Protein 4KTO (pdb70)

Solvent-accessible surface area: 50412 Å² total

Foldseek 3Di:
DPDFDDPCPDDVLVVLLVVLLVCLVPPPQVCQLVLQVVLAADVVLLCLVSQLQQQCADVVLPHVNDFLLSLLSNLSNLLRHLQVVVQSLQLRQLFNVLCRVWPDPVSCNVPVNCSSSRVFGEWEWADPPVVAWAWEDDPQKTWTFDKTQIWCQQGGQWYWYWHADDPVLRIWIFIAGPPFPQKHWDAFDDALQGSITTTMIGGGRTIGGNSGTTRDGSRVVVSCVSLLSSLLNCLSSLVSLCNLCVLQVVQQQPDDDPRHRVCPDPVVVLNVVSVLSVLVVLSSVLRVCVVVVHDQLLSSLVSLLSSLVVSLCLVVSLVSNDPVSVDVVGCSSSSNRSSNCSCPPSHHSVRSVNNVVVVVPD/DPDADDPCPDPVLVVLLVVLLCCLVPPQLVCQLVLFVVLAADVVLLCLVSLLQQQCADVVLPHVVDFLLSLLSNLSNLLSHLQVVVQSLFLRQLFNVLCRVFPDPVSCNVPVNCSSSRVFGEWEWADPVVPAWEWEDDPQKTWTFDKTQIWCQQGGQWYWYWHAPDNPCRIWIFIDGPPFPQKHWDAFDDALQGSTTTTMIGGDRGIGGNSRTTRDGSCVVVSVVSLLSSLLNCLSSLSSLCNLCVQQVVLLVPDDDVVNVCCVLNVVSVLSVLSVLSSVQRVCVVVVNGDLQSSLVSLLSSLVSQLVLVVSLVSNDPVSPDPVGCSSSSNSSSNVSCPPSHHSVRSVVNVVVVVVVPD/DPDADDPCPDDVLVVLLVVLLVCLVVPPLVCQLVLAVVLAADVVLQCLVSQLQQACADVVQSHVVDFLLSLLSNLSNLLSHLQSVVQSLQLRQLFNVLCRVFNDPVSCNVPPNCSSSSVFGEWEWADPPPDLNPVQAWEWEDDPQWTWTFDKTQIWCQQGGQWYWYWHDDDCNIWTFIDGCPFPQKHWDAFDDALQGSIGTTMIGGGRGIGGNSGTTNDPPCVVVSVVSLLSSLLNCLSSLSSLVSLCVQQVVLVVVVPDDVVVLVVVSVLSVLSVLSSVQRVCVVVPNRDSQSSLVSLLSSLVSQLCLVSSLVSNDPVSVDSVDCSSSSNSSSNVSCPPSHHSVSSVVNVVVCVVVVD/DPDADDPCPDDVLVVLLVVLLVCLVVPPQVCQLVLAVVLAADVVLLCLVVLLLQACADVVLVHVVDFLLSLLSNLSNLLSHLQRLVQSLFLRQVFNVLCRVFNDPVSCNVPVNCSSSSVFGEWEWADPPVPAFEWEDDDQKTWTFDKTQIWCQQGGQWYFYWHDDPCRIWTFIDGPPFPQKHWDAFDDALQGSTGTTMIGGDRGIGGPSGTTRDPPCVVVSVVSLLSSLLNCLSSLSSLCNLCVQQVVQQQVDDDPHHRVCVDPVVVLNVVSVLSVLSVLSSVSRVCVVVVHDQLLSSLVSLLSSLVSSLVLVVSLVSNPPVSVDPVDCSSSSNSSSNCSCPPSDHSVRSVSNDVVVDD

Organism: Rhizobium meliloti (strain 1021) (NCBI:txid266834)

Nearest PDB structures (foldseek):
  4kto-assembly1_C  TM=1.002E+00  e=8.751E-54  Sinorhizobium meliloti 1021
  4kto-assembly1_B  TM=9.773E-01  e=1.264E-48  Sinorhizobium meliloti 1021
  4kto-assembly1_D  TM=9.857E-01  e=3.220E-48  Sinorhizobium meliloti 1021
  4kto-assembly1_A  TM=9.850E-01  e=5.645E-48  Sinorhizobium meliloti 1021
  4w9u-assembly1_B  TM=8.831E-01  e=1.396E-18  Brucella abortus 2308

Sequence (1439 aa):
FEAGLNFALGEEIDALRASVRRFASERIAPLADDADRSNAFPSLWREGELGLLGITADEAHGGAGLGYLAHCVAEEISRASASVGLSYGAHSNLCVNQINRNGKPAQKSRYLPKLISGEHVGALASEPGVSKLKADKRGDRYVLNGSKWITNGPDADVLVVYAKTDPPRGITAFLVEKAFPGFSAGQKLDKLGRGSNTSELIFTDCEVPEENVLGGVGEGVKVLSGLDYERVVLSAGPLGIAACLDVVVPYLHERKQFGQPIGEFQLQGKLADYVTNAARAYVYAVAAACDRGETARKDAAGCILYAAEKATAALEAIQALGGNGYTNDYPAGRLLRDAKLYEIGAGTSEIRRLIGRELFAEFEAGLNFALGEEIDALRASVRRFASERIAPLADDADRSNAFPSLWREGELGLLGITADEAHGGAGLGYLAHCVAEEISRASASVGLSYGAHSNLCVNQINRNGKPAQKSRYLPKLISGEHVGALASEPGVSKLKADKRGDRYVLNGSKWITNGPDADVLVVYAKTDPARGITAFLVEKAFPGFSAGQKLDKLGRGSNTSELIFTDCEVPEENVLGGVGEGVKVLSGLDYERVVLSAGPLGIAACLDVVVPYLHERKQGEFQLQGKLADYVTNAARAYVYAVAAACDRGETARKDAAGCILYAAEKATAALEAIQALGGNGYTNDYPAGRLLRDAKLYEIGAGTSEIRRLIGRELFAETKFEAGLNFALGEEIDALRASVRRFASERIAPLADDADRSNAFPSLWREGELGLLGITADEAHGGAGLGYLAHCVAEEISRASASVGLSYGAHSNLCVNQINRNGKPAQKSRYLPKLISGEHVGALASEPGAGSDVVSKLKADKRGDRYVLNGSKWITNGPDADVLVVYAKTDPGITAFLVEKAFPGFSAGQKLDKLGRGSNTSELIFTDCEVPEENVLGGVGEGVKVLSGLDYERVVLSAGPLGIAACLDVVVPYLHEREFQLQGKLADYVTNAARAYVYAVAAACDRGETARKDAAGCILYAAEKATAALEAIQALGGNGYTNDYPAGRLLRDAKLYEIGAGTSEIRRLIGRELFAETKFEAGLNFALGEEIDALRASVRRFASERIAPLADDADRSNAFPSLWREGELGLLGITADEAHGGAGLGYLAHCVAEEISRASASVGLSYGAHSNLCVNQINRNGKPAQKSRYLPKLISGEHVGALASEPGVSKLKADKRGDRYVLNGSKWITNGPDADVLVVYAKTDPGITAFLVEKAFPGFSAGQKLDKLGRGSNTSELIFTDCEVPEENVLGGVGEGVKVLSGLDYERVVLSAGPLGIAACLDVVVPYLHERKQFGQPIGEFQLQGKLADYVTNAARAYVYAVAAACDRGETARKDAAGCILYAAEKATAALEAIQALGGNGYTNDYPAGRLLRDAKLYEIGAGTSEIRRLIGRELFA

B-factor: mean 36.9, std 16.31, range [12.89, 184.39]

InterPro domains:
  IPR006089 Acyl-CoA dehydrogenase, conserved site [PS00072] (129-141)
  IPR006089 Acyl-CoA dehydrogenase, conserved site [PS00073] (341-360)
  IPR006091 Acyl-CoA dehydrogenase/oxidase, middle domain [PF02770] (127-222)
  IPR009075 Acyl-CoA dehydrogenase/oxidase, C-terminal [PF00441] (234-382)
  IPR009100 Acyl-CoA dehydrogenase/oxidase, N-terminal and middle domain superfamily [SSF56645] (6-247)
  IPR013786 Acyl-CoA dehydrogenase/oxidase, N-terminal [PF02771] (12-123)
  IPR034183 Isovaleryl-CoA dehydrogenase [cd01156] (9-384)
  IPR036250 Acyl-CoA dehydrogenase-like, C-terminal [SSF47203] (233-384)
  IPR037069 Acyl-CoA dehydrogenase/oxidase, N-terminal domain superfamily [G3DSA:1.10.540.10] (2-124)
  IPR046373 Acyl-CoA oxidase/dehydrogenase, middle domain superfamily [G3DSA:2.40.110.10] (126-239)

CATH classification: 1.10.540.10 (+2 more: 2.40.110.10, 1.20.140.10)

Radius of gyration: 34.21 Å; Cα contacts (8 Å, |Δi|>4): 3137; chains: 4; bounding box: 88×98×83 Å

Structure (mmCIF, N/CA/C/O backbone):
data_4KTO
#
_entry.id   4KTO
#
_cell.length_a   89.912
_cell.length_b   115.158
_cell.length_c   143.619
_cell.angle_alpha   90.00
_cell.angle_beta   90.00
_cell.angle_gamma   90.00
#
_symmetry.space_group_name_H-M   'P 21 21 21'
#
loop_
_entity.id
_entity.type
_entity.pdbx_description
1 polymer 'isovaleryl-CoA dehydrogenase'
2 non-polymer 'FLAVIN-ADENINE DINUCLEOTIDE'
3 non-polymer 2-AMINO-2-HYDROXYMETHYL-PROPANE-1,3-DIOL
4 water water
#
loop_
_atom_site.group_PDB
_atom_site.id
_atom_site.type_symbol
_atom_site.label_atom_id
_atom_site.label_alt_id
_atom_site.label_comp_id
_atom_site.label_asym_id
_atom_site.label_entity_id
_atom_site.label_seq_id
_atom_site.pdbx_PDB_ins_code
_atom_site.Cartn_x
_atom_site.Cartn_y
_atom_site.Cartn_z
_atom_site.occupancy
_atom_site.B_iso_or_equiv
_atom_site.auth_seq_id
_atom_site.auth_comp_id
_atom_site.auth_asym_id
_atom_site.auth_atom_id
_atom_site.pdbx_PDB_model_num
ATOM 9 N N . PHE A 1 25 ? 75.419 39.938 108.302 1.00 47.00 2 PHE A N 1
ATOM 10 C CA . PHE A 1 25 ? 75.209 39.707 106.870 1.00 31.71 2 PHE A CA 1
ATOM 11 C C . PHE A 1 25 ? 76.551 39.823 106.152 1.00 30.30 2 PHE A C 1
ATOM 12 O O . PHE A 1 25 ? 77.166 40.891 106.107 1.00 28.11 2 PHE A O 1
ATOM 20 N N . GLU A 1 26 ? 77.021 38.719 105.596 1.00 39.21 3 GLU A N 1
ATOM 21 C CA . GLU A 1 26 ? 78.366 38.720 105.048 1.00 45.67 3 GLU A CA 1
ATOM 22 C C . GLU A 1 26 ? 78.434 38.353 103.569 1.00 43.83 3 GLU A C 1
ATOM 23 O O . GLU A 1 26 ? 79.502 38.067 103.045 1.00 47.87 3 GLU A O 1
ATOM 29 N N . ALA A 1 27 ? 77.295 38.371 102.895 1.00 38.95 4 ALA A N 1
ATOM 30 C CA . ALA A 1 27 ? 77.313 38.227 101.452 1.00 43.88 4 ALA A CA 1
ATOM 31 C C . ALA A 1 27 ? 77.954 39.482 100.895 1.00 42.06 4 ALA A C 1
ATOM 32 O O . ALA A 1 27 ? 77.940 40.530 101.532 1.00 39.50 4 ALA A O 1
ATOM 34 N N . GLY A 1 28 ? 78.523 39.374 99.706 1.00 45.94 5 GLY A N 1
ATOM 35 C CA . GLY A 1 28 ? 79.172 40.511 99.090 1.00 44.37 5 GLY A CA 1
ATOM 36 C C . GLY A 1 28 ? 80.197 40.054 98.082 1.00 47.11 5 GLY A C 1
ATOM 37 O O . GLY A 1 28 ? 80.652 38.908 98.107 1.00 49.94 5 GLY A O 1
ATOM 38 N N . LEU A 1 29 ? 80.548 40.962 97.184 1.00 43.10 6 LEU A N 1
ATOM 39 C CA . LEU A 1 29 ? 81.532 40.694 96.153 1.00 39.74 6 LEU A CA 1
ATOM 40 C C . LEU A 1 29 ? 82.932 40.658 96.760 1.00 34.67 6 LEU A C 1
ATOM 41 O O . LEU A 1 29 ? 83.298 41.551 97.506 1.00 34.08 6 LEU A O 1
ATOM 46 N N . ASN A 1 30 ? 83.720 39.638 96.444 1.00 34.68 7 ASN A N 1
ATOM 47 C CA . ASN A 1 30 ? 85.128 39.662 96.834 1.00 32.11 7 ASN A CA 1
ATOM 48 C C . ASN A 1 30 ? 85.928 40.651 95.970 1.00 29.11 7 ASN A C 1
ATOM 49 O O . ASN A 1 30 ? 85.992 40.511 94.749 1.00 30.56 7 ASN A O 1
ATOM 54 N N . PHE A 1 31 ? 86.562 41.625 96.615 1.00 27.12 8 PHE A N 1
ATOM 55 C CA . PHE A 1 31 ? 87.366 42.628 95.916 1.00 28.92 8 PHE A CA 1
ATOM 56 C C . PHE A 1 31 ? 88.877 42.328 95.844 1.00 30.64 8 PHE A C 1
ATOM 57 O O . PHE A 1 31 ? 89.639 43.106 95.265 1.00 27.21 8 PHE A O 1
ATOM 65 N N . ALA A 1 32 ? 89.295 41.209 96.433 1.00 30.14 9 ALA A N 1
ATOM 66 C CA . ALA A 1 32 ? 90.693 40.757 96.411 1.00 33.70 9 ALA A CA 1
ATOM 67 C C . ALA A 1 32 ? 91.683 41.832 96.854 1.00 31.01 9 ALA A C 1
ATOM 68 O O . ALA A 1 32 ? 92.644 42.136 96.149 1.00 28.62 9 ALA A O 1
ATOM 70 N N . LEU A 1 33 ? 91.446 42.396 98.030 1.00 28.95 10 LEU A N 1
ATOM 71 C CA . LEU A 1 33 ? 92.274 43.483 98.536 1.00 31.69 10 LEU A CA 1
ATOM 72 C C . LEU A 1 33 ? 93.602 42.980 99.093 1.00 30.25 10 LEU A C 1
ATOM 73 O O . LEU A 1 33 ? 94.463 43.775 99.461 1.00 34.57 10 LEU A O 1
ATOM 78 N N . GLY A 1 34 ? 93.766 41.665 99.162 1.00 27.57 11 GLY A N 1
ATOM 79 C CA . GLY A 1 34 ? 95.002 41.094 99.672 1.00 29.23 11 GLY A CA 1
ATOM 80 C C . GLY A 1 34 ? 94.942 40.634 101.119 1.00 35.22 11 GLY A C 1
ATOM 81 O O . GLY A 1 34 ? 94.045 41.015 101.881 1.00 35.18 11 GLY A O 1
ATOM 82 N N . GLU A 1 35 ? 95.921 39.819 101.502 1.00 34.99 12 GLU A N 1
ATOM 83 C CA . GLU A 1 35 ? 95.961 39.204 102.821 1.00 36.88 12 GLU A CA 1
ATOM 84 C C . GLU A 1 35 ? 96.091 40.203 103.958 1.00 35.65 12 GLU A C 1
ATOM 85 O O . GLU A 1 35 ? 95.477 40.032 105.012 1.00 39.76 12 GLU A O 1
ATOM 91 N N . GLU A 1 36 ? 96.898 41.240 103.762 1.00 29.09 13 GLU A N 1
ATOM 92 C CA . GLU A 1 36 ? 97.101 42.207 104.828 1.00 29.74 13 GLU A CA 1
ATOM 93 C C . GLU A 1 36 ? 95.824 42.987 105.110 1.00 30.97 13 GLU A C 1
ATOM 94 O O . GLU A 1 36 ? 95.453 43.208 106.268 1.00 30.59 13 GLU A O 1
ATOM 100 N N . ILE A 1 37 ? 95.141 43.401 104.053 1.00 29.03 14 ILE A N 1
ATOM 101 C CA . ILE A 1 37 ? 93.883 44.112 104.238 1.00 25.18 14 ILE A CA 1
ATOM 102 C C . ILE A 1 37 ? 92.776 43.174 104.740 1.00 24.90 14 ILE A C 1
ATOM 103 O O . ILE A 1 37 ? 91.984 43.554 105.599 1.00 25.13 14 ILE A O 1
ATOM 108 N N . ASP A 1 38 ? 92.757 41.937 104.260 1.00 25.34 15 ASP A N 1
ATOM 109 C CA . ASP A 1 38 ? 91.776 40.976 104.763 1.00 28.33 15 ASP A CA 1
ATOM 110 C C . ASP A 1 38 ? 91.946 40.733 106.273 1.00 32.96 15 ASP A C 1
ATOM 111 O O . ASP A 1 38 ? 90.957 40.697 107.028 1.00 31.13 15 ASP A O 1
ATOM 116 N N . ALA A 1 39 ? 93.201 40.585 106.704 1.00 24.18 16 ALA A N 1
ATOM 117 C CA . ALA A 1 39 ? 93.519 40.388 108.115 1.00 32.87 16 ALA A CA 1
ATOM 118 C C . ALA A 1 39 ? 93.146 41.618 108.943 1.00 32.80 16 ALA A C 1
ATOM 119 O O . ALA A 1 39 ? 92.591 41.494 110.038 1.00 31.06 16 ALA A O 1
ATOM 121 N N . LEU A 1 40 ? 93.440 42.804 108.407 1.00 26.91 17 LEU A N 1
ATOM 122 C CA . LEU A 1 40 ? 93.060 44.036 109.073 1.00 20.90 17 LEU A CA 1
ATOM 123 C C . LEU A 1 40 ? 91.537 44.094 109.273 1.00 26.46 17 LEU A C 1
ATOM 124 O O . LEU A 1 40 ? 91.040 44.420 110.356 1.00 26.68 17 LEU A O 1
ATOM 129 N N . ARG A 1 41 ? 90.801 43.770 108.216 1.00 26.13 18 ARG A N 1
ATOM 130 C CA . ARG A 1 41 ? 89.349 43.760 108.292 1.00 29.79 18 ARG A CA 1
ATOM 131 C C . ARG A 1 41 ? 88.881 42.822 109.389 1.00 30.76 18 ARG A C 1
ATOM 132 O O . ARG A 1 41 ? 88.010 43.183 110.170 1.00 29.66 18 ARG A O 1
ATOM 140 N N . ALA A 1 42 ? 89.471 41.627 109.447 1.00 32.69 19 ALA A N 1
ATOM 141 C CA . ALA A 1 42 ? 89.152 40.681 110.520 1.00 34.88 19 ALA A CA 1
ATOM 142 C C . ALA A 1 42 ? 89.403 41.233 111.933 1.00 33.96 19 ALA A C 1
ATOM 143 O O . ALA A 1 42 ? 88.559 41.047 112.830 1.00 32.41 19 ALA A O 1
ATOM 145 N N . SER A 1 43 ? 90.546 41.902 112.136 1.00 30.34 20 SER A N 1
ATOM 146 C CA . SER A 1 43 ? 90.863 42.457 113.465 1.00 32.24 20 SER A CA 1
ATOM 147 C C . SER A 1 43 ? 89.882 43.545 113.872 1.00 28.39 20 SER A C 1
ATOM 148 O O . SER A 1 43 ? 89.349 43.548 114.996 1.00 22.67 20 SER A O 1
ATOM 151 N N . VAL A 1 44 ? 89.669 44.483 112.957 1.00 20.11 21 VAL A N 1
ATOM 152 C CA . VAL A 1 44 ? 88.765 45.580 113.230 1.00 22.93 21 VAL A CA 1
ATOM 153 C C . VAL A 1 44 ? 87.340 45.078 113.429 1.00 24.83 21 VAL A C 1
ATOM 154 O O . VAL A 1 44 ? 86.636 45.551 114.320 1.00 25.21 21 VAL A O 1
ATOM 158 N N . ARG A 1 45 ? 86.918 44.107 112.634 1.00 24.34 22 ARG A N 1
ATOM 159 C CA . ARG A 1 45 ? 85.553 43.604 112.766 1.00 28.76 22 ARG A CA 1
ATOM 160 C C . ARG A 1 45 ? 85.372 42.949 114.125 1.00 30.46 22 ARG A C 1
ATOM 161 O O . ARG A 1 45 ? 84.329 43.122 114.771 1.00 23.64 22 ARG A O 1
ATOM 169 N N . ARG A 1 46 ? 86.393 42.210 114.564 1.00 24.41 23 ARG A N 1
ATOM 170 C CA . ARG A 1 46 ? 86.330 41.589 115.886 1.00 26.47 23 ARG A CA 1
ATOM 171 C C . ARG A 1 46 ? 86.190 42.652 116.979 1.00 31.40 23 ARG A C 1
ATOM 172 O O . ARG A 1 46 ? 85.309 42.561 117.849 1.00 28.98 23 ARG A O 1
ATOM 180 N N . PHE A 1 47 ? 87.063 43.656 116.928 1.00 28.24 24 PHE A N 1
ATOM 181 C CA . PHE A 1 47 ? 87.014 44.748 117.899 1.00 28.57 24 PHE A CA 1
ATOM 182 C C . PHE A 1 47 ? 85.660 45.488 117.896 1.00 26.21 24 PHE A C 1
ATOM 183 O O . PHE A 1 47 ? 85.078 45.744 118.942 1.00 27.29 24 PHE A O 1
ATOM 191 N N . ALA A 1 48 ? 85.163 45.808 116.708 1.00 22.55 25 ALA A N 1
ATOM 192 C CA . ALA A 1 48 ? 83.925 46.561 116.528 1.00 20.92 25 ALA A CA 1
ATOM 193 C C . ALA A 1 48 ? 82.710 45.808 117.042 1.00 25.99 25 ALA A C 1
ATOM 194 O O . ALA A 1 48 ? 81.841 46.380 117.706 1.00 29.42 25 ALA A O 1
ATOM 196 N N . SER A 1 49 ? 82.640 44.520 116.739 1.00 26.25 26 SER A N 1
ATOM 197 C CA . SER A 1 49 ? 81.505 43.735 117.176 1.00 30.19 26 SER A CA 1
ATOM 198 C C . SER A 1 49 ? 81.561 43.443 118.681 1.00 34.34 26 SER A C 1
ATOM 199 O O . SER A 1 49 ? 80.524 43.446 119.347 1.00 33.68 26 SER A O 1
ATOM 202 N N . GLU A 1 50 ? 82.758 43.205 119.218 1.00 28.22 27 GLU A N 1
ATOM 203 C CA . GLU A 1 50 ? 82.877 42.821 120.624 1.00 30.50 27 GLU A CA 1
ATOM 204 C C . GLU A 1 50 ? 82.799 43.998 121.579 1.00 29.94 27 GLU A C 1
ATOM 205 O O . GLU A 1 50 ? 82.266 43.884 122.680 1.00 39.71 27 GLU A O 1
ATOM 211 N N . ARG A 1 51 ? 83.335 45.127 121.144 1.00 24.60 28 ARG A N 1
ATOM 212 C CA . ARG A 1 51 ? 83.571 46.271 122.003 1.00 28.58 28 ARG A CA 1
ATOM 213 C C . ARG A 1 51 ? 82.686 47.457 121.605 1.00 30.27 28 ARG A C 1
ATOM 214 O O . ARG A 1 51 ? 82.022 48.072 122.449 1.00 29.30 28 ARG A O 1
ATOM 222 N N . ILE A 1 52 ? 82.668 47.774 120.315 1.00 22.08 29 ILE A N 1
ATOM 223 C CA . ILE A 1 52 ? 81.972 48.975 119.869 1.00 28.21 29 ILE A CA 1
ATOM 224 C C . ILE A 1 52 ? 80.446 48.859 119.803 1.00 26.75 29 ILE A C 1
ATOM 225 O O . ILE A 1 52 ? 79.742 49.696 120.366 1.00 26.90 29 ILE A O 1
ATOM 230 N N . ALA A 1 53 ? 79.942 47.828 119.132 1.00 24.08 30 ALA A N 1
ATOM 231 C CA . ALA A 1 53 ? 78.488 47.647 118.982 1.00 22.24 30 ALA A CA 1
ATOM 232 C C . ALA A 1 53 ? 77.691 47.633 120.289 1.00 22.49 30 ALA A C 1
ATOM 233 O O . ALA A 1 53 ? 76.608 48.210 120.337 1.00 24.63 30 ALA A O 1
ATOM 235 N N . PRO A 1 54 ? 78.201 46.968 121.346 1.00 23.17 31 PRO A N 1
ATOM 236 C CA . PRO A 1 54 ? 77.365 46.943 122.557 1.00 24.61 31 PRO A CA 1
ATOM 237 C C . PRO A 1 54 ? 77.236 48.302 123.256 1.00 25.92 31 PRO A C 1
ATOM 238 O O . PRO A 1 54 ? 76.408 48.458 124.157 1.00 29.23 31 PRO A O 1
ATOM 242 N N . LEU A 1 55 ? 78.041 49.278 122.865 1.00 23.67 32 LEU A N 1
ATOM 243 C CA . LEU A 1 55 ? 77.886 50.599 123.460 1.00 32.69 32 LEU A CA 1
ATOM 244 C C . LEU A 1 55 ? 77.362 51.668 122.479 1.00 30.34 32 LEU A C 1
ATOM 245 O O . LEU A 1 55 ? 77.254 52.842 122.830 1.00 28.92 32 LEU A O 1
ATOM 250 N N . ALA A 1 56 ? 77.049 51.256 121.256 1.00 26.78 33 ALA A N 1
ATOM 251 C CA . ALA A 1 56 ? 76.570 52.193 120.241 1.00 29.62 33 ALA A CA 1
ATOM 252 C C . ALA A 1 56 ? 75.249 52.897 120.664 1.00 27.21 33 ALA A C 1
ATOM 253 O O . ALA A 1 56 ? 75.120 54.140 120.561 1.00 25.07 33 ALA A O 1
ATOM 255 N N . ASP A 1 57 ? 74.286 52.109 121.157 1.00 24.80 34 ASP A N 1
ATOM 256 C CA . ASP A 1 57 ? 73.035 52.676 121.664 1.00 36.95 34 ASP A CA 1
ATOM 257 C C . ASP A 1 57 ? 73.303 53.647 122.817 1.00 37.48 34 ASP A C 1
ATOM 258 O O . ASP A 1 57 ? 72.659 54.706 122.914 1.00 32.76 34 ASP A O 1
ATOM 263 N N . ASP A 1 58 ? 74.237 53.273 123.694 1.00 32.88 35 ASP A N 1
ATOM 264 C CA . ASP A 1 58 ? 74.536 54.060 124.881 1.00 33.13 35 ASP A CA 1
ATOM 265 C C . ASP A 1 58 ? 75.120 55.395 124.493 1.00 27.08 35 ASP A C 1
ATOM 266 O O . ASP A 1 58 ? 74.842 56.413 125.125 1.00 28.70 35 ASP A O 1
ATOM 271 N N . ALA A 1 59 ? 75.960 55.375 123.466 1.00 25.32 36 ALA A N 1
ATOM 272 C CA . ALA A 1 59 ? 76.607 56.585 122.993 1.00 30.39 36 ALA A CA 1
ATOM 273 C C . ALA A 1 59 ? 75.554 57.515 122.400 1.00 27.32 36 ALA A C 1
ATOM 274 O O . ALA A 1 59 ? 75.582 58.720 122.632 1.00 27.36 36 ALA A O 1
ATOM 276 N N . ASP A 1 60 ? 74.616 56.946 121.651 1.00 26.26 37 ASP A N 1
ATOM 277 C CA . ASP A 1 60 ? 73.553 57.757 121.063 1.00 28.97 37 ASP A CA 1
ATOM 278 C C . ASP A 1 60 ? 72.664 58.357 122.161 1.00 33.54 37 ASP A C 1
ATOM 279 O O . ASP A 1 60 ? 72.260 59.524 122.104 1.00 29.12 37 ASP A O 1
ATOM 284 N N . ARG A 1 61 ? 72.387 57.563 123.187 1.00 32.62 38 ARG A N 1
ATOM 285 C CA . ARG A 1 61 ? 71.478 57.998 124.239 1.00 31.43 38 ARG A CA 1
ATOM 286 C C . ARG A 1 61 ? 72.081 59.030 125.183 1.00 32.08 38 ARG A C 1
ATOM 287 O O . ARG A 1 61 ? 71.421 59.999 125.552 1.00 37.09 38 ARG A O 1
ATOM 295 N N . SER A 1 62 ? 73.334 58.834 125.567 1.00 39.20 39 SER A N 1
ATOM 296 C CA . SER A 1 62 ? 73.973 59.748 126.507 1.00 31.68 39 SER A CA 1
ATOM 297 C C . SER A 1 62 ? 74.529 60.955 125.766 1.00 30.75 39 SER A C 1
ATOM 298 O O . SER A 1 62 ? 75.025 61.887 126.391 1.00 31.48 39 SER A O 1
ATOM 301 N N . ASN A 1 63 ? 74.461 60.918 124.430 1.00 34.71 40 ASN A N 1
ATOM 302 C CA . ASN A 1 63 ? 74.966 61.997 123.577 1.00 28.49 40 ASN A CA 1
ATOM 303 C C . ASN A 1 63 ? 76.425 62.321 123.895 1.00 27.45 40 ASN A C 1
ATOM 304 O O . ASN A 1 63 ? 76.808 63.482 124.014 1.00 27.80 40 ASN A O 1
ATOM 309 N N . ALA A 1 64 ? 77.241 61.284 124.045 1.00 26.33 41 ALA A N 1
ATOM 310 C CA . ALA A 1 64 ? 78.653 61.486 124.372 1.00 25.51 41 ALA A CA 1
ATOM 311 C C . ALA A 1 64 ? 79.533 60.360 123.872 1.00 24.58 41 ALA A C 1
ATOM 312 O O . ALA A 1 64 ? 79.128 59.196 123.846 1.00 27.37 41 ALA A O 1
ATOM 314 N N . PHE A 1 65 ? 80.745 60.712 123.464 1.00 25.69 42 PHE A N 1
ATOM 315 C CA . PHE A 1 65 ? 81.724 59.715 123.070 1.00 26.57 42 PHE A CA 1
ATOM 316 C C . PHE A 1 65 ? 82.235 58.962 124.310 1.00 26.59 42 PHE A C 1
ATOM 317 O O . PHE A 1 65 ? 82.530 59.578 125.329 1.00 27.31 42 PHE A O 1
ATOM 325 N N . PRO A 1 66 ? 82.321 57.628 124.218 1.00 30.33 43 PRO A N 1
ATOM 326 C CA . PRO A 1 66 ? 82.936 56.747 125.231 1.00 29.64 43 PRO A CA 1
ATOM 327 C C . PRO A 1 66 ? 84.473 56.828 125.164 1.00 28.16 43 PRO A C 1
ATOM 328 O O . PRO A 1 66 ? 85.124 56.138 124.363 1.00 25.38 43 PRO A O 1
ATOM 340 N N . SER A 1 68 ? 87.048 55.961 126.740 1.00 22.96 45 SER A N 1
ATOM 341 C CA . SER A 1 68 ? 87.927 54.830 126.968 1.00 33.30 45 SER A CA 1
ATOM 342 C C . SER A 1 68 ? 88.270 54.088 125.675 1.00 27.44 45 SER A C 1
ATOM 343 O O . SER A 1 68 ? 89.256 53.368 125.626 1.00 25.14 45 SER A O 1
ATOM 346 N N . LEU A 1 69 ? 87.486 54.308 124.621 1.00 22.68 46 LEU A N 1
ATOM 347 C CA . LEU A 1 69 ? 87.791 53.720 123.318 1.00 23.69 46 LEU A CA 1
ATOM 348 C C . LEU A 1 69 ? 89.084 54.250 122.704 1.00 24.77 46 LEU A C 1
ATOM 349 O O . LEU A 1 69 ? 89.766 53.504 121.993 1.00 25.31 46 LEU A O 1
ATOM 354 N N . TRP A 1 70 ? 89.435 55.512 122.972 1.00 23.04 47 TRP A N 1
ATOM 355 C CA . TRP A 1 70 ? 90.624 56.079 122.323 1.00 19.84 47 TRP A CA 1
ATOM 356 C C . TRP A 1 70 ? 91.882 55.212 122.541 1.00 23.30 47 TRP A C 1
ATOM 357 O O . TRP A 1 70 ? 92.490 54.705 121.578 1.00 25.80 47 TRP A O 1
ATOM 368 N N . ARG A 1 71 ? 92.226 54.968 123.797 1.00 22.79 48 ARG A N 1
ATOM 369 C CA . ARG A 1 71 ? 93.408 54.164 124.069 1.00 32.72 48 ARG A CA 1
ATOM 370 C C . ARG A 1 71 ? 93.272 52.757 123.468 1.00 35.82 48 ARG A C 1
ATOM 371 O O . ARG A 1 71 ? 94.247 52.201 122.954 1.00 37.92 48 ARG A O 1
ATOM 379 N N . GLU A 1 72 ? 92.057 52.212 123.458 1.00 28.20 49 GLU A N 1
ATOM 380 C CA . GLU A 1 72 ? 91.897 50.868 122.930 1.00 24.39 49 GLU A CA 1
ATOM 381 C C . GLU A 1 72 ? 92.184 50.872 121.434 1.00 26.74 49 GLU A C 1
ATOM 382 O O . GLU A 1 72 ? 92.922 50.016 120.925 1.00 26.12 49 GLU A O 1
ATOM 396 N N . GLY A 1 74 ? 93.974 52.959 120.025 1.00 28.17 51 GLY A N 1
ATOM 397 C CA . GLY A 1 74 ? 95.388 53.273 119.980 1.00 26.17 51 GLY A CA 1
ATOM 398 C C . GLY A 1 74 ? 96.169 51.983 120.067 1.00 33.06 51 GLY A C 1
ATOM 399 O O . GLY A 1 74 ? 97.119 51.779 119.315 1.00 37.72 51 GLY A O 1
ATOM 400 N N . GLU A 1 75 ? 95.737 51.092 120.953 1.00 32.18 52 GLU A N 1
ATOM 401 C CA . GLU A 1 75 ? 96.473 49.862 121.203 1.00 37.95 52 GLU A CA 1
ATOM 402 C C . GLU A 1 75 ? 96.465 48.984 119.956 1.00 33.74 52 GLU A C 1
ATOM 403 O O . GLU A 1 75 ? 97.473 48.380 119.613 1.00 32.76 52 GLU A O 1
ATOM 409 N N . LEU A 1 76 ? 95.321 48.932 119.282 1.00 31.33 53 LEU A N 1
ATOM 410 C CA . LEU A 1 76 ? 95.166 48.132 118.068 1.00 30.13 53 LEU A CA 1
ATOM 411 C C . LEU A 1 76 ? 95.870 48.695 116.830 1.00 28.54 53 LEU A C 1
ATOM 412 O O . LEU A 1 76 ? 95.838 48.078 115.762 1.00 31.24 53 LEU A O 1
ATOM 417 N N . GLY A 1 77 ? 96.481 49.868 116.960 1.00 26.01 54 GLY A N 1
ATOM 418 C CA . GLY A 1 77 ? 97.175 50.497 115.846 1.00 26.00 54 GLY A CA 1
ATOM 419 C C . GLY A 1 77 ? 96.264 51.175 114.832 1.00 28.75 54 GLY A C 1
ATOM 420 O O . GLY A 1 77 ? 96.667 51.433 113.692 1.00 30.42 54 GLY A O 1
ATOM 421 N N . LEU A 1 78 ? 95.039 51.495 115.240 1.00 25.25 55 LEU A N 1
ATOM 422 C CA . LEU A 1 78 ? 94.071 52.049 114.300 1.00 24.42 55 LEU A CA 1
ATOM 423 C C . LEU A 1 78 ? 94.191 53.558 114.149 1.00 23.44 55 LEU A C 1
ATOM 424 O O . LEU A 1 78 ? 93.856 54.102 113.106 1.00 22.47 55 LEU A O 1
ATOM 429 N N . LEU A 1 79 ? 94.659 54.243 115.183 1.00 20.67 56 LEU A N 1
ATOM 430 C CA . LEU A 1 79 ? 94.628 55.705 115.135 1.00 22.20 56 LEU A CA 1
ATOM 431 C C . LEU A 1 79 ? 95.695 56.290 114.201 1.00 24.92 56 LEU A C 1
ATOM 432 O O . LEU A 1 79 ? 95.522 57.381 113.666 1.00 23.55 56 LEU A O 1
ATOM 437 N N . GLY A 1 80 ? 96.797 55.570 114.019 1.00 21.09 57 GLY A N 1
ATOM 438 C CA . GLY A 1 80 ? 97.883 56.043 113.166 1.00 25.06 57 GLY A CA 1
ATOM 439 C C . GLY A 1 80 ? 98.066 55.151 111.947 1.00 25.68 57 GLY A C 1
ATOM 440 O O . GLY A 1 80 ? 99.169 54.930 111.451 1.00 22.96 57 GLY A O 1
ATOM 441 N N . ILE A 1 81 ? 96.948 54.629 111.471 1.00 27.09 58 ILE A N 1
ATOM 442 C CA . ILE A 1 81 ? 96.948 53.640 110.413 1.00 28.23 58 ILE A CA 1
ATOM 443 C C . ILE A 1 81 ? 97.631 54.123 109.102 1.00 16.70 58 ILE A C 1
ATOM 444 O O . ILE A 1 81 ? 98.260 53.330 108.399 1.00 19.48 58 ILE A O 1
ATOM 449 N N . THR A 1 82 ? 97.504 55.406 108.760 1.00 20.55 59 THR A N 1
ATOM 450 C CA . THR A 1 82 ? 98.239 55.932 107.603 1.00 25.62 59 THR A CA 1
ATOM 451 C C . THR A 1 82 ? 99.442 56.789 107.997 1.00 25.77 59 THR A C 1
ATOM 452 O O . THR A 1 82 ? 100.047 57.439 107.140 1.00 27.96 59 THR A O 1
ATOM 456 N N . ALA A 1 83 ? 99.778 56.810 109.283 1.00 23.23 60 ALA A N 1
ATOM 457 C CA . ALA A 1 83 ? 100.924 57.594 109.732 1.00 24.70 60 ALA A CA 1
ATOM 458 C C . ALA A 1 83 ? 102.180 56.759 109.556 1.00 23.94 60 ALA A C 1
ATOM 459 O O . ALA A 1 83 ? 102.106 55.535 109.516 1.00 27.54 60 ALA A O 1
ATOM 461 N N . ASP A 1 84 ? 103.325 57.414 109.435 1.00 24.84 61 ASP A N 1
ATOM 462 C CA . ASP A 1 84 ? 104.579 56.714 109.185 1.00 28.84 61 ASP A CA 1
ATOM 463 C C . ASP A 1 84 ? 104.957 55.823 110.358 1.00 31.71 61 ASP A C 1
ATOM 464 O O . ASP A 1 84 ? 104.727 56.171 111.526 1.00 28.28 61 ASP A O 1
ATOM 469 N N . GLU A 1 85 ? 105.562 54.685 110.042 1.00 28.94 62 GLU A N 1
ATOM 470 C CA . GLU A 1 85 ? 106.104 53.799 111.065 1.00 39.02 62 GLU A CA 1
ATOM 471 C C . GLU A 1 85 ? 107.179 54.474 111.933 1.00 39.34 62 GLU A C 1
ATOM 472 O O . GLU A 1 85 ? 107.318 54.150 113.111 1.00 41.06 62 GLU A O 1
ATOM 478 N N . ALA A 1 86 ? 107.918 55.421 111.364 1.00 38.78 63 ALA A N 1
ATOM 479 C CA . ALA A 1 86 ? 108.949 56.132 112.131 1.00 42.78 63 ALA A CA 1
ATOM 480 C C . ALA A 1 86 ? 108.344 56.861 113.333 1.00 41.90 63 ALA A C 1
ATOM 481 O O . ALA A 1 86 ? 108.993 57.042 114.360 1.00 34.50 63 ALA A O 1
ATOM 483 N N . HIS A 1 87 ? 107.083 57.258 113.225 1.00 38.78 64 HIS A N 1
ATOM 484 C CA . HIS A 1 87 ? 106.471 57.942 114.349 1.00 34.64 64 HIS A CA 1
ATOM 485 C C . HIS A 1 87 ? 105.500 57.036 115.077 1.00 33.26 64 HIS A C 1
ATOM 486 O O . HIS A 1 87 ? 104.712 57.491 115.911 1.00 37.95 64 HIS A O 1
ATOM 493 N N . GLY A 1 88 ? 105.576 55.745 114.768 1.00 29.69 65 GLY A N 1
ATOM 494 C CA . GLY A 1 88 ? 104.795 54.748 115.482 1.00 28.52 65 GLY A CA 1
ATOM 495 C C . GLY A 1 88 ? 103.510 54.362 114.783 1.00 29.66 65 GLY A C 1
ATOM 496 O O . GLY A 1 88 ? 102.746 53.554 115.292 1.00 32.55 65 GLY A O 1
ATOM 497 N N . GLY A 1 89 ? 103.272 54.928 113.604 1.00 26.86 66 GLY A N 1
ATOM 498 C CA . GLY A 1 89 ? 102.086 54.590 112.844 1.00 22.68 66 GLY A CA 1
ATOM 499 C C . GLY A 1 89 ? 102.195 53.231 112.185 1.00 23.81 66 GLY A C 1
ATOM 500 O O . GLY A 1 89 ? 103.214 52.562 112.292 1.00 24.46 66 GLY A O 1
ATOM 501 N N . ALA A 1 90 ? 101.140 52.821 111.489 1.00 21.75 67 ALA A N 1
ATOM 502 C CA . ALA A 1 90 ? 101.138 51.521 110.842 1.00 20.73 67 ALA A CA 1
ATOM 503 C C . ALA A 1 90 ? 101.725 51.605 109.432 1.00 23.65 67 ALA A C 1
ATOM 504 O O . ALA A 1 90 ? 102.038 50.590 108.833 1.00 28.16 67 ALA A O 1
ATOM 506 N N . GLY A 1 91 ? 101.863 52.820 108.908 1.00 21.47 68 GLY A N 1
ATOM 507 C CA . GLY A 1 91 ? 102.295 53.027 107.535 1.00 24.50 68 GLY A CA 1
ATOM 508 C C . GLY A 1 91 ? 101.461 52.401 106.413 1.00 26.48 68 GLY A C 1
ATOM 509 O O . GLY A 1 91 ? 101.994 52.079 105.361 1.00 27.09 68 GLY A O 1
ATOM 510 N N . LEU A 1 92 ? 100.158 52.232 106.620 1.00 26.20 69 LEU A N 1
ATOM 511 C CA . LEU A 1 92 ? 99.284 51.702 105.570 1.00 27.00 69 LEU A CA 1
ATOM 512 C C . LEU A 1 92 ? 98.690 52.837 104.733 1.00 23.04 69 LEU A C 1
ATOM 513 O O . LEU A 1 92 ? 99.008 53.999 104.956 1.00 19.81 69 LEU A O 1
ATOM 518 N N . GLY A 1 93 ? 97.820 52.507 103.780 1.00 27.24 70 GLY A N 1
ATOM 519 C CA . GLY A 1 93 ? 97.276 53.512 102.878 1.00 20.95 70 GLY A CA 1
ATOM 520 C C . GLY A 1 93 ? 95.786 53.785 103.061 1.00 24.06 70 GLY A C 1
ATOM 521 O O . GLY A 1 93 ? 95.161 53.404 104.067 1.00 20.97 70 GLY A O 1
ATOM 522 N N . TYR A 1 94 ? 95.213 54.464 102.075 1.00 18.91 71 TYR A N 1
ATOM 523 C CA . TYR A 1 94 ? 93.824 54.891 102.165 1.00 26.11 71 TYR A CA 1
ATOM 524 C C . TYR A 1 94 ? 92.853 53.738 101.960 1.00 22.64 71 TYR A C 1
ATOM 525 O O . TYR A 1 94 ? 91.796 53.744 102.554 1.00 19.78 71 TYR A O 1
ATOM 534 N N . LEU A 1 95 ? 93.208 52.749 101.143 1.00 19.80 72 LEU A N 1
ATOM 535 C CA . LEU A 1 95 ? 92.362 51.565 101.015 1.00 20.29 72 LEU A CA 1
ATOM 536 C C . LEU A 1 95 ? 92.216 50.851 102.363 1.00 24.92 72 LEU A C 1
ATOM 537 O O . LEU A 1 95 ? 91.091 50.564 102.821 1.00 22.33 72 LEU A O 1
ATOM 542 N N . ALA A 1 96 ? 93.355 50.589 103.004 1.00 26.99 73 ALA A N 1
ATOM 543 C CA . ALA A 1 96 ? 93.361 50.051 104.370 1.00 25.25 73 ALA A CA 1
ATOM 544 C C . ALA A 1 96 ? 92.499 50.901 105.299 1.00 18.64 73 ALA A C 1
ATOM 545 O O . ALA A 1 96 ? 91.644 50.391 106.038 1.00 19.95 73 ALA A O 1
ATOM 547 N N . HIS A 1 97 ? 92.715 52.205 105.255 1.00 18.14 74 HIS A N 1
ATOM 548 C CA . HIS A 1 97 ? 92.023 53.094 106.186 1.00 20.72 74 HIS A CA 1
ATOM 549 C C . HIS A 1 97 ? 90.508 53.068 105.947 1.00 22.54 74 HIS A C 1
ATOM 550 O O . HIS A 1 97 ? 89.724 53.079 106.893 1.00 19.58 74 HIS A O 1
ATOM 557 N N . CYS A 1 98 ? 90.107 53.015 104.678 1.00 20.58 75 CYS A N 1
ATOM 558 C CA . CYS A 1 98 ? 88.702 52.911 104.329 1.00 17.58 75 CYS A CA 1
ATOM 559 C C . CYS A 1 98 ? 88.129 51.649 104.925 1.00 17.98 75 CYS A C 1
ATOM 560 O O . CYS A 1 98 ? 87.044 51.675 105.529 1.00 20.66 75 CYS A O 1
ATOM 563 N N . VAL A 1 99 ? 88.847 50.538 104.772 1.00 20.51 76 VAL A N 1
ATOM 564 C CA . VAL A 1 99 ? 88.349 49.298 105.354 1.00 21.66 76 VAL A CA 1
ATOM 565 C C . VAL A 1 99 ? 88.156 49.390 106.893 1.00 23.99 76 VAL A C 1
ATOM 566 O O . VAL A 1 99 ? 87.094 48.999 107.433 1.00 18.66 76 VAL A O 1
ATOM 570 N N . ALA A 1 100 ? 89.154 49.940 107.592 1.00 18.77 77 ALA A N 1
ATOM 571 C CA . ALA A 1 100 ? 89.029 50.101 109.043 1.00 19.51 77 ALA A CA 1
ATOM 572 C C . ALA A 1 100 ? 87.821 50.976 109.422 1.00 21.71 77 ALA A C 1
ATOM 573 O O . ALA A 1 100 ? 87.008 50.629 110.308 1.00 21.14 77 ALA A O 1
ATOM 583 N N . GLU A 1 102 ? 85.139 51.615 107.665 1.00 18.95 79 GLU A N 1
ATOM 584 C CA . GLU A 1 102 ? 83.927 50.866 107.345 1.00 20.99 79 GLU A CA 1
ATOM 585 C C . GLU A 1 102 ? 83.552 49.901 108.478 1.00 20.88 79 GLU A C 1
ATOM 586 O O . GLU A 1 102 ? 82.403 49.888 108.937 1.00 17.71 79 GLU A O 1
ATOM 592 N N . GLU A 1 103 ? 84.512 49.100 108.942 1.00 21.41 80 GLU A N 1
ATOM 593 C CA . GLU A 1 103 ? 84.174 48.116 109.976 1.00 21.75 80 GLU A CA 1
ATOM 594 C C . GLU A 1 103 ? 83.777 48.796 111.293 1.00 16.82 80 GLU A C 1
ATOM 595 O O . GLU A 1 103 ? 82.857 48.355 111.986 1.00 17.25 80 GLU A O 1
ATOM 601 N N . ILE A 1 104 ? 84.443 49.895 111.618 1.00 18.64 81 ILE A N 1
ATOM 602 C CA . ILE A 1 104 ? 84.087 50.637 112.830 1.00 20.90 81 ILE A CA 1
ATOM 603 C C . ILE A 1 104 ? 82.701 51.293 112.708 1.00 23.79 81 ILE A C 1
ATOM 604 O O . ILE A 1 104 ? 81.867 51.199 113.614 1.00 20.47 81 ILE A O 1
ATOM 609 N N . SER A 1 105 ? 82.452 51.933 111.569 1.00 18.40 82 SER A N 1
ATOM 610 C CA . SER A 1 105 ? 81.191 52.626 111.327 1.00 18.33 82 SER A CA 1
ATOM 611 C C . SER A 1 105 ? 80.009 51.653 111.335 1.00 23.24 82 SER A C 1
ATOM 612 O O . SER A 1 105 ? 78.897 52.003 111.741 1.00 17.91 82 SER A O 1
ATOM 615 N N . ARG A 1 106 ? 80.265 50.435 110.862 1.00 21.16 83 ARG A N 1
ATOM 616 C CA . ARG A 1 106 ? 79.258 49.387 110.832 1.00 18.44 83 ARG A CA 1
ATOM 617 C C . ARG A 1 106 ? 78.734 49.089 112.245 1.00 21.23 83 ARG A C 1
ATOM 618 O O . ARG A 1 106 ? 77.571 48.734 112.423 1.00 22.49 83 ARG A O 1
ATOM 626 N N . ALA A 1 107 ? 79.604 49.249 113.240 1.00 18.27 84 ALA A N 1
ATOM 627 C CA . ALA A 1 107 ? 79.246 48.994 114.631 1.00 22.21 84 ALA A CA 1
ATOM 628 C C . ALA A 1 107 ? 78.636 50.221 115.308 1.00 21.47 84 ALA A C 1
ATOM 629 O O . ALA A 1 107 ? 77.618 50.119 115.993 1.00 21.73 84 ALA A O 1
ATOM 631 N N . SER A 1 108 ? 79.264 51.376 115.100 1.00 22.44 85 SER A N 1
ATOM 632 C CA . SER A 1 108 ? 78.721 52.656 115.531 1.00 18.95 85 SER A CA 1
ATOM 633 C C . SER A 1 108 ? 79.190 53.745 114.593 1.00 18.43 85 SER A C 1
ATOM 634 O O . SER A 1 108 ? 80.382 54.018 114.502 1.00 18.73 85 SER A O 1
ATOM 637 N N . ALA A 1 109 ? 78.254 54.369 113.888 1.00 25.26 86 ALA A N 1
ATOM 638 C CA . ALA A 1 109 ? 78.609 55.438 112.962 1.00 22.74 86 ALA A CA 1
ATOM 639 C C . ALA A 1 109 ? 79.199 56.648 113.700 1.00 22.55 86 ALA A C 1
ATOM 640 O O . ALA A 1 109 ? 80.071 57.321 113.160 1.00 16.98 86 ALA A O 1
ATOM 642 N N . SER A 1 110 ? 78.755 56.894 114.938 1.00 22.31 87 SER A N 1
ATOM 643 C CA . SER A 1 110 ? 79.323 57.983 115.747 1.00 26.33 87 SER A CA 1
ATOM 644 C C . SER A 1 110 ? 80.794 57.760 116.024 1.00 17.22 87 SER A C 1
ATOM 645 O O . SER A 1 110 ? 81.629 58.659 115.837 1.00 26.47 87 SER A O 1
ATOM 648 N N . VAL A 1 111 ? 81.106 56.553 116.489 1.00 25.28 88 VAL A N 1
ATOM 649 C CA . VAL A 1 111 ? 82.480 56.207 116.791 1.00 23.61 88 VAL A CA 1
ATOM 650 C C . VAL A 1 111 ? 83.265 56.330 115.499 1.00 20.77 88 VAL A C 1
ATOM 651 O O . VAL A 1 111 ? 84.346 56.877 115.503 1.00 17.08 88 VAL A O 1
ATOM 655 N N . GLY A 1 112 ? 82.677 55.888 114.386 1.00 21.01 89 GLY A N 1
ATOM 656 C CA . GLY A 1 112 ? 83.332 56.007 113.090 1.00 17.35 89 GLY A CA 1
ATOM 657 C C . GLY A 1 112 ? 83.676 57.434 112.692 1.00 19.94 89 GLY A C 1
ATOM 658 O O . GLY A 1 112 ? 84.776 57.717 112.232 1.00 14.51 89 GLY A O 1
ATOM 659 N N . LEU A 1 113 ? 82.722 58.346 112.853 1.00 18.36 90 LEU A N 1
ATOM 660 C CA . LEU A 1 113 ? 82.968 59.729 112.4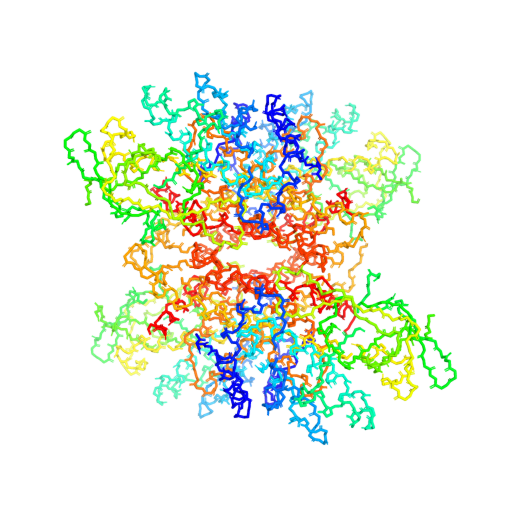97 1.00 15.94 90 LEU A CA 1
ATOM 661 C C . LEU A 1 113 ? 84.105 60.287 113.363 1.00 18.03 90 LEU A C 1
ATOM 662 O O . LEU A 1 113 ? 85.058 60.869 112.845 1.00 19.20 90 LEU A O 1
ATOM 667 N N . SER A 1 114 ? 84.026 60.077 114.674 1.00 18.63 91 SER A N 1
ATOM 668 C CA . SER A 1 114 ? 85.078 60.581 115.549 1.00 18.43 91 SER A CA 1
ATOM 669 C C . SER A 1 114 ? 86.444 60.012 115.178 1.00 17.68 91 SER A C 1
ATOM 670 O O . SER A 1 114 ? 87.454 60.729 115.128 1.00 22.76 91 SER A O 1
ATOM 673 N N . TYR A 1 115 ? 86.466 58.712 114.941 1.00 19.91 92 TYR A N 1
ATOM 674 C CA . TYR A 1 115 ? 87.680 58.025 114.527 1.00 22.53 92 TYR A CA 1
ATOM 675 C C . TYR A 1 115 ? 88.260 58.627 113.242 1.00 22.28 92 TYR A C 1
ATOM 676 O O . TYR A 1 115 ? 89.471 58.855 113.151 1.00 22.62 92 TYR A O 1
ATOM 685 N N . GLY A 1 116 ? 87.399 58.876 112.259 1.00 18.46 93 GLY A N 1
ATOM 686 C CA . GLY A 1 116 ? 87.830 59.434 110.981 1.00 18.76 93 GLY A CA 1
ATOM 687 C C . GLY A 1 116 ? 88.435 60.811 111.158 1.00 24.79 93 GLY A C 1
ATOM 688 O O . GLY A 1 116 ? 89.507 61.118 110.601 1.00 19.30 93 GLY A O 1
ATOM 689 N N . ALA A 1 117 ? 87.760 61.644 111.949 1.00 21.81 94 ALA A N 1
ATOM 690 C CA . ALA A 1 117 ? 88.260 62.989 112.177 1.00 21.56 94 ALA A CA 1
ATOM 691 C C . ALA A 1 117 ? 89.621 62.951 112.865 1.00 21.04 94 ALA A C 1
ATOM 692 O O . ALA A 1 117 ? 90.513 63.730 112.517 1.00 19.11 94 ALA A O 1
ATOM 694 N N . HIS A 1 118 ? 89.786 62.042 113.824 1.00 17.21 95 HIS A N 1
ATOM 695 C CA . HIS A 1 118 ? 91.069 61.904 114.513 1.00 19.02 95 HIS A CA 1
ATOM 696 C C . HIS A 1 118 ? 92.184 61.370 113.590 1.00 22.25 95 HIS A C 1
ATOM 697 O O . HIS A 1 118 ? 93.275 61.934 113.505 1.00 19.52 95 HIS A O 1
ATOM 704 N N . SER A 1 119 ? 91.901 60.280 112.891 1.00 20.04 96 SER A N 1
ATOM 705 C CA . SER A 1 119 ? 92.967 59.492 112.308 1.00 19.48 96 SER A CA 1
ATOM 706 C C . SER A 1 119 ? 93.261 59.977 110.893 1.00 18.35 96 SER A C 1
ATOM 707 O O . SER A 1 119 ? 94.403 59.914 110.434 1.00 23.64 96 SER A O 1
ATOM 710 N N . ASN A 1 120 ? 92.244 60.489 110.210 1.00 16.59 97 ASN A N 1
ATOM 711 C CA . ASN A 1 120 ? 92.492 61.104 108.914 1.00 21.03 97 ASN A CA 1
ATOM 712 C C . ASN A 1 120 ? 92.596 62.625 108.935 1.00 22.23 97 ASN A C 1
ATOM 713 O O . ASN A 1 120 ? 93.625 63.180 108.552 1.00 22.16 97 ASN A O 1
ATOM 718 N N . LEU A 1 121 ? 91.528 63.302 109.345 1.00 21.79 98 LEU A N 1
ATOM 719 C CA . LEU A 1 121 ? 91.491 64.760 109.227 1.00 21.68 98 LEU A CA 1
ATOM 720 C C . LEU A 1 121 ? 92.642 65.370 109.996 1.00 20.48 98 LEU A C 1
ATOM 721 O O . LEU A 1 121 ? 93.227 66.338 109.560 1.00 21.95 98 LEU A O 1
ATOM 726 N N . CYS A 1 122 ? 92.972 64.801 111.145 1.00 19.62 99 CYS A N 1
ATOM 727 C CA . CYS A 1 122 ? 94.054 65.354 111.953 1.00 19.82 99 CYS A CA 1
ATOM 728 C C . CYS A 1 122 ? 95.377 64.624 111.737 1.00 22.20 99 CYS A C 1
ATOM 729 O O . CYS A 1 122 ? 96.336 65.206 111.231 1.00 21.56 99 CYS A O 1
ATOM 732 N N . VAL A 1 123 ? 95.426 63.349 112.109 1.00 19.92 100 VAL A N 1
ATOM 733 C CA . VAL A 1 123 ? 96.688 62.615 112.058 1.00 22.69 100 VAL A CA 1
ATOM 734 C C . VAL A 1 123 ? 97.319 62.566 110.659 1.00 26.39 100 VAL A C 1
ATOM 735 O O . VAL A 1 123 ? 98.532 62.713 110.524 1.00 25.63 100 VAL A O 1
ATOM 739 N N . ASN A 1 124 ? 96.504 62.363 109.625 1.00 24.78 101 ASN A N 1
ATOM 740 C CA . ASN A 1 124 ? 97.048 62.254 108.283 1.00 19.56 101 ASN A CA 1
ATOM 741 C C . ASN A 1 124 ? 97.497 63.592 107.732 1.00 19.08 101 ASN A C 1
ATOM 742 O O . ASN A 1 124 ? 98.459 63.633 106.985 1.00 23.14 101 ASN A O 1
ATOM 747 N N . GLN A 1 125 ? 96.797 64.675 108.072 1.00 14.94 102 GLN A N 1
ATOM 748 C CA . GLN A 1 125 ? 97.254 66.016 107.685 1.00 23.95 102 GLN A CA 1
ATOM 749 C C . GLN A 1 125 ? 98.642 66.306 108.256 1.00 22.03 102 GLN A C 1
ATOM 750 O O . GLN A 1 125 ? 99.481 66.962 107.617 1.00 24.25 102 GLN A O 1
ATOM 756 N N . ILE A 1 126 ? 98.877 65.817 109.468 1.00 22.29 103 ILE A N 1
ATOM 757 C CA . ILE A 1 126 ? 100.137 66.040 110.141 1.00 18.54 103 ILE A CA 1
ATOM 758 C C . ILE A 1 126 ? 101.201 65.149 109.532 1.00 24.70 103 ILE A C 1
ATOM 759 O O . ILE A 1 126 ? 102.313 65.595 109.230 1.00 21.88 103 ILE A O 1
ATOM 764 N N . ASN A 1 127 ? 100.849 63.892 109.302 1.00 26.50 104 ASN A N 1
ATOM 765 C CA . ASN A 1 127 ? 101.774 63.001 108.637 1.00 24.05 104 ASN A CA 1
ATOM 766 C C . ASN A 1 127 ? 102.209 63.501 107.252 1.00 23.89 104 ASN A C 1
ATOM 767 O O . ASN A 1 127 ? 103.389 63.476 106.943 1.00 26.43 104 ASN A O 1
ATOM 772 N N . ARG A 1 128 ? 101.258 63.946 106.428 1.00 21.05 105 ARG A N 1
ATOM 773 C CA . ARG A 1 128 ? 101.565 64.436 105.077 1.00 23.69 105 ARG A CA 1
ATOM 774 C C . ARG A 1 128 ? 102.308 65.763 105.066 1.00 27.79 105 ARG A C 1
ATOM 775 O O . ARG A 1 128 ? 103.217 65.962 104.255 1.00 27.49 105 ARG A O 1
ATOM 783 N N . ASN A 1 129 ? 101.901 66.690 105.929 1.00 23.11 106 ASN A N 1
ATOM 784 C CA . ASN A 1 129 ? 102.392 68.060 105.793 1.00 26.16 106 ASN A CA 1
ATOM 785 C C . ASN A 1 129 ? 103.392 68.529 106.840 1.00 29.18 106 ASN A C 1
ATOM 786 O O . ASN A 1 129 ? 103.961 69.613 106.717 1.00 31.54 106 ASN A O 1
ATOM 791 N N . GLY A 1 130 ? 103.600 67.728 107.874 1.00 23.11 107 GLY A N 1
ATOM 792 C CA . GLY A 1 130 ? 104.387 68.179 109.004 1.00 24.03 107 GLY A CA 1
ATOM 793 C C . GLY A 1 130 ? 105.853 68.039 108.694 1.00 26.10 107 GLY A C 1
ATOM 794 O O . GLY A 1 130 ? 106.231 67.149 107.951 1.00 24.20 107 GLY A O 1
ATOM 795 N N . LYS A 1 131 ? 106.671 68.928 109.242 1.00 24.15 108 LYS A N 1
ATOM 796 C CA . LYS A 1 131 ? 108.105 68.690 109.302 1.00 32.71 108 LYS A CA 1
ATOM 797 C C . LYS A 1 131 ? 108.355 67.536 110.288 1.00 31.83 108 LYS A C 1
ATOM 798 O O . LYS A 1 131 ? 107.497 67.227 111.121 1.00 29.08 108 LYS A O 1
ATOM 804 N N . PRO A 1 132 ? 109.510 66.867 110.178 1.00 32.35 109 PRO A N 1
ATOM 805 C CA . PRO A 1 132 ? 109.856 65.791 111.121 1.00 31.68 109 PRO A CA 1
ATOM 806 C C . PRO A 1 132 ? 109.659 66.156 112.609 1.00 33.67 109 PRO A C 1
ATOM 807 O O . PRO A 1 132 ? 109.110 65.350 113.372 1.00 32.97 109 PRO A O 1
ATOM 811 N N . ALA A 1 133 ? 110.066 67.354 113.019 1.00 33.53 110 ALA A N 1
ATOM 812 C CA . ALA A 1 133 ? 109.934 67.728 114.431 1.00 35.29 110 ALA A CA 1
ATOM 813 C C . ALA A 1 133 ? 108.473 67.934 114.884 1.00 29.90 110 ALA A C 1
ATOM 814 O O . ALA A 1 133 ? 108.104 67.578 116.013 1.00 29.87 110 ALA A O 1
ATOM 816 N N . GLN A 1 134 ? 107.636 68.485 114.011 1.00 27.94 111 GLN A N 1
ATOM 817 C CA . GLN A 1 134 ? 106.223 68.613 114.346 1.00 26.34 111 GLN A CA 1
ATOM 818 C C . GLN A 1 134 ? 105.604 67.219 114.495 1.00 23.65 111 GLN A C 1
ATOM 819 O O . GLN A 1 134 ? 104.832 66.962 115.414 1.00 26.81 111 GLN A O 1
ATOM 825 N N . LYS A 1 135 ? 105.960 66.317 113.589 1.00 25.95 112 LYS A N 1
ATOM 826 C CA . LYS A 1 135 ? 105.467 64.948 113.643 1.00 24.58 112 LYS A CA 1
ATOM 827 C C . LYS A 1 135 ? 105.911 64.197 114.892 1.00 29.98 112 LYS A C 1
ATOM 828 O O . LYS A 1 135 ? 105.122 63.492 115.506 1.00 30.97 112 LYS A O 1
ATOM 834 N N . SER A 1 136 ? 107.166 64.364 115.287 1.00 32.00 113 SER A N 1
ATOM 835 C CA . SER A 1 136 ? 107.647 63.711 116.488 1.00 30.91 113 SER A CA 1
ATOM 836 C C . SER A 1 136 ? 107.031 64.305 117.747 1.00 29.92 113 SER A C 1
ATOM 837 O O . SER A 1 136 ? 106.812 63.599 118.731 1.00 30.26 113 SER A O 1
ATOM 840 N N . ARG A 1 137 ? 106.756 65.602 117.733 1.00 27.67 114 ARG A N 1
ATOM 841 C CA . ARG A 1 137 ? 106.153 66.205 118.916 1.00 26.80 114 ARG A CA 1
ATOM 842 C C . ARG A 1 137 ? 104.673 65.808 119.067 1.00 29.29 114 ARG A C 1
ATOM 843 O O . ARG A 1 137 ? 104.208 65.484 120.165 1.00 28.80 114 ARG A O 1
ATOM 851 N N . TYR A 1 138 ? 103.926 65.815 117.967 1.00 26.03 115 TYR A N 1
ATOM 852 C CA . TYR A 1 138 ? 102.481 65.621 118.084 1.00 24.59 115 TYR A CA 1
ATOM 853 C C . TYR A 1 138 ? 101.953 64.203 117.788 1.00 29.18 115 TYR A C 1
ATOM 854 O O . TYR A 1 138 ? 101.019 63.742 118.439 1.00 30.97 115 TYR A O 1
ATOM 863 N N . LEU A 1 139 ? 102.552 63.509 116.827 1.00 26.49 116 LEU A N 1
ATOM 864 C CA . LEU A 1 139 ? 102.053 62.188 116.441 1.00 23.96 116 LEU A CA 1
ATOM 865 C C . LEU A 1 139 ? 102.009 61.103 117.532 1.00 25.89 116 LEU A C 1
ATOM 866 O O . LEU A 1 139 ? 101.035 60.385 117.604 1.00 26.26 116 LEU A O 1
ATOM 871 N N . PRO A 1 140 ? 103.066 60.961 118.362 1.00 29.40 117 PRO A N 1
ATOM 872 C CA . PRO A 1 140 ? 103.057 59.834 119.312 1.00 27.03 117 PRO A CA 1
ATOM 873 C C . PRO A 1 140 ? 101.833 59.700 120.236 1.00 31.42 117 PRO A C 1
ATOM 874 O O . PRO A 1 140 ? 101.325 58.593 120.400 1.00 29.43 117 PRO A O 1
ATOM 878 N N . LYS A 1 141 ? 101.358 60.788 120.829 1.00 33.54 118 LYS A N 1
ATOM 879 C CA . LYS A 1 141 ? 100.195 60.686 121.717 1.00 25.16 118 LYS A CA 1
ATOM 880 C C . LYS A 1 141 ? 98.880 60.584 120.933 1.00 19.53 118 LYS A C 1
ATOM 881 O O . LYS A 1 141 ? 97.881 60.067 121.435 1.00 23.33 118 LYS A O 1
ATOM 887 N N . LEU A 1 142 ? 98.887 61.081 119.706 1.00 18.68 119 LEU A N 1
ATOM 888 C CA . LEU A 1 142 ? 97.737 60.947 118.825 1.00 19.41 119 LEU A CA 1
ATOM 889 C C . LEU A 1 142 ? 97.607 59.498 118.358 1.00 26.31 119 LEU A C 1
ATOM 890 O O . LEU A 1 142 ? 96.512 58.965 118.229 1.00 27.78 119 LEU A O 1
ATOM 895 N N . ILE A 1 143 ? 98.740 58.859 118.109 1.00 25.34 120 ILE A N 1
ATOM 896 C CA . ILE A 1 143 ? 98.744 57.476 117.664 1.00 23.91 120 ILE A CA 1
ATOM 897 C C . ILE A 1 143 ? 98.383 56.488 118.798 1.00 27.08 120 ILE A C 1
ATOM 898 O O . ILE A 1 143 ? 97.639 55.523 118.575 1.00 25.20 120 ILE A O 1
ATOM 903 N N . SER A 1 144 ? 98.886 56.738 120.009 1.00 22.41 121 SER A N 1
ATOM 904 C CA . SER A 1 144 ? 98.524 55.921 121.173 1.00 26.05 121 SER A CA 1
ATOM 905 C C . SER A 1 144 ? 97.090 56.164 121.656 1.00 28.32 121 SER A C 1
ATOM 906 O O . SER A 1 144 ? 96.472 55.308 122.304 1.00 31.36 121 SER A O 1
ATOM 909 N N . GLY A 1 145 ? 96.560 57.340 121.368 1.00 25.82 122 GLY A N 1
ATOM 910 C CA . GLY A 1 145 ? 95.243 57.660 121.863 1.00 23.05 122 GLY A CA 1
ATOM 911 C C . GLY A 1 145 ? 95.229 58.395 123.186 1.00 22.68 122 GLY A C 1
ATOM 912 O O . GLY A 1 145 ? 94.154 58.673 123.722 1.00 25.85 122 GLY A O 1
ATOM 913 N N . GLU A 1 146 ? 96.406 58.716 123.722 1.00 23.02 123 GLU A N 1
ATOM 914 C CA . GLU A 1 146 ? 96.465 59.528 124.934 1.00 24.90 123 GLU A CA 1
ATOM 915 C C . GLU A 1 146 ? 95.952 60.917 124.606 1.00 26.47 123 GLU A C 1
ATOM 916 O O . GLU A 1 146 ? 95.409 61.608 125.459 1.00 28.81 123 GLU A O 1
ATOM 922 N N . HIS A 1 147 ? 96.136 61.309 123.347 1.00 26.40 124 HIS A N 1
ATOM 923 C CA . HIS A 1 147 ? 95.627 62.566 122.827 1.00 28.73 124 HIS A CA 1
ATOM 924 C C . HIS A 1 147 ? 94.585 62.324 121.744 1.00 28.25 124 HIS A C 1
ATOM 925 O O . HIS A 1 147 ? 94.670 61.363 120.984 1.00 28.60 124 HIS A O 1
ATOM 932 N N . VAL A 1 148 ? 93.601 63.209 121.688 1.00 18.07 125 VAL A N 1
ATOM 933 C CA . VAL A 1 148 ? 92.567 63.159 120.680 1.00 21.59 125 VAL A CA 1
ATOM 934 C C . VAL A 1 148 ? 92.825 64.317 119.737 1.00 20.78 125 VAL A C 1
ATOM 935 O O . VAL A 1 148 ? 93.357 65.345 120.155 1.00 17.40 125 VAL A O 1
ATOM 939 N N . GLY A 1 149 ? 92.462 64.138 118.467 1.00 16.53 126 GLY A N 1
ATOM 940 C CA . GLY A 1 149 ? 92.820 65.081 117.430 1.00 15.85 126 GLY A CA 1
ATOM 941 C C . GLY A 1 149 ? 91.601 65.565 116.675 1.00 18.70 126 GLY A C 1
ATOM 942 O O . GLY A 1 149 ? 90.595 64.866 116.603 1.00 17.86 126 GLY A O 1
ATOM 943 N N . ALA A 1 150 ? 91.682 66.772 116.134 1.00 20.36 127 ALA A N 1
ATOM 944 C CA . ALA A 1 150 ? 90.575 67.331 115.353 1.00 20.75 127 ALA A CA 1
ATOM 945 C C . ALA A 1 150 ? 91.107 68.268 114.274 1.00 19.59 127 ALA A C 1
ATOM 946 O O . ALA A 1 150 ? 92.289 68.607 114.251 1.00 20.44 127 ALA A O 1
ATOM 948 N N . LEU A 1 151 ? 90.217 68.684 113.390 1.00 21.15 128 LEU A N 1
ATOM 949 C CA . LEU A 1 151 ? 90.553 69.597 112.315 1.00 24.01 128 LEU A CA 1
ATOM 950 C C . LEU A 1 151 ? 89.481 70.679 112.263 1.00 24.05 128 LEU A C 1
ATOM 951 O O . LEU A 1 151 ? 88.302 70.367 112.249 1.00 22.80 128 LEU A O 1
ATOM 956 N N . ALA A 1 152 ? 89.896 71.943 112.224 1.00 22.24 129 ALA A N 1
ATOM 957 C CA . ALA A 1 152 ? 88.976 73.071 112.230 1.00 26.16 129 ALA A CA 1
ATOM 958 C C . ALA A 1 152 ? 89.168 73.995 111.023 1.00 26.93 129 ALA A C 1
ATOM 959 O O . ALA A 1 152 ? 90.184 74.689 110.894 1.00 27.84 129 ALA A O 1
ATOM 969 N N . SER A 1 154 ? 85.762 75.090 109.050 1.00 34.22 131 SER A N 1
ATOM 970 C CA . SER A 1 154 ? 84.474 75.737 108.813 1.00 41.81 131 SER A CA 1
ATOM 971 C C . SER A 1 154 ? 84.135 76.877 109.785 1.00 37.39 131 SER A C 1
ATOM 972 O O . SER A 1 154 ? 84.380 76.770 110.984 1.00 31.97 131 SER A O 1
ATOM 975 N N . GLU A 1 155 ? 83.542 77.944 109.249 1.00 39.81 132 GLU A N 1
ATOM 976 C CA . GLU A 1 155 ? 83.076 79.087 110.042 1.00 47.87 132 GLU A CA 1
ATOM 977 C C . GLU A 1 155 ? 81.639 79.479 109.699 1.00 54.87 132 GLU A C 1
ATOM 978 O O . GLU A 1 155 ? 81.210 79.321 108.553 1.00 56.86 132 GLU A O 1
ATOM 984 N N . PRO A 1 156 ? 80.901 80.016 110.693 1.00 60.84 133 PRO A N 1
ATOM 985 C CA . PRO A 1 156 ? 79.522 80.510 110.555 1.00 65.30 133 PRO A CA 1
ATOM 986 C C . PRO A 1 156 ? 79.279 81.354 109.304 1.00 69.93 133 PRO A C 1
ATOM 987 O O . PRO A 1 156 ? 78.213 81.251 108.707 1.00 76.14 133 PRO A O 1
ATOM 991 N N . GLY A 1 157 ? 80.251 82.168 108.910 1.00 69.98 134 GLY A N 1
ATOM 992 C CA . GLY A 1 157 ? 80.115 82.979 107.713 1.00 71.78 134 GLY A CA 1
ATOM 993 C C . GLY A 1 157 ? 80.798 82.379 106.496 1.00 70.71 134 GLY A C 1
ATOM 994 O O . GLY A 1 157 ? 81.076 81.179 106.452 1.00 69.85 134 GLY A O 1
ATOM 995 N N . VAL A 1 163 ? 86.494 79.160 101.760 1.00 52.20 140 VAL A N 1
ATOM 996 C CA . VAL A 1 163 ? 87.813 79.758 101.926 1.00 60.71 140 VAL A CA 1
ATOM 997 C C . VAL A 1 163 ? 87.742 81.282 101.836 1.00 69.52 140 VAL A C 1
ATOM 998 O O . VAL A 1 163 ? 88.699 81.948 101.433 1.00 70.98 140 VAL A O 1
ATOM 1002 N N . SER A 1 164 ? 86.578 81.812 102.198 1.00 69.36 141 SER A N 1
ATOM 1003 C CA . SER A 1 164 ? 86.406 83.224 102.499 1.00 64.76 141 SER A CA 1
ATOM 1004 C C . SER A 1 164 ? 86.417 83.330 104.019 1.00 61.69 141 SER A C 1
ATOM 1005 O O . SER A 1 164 ? 85.783 84.211 104.606 1.00 64.99 141 SER A O 1
ATOM 1016 N N . LYS A 1 166 ? 87.295 83.659 108.055 1.00 42.01 143 LYS A N 1
ATOM 1017 C CA . LYS A 1 166 ? 87.558 84.920 108.732 1.00 48.31 143 LYS A CA 1
ATOM 1018 C C . LYS A 1 166 ? 88.474 84.796 109.943 1.00 45.19 143 LYS A C 1
ATOM 1019 O O . LYS A 1 166 ? 88.957 85.807 110.452 1.00 46.35 143 LYS A O 1
ATOM 1025 N N . LEU A 1 167 ? 88.708 83.569 110.401 1.00 39.87 144 LEU A N 1
ATOM 1026 C CA . LEU A 1 167 ? 89.643 83.360 111.497 1.00 40.24 144 LEU A CA 1
ATOM 1027 C C . LEU A 1 167 ? 90.983 84.031 111.185 1.00 39.41 144 LEU A C 1
ATOM 1028 O O . LEU A 1 167 ? 91.599 83.781 110.149 1.00 38.61 144 LEU A O 1
ATOM 1033 N N . LYS A 1 168 ? 91.424 84.891 112.088 1.00 38.25 145 LYS A N 1
ATOM 1034 C CA . LYS A 1 168 ? 92.566 85.748 111.821 1.00 40.83 145 LYS A CA 1
ATOM 1035 C C . LYS A 1 168 ? 93.813 85.234 112.538 1.00 34.73 145 LYS A C 1
ATOM 1036 O O . LYS A 1 168 ? 93.739 84.854 113.693 1.00 36.95 145 LYS A O 1
ATOM 1042 N N . ALA A 1 169 ? 94.949 85.186 111.846 1.00 33.87 146 ALA A N 1
ATOM 1043 C CA . ALA A 1 169 ? 96.233 84.923 112.503 1.00 34.48 146 ALA A CA 1
ATOM 1044 C C . ALA A 1 169 ? 97.161 86.094 112.249 1.00 38.17 146 ALA A C 1
ATOM 1045 O O . ALA A 1 169 ? 97.485 86.384 111.102 1.00 39.66 146 ALA A O 1
ATOM 1047 N N . ASP A 1 170 ? 97.592 86.764 113.312 1.00 36.77 147 ASP A N 1
ATOM 1048 C CA . ASP A 1 170 ? 98.529 87.875 113.180 1.00 36.95 147 ASP A CA 1
ATOM 1049 C C . ASP A 1 170 ? 99.853 87.555 113.841 1.00 35.24 147 ASP A C 1
ATOM 1050 O O . ASP A 1 170 ? 99.893 86.905 114.871 1.00 33.98 147 ASP A O 1
ATOM 1055 N N . LYS A 1 171 ? 100.945 88.001 113.243 1.00 33.72 148 LYS A N 1
ATOM 1056 C CA . LYS A 1 171 ? 102.243 87.753 113.821 1.00 33.70 148 LYS A CA 1
ATOM 1057 C C . LYS A 1 171 ? 102.434 88.657 115.044 1.00 42.44 148 LYS A C 1
ATOM 1058 O O . LYS A 1 171 ? 102.076 89.838 115.027 1.00 37.98 148 LYS A O 1
ATOM 1064 N N . ARG A 1 172 ? 102.985 88.083 116.106 1.00 35.23 149 ARG A N 1
ATOM 1065 C CA . ARG A 1 172 ? 103.364 88.840 117.289 1.00 42.55 149 ARG A CA 1
ATOM 1066 C C . ARG A 1 172 ? 104.692 88.253 117.771 1.00 36.85 149 ARG A C 1
ATOM 1067 O O . ARG A 1 172 ? 104.735 87.133 118.273 1.00 35.71 149 ARG A O 1
ATOM 1075 N N . GLY A 1 173 ? 105.775 88.999 117.583 1.00 38.12 150 GLY A N 1
ATOM 1076 C CA . GLY A 1 173 ? 107.107 88.474 117.822 1.00 38.12 150 GLY A CA 1
ATOM 1077 C C . GLY A 1 173 ? 107.299 87.175 117.059 1.00 38.77 150 GLY A C 1
ATOM 1078 O O . GLY A 1 173 ? 107.015 87.108 115.866 1.00 35.22 150 GLY A O 1
ATOM 1079 N N . ASP A 1 174 ? 107.755 86.138 117.757 1.00 38.58 151 ASP A N 1
ATOM 1080 C CA . ASP A 1 174 ? 107.984 84.826 117.148 1.00 39.59 151 ASP A CA 1
ATOM 1081 C C . ASP A 1 174 ? 106.769 83.915 117.271 1.00 34.98 151 ASP A C 1
ATOM 1082 O O . ASP A 1 174 ? 106.887 82.696 117.229 1.00 35.84 151 ASP A O 1
ATOM 1087 N N . ARG A 1 175 ? 105.599 84.520 117.428 1.00 36.23 152 ARG A N 1
ATOM 1088 C CA . ARG A 1 175 ? 104.361 83.769 117.566 1.00 33.38 152 ARG A CA 1
ATOM 1089 C C . ARG A 1 175 ? 103.273 84.283 116.619 1.00 32.42 152 ARG A C 1
ATOM 1090 O O . ARG A 1 175 ? 103.389 85.369 116.052 1.00 31.79 152 ARG A O 1
ATOM 1098 N N . TYR A 1 176 ? 102.230 83.479 116.452 1.00 32.62 153 TYR A N 1
ATOM 1099 C CA . TYR A 1 176 ? 101.005 83.877 115.770 1.00 31.12 153 TYR A CA 1
ATOM 1100 C C . TYR A 1 176 ? 99.853 83.917 116.763 1.00 34.23 153 TYR A C 1
ATOM 1101 O O . TYR A 1 176 ? 99.696 83.036 117.603 1.00 35.82 153 TYR A O 1
ATOM 1110 N N . VAL A 1 177 ? 99.027 84.938 116.630 1.00 31.51 154 VAL A N 1
ATOM 1111 C CA . VAL A 1 177 ? 97.893 85.134 117.489 1.00 32.97 154 VAL A CA 1
ATOM 1112 C C . VAL A 1 177 ? 96.640 84.910 116.674 1.00 31.06 154 VAL A C 1
ATOM 1113 O O . VAL A 1 177 ? 96.428 85.564 115.647 1.00 35.36 154 VAL A O 1
ATOM 1117 N N . LEU A 1 178 ? 95.818 83.973 117.134 1.00 41.40 155 LEU A N 1
ATOM 1118 C CA . LEU A 1 178 ? 94.595 83.579 116.435 1.00 40.23 155 LEU A CA 1
ATOM 1119 C C . LEU A 1 178 ? 93.362 84.211 117.082 1.00 38.84 155 LEU A C 1
ATOM 1120 O O . LEU A 1 178 ? 93.198 84.160 118.302 1.00 35.38 155 LEU A O 1
ATOM 1125 N N . ASN A 1 179 ? 92.502 84.799 116.255 1.00 36.96 156 ASN A N 1
ATOM 1126 C CA . ASN A 1 179 ? 91.265 85.414 116.717 1.00 38.75 156 ASN A CA 1
ATOM 1127 C C . ASN A 1 179 ? 90.083 85.062 115.836 1.00 40.26 156 ASN A C 1
ATOM 1128 O O . ASN A 1 179 ? 90.119 85.274 114.624 1.00 44.59 156 ASN A O 1
ATOM 1133 N N . GLY A 1 180 ? 89.034 84.529 116.452 1.00 36.45 157 GLY A N 1
ATOM 1134 C CA . GLY A 1 180 ? 87.816 84.192 115.737 1.00 38.11 157 GLY A CA 1
ATOM 1135 C C . GLY A 1 180 ? 87.208 82.889 116.217 1.00 43.02 157 GLY A C 1
ATOM 1136 O O . GLY A 1 180 ? 87.478 82.438 117.331 1.00 42.95 157 GLY A O 1
ATOM 1137 N N . SER A 1 181 ? 86.380 82.277 115.378 1.00 42.54 158 SER A N 1
ATOM 1138 C CA . SER A 1 181 ? 85.804 80.992 115.729 1.00 38.07 158 SER A CA 1
ATOM 1139 C C . SER A 1 181 ? 85.751 80.014 114.560 1.00 34.87 158 SER A C 1
ATOM 1140 O O . SER A 1 181 ? 85.812 80.405 113.395 1.00 36.65 158 SER A O 1
ATOM 1143 N N . LYS A 1 182 ? 85.688 78.734 114.906 1.00 29.60 159 LYS A N 1
ATOM 1144 C CA . LYS A 1 182 ? 85.435 77.662 113.967 1.00 32.60 159 LYS A CA 1
ATOM 1145 C C . LYS A 1 182 ? 84.191 76.964 114.477 1.00 30.54 159 LYS A C 1
ATOM 1146 O O . LYS A 1 182 ? 83.953 76.944 115.679 1.00 31.14 159 LYS A O 1
ATOM 1160 N N . TRP A 1 184 ? 81.220 73.545 114.112 1.00 30.11 161 TRP A N 1
ATOM 1161 C CA . TRP A 1 184 ? 81.012 72.157 113.714 1.00 29.89 161 TRP A CA 1
ATOM 1162 C C . TRP A 1 184 ? 82.259 71.298 113.751 1.00 26.70 161 TRP A C 1
ATOM 1163 O O . TRP A 1 184 ? 82.547 70.602 112.790 1.00 26.09 161 TRP A O 1
ATOM 1174 N N . ILE A 1 185 ? 82.991 71.309 114.857 1.00 26.14 162 ILE A N 1
ATOM 1175 C CA . ILE A 1 185 ? 84.235 70.547 114.902 1.00 20.30 162 ILE A CA 1
ATOM 1176 C C . ILE A 1 185 ? 84.060 69.202 115.618 1.00 26.84 162 ILE A C 1
ATOM 1177 O O . ILE A 1 185 ? 83.761 69.147 116.819 1.00 24.34 162 ILE A O 1
ATOM 1182 N N . THR A 1 186 ? 84.226 68.122 114.866 1.00 18.60 163 THR A N 1
ATOM 1183 C CA . THR A 1 186 ? 84.232 66.776 115.435 1.00 26.39 163 THR A CA 1
ATOM 1184 C C . THR A 1 186 ? 85.435 66.587 116.362 1.00 25.53 163 THR A C 1
ATOM 1185 O O . THR A 1 186 ? 86.564 66.941 116.011 1.00 22.46 163 THR A O 1
ATOM 1189 N N . ASN A 1 187 ? 85.162 66.036 117.543 1.00 23.22 164 ASN A N 1
ATOM 1190 C CA . ASN A 1 187 ? 86.109 65.921 118.662 1.00 20.49 164 ASN A CA 1
ATOM 1191 C C . ASN A 1 187 ? 86.483 67.262 119.289 1.00 24.72 164 ASN A C 1
ATOM 1192 O O . ASN A 1 187 ? 87.350 67.319 120.163 1.00 27.60 164 ASN A O 1
ATOM 1197 N N . GLY A 1 188 ? 85.800 68.316 118.841 1.00 23.71 165 GLY A N 1
ATOM 1198 C CA . GLY A 1 188 ? 86.019 69.677 119.289 1.00 23.81 165 GLY A CA 1
ATOM 1199 C C . GLY A 1 188 ? 86.222 69.850 120.784 1.00 30.52 165 GLY A C 1
ATOM 1200 O O . GLY A 1 188 ? 87.230 70.431 121.198 1.00 28.77 165 GLY A O 1
ATOM 1201 N N . PRO A 1 189 ? 85.281 69.342 121.609 1.00 32.79 166 PRO A N 1
ATOM 1202 C CA . PRO A 1 189 ? 85.421 69.594 123.050 1.00 34.99 166 PRO A CA 1
ATOM 1203 C C . PRO A 1 189 ? 86.487 68.731 123.722 1.00 33.17 166 PRO A C 1
ATOM 1204 O O . PRO A 1 189 ? 86.794 68.985 124.883 1.00 34.72 166 PRO A O 1
ATOM 1208 N N . ASP A 1 190 ? 87.020 67.733 123.022 1.00 28.25 167 ASP A N 1
ATOM 1209 C CA . ASP A 1 190 ? 87.997 66.822 123.622 1.00 30.72 167 ASP A CA 1
ATOM 1210 C C . ASP A 1 190 ? 89.396 66.945 123.020 1.00 28.01 167 ASP A C 1
ATOM 1211 O O . ASP A 1 190 ? 90.354 66.482 123.620 1.00 26.19 167 ASP A O 1
ATOM 1216 N N . ALA A 1 191 ? 89.507 67.514 121.817 1.00 23.57 168 ALA A N 1
ATOM 1217 C CA . ALA A 1 191 ? 90.778 67.491 121.088 1.00 22.04 168 ALA A CA 1
ATOM 1218 C C . ALA A 1 191 ? 91.898 68.179 121.841 1.00 22.89 168 ALA A C 1
ATOM 1219 O O . ALA A 1 191 ? 91.733 69.303 122.314 1.00 27.09 168 ALA A O 1
ATOM 1221 N N . ASP A 1 192 ? 93.031 67.485 121.937 1.00 24.11 169 ASP A N 1
ATOM 1222 C CA . ASP A 1 192 ? 94.245 68.016 122.556 1.00 26.19 169 ASP A CA 1
ATOM 1223 C C . ASP A 1 192 ? 95.108 68.639 121.481 1.00 25.10 169 ASP A C 1
ATOM 1224 O O . ASP A 1 192 ? 95.847 69.582 121.746 1.00 26.71 169 ASP A O 1
ATOM 1229 N N . VAL A 1 193 ? 95.024 68.086 120.271 1.00 23.39 170 VAL A N 1
ATOM 1230 C CA . VAL A 1 193 ? 95.739 68.636 119.125 1.00 23.03 170 VAL A CA 1
ATOM 1231 C C . VAL A 1 193 ? 94.779 68.912 117.972 1.00 22.78 170 VAL A C 1
ATOM 1232 O O . VAL A 1 193 ? 93.953 68.057 117.591 1.00 17.10 170 VAL A O 1
ATOM 1236 N N . LEU A 1 194 ? 94.895 70.109 117.411 1.00 22.27 171 LEU A N 1
ATOM 1237 C CA . LEU A 1 194 ? 94.004 70.520 116.342 1.00 24.32 171 LEU A CA 1
ATOM 1238 C C . LEU A 1 194 ? 94.758 71.070 115.143 1.00 28.59 171 LEU A C 1
ATOM 1239 O O . LEU A 1 194 ? 95.716 71.830 115.294 1.00 29.85 171 LEU A O 1
ATOM 1244 N N . VAL A 1 195 ? 94.326 70.684 113.943 1.00 26.39 172 VAL A N 1
ATOM 1245 C CA . VAL A 1 195 ? 94.812 71.358 112.754 1.00 25.57 172 VAL A CA 1
ATOM 1246 C C . VAL A 1 195 ? 93.818 72.464 112.486 1.00 24.75 172 VAL A C 1
ATOM 1247 O O . VAL A 1 195 ? 92.646 72.203 112.442 1.00 20.73 172 VAL A O 1
ATOM 1251 N N . VAL A 1 196 ? 94.268 73.707 112.360 1.00 28.20 173 VAL A N 1
ATOM 1252 C CA . VAL A 1 196 ? 93.337 74.825 112.234 1.00 29.29 173 VAL A CA 1
ATOM 1253 C C . VAL A 1 196 ? 93.727 75.723 111.065 1.00 26.78 173 VAL A C 1
ATOM 1254 O O . VAL A 1 196 ? 94.867 76.152 110.987 1.00 27.48 173 VAL A O 1
ATOM 1258 N N . TYR A 1 197 ? 92.793 76.033 110.174 1.00 28.23 174 TYR A N 1
ATOM 1259 C CA . TYR A 1 197 ? 93.113 76.951 109.084 1.00 23.99 174 TYR A CA 1
ATOM 1260 C C . TYR A 1 197 ? 92.760 78.416 109.423 1.00 27.05 174 TYR A C 1
ATOM 1261 O O . TYR A 1 197 ? 91.688 78.696 109.949 1.00 29.23 174 TYR A O 1
ATOM 1270 N N . ALA A 1 198 ? 93.670 79.343 109.131 1.00 30.38 175 ALA A N 1
ATOM 1271 C CA . ALA A 1 198 ? 93.441 80.756 109.445 1.00 34.76 175 ALA A CA 1
ATOM 1272 C C . ALA A 1 198 ? 93.962 81.712 108.367 1.00 35.60 175 ALA A C 1
ATOM 1273 O O . ALA A 1 198 ? 94.881 81.388 107.614 1.00 30.60 175 ALA A O 1
ATOM 1275 N N . LYS A 1 199 ? 93.370 82.900 108.318 1.00 37.65 176 LYS A N 1
ATOM 1276 C CA . LYS A 1 199 ? 93.816 83.954 107.421 1.00 40.38 176 LYS A CA 1
ATOM 1277 C C . LYS A 1 199 ? 95.072 84.617 107.969 1.00 38.80 176 LYS A C 1
ATOM 1278 O O . LYS A 1 199 ? 95.043 85.206 109.052 1.00 36.86 176 LYS A O 1
ATOM 1284 N N . THR A 1 200 ? 96.173 84.517 107.231 1.00 35.58 177 THR A N 1
ATOM 1285 C CA . THR A 1 200 ? 97.366 85.278 107.574 1.00 38.60 177 THR A CA 1
ATOM 1286 C C . THR A 1 200 ? 97.457 86.527 106.710 1.00 42.17 177 THR A C 1
ATOM 1287 O O . THR A 1 200 ? 98.115 87.496 107.078 1.00 37.47 177 THR A O 1
ATOM 1291 N N . ASP A 1 201 ? 96.779 86.517 105.569 1.00 45.16 178 ASP A N 1
ATOM 1292 C CA . ASP A 1 201 ? 96.780 87.698 104.713 1.00 54.60 178 ASP A CA 1
ATOM 1293 C C . ASP A 1 201 ? 95.560 87.792 103.802 1.00 57.67 178 ASP A C 1
ATOM 1294 O O . ASP A 1 201 ? 95.545 87.204 102.725 1.00 60.36 178 ASP A O 1
ATOM 1299 N N . PRO A 1 202 ? 94.536 88.543 104.230 1.00 62.56 179 PRO A N 1
ATOM 1300 C CA . PRO A 1 202 ? 93.439 88.935 103.332 1.00 64.59 179 PRO A CA 1
ATOM 1301 C C . PRO A 1 202 ? 93.879 90.062 102.388 1.00 66.16 179 PRO A C 1
ATOM 1302 O O . PRO A 1 202 ? 93.745 89.959 101.166 1.00 65.52 179 PRO A O 1
ATOM 1306 N N . PRO A 1 206 ? 92.621 84.643 100.214 1.00 71.17 183 PRO A N 1
ATOM 1307 C CA . PRO A 1 206 ? 92.840 83.978 98.923 1.00 70.81 183 PRO A CA 1
ATOM 1308 C C . PRO A 1 206 ? 93.976 82.969 99.009 1.00 68.93 183 PRO A C 1
ATOM 1309 O O . PRO A 1 206 ? 93.785 81.819 99.406 1.00 72.31 183 PRO A O 1
ATOM 1313 N N . ARG A 1 207 ? 95.159 83.420 98.624 1.00 64.75 184 ARG A N 1
ATOM 1314 C CA . ARG A 1 207 ? 96.376 82.647 98.759 1.00 62.33 184 ARG A CA 1
ATOM 1315 C C . ARG A 1 207 ? 97.071 83.129 100.036 1.00 52.90 184 ARG A C 1
ATOM 1316 O O . ARG A 1 207 ? 98.283 83.009 100.210 1.00 52.13 184 ARG A O 1
ATOM 1324 N N . GLY A 1 208 ? 96.262 83.684 100.930 1.00 45.20 185 GLY A N 1
ATOM 1325 C CA . GLY A 1 208 ? 96.727 84.135 102.222 1.00 43.03 185 GLY A CA 1
ATOM 1326 C C . GLY A 1 208 ? 96.107 83.308 103.330 1.00 39.52 185 GLY A C 1
ATOM 1327 O O . GLY A 1 208 ? 95.608 83.848 104.311 1.00 40.29 185 GLY A O 1
ATOM 1328 N N . ILE A 1 209 ? 96.123 81.991 103.157 1.00 39.78 186 ILE A N 1
ATOM 1329 C CA . ILE A 1 209 ? 95.673 81.060 104.191 1.00 35.84 186 ILE A CA 1
ATOM 1330 C C . ILE A 1 209 ? 96.872 80.283 104.710 1.00 33.34 186 ILE A C 1
ATOM 1331 O O . ILE A 1 209 ? 97.799 79.970 103.958 1.00 36.27 186 ILE A O 1
ATOM 1336 N N . THR A 1 210 ? 96.858 79.997 106.007 1.00 28.62 187 THR A N 1
ATOM 1337 C CA . THR A 1 210 ? 97.921 79.242 106.647 1.00 27.67 187 THR A CA 1
ATOM 1338 C C . THR A 1 210 ? 97.310 78.209 107.603 1.00 25.76 187 THR A C 1
ATOM 1339 O O . THR A 1 210 ? 96.352 78.516 108.318 1.00 29.35 187 THR A O 1
ATOM 1343 N N . ALA A 1 211 ? 97.854 76.990 107.610 1.00 22.02 188 ALA A N 1
ATOM 1344 C CA . ALA A 1 211 ? 97.431 75.953 108.567 1.00 23.26 188 ALA A CA 1
ATOM 1345 C C . ALA A 1 211 ? 98.319 75.959 109.797 1.00 24.05 188 ALA A C 1
ATOM 1346 O O . ALA A 1 211 ? 99.530 76.163 109.680 1.00 25.42 188 ALA A O 1
ATOM 1348 N N . PHE A 1 212 ? 97.720 75.712 110.967 1.00 23.20 189 PHE A N 1
ATOM 1349 C CA . PHE A 1 212 ? 98.437 75.758 112.232 1.00 23.84 189 PHE A CA 1
ATOM 1350 C C . PHE A 1 212 ? 98.161 74.523 113.079 1.00 27.77 189 PHE A C 1
ATOM 1351 O O . PHE A 1 212 ? 97.054 73.985 113.072 1.00 30.26 189 PHE A O 1
ATOM 1359 N N . LEU A 1 213 ? 99.172 74.096 113.825 1.00 25.53 190 LEU A N 1
ATOM 1360 C CA . LEU A 1 213 ? 98.983 73.090 114.859 1.00 27.25 190 LEU A CA 1
ATOM 1361 C C . LEU A 1 213 ? 98.698 73.803 116.166 1.00 25.88 190 LEU A C 1
ATOM 1362 O O . LEU A 1 213 ? 99.501 74.604 116.637 1.00 28.61 190 LEU A O 1
ATOM 1367 N N . VAL A 1 214 ? 97.543 73.511 116.746 1.00 25.06 191 VAL A N 1
ATOM 1368 C CA . VAL A 1 214 ? 97.111 74.162 117.967 1.00 26.55 191 VAL A CA 1
ATOM 1369 C C . VAL A 1 214 ? 96.950 73.137 119.090 1.00 26.01 191 VAL A C 1
ATOM 1370 O O . VAL A 1 214 ? 96.461 72.039 118.860 1.00 27.77 191 VAL A O 1
ATOM 1374 N N . GLU A 1 215 ? 97.369 73.493 120.299 1.00 26.58 192 GLU A N 1
ATOM 1375 C CA . GLU A 1 215 ? 97.179 72.608 121.435 1.00 30.76 192 GLU A CA 1
ATOM 1376 C C . GLU A 1 215 ? 96.018 73.095 122.299 1.00 30.23 192 GLU A C 1
ATOM 1377 O O . GLU A 1 215 ? 95.821 74.296 122.445 1.00 33.78 192 GLU A O 1
ATOM 1383 N N . LYS A 1 216 ? 95.258 72.159 122.865 1.00 30.55 193 LYS A N 1
ATOM 1384 C CA . LYS A 1 216 ? 94.246 72.494 123.867 1.00 34.69 193 LYS A CA 1
ATOM 1385 C C . LYS A 1 216 ? 94.858 73.338 124.979 1.00 37.71 193 LYS A C 1
ATOM 1386 O O . LYS A 1 216 ? 94.194 74.195 125.553 1.00 42.33 193 LYS A O 1
ATOM 1392 N N . ALA A 1 217 ? 96.138 73.098 125.261 1.00 37.42 194 ALA A N 1
ATOM 1393 C CA . ALA A 1 217 ? 96.852 73.778 126.333 1.00 36.57 194 ALA A CA 1
ATOM 1394 C C . ALA A 1 217 ? 97.108 75.268 126.105 1.00 36.82 194 ALA A C 1
ATOM 1395 O O . ALA A 1 217 ? 97.263 76.012 127.069 1.00 36.32 194 ALA A O 1
ATOM 1397 N N . PHE A 1 218 ? 97.178 75.703 124.849 1.00 31.96 195 PHE A N 1
ATOM 1398 C CA . PHE A 1 218 ? 97.460 77.111 124.566 1.00 32.53 195 PHE A CA 1
ATOM 1399 C C . PHE A 1 218 ? 96.379 77.987 125.190 1.00 38.34 195 PHE A C 1
ATOM 1400 O O . PHE A 1 218 ? 95.193 77.710 125.042 1.00 33.44 195 PHE A O 1
ATOM 1408 N N . PRO A 1 219 ? 96.783 79.031 125.928 1.00 40.20 196 PRO A N 1
ATOM 1409 C CA . PRO A 1 219 ? 95.750 79.922 126.467 1.00 46.72 196 PRO A CA 1
ATOM 1410 C C . PRO A 1 219 ? 95.000 80.647 125.346 1.00 41.76 196 PRO A C 1
ATOM 1411 O O . PRO A 1 219 ? 95.594 80.942 124.313 1.00 40.33 196 PRO A O 1
ATOM 1415 N N . GLY A 1 220 ? 93.713 80.916 125.543 1.00 37.82 197 GLY A N 1
ATOM 1416 C CA . GLY A 1 220 ? 92.956 81.721 124.599 1.00 37.76 197 GLY A CA 1
ATOM 1417 C C . GLY A 1 220 ? 92.171 80.834 123.672 1.00 41.19 197 GLY A C 1
ATOM 1418 O O . GLY A 1 220 ? 91.445 81.293 122.789 1.00 43.99 197 GLY A O 1
ATOM 1419 N N . PHE A 1 221 ? 92.333 79.539 123.887 1.00 41.91 198 PHE A N 1
ATOM 1420 C CA . PHE A 1 221 ? 91.627 78.541 123.127 1.00 41.56 198 PHE A CA 1
ATOM 1421 C C . PHE A 1 221 ? 90.560 77.907 124.006 1.00 40.16 198 PHE A C 1
ATOM 1422 O O . PHE A 1 221 ? 90.836 77.508 125.135 1.00 33.65 198 PHE A O 1
ATOM 1430 N N . SER A 1 222 ? 89.339 77.812 123.498 1.00 37.76 199 SER A N 1
ATOM 1431 C CA . SER A 1 222 ? 88.324 77.039 124.209 1.00 39.17 199 SER A CA 1
ATOM 1432 C C . SER A 1 222 ? 87.318 76.423 123.256 1.00 39.93 199 SER A C 1
ATOM 1433 O O . SER A 1 222 ? 87.252 76.789 122.089 1.00 40.42 199 SER A O 1
ATOM 1436 N N . ALA A 1 223 ? 86.554 75.462 123.755 1.00 35.28 200 ALA A N 1
ATOM 1437 C CA . ALA A 1 223 ? 85.501 74.858 122.967 1.00 40.22 200 ALA A CA 1
ATOM 1438 C C . ALA A 1 223 ? 84.156 75.300 123.530 1.00 41.67 200 ALA A C 1
ATOM 1439 O O . ALA A 1 223 ? 84.038 75.524 124.732 1.00 41.71 200 ALA A O 1
ATOM 1441 N N . GLY A 1 224 ? 83.155 75.433 122.663 1.00 41.07 201 GLY A N 1
ATOM 1442 C CA . GLY A 1 224 ? 81.817 75.786 123.097 1.00 42.39 201 GLY A CA 1
ATOM 1443 C C . GLY A 1 224 ? 81.100 74.553 123.623 1.00 42.06 201 GLY A C 1
ATOM 1444 O O . GLY A 1 224 ? 81.697 73.476 123.715 1.00 39.04 201 GLY A O 1
ATOM 1445 N N . GLN A 1 225 ? 79.826 74.698 123.978 1.00 41.51 202 GLN A N 1
ATOM 1446 C CA . GLN A 1 225 ? 79.044 73.541 124.410 1.00 44.18 202 GLN A CA 1
ATOM 1447 C C . GLN A 1 225 ? 78.914 72.558 123.260 1.00 40.97 202 GLN A C 1
ATOM 1448 O O . GLN A 1 225 ? 78.969 72.963 122.092 1.00 38.21 202 GLN A O 1
ATOM 1454 N N . LYS A 1 226 ? 78.777 71.270 123.586 1.00 32.57 203 LYS A N 1
ATOM 1455 C CA . LYS A 1 226 ? 78.631 70.258 122.559 1.00 36.90 203 LYS A CA 1
ATOM 1456 C C . LYS A 1 226 ? 77.243 70.327 121.908 1.00 32.90 203 LYS A C 1
ATOM 1457 O O . LYS A 1 226 ? 76.249 70.628 122.561 1.00 32.10 203 LYS A O 1
ATOM 1463 N N . LEU A 1 227 ? 77.203 70.085 120.609 1.00 28.21 204 LEU A N 1
ATOM 1464 C CA . LEU A 1 227 ? 75.984 70.208 119.825 1.00 25.80 204 LEU A CA 1
ATOM 1465 C C . LEU A 1 227 ? 74.961 69.116 120.106 1.00 27.45 204 LEU A C 1
ATOM 1466 O O . LEU A 1 227 ? 75.310 67.989 120.435 1.00 30.09 204 LEU A O 1
ATOM 1471 N N . ASP A 1 228 ? 73.692 69.458 119.921 1.00 31.20 205 ASP A N 1
ATOM 1472 C CA . ASP A 1 228 ? 72.588 68.533 120.130 1.00 27.60 205 ASP A CA 1
ATOM 1473 C C . ASP A 1 228 ? 72.026 68.125 118.759 1.00 26.09 205 ASP A C 1
ATOM 1474 O O . ASP A 1 228 ? 71.192 68.828 118.176 1.00 27.15 205 ASP A O 1
ATOM 1479 N N . LYS A 1 229 ? 72.485 66.980 118.261 1.00 23.92 206 LYS A N 1
ATOM 1480 C CA . LYS A 1 229 ? 72.302 66.611 116.854 1.00 26.01 206 LYS A CA 1
ATOM 1481 C C . LYS A 1 229 ? 71.283 65.501 116.636 1.00 22.13 206 LYS A C 1
ATOM 1482 O O . LYS A 1 229 ? 71.052 64.678 117.504 1.00 22.46 206 LYS A O 1
ATOM 1488 N N . LEU A 1 230 ? 70.697 65.483 115.441 1.00 28.45 207 LEU A N 1
ATOM 1489 C CA . LEU A 1 230 ? 69.752 64.449 115.037 1.00 25.17 207 LEU A CA 1
ATOM 1490 C C . LEU A 1 230 ? 70.360 63.047 115.177 1.00 23.08 207 LEU A C 1
ATOM 1491 O O . LEU A 1 230 ? 69.717 62.099 115.639 1.00 20.14 207 LEU A O 1
ATOM 1496 N N . GLY A 1 231 ? 71.606 62.926 114.749 1.00 18.38 208 GLY A N 1
ATOM 1497 C CA . GLY A 1 231 ? 72.323 61.669 114.796 1.00 17.09 208 GLY A CA 1
ATOM 1498 C C . GLY A 1 231 ? 73.779 61.964 115.060 1.00 16.99 208 GLY A C 1
ATOM 1499 O O . GLY A 1 231 ? 74.127 63.086 115.474 1.00 17.51 208 GLY A O 1
ATOM 1508 N N . ARG A 1 233 ? 75.166 61.237 117.509 1.00 24.83 210 ARG A N 1
ATOM 1509 C CA . ARG A 1 233 ? 75.085 61.754 118.882 1.00 19.08 210 ARG A CA 1
ATOM 1510 C C . ARG A 1 233 ? 76.233 61.259 119.763 1.00 30.99 210 ARG A C 1
ATOM 1511 O O . ARG A 1 233 ? 76.625 61.939 120.714 1.00 31.72 210 ARG A O 1
ATOM 1519 N N . GLY A 1 234 ? 76.783 60.086 119.456 1.00 24.99 211 GLY A N 1
ATOM 1520 C CA . GLY A 1 234 ? 77.969 59.638 120.184 1.00 29.51 211 GLY A CA 1
ATOM 1521 C C . GLY A 1 234 ? 79.285 60.299 119.760 1.00 28.70 211 GLY A C 1
ATOM 1522 O O . GLY A 1 234 ? 80.366 59.936 120.225 1.00 26.69 211 GLY A O 1
ATOM 1523 N N . SER A 1 235 ? 79.192 61.275 118.866 1.00 23.45 212 SER A N 1
ATOM 1524 C CA . SER A 1 235 ? 80.358 61.975 118.353 1.00 24.24 212 SER A CA 1
ATOM 1525 C C . SER A 1 235 ? 80.314 63.428 118.834 1.00 25.99 212 SER A C 1
ATOM 1526 O O . SER A 1 235 ? 79.387 64.166 118.504 1.00 34.26 212 SER A O 1
ATOM 1529 N N . ASN A 1 236 ? 81.303 63.831 119.633 1.00 19.33 213 ASN A N 1
ATOM 1530 C CA . ASN A 1 236 ? 81.270 65.128 120.294 1.00 19.48 213 ASN A CA 1
ATOM 1531 C C . ASN A 1 236 ? 81.625 66.266 119.332 1.00 28.39 213 ASN A C 1
ATOM 1532 O O . ASN A 1 236 ? 82.739 66.325 118.798 1.00 30.62 213 ASN A O 1
ATOM 1537 N N . THR A 1 237 ? 80.673 67.172 119.123 1.00 22.28 214 THR A N 1
ATOM 1538 C CA . THR A 1 237 ? 80.820 68.245 118.153 1.00 22.61 214 THR A CA 1
ATOM 1539 C C . THR A 1 237 ? 80.578 69.576 118.825 1.00 28.48 214 THR A C 1
ATOM 1540 O O . THR A 1 237 ? 79.644 69.705 119.613 1.00 22.36 214 THR A O 1
ATOM 1544 N N . SER A 1 238 ? 81.409 70.569 118.524 1.00 20.93 215 SER A N 1
ATOM 1545 C CA . SER A 1 238 ? 81.176 71.905 119.064 1.00 24.30 215 SER A CA 1
ATOM 1546 C C . SER A 1 238 ? 81.854 72.965 118.211 1.00 28.69 215 SER A C 1
ATOM 1547 O O . SER A 1 238 ? 82.533 72.657 117.229 1.00 24.27 215 SER A O 1
ATOM 1550 N N . GLU A 1 239 ? 81.663 74.223 118.589 1.00 30.01 216 GLU A N 1
ATOM 1551 C CA . GLU A 1 239 ? 82.426 75.289 117.979 1.00 32.92 216 GLU A CA 1
ATOM 1552 C C . GLU A 1 239 ? 83.719 75.453 118.780 1.00 32.93 216 GLU A C 1
ATOM 1553 O O . GLU A 1 239 ? 83.833 74.949 119.909 1.00 29.87 216 GLU A O 1
ATOM 1559 N N . LEU A 1 240 ? 84.694 76.126 118.175 1.00 27.62 217 LEU A N 1
ATOM 1560 C CA . LEU A 1 240 ? 85.918 76.514 118.872 1.00 29.31 217 LEU A CA 1
ATOM 1561 C C . LEU A 1 240 ? 86.071 78.019 118.854 1.00 29.93 217 LEU A C 1
ATOM 1562 O O . LEU A 1 240 ? 85.765 78.669 117.862 1.00 35.21 217 LEU A O 1
ATOM 1567 N N . ILE A 1 241 ? 86.539 78.572 119.962 1.00 33.08 218 ILE A N 1
ATOM 1568 C CA . ILE A 1 241 ? 86.708 80.008 120.081 1.00 38.43 218 ILE A CA 1
ATOM 1569 C C . ILE A 1 241 ? 88.153 80.347 120.400 1.00 38.28 218 ILE A C 1
ATOM 1570 O O . ILE A 1 241 ? 88.717 79.862 121.389 1.00 41.23 218 ILE A O 1
ATOM 1575 N N . PHE A 1 242 ? 88.744 81.164 119.531 1.00 34.07 219 PHE A N 1
ATOM 1576 C CA . PHE A 1 242 ? 90.139 81.561 119.646 1.00 38.30 219 PHE A CA 1
ATOM 1577 C C . PHE A 1 242 ? 90.212 83.025 120.048 1.00 43.97 219 PHE A C 1
ATOM 1578 O O . PHE A 1 242 ? 89.835 83.921 119.286 1.00 44.01 219 PHE A O 1
ATOM 1586 N N . THR A 1 243 ? 90.690 83.264 121.259 1.00 44.17 220 THR A N 1
ATOM 1587 C CA . THR A 1 243 ? 90.726 84.611 121.785 1.00 50.22 220 THR A CA 1
ATOM 1588 C C . THR A 1 243 ? 92.173 84.996 122.028 1.00 43.26 220 THR A C 1
ATOM 1589 O O . THR A 1 243 ? 92.716 84.759 123.104 1.00 47.86 220 THR A O 1
ATOM 1593 N N . ASP A 1 244 ? 92.791 85.577 121.006 1.00 39.39 221 ASP A N 1
ATOM 1594 C CA . ASP A 1 244 ? 94.214 85.899 121.033 1.00 47.37 221 ASP A CA 1
ATOM 1595 C C . ASP A 1 244 ? 95.021 84.671 121.406 1.00 42.58 221 ASP A C 1
ATOM 1596 O O . ASP A 1 244 ? 95.899 84.714 122.257 1.00 50.17 221 ASP A O 1
ATOM 1601 N N . CYS A 1 245 ? 94.709 83.570 120.749 1.00 37.68 222 CYS A N 1
ATOM 1602 C CA . CYS A 1 245 ? 95.332 82.297 121.066 1.00 38.50 222 CYS A CA 1
ATOM 1603 C C . CYS A 1 245 ? 96.721 82.198 120.448 1.00 35.72 222 CYS A C 1
ATOM 1604 O O . CYS A 1 245 ? 96.868 82.267 119.223 1.00 31.95 222 CYS A O 1
ATOM 1607 N N . GLU A 1 246 ? 97.721 82.006 121.304 1.00 35.41 223 GLU A N 1
ATOM 1608 C CA . GLU A 1 246 ? 99.129 82.047 120.903 1.00 36.49 223 GLU A CA 1
ATOM 1609 C C . GLU A 1 246 ? 99.724 80.719 120.437 1.00 34.29 223 GLU A C 1
ATOM 1610 O O . GLU A 1 246 ? 99.749 79.729 121.163 1.00 31.95 223 GLU A O 1
ATOM 1616 N N . VAL A 1 247 ? 100.254 80.742 119.224 1.00 30.39 224 VAL A N 1
ATOM 1617 C CA . VAL A 1 247 ? 100.761 79.560 118.569 1.00 27.87 224 VAL A CA 1
ATOM 1618 C C . VAL A 1 247 ? 102.192 79.859 118.172 1.00 28.43 224 VAL A C 1
ATOM 1619 O O . VAL A 1 247 ? 102.455 80.868 117.535 1.00 28.92 224 VAL A O 1
ATOM 1623 N N . PRO A 1 248 ? 103.129 78.996 118.565 1.00 31.95 225 PRO A N 1
ATOM 1624 C CA . PRO A 1 248 ? 104.519 79.286 118.189 1.00 31.72 225 PRO A CA 1
ATOM 1625 C C . PRO A 1 248 ? 104.676 79.235 116.676 1.00 31.82 225 PRO A C 1
ATOM 1626 O O . PRO A 1 248 ? 103.910 78.536 116.011 1.00 26.92 225 PRO A O 1
ATOM 1630 N N . GLU A 1 249 ? 105.625 79.992 116.130 1.00 34.46 226 GLU A N 1
ATOM 1631 C CA . GLU A 1 249 ? 105.759 80.073 114.674 1.00 34.18 226 GLU A CA 1
ATOM 1632 C C . GLU A 1 249 ? 106.201 78.721 114.119 1.00 33.24 226 GLU A C 1
ATOM 1633 O O . GLU A 1 249 ? 105.917 78.382 112.973 1.00 30.67 226 GLU A O 1
ATOM 1639 N N . GLU A 1 250 ? 106.870 77.938 114.961 1.00 30.80 227 GLU A N 1
ATOM 1640 C CA . GLU A 1 250 ? 107.255 76.580 114.602 1.00 34.15 227 GLU A CA 1
ATOM 1641 C C . GLU A 1 250 ? 106.055 75.615 114.430 1.00 34.30 227 GLU A C 1
ATOM 1642 O O . GLU A 1 250 ? 106.224 74.471 113.991 1.00 30.12 227 GLU A O 1
ATOM 1648 N N . ASN A 1 251 ? 104.851 76.071 114.768 1.00 25.70 228 ASN A N 1
ATOM 1649 C CA . ASN A 1 251 ? 103.664 75.248 114.588 1.00 29.01 228 ASN A CA 1
ATOM 1650 C C . ASN A 1 251 ? 102.933 75.528 113.283 1.00 28.31 228 ASN A C 1
ATOM 1651 O O . ASN A 1 251 ? 101.812 75.061 113.092 1.00 26.41 228 ASN A O 1
ATOM 1656 N N . VAL A 1 252 ? 103.553 76.305 112.398 1.00 24.09 229 VAL A N 1
ATOM 1657 C CA . VAL A 1 252 ? 102.971 76.534 111.081 1.00 29.34 229 VAL A CA 1
ATOM 1658 C C . VAL A 1 252 ? 103.031 75.229 110.303 1.00 28.22 229 VAL A C 1
ATOM 1659 O O . VAL A 1 252 ? 104.082 74.600 110.211 1.00 28.86 229 VAL A O 1
ATOM 1663 N N . LEU A 1 253 ? 101.886 74.806 109.775 1.00 32.19 230 LEU A N 1
ATOM 1664 C CA . LEU A 1 253 ? 101.791 73.521 109.107 1.00 28.22 230 LEU A CA 1
ATOM 1665 C C . LEU A 1 253 ? 101.816 73.691 107.598 1.00 27.22 230 LEU A C 1
ATOM 1666 O O . LEU A 1 253 ? 100.857 74.178 107.001 1.00 30.92 230 LEU A O 1
ATOM 1671 N N . GLY A 1 254 ? 102.922 73.287 106.988 1.00 26.81 231 GLY A N 1
ATOM 1672 C CA . GLY A 1 254 ? 103.070 73.336 105.547 1.00 31.62 231 GLY A CA 1
ATOM 1673 C C . GLY A 1 254 ? 103.418 74.679 104.920 1.00 36.32 231 GLY A C 1
ATOM 1674 O O . GLY A 1 254 ? 103.273 74.845 103.709 1.00 46.47 231 GLY A O 1
ATOM 1675 N N . GLY A 1 255 ? 103.867 75.640 105.718 1.00 33.63 232 GLY A N 1
ATOM 1676 C CA . GLY A 1 255 ? 104.305 76.913 105.166 1.00 34.40 232 GLY A CA 1
ATOM 1677 C C . GLY A 1 255 ? 103.235 77.988 105.149 1.00 38.04 232 GLY A C 1
ATOM 1678 O O . GLY A 1 255 ? 102.072 77.734 104.838 1.00 41.45 232 GLY A O 1
ATOM 1679 N N . VAL A 1 256 ? 103.629 79.209 105.477 1.00 37.73 233 VAL A N 1
ATOM 1680 C CA . VAL A 1 256 ? 102.660 80.288 105.604 1.00 35.40 233 VAL A CA 1
ATOM 1681 C C . VAL A 1 256 ? 102.239 80.762 104.216 1.00 33.17 233 VAL A C 1
ATOM 1682 O O . VAL A 1 256 ? 103.050 80.828 103.294 1.00 34.61 233 VAL A O 1
ATOM 1686 N N . GLY A 1 257 ? 100.955 81.053 104.057 1.00 33.34 234 GLY A N 1
ATOM 1687 C CA . GLY A 1 257 ? 100.432 81.398 102.750 1.00 36.14 234 GLY A CA 1
ATOM 1688 C C . GLY A 1 257 ? 100.141 80.167 101.903 1.00 33.66 234 GLY A C 1
ATOM 1689 O O . GLY A 1 257 ? 99.591 80.273 100.813 1.00 38.72 234 GLY A O 1
ATOM 1690 N N . GLU A 1 258 ? 100.503 78.995 102.404 1.00 34.00 235 GLU A N 1
ATOM 1691 C CA . GLU A 1 258 ? 100.329 77.772 101.628 1.00 41.05 235 GLU A CA 1
ATOM 1692 C C . GLU A 1 258 ? 99.168 76.934 102.110 1.00 31.96 235 GLU A C 1
ATOM 1693 O O . GLU A 1 258 ? 98.992 75.804 101.664 1.00 33.19 235 GLU A O 1
ATOM 1699 N N . GLY A 1 259 ? 98.363 77.503 103.003 1.00 29.52 236 GLY A N 1
ATOM 1700 C CA . GLY A 1 259 ? 97.269 76.777 103.620 1.00 26.65 236 GLY A CA 1
ATOM 1701 C C . GLY A 1 259 ? 96.244 76.224 102.639 1.00 33.13 236 GLY A C 1
ATOM 1702 O O . GLY A 1 259 ? 95.625 75.199 102.903 1.00 31.23 236 GLY A O 1
ATOM 1703 N N . VAL A 1 260 ? 96.053 76.896 101.510 1.00 35.41 237 VAL A N 1
ATOM 1704 C CA . VAL A 1 260 ? 95.038 76.456 100.558 1.00 36.60 237 VAL A CA 1
ATOM 1705 C C . VAL A 1 260 ? 95.416 75.095 99.958 1.00 32.26 237 VAL A C 1
ATOM 1706 O O . VAL A 1 260 ? 94.567 74.231 99.771 1.00 33.52 237 VAL A O 1
ATOM 1710 N N . LYS A 1 261 ? 96.700 74.887 99.703 1.00 34.51 238 LYS A N 1
ATOM 1711 C CA . LYS A 1 261 ? 97.163 73.607 99.178 1.00 39.95 238 LYS A CA 1
ATOM 1712 C C . LYS A 1 261 ? 96.971 72.480 100.204 1.00 37.82 238 LYS A C 1
ATOM 1713 O O . LYS A 1 261 ? 96.431 71.403 99.884 1.00 37.17 238 LYS A O 1
ATOM 1719 N N . VAL A 1 262 ? 97.390 72.744 101.442 1.00 34.70 239 VAL A N 1
ATOM 1720 C CA . VAL A 1 262 ? 97.199 71.800 102.544 1.00 29.79 239 VAL A CA 1
ATOM 1721 C C . VAL A 1 262 ? 95.717 71.431 102.732 1.00 24.78 239 VAL A C 1
ATOM 1722 O O . VAL A 1 262 ? 95.354 70.263 102.926 1.00 29.48 239 VAL A O 1
ATOM 1726 N N . LEU A 1 263 ? 94.868 72.447 102.665 1.00 25.24 240 LEU A N 1
ATOM 1727 C CA . LEU A 1 263 ? 93.425 72.290 102.817 1.00 30.46 240 LEU A CA 1
ATOM 1728 C C . LEU A 1 263 ? 92.818 71.432 101.692 1.00 33.71 240 LEU A C 1
ATOM 1729 O O . LEU A 1 263 ? 92.069 70.482 101.958 1.00 31.20 240 LEU A O 1
ATOM 1742 N N . SER A 1 265 ? 94.276 69.293 99.434 1.00 39.82 242 SER A N 1
ATOM 1743 C CA . SER A 1 265 ? 94.729 67.904 99.508 1.00 40.63 242 SER A CA 1
ATOM 1744 C C . SER A 1 265 ? 94.043 67.158 100.670 1.00 30.40 242 SER A C 1
ATOM 1745 O O . SER A 1 265 ? 93.502 66.032 100.505 1.00 27.59 242 SER A O 1
ATOM 1748 N N . GLY A 1 266 ? 94.040 67.808 101.835 1.00 35.48 243 GLY A N 1
ATOM 1749 C CA . GLY A 1 266 ? 93.333 67.289 103.002 1.00 35.66 243 GLY A CA 1
ATOM 1750 C C . GLY A 1 266 ? 91.897 66.888 102.684 1.00 37.08 243 GLY A C 1
ATOM 1751 O O . GLY A 1 266 ? 91.419 65.850 103.135 1.00 31.93 243 GLY A O 1
ATOM 1752 N N . LEU A 1 267 ? 91.216 67.708 101.886 1.00 35.55 244 LEU A N 1
ATOM 1753 C CA . LEU A 1 267 ? 89.821 67.452 101.530 1.00 37.71 244 LEU A CA 1
ATOM 1754 C C . LEU A 1 267 ? 89.676 66.221 100.648 1.00 36.48 244 LEU A C 1
ATOM 1755 O O . LEU A 1 267 ? 88.749 65.424 100.841 1.00 31.53 244 LEU A O 1
ATOM 1760 N N . ASP A 1 268 ? 90.574 66.073 99.672 1.00 31.34 245 ASP A N 1
ATOM 1761 C CA . ASP A 1 268 ? 90.540 64.860 98.857 1.00 22.88 245 ASP A CA 1
ATOM 1762 C C . ASP A 1 268 ? 90.593 63.595 99.733 1.00 28.23 245 ASP A C 1
ATOM 1763 O O . ASP A 1 268 ? 89.687 62.710 99.668 1.00 25.90 245 ASP A O 1
ATOM 1768 N N . TYR A 1 269 ? 91.606 63.535 100.601 1.00 27.57 246 TYR A N 1
ATOM 1769 C CA . TYR A 1 269 ? 91.774 62.323 101.430 1.00 24.53 246 TYR A CA 1
ATOM 1770 C C . TYR A 1 269 ? 90.670 62.128 102.474 1.00 24.75 246 TYR A C 1
ATOM 1771 O O . TYR A 1 269 ? 90.279 60.991 102.796 1.00 27.84 246 TYR A O 1
ATOM 1780 N N . GLU A 1 270 ? 90.175 63.250 102.984 1.00 18.85 247 GLU A N 1
ATOM 1781 C CA . GLU A 1 270 ? 89.070 63.264 103.906 1.00 26.19 247 GLU A CA 1
ATOM 1782 C C . GLU A 1 270 ? 87.855 62.612 103.243 1.00 24.41 247 GLU A C 1
ATOM 1783 O O . GLU A 1 270 ? 87.239 61.722 103.811 1.00 25.10 247 GLU A O 1
ATOM 1789 N N . ARG A 1 271 ? 87.518 63.062 102.043 1.00 16.23 248 ARG A N 1
ATOM 1790 C CA . ARG A 1 271 ? 86.365 62.521 101.350 1.00 21.12 248 ARG A CA 1
ATOM 1791 C C . ARG A 1 271 ? 86.510 61.030 101.082 1.00 24.78 248 ARG A C 1
ATOM 1792 O O . ARG A 1 271 ? 85.546 60.280 101.252 1.00 24.59 248 ARG A O 1
ATOM 1800 N N . VAL A 1 272 ? 87.702 60.601 100.666 1.00 25.42 249 VAL A N 1
ATOM 1801 C CA . VAL A 1 272 ? 87.882 59.176 100.430 1.00 21.37 249 VAL A CA 1
ATOM 1802 C C . VAL A 1 272 ? 87.636 58.358 101.702 1.00 20.67 249 VAL A C 1
ATOM 1803 O O . VAL A 1 272 ? 86.810 57.427 101.706 1.00 17.86 249 VAL A O 1
ATOM 1807 N N . VAL A 1 273 ? 88.332 58.706 102.784 1.00 17.62 250 VAL A N 1
ATOM 1808 C CA . VAL A 1 273 ? 88.198 57.923 104.020 1.00 24.24 250 VAL A CA 1
ATOM 1809 C C . VAL A 1 273 ? 86.802 58.039 104.661 1.00 22.90 250 VAL A C 1
ATOM 1810 O O . VAL A 1 273 ? 86.205 57.047 105.086 1.00 17.42 250 VAL A O 1
ATOM 1814 N N . LEU A 1 274 ? 86.260 59.246 104.699 1.00 21.63 251 LEU A N 1
ATOM 1815 C CA . LEU A 1 274 ? 84.932 59.423 105.255 1.00 23.07 251 LEU A CA 1
ATOM 1816 C C . LEU A 1 274 ? 83.857 58.721 104.416 1.00 22.65 251 LEU A C 1
ATOM 1817 O O . LEU A 1 274 ? 82.821 58.359 104.954 1.00 21.34 251 LEU A O 1
ATOM 1822 N N . SER A 1 275 ? 84.084 58.512 103.115 1.00 19.79 252 SER A N 1
ATOM 1823 C CA . SER A 1 275 ? 83.066 57.784 102.358 1.00 20.83 252 SER A CA 1
ATOM 1824 C C . SER A 1 275 ? 82.861 56.342 102.852 1.00 25.88 252 SER A C 1
ATOM 1825 O O . SER A 1 275 ? 81.808 55.748 102.603 1.00 22.29 252 SER A O 1
ATOM 1828 N N . ALA A 1 276 ? 83.843 55.787 103.564 1.00 14.81 253 ALA A N 1
ATOM 1829 C CA . ALA A 1 276 ? 83.671 54.456 104.157 1.00 19.44 253 ALA A CA 1
ATOM 1830 C C . ALA A 1 276 ? 82.710 54.493 105.347 1.00 18.34 253 ALA A C 1
ATOM 1831 O O . ALA A 1 276 ? 82.232 53.455 105.801 1.00 18.22 253 ALA A O 1
ATOM 1833 N N . GLY A 1 277 ? 82.417 55.694 105.839 1.00 22.56 254 GLY A N 1
ATOM 1834 C CA . GLY A 1 277 ? 81.410 55.860 106.874 1.00 17.95 254 GLY A CA 1
ATOM 1835 C C . GLY A 1 277 ? 80.042 55.444 106.341 1.00 18.75 254 GLY A C 1
ATOM 1836 O O . GLY A 1 277 ? 79.409 54.562 106.913 1.00 16.62 254 GLY A O 1
ATOM 1837 N N . PRO A 1 278 ? 79.579 56.080 105.242 1.00 12.89 255 PRO A N 1
ATOM 1838 C CA . PRO A 1 278 ? 78.365 55.578 104.596 1.00 15.16 255 PRO A CA 1
ATOM 1839 C C . PRO A 1 278 ? 78.448 54.071 104.259 1.00 19.30 255 PRO A C 1
ATOM 1840 O O . PRO A 1 278 ? 77.434 53.387 104.333 1.00 15.82 255 PRO A O 1
ATOM 1844 N N . LEU A 1 279 ? 79.626 53.557 103.913 1.00 17.34 256 LEU A N 1
ATOM 1845 C CA . LEU A 1 279 ? 79.727 52.128 103.609 1.00 17.30 256 LEU A CA 1
ATOM 1846 C C . LEU A 1 279 ? 79.406 51.276 104.838 1.00 14.98 256 LEU A C 1
ATOM 1847 O O . LEU A 1 279 ? 78.742 50.247 104.725 1.00 18.01 256 LEU A O 1
ATOM 1852 N N . GLY A 1 280 ? 79.896 51.691 106.006 1.00 14.76 257 GLY A N 1
ATOM 1853 C CA . GLY A 1 280 ? 79.683 50.904 107.215 1.00 14.34 257 GLY A CA 1
ATOM 1854 C C . GLY A 1 280 ? 78.222 50.975 107.621 1.00 13.93 257 GLY A C 1
ATOM 1855 O O . GLY A 1 280 ? 77.653 49.989 108.072 1.00 20.25 257 GLY A O 1
ATOM 1856 N N . ILE A 1 281 ? 77.613 52.145 107.453 1.00 13.29 258 ILE A N 1
ATOM 1857 C CA . ILE A 1 281 ? 76.168 52.276 107.687 1.00 22.07 258 ILE A CA 1
ATOM 1858 C C . ILE A 1 281 ? 75.341 51.383 106.752 1.00 19.59 258 ILE A C 1
ATOM 1859 O O . ILE A 1 281 ? 74.412 50.708 107.188 1.00 21.87 258 ILE A O 1
ATOM 1872 N N . ALA A 1 283 ? 76.396 48.569 105.355 1.00 18.69 260 ALA A N 1
ATOM 1873 C CA . ALA A 1 283 ? 76.639 47.213 105.861 1.00 17.99 260 ALA A CA 1
ATOM 1874 C C . ALA A 1 283 ? 75.754 46.904 107.086 1.00 16.59 260 ALA A C 1
ATOM 1875 O O . ALA A 1 283 ? 75.273 45.777 107.255 1.00 21.31 260 ALA A O 1
ATOM 1877 N N . ALA A 1 284 ? 75.574 47.906 107.939 1.00 15.64 261 ALA A N 1
ATOM 1878 C CA . ALA A 1 284 ? 74.726 47.786 109.113 1.00 21.45 261 ALA A CA 1
ATOM 1879 C C . ALA A 1 284 ? 73.246 47.681 108.732 1.00 16.81 261 ALA A C 1
ATOM 1880 O O . ALA A 1 284 ? 72.487 46.993 109.407 1.00 19.89 261 ALA A O 1
ATOM 1882 N N . CYS A 1 285 ? 72.823 48.392 107.688 1.00 15.39 262 CYS A N 1
ATOM 1883 C CA . CYS A 1 285 ? 71.450 48.237 107.207 1.00 19.76 262 CYS A CA 1
ATOM 1884 C C . CYS A 1 285 ? 71.119 46.779 106.838 1.00 23.43 262 CYS A C 1
ATOM 1885 O O . CYS A 1 285 ? 70.061 46.253 107.200 1.00 17.68 262 CYS A O 1
ATOM 1888 N N . LEU A 1 286 ? 72.032 46.139 106.114 1.00 23.04 263 LEU A N 1
ATOM 1889 C CA . LEU A 1 286 ? 71.879 44.739 105.754 1.00 24.38 263 LEU A CA 1
ATOM 1890 C C . LEU A 1 286 ? 71.956 43.806 106.960 1.00 25.11 263 LEU A C 1
ATOM 1891 O O . LEU A 1 286 ? 71.209 42.819 107.031 1.00 21.19 263 LEU A O 1
ATOM 1896 N N . ASP A 1 287 ? 72.858 44.123 107.893 1.00 22.36 264 ASP A N 1
ATOM 1897 C CA . ASP A 1 287 ? 73.002 43.369 109.137 1.00 22.29 264 ASP A CA 1
ATOM 1898 C C . ASP A 1 287 ? 71.676 43.318 109.874 1.00 21.85 264 ASP A C 1
ATOM 1899 O O . ASP A 1 287 ? 71.300 42.273 110.371 1.00 23.27 264 ASP A O 1
ATOM 1904 N N . VAL A 1 288 ? 70.978 44.448 109.976 1.00 19.46 265 VAL A N 1
ATOM 1905 C CA . VAL A 1 288 ? 69.693 44.443 110.691 1.00 21.46 265 VAL A CA 1
ATOM 1906 C C . VAL A 1 288 ? 68.561 43.824 109.880 1.00 26.11 265 VAL A C 1
ATOM 1907 O O . VAL A 1 288 ? 67.731 43.096 110.426 1.00 30.15 265 VAL A O 1
ATOM 1911 N N . VAL A 1 289 ? 68.533 44.088 108.577 1.00 22.30 266 VAL A N 1
ATOM 1912 C CA . VAL A 1 289 ? 67.389 43.665 107.755 1.00 19.69 266 VAL A CA 1
ATOM 1913 C C . VAL A 1 289 ? 67.327 42.174 107.409 1.00 23.68 266 VAL A C 1
ATOM 1914 O O . VAL A 1 289 ? 66.269 41.542 107.498 1.00 25.92 266 VAL A O 1
ATOM 1918 N N . VAL A 1 290 ? 68.448 41.604 107.003 1.00 27.84 267 VAL A N 1
ATOM 1919 C CA . VAL A 1 290 ? 68.427 40.225 106.520 1.00 28.51 267 VAL A CA 1
ATOM 1920 C C . VAL A 1 290 ? 67.944 39.163 107.526 1.00 29.98 267 VAL A C 1
ATOM 1921 O O . VAL A 1 290 ? 67.152 38.288 107.161 1.00 30.37 267 VAL A O 1
ATOM 1925 N N . PRO A 1 291 ? 68.414 39.222 108.787 1.00 31.28 268 PRO A N 1
ATOM 1926 C CA . PRO A 1 291 ? 67.901 38.208 109.717 1.00 33.26 268 PRO A CA 1
ATOM 1927 C C . PRO A 1 291 ? 66.417 38.445 110.017 1.00 31.15 268 PRO A C 1
ATOM 1928 O O . PRO A 1 291 ? 65.695 37.504 110.321 1.00 34.37 268 PRO A O 1
ATOM 1932 N N . TYR A 1 292 ? 65.968 39.689 109.894 1.00 29.16 269 TYR A N 1
ATOM 1933 C CA . TYR A 1 292 ? 64.550 40.019 110.077 1.00 32.18 269 TYR A CA 1
ATOM 1934 C C . TYR A 1 292 ? 63.652 39.452 108.968 1.00 31.58 269 TYR A C 1
ATOM 1935 O O . TYR A 1 292 ? 62.561 38.963 109.229 1.00 32.83 269 TYR A O 1
ATOM 1944 N N . LEU A 1 293 ? 64.117 39.537 107.727 1.00 28.67 270 LEU A N 1
ATOM 1945 C CA . LEU A 1 293 ? 63.394 38.978 106.597 1.00 33.13 270 LEU A CA 1
ATOM 1946 C C . LEU A 1 293 ? 63.136 37.478 106.768 1.00 39.54 270 LEU A C 1
ATOM 1947 O O . LEU A 1 293 ? 62.110 36.959 106.324 1.00 40.07 270 LEU A O 1
ATOM 1952 N N . HIS A 1 294 ? 64.071 36.779 107.402 1.00 36.68 271 HIS A N 1
ATOM 1953 C CA . HIS A 1 294 ? 63.907 35.352 107.625 1.00 43.55 271 HIS A CA 1
ATOM 1954 C C . HIS A 1 294 ? 62.971 35.103 108.793 1.00 51.32 271 HIS A C 1
ATOM 1955 O O . HIS A 1 294 ? 62.107 34.222 108.752 1.00 57.92 271 HIS A O 1
ATOM 1962 N N . GLU A 1 295 ? 63.136 35.895 109.840 1.00 48.07 272 GLU A N 1
ATOM 1963 C CA . GLU A 1 295 ? 62.438 35.615 111.081 1.00 46.61 272 GLU A CA 1
ATOM 1964 C C . GLU A 1 295 ? 61.042 36.230 111.179 1.00 37.57 272 GLU A C 1
ATOM 1965 O O . GLU A 1 295 ? 60.201 35.735 111.918 1.00 36.44 272 GLU A O 1
ATOM 1971 N N . ARG A 1 296 ? 60.768 37.280 110.421 1.00 40.39 273 ARG A N 1
ATOM 1972 C CA . ARG A 1 296 ? 59.410 37.804 110.444 1.00 45.89 273 ARG A CA 1
ATOM 1973 C C . ARG A 1 296 ? 58.491 37.062 109.470 1.00 50.45 273 ARG A C 1
ATOM 1974 O O . ARG A 1 296 ? 58.756 37.012 108.268 1.00 50.95 273 ARG A O 1
ATOM 1982 N N . LYS A 1 297 ? 57.408 36.495 109.995 1.00 50.65 274 LYS A N 1
ATOM 1983 C CA . LYS A 1 297 ? 56.406 35.846 109.150 1.00 57.96 274 LYS A CA 1
ATOM 1984 C C . LYS A 1 297 ? 55.085 36.614 109.097 1.00 63.77 274 LYS A C 1
ATOM 1985 O O . LYS A 1 297 ? 54.562 37.063 110.116 1.00 67.33 274 LYS A O 1
ATOM 1991 N N . GLN A 1 298 ? 54.566 36.766 107.887 1.00 64.27 275 GLN A N 1
ATOM 1992 C CA . GLN A 1 298 ? 53.237 37.308 107.659 1.00 64.48 275 GLN A CA 1
ATOM 1993 C C . GLN A 1 298 ? 52.658 36.528 106.488 1.00 62.40 275 GLN A C 1
ATOM 1994 O O . GLN A 1 298 ? 53.398 36.103 105.595 1.00 56.34 275 GLN A O 1
ATOM 2000 N N . PHE A 1 299 ? 51.344 36.322 106.503 1.00 64.92 276 PHE A N 1
ATOM 2001 C CA . PHE A 1 299 ? 50.668 35.536 105.470 1.00 67.04 276 PHE A CA 1
ATOM 2002 C C . PHE A 1 299 ? 51.235 34.121 105.373 1.00 69.93 276 PHE A C 1
ATOM 2003 O O . PHE A 1 299 ? 51.281 33.536 104.292 1.00 73.11 276 PHE A O 1
ATOM 2011 N N . GLY A 1 300 ? 51.672 33.583 106.511 1.00 67.69 277 GLY A N 1
ATOM 2012 C CA . GLY A 1 300 ? 52.193 32.228 106.582 1.00 67.34 277 GLY A CA 1
ATOM 2013 C C . GLY A 1 300 ? 53.602 32.047 106.038 1.00 63.03 277 GLY A C 1
ATOM 2014 O O . GLY A 1 300 ? 54.077 30.918 105.914 1.00 63.69 277 GLY A O 1
ATOM 2015 N N . GLN A 1 301 ? 54.275 33.149 105.711 1.00 57.66 278 GLN A N 1
ATOM 2016 C CA . GLN A 1 301 ? 55.593 33.077 105.083 1.00 59.53 278 GLN A CA 1
ATOM 2017 C C . GLN A 1 301 ? 56.565 34.102 105.653 1.00 56.35 278 GLN A C 1
ATOM 2018 O O . GLN A 1 301 ? 56.161 35.204 106.032 1.00 52.47 278 GLN A O 1
ATOM 2024 N N . PRO A 1 302 ? 57.860 33.746 105.706 1.00 57.41 279 PRO A N 1
ATOM 2025 C CA . PRO A 1 302 ? 58.866 34.773 105.997 1.00 55.74 279 PRO A CA 1
ATOM 2026 C C . PRO A 1 302 ? 58.712 35.877 104.962 1.00 57.16 279 PRO A C 1
ATOM 2027 O O . PRO A 1 302 ? 58.538 35.584 103.776 1.00 56.18 279 PRO A O 1
ATOM 2031 N N . ILE A 1 303 ? 58.756 37.129 105.397 1.00 59.28 280 ILE A N 1
ATOM 2032 C CA . ILE A 1 303 ? 58.492 38.240 104.488 1.00 60.12 280 ILE A CA 1
ATOM 2033 C C . ILE A 1 303 ? 59.591 38.413 103.430 1.00 58.13 280 ILE A C 1
ATOM 2034 O O . ILE A 1 303 ? 59.465 39.231 102.521 1.00 60.08 280 ILE A O 1
ATOM 2039 N N . GLY A 1 304 ? 60.656 37.626 103.542 1.00 51.81 281 GLY A N 1
ATOM 2040 C CA . GLY A 1 304 ? 61.722 37.654 102.558 1.00 51.15 281 GLY A CA 1
ATOM 2041 C C . GLY A 1 304 ? 61.354 36.874 101.309 1.00 52.88 281 GLY A C 1
ATOM 2042 O O . GLY A 1 304 ? 62.084 36.902 100.317 1.00 56.75 281 GLY A O 1
ATOM 2043 N N . GLU A 1 305 ? 60.223 36.175 101.354 1.00 43.34 282 GLU A N 1
ATOM 2044 C CA . GLU A 1 305 ? 59.784 35.374 100.222 1.00 45.52 282 GLU A CA 1
ATOM 2045 C C . GLU A 1 305 ? 58.807 36.139 99.331 1.00 48.69 282 GLU A C 1
ATOM 2046 O O . GLU A 1 305 ? 58.407 35.650 98.271 1.00 49.62 282 GLU A O 1
ATOM 2052 N N . PHE A 1 306 ? 58.423 37.337 99.766 1.00 50.71 283 PHE A N 1
ATOM 2053 C CA . PHE A 1 306 ? 57.523 38.184 98.987 1.00 51.34 283 PHE A CA 1
ATOM 2054 C C . PHE A 1 306 ? 58.298 38.960 97.930 1.00 45.88 283 PHE A C 1
ATOM 2055 O O . PHE A 1 306 ? 59.332 39.554 98.234 1.00 46.00 283 PHE A O 1
ATOM 2063 N N . GLN A 1 307 ? 57.795 38.935 96.695 1.00 44.07 284 GLN A N 1
ATOM 2064 C CA . GLN A 1 307 ? 58.484 39.538 95.552 1.00 44.02 284 GLN A CA 1
ATOM 2065 C C . GLN A 1 307 ? 58.991 40.963 95.820 1.00 41.71 284 GLN A C 1
ATOM 2066 O O . GLN A 1 307 ? 60.155 41.267 95.538 1.00 33.85 284 GLN A O 1
ATOM 2072 N N . LEU A 1 308 ? 58.140 41.830 96.374 1.00 33.48 285 LEU A N 1
ATOM 2073 C CA . LEU A 1 308 ? 58.534 43.229 96.584 1.00 32.06 285 LEU A CA 1
ATOM 2074 C C . LEU A 1 308 ? 59.706 43.344 97.556 1.00 32.74 285 LEU A C 1
ATOM 2075 O O . LEU A 1 308 ? 60.570 44.209 97.404 1.00 29.06 285 LEU A O 1
ATOM 2088 N N . GLN A 1 310 ? 61.942 40.897 98.150 1.00 32.28 287 GLN A N 1
ATOM 2089 C CA . GLN A 1 310 ? 63.096 40.392 97.426 1.00 32.76 287 GLN A CA 1
ATOM 2090 C C . GLN A 1 310 ? 63.696 41.481 96.546 1.00 34.40 287 GLN A C 1
ATOM 2091 O O . GLN A 1 310 ? 64.913 41.623 96.468 1.00 32.70 287 GLN A O 1
ATOM 2097 N N . GLY A 1 311 ? 62.835 42.262 95.900 1.00 32.65 288 GLY A N 1
ATOM 2098 C CA . GLY A 1 311 ? 63.294 43.371 95.086 1.00 32.31 288 GLY A CA 1
ATOM 2099 C C . GLY A 1 311 ? 64.014 44.416 95.907 1.00 27.25 288 GLY A C 1
ATOM 2100 O O . GLY A 1 311 ? 65.105 44.894 95.531 1.00 24.31 288 GLY A O 1
ATOM 2101 N N . LYS A 1 312 ? 63.403 44.768 97.038 1.00 24.92 289 LYS A N 1
ATOM 2102 C CA . LYS A 1 312 ? 63.970 45.767 97.939 1.00 23.95 289 LYS A CA 1
ATOM 2103 C C . LYS A 1 312 ? 65.364 45.304 98.408 1.00 22.44 289 LYS A C 1
ATOM 2104 O O . LYS A 1 312 ? 66.327 46.078 98.431 1.00 21.11 289 LYS A O 1
ATOM 2110 N N . LEU A 1 313 ? 65.455 44.019 98.757 1.00 23.60 290 LEU A N 1
ATOM 2111 C CA . LEU A 1 313 ? 66.694 43.410 99.222 1.00 24.25 290 LEU A CA 1
ATOM 2112 C C . LEU A 1 313 ? 67.744 43.437 98.116 1.00 23.15 290 LEU A C 1
ATOM 2113 O O . LEU A 1 313 ? 68.878 43.829 98.350 1.00 22.39 290 LEU A O 1
ATOM 2118 N N . ALA A 1 314 ? 67.347 43.022 96.916 1.00 24.30 291 ALA A N 1
ATOM 2119 C CA . ALA A 1 314 ? 68.222 43.039 95.750 1.00 31.69 291 ALA A CA 1
ATOM 2120 C C . ALA A 1 314 ? 68.839 44.409 95.532 1.00 25.23 291 ALA A C 1
ATOM 2121 O O . ALA A 1 314 ? 70.052 44.506 95.328 1.00 22.02 291 ALA A O 1
ATOM 2123 N N . ASP A 1 315 ? 68.005 45.455 95.597 1.00 25.20 292 ASP A N 1
ATOM 2124 C CA . ASP A 1 315 ? 68.458 46.829 95.377 1.00 20.55 292 ASP A CA 1
ATOM 2125 C C . ASP A 1 315 ? 69.438 47.237 96.454 1.00 21.18 292 ASP A C 1
ATOM 2126 O O . ASP A 1 315 ? 70.468 47.884 96.166 1.00 22.99 292 ASP A O 1
ATOM 2139 N N . TYR A 1 317 ? 71.393 45.271 98.093 1.00 19.71 294 TYR A N 1
ATOM 2140 C CA . TYR A 1 317 ? 72.627 44.507 97.905 1.00 26.85 294 TYR A CA 1
ATOM 2141 C C . TYR A 1 317 ? 73.478 45.086 96.758 1.00 29.03 294 TYR A C 1
ATOM 2142 O O . TYR A 1 317 ? 74.679 45.358 96.918 1.00 24.76 294 TYR A O 1
ATOM 2151 N N . VAL A 1 318 ? 72.835 45.298 95.615 1.00 20.10 295 VAL A N 1
ATOM 2152 C CA . VAL A 1 318 ? 73.507 45.868 94.465 1.00 19.87 295 VAL A CA 1
ATOM 2153 C C . VAL A 1 318 ? 74.114 47.222 94.788 1.00 18.43 295 VAL A C 1
ATOM 2154 O O . VAL A 1 318 ? 75.271 47.491 94.431 1.00 18.14 295 VAL A O 1
ATOM 2158 N N . THR A 1 319 ? 73.358 48.053 95.495 1.00 17.68 296 THR A N 1
ATOM 2159 C CA . THR A 1 319 ? 73.846 49.373 95.899 1.00 18.40 296 THR A CA 1
ATOM 2160 C C . THR A 1 319 ? 75.066 49.279 96.819 1.00 20.16 296 THR A C 1
ATOM 2161 O O . THR A 1 319 ? 76.059 50.001 96.651 1.00 21.56 296 THR A O 1
ATOM 2173 N N . ASN A 1 321 ? 77.216 46.859 96.958 1.00 22.12 298 ASN A N 1
ATOM 2174 C CA . ASN A 1 321 ? 78.390 46.408 96.209 1.00 21.96 298 ASN A CA 1
ATOM 2175 C C . ASN A 1 321 ? 78.969 47.455 95.254 1.00 22.66 298 ASN A C 1
ATOM 2176 O O . ASN A 1 321 ? 80.191 47.579 95.154 1.00 18.41 298 ASN A O 1
ATOM 2181 N N . ALA A 1 322 ? 78.100 48.224 94.592 1.00 17.28 299 ALA A N 1
ATOM 2182 C CA . ALA A 1 322 ? 78.568 49.270 93.683 1.00 21.48 299 ALA A CA 1
ATOM 2183 C C . ALA A 1 322 ? 79.279 50.379 94.435 1.00 22.92 299 ALA A C 1
ATOM 2184 O O . ALA A 1 322 ? 80.298 50.892 93.971 1.00 21.14 299 ALA A O 1
ATOM 2186 N N . ALA A 1 323 ? 78.712 50.764 95.582 1.00 22.02 300 ALA A N 1
ATOM 2187 C CA . ALA A 1 323 ? 79.285 51.832 96.394 1.00 15.83 300 ALA A CA 1
ATOM 2188 C C . ALA A 1 323 ? 80.654 51.404 96.876 1.00 20.02 300 ALA A C 1
ATOM 2189 O O . ALA A 1 323 ? 81.619 52.189 96.827 1.00 18.68 300 ALA A O 1
ATOM 2191 N N . ARG A 1 324 ? 80.730 50.159 97.354 1.00 15.54 301 ARG A N 1
ATOM 2192 C CA . ARG A 1 324 ? 81.994 49.596 97.795 1.00 22.74 301 ARG A CA 1
ATOM 2193 C C . ARG A 1 324 ? 83.036 49.574 96.688 1.00 22.48 301 ARG A C 1
ATOM 2194 O O . ARG A 1 324 ? 84.186 49.970 96.897 1.00 20.83 301 ARG A O 1
ATOM 2202 N N . ALA A 1 325 ? 82.626 49.109 95.514 1.00 18.38 302 ALA A N 1
ATOM 2203 C CA . ALA A 1 325 ? 83.531 49.043 94.368 1.00 20.04 302 ALA A CA 1
ATOM 2204 C C . ALA A 1 325 ? 84.085 50.434 94.048 1.00 21.45 302 ALA A C 1
ATOM 2205 O O . ALA A 1 325 ? 85.289 50.610 93.833 1.00 17.35 302 ALA A O 1
ATOM 2207 N N . TYR A 1 326 ? 83.207 51.427 94.065 1.00 16.28 303 TYR A N 1
ATOM 2208 C CA . TYR A 1 326 ? 83.610 52.768 93.687 1.00 22.52 303 TYR A CA 1
ATOM 2209 C C . TYR A 1 326 ? 84.589 53.337 94.715 1.00 19.59 303 TYR A C 1
ATOM 2210 O O . TYR A 1 326 ? 85.680 53.811 94.362 1.00 20.13 303 TYR A O 1
ATOM 2219 N N . VAL A 1 327 ? 84.201 53.266 95.989 1.00 16.86 304 VAL A N 1
ATOM 2220 C CA . VAL A 1 327 ? 85.018 53.799 97.066 1.00 15.44 304 VAL A CA 1
ATOM 2221 C C . VAL A 1 327 ? 86.395 53.131 97.110 1.00 17.62 304 VAL A C 1
ATOM 2222 O O . VAL A 1 327 ? 87.424 53.805 97.243 1.00 16.84 304 VAL A O 1
ATOM 2226 N N . TYR A 1 328 ? 86.422 51.808 96.986 1.00 16.67 305 TYR A N 1
ATOM 2227 C CA . TYR A 1 328 ? 87.694 51.089 97.051 1.00 17.58 305 TYR A CA 1
ATOM 2228 C C . TYR A 1 328 ? 88.571 51.438 95.850 1.00 23.63 305 TYR A C 1
ATOM 2229 O O . TYR A 1 328 ? 89.790 51.551 95.973 1.00 20.99 305 TYR A O 1
ATOM 2238 N N . ALA A 1 329 ? 87.950 51.596 94.686 1.00 19.51 306 ALA A N 1
ATOM 2239 C CA . ALA A 1 329 ? 88.711 51.968 93.509 1.00 23.47 306 ALA A CA 1
ATOM 2240 C C . ALA A 1 329 ? 89.358 53.358 93.696 1.00 19.20 306 ALA A C 1
ATOM 2241 O O . ALA A 1 329 ? 90.530 53.574 93.336 1.00 19.85 306 ALA A O 1
ATOM 2243 N N . VAL A 1 330 ? 88.593 54.289 94.253 1.00 17.55 307 VAL A N 1
ATOM 2244 C CA . VAL A 1 330 ? 89.103 55.635 94.462 1.00 20.43 307 VAL A CA 1
ATOM 2245 C C . VAL A 1 330 ? 90.256 55.611 95.480 1.00 20.67 307 VAL A C 1
ATOM 2246 O O . VAL A 1 330 ? 91.320 56.196 95.248 1.00 21.78 307 VAL A O 1
ATOM 2250 N N . ALA A 1 331 ? 90.051 54.905 96.592 1.00 19.46 308 ALA A N 1
ATOM 2251 C CA . ALA A 1 331 ? 91.113 54.747 97.596 1.00 25.37 308 ALA A CA 1
ATOM 2252 C C . ALA A 1 331 ? 92.376 54.121 97.004 1.00 24.92 308 ALA A C 1
ATOM 2253 O O . ALA A 1 331 ? 93.499 54.563 97.286 1.00 23.89 308 ALA A O 1
ATOM 2255 N N . ALA A 1 332 ? 92.203 53.099 96.172 1.00 21.28 309 ALA A N 1
ATOM 2256 C CA . ALA A 1 332 ? 93.355 52.465 95.539 1.00 21.00 309 ALA A CA 1
ATOM 2257 C C . ALA A 1 332 ? 94.116 53.437 94.630 1.00 25.53 309 ALA A C 1
ATOM 2258 O O . ALA A 1 332 ? 95.366 53.477 94.651 1.00 24.70 309 ALA A O 1
ATOM 2260 N N . ALA A 1 333 ? 93.369 54.201 93.829 1.00 20.86 310 ALA A N 1
ATOM 2261 C CA . ALA A 1 333 ? 93.976 55.251 93.006 1.00 27.11 310 ALA A CA 1
ATOM 2262 C C . ALA A 1 333 ? 94.797 56.217 93.877 1.00 29.39 310 ALA A C 1
ATOM 2263 O O . ALA A 1 333 ? 95.934 56.569 93.536 1.00 22.99 310 ALA A O 1
ATOM 2265 N N . CYS A 1 334 ? 94.217 56.636 95.000 1.00 21.28 311 CYS A N 1
ATOM 2266 C CA . CYS A 1 334 ? 94.937 57.477 95.959 1.00 24.13 311 CYS A CA 1
ATOM 2267 C C . CYS A 1 334 ? 96.243 56.830 96.422 1.00 30.15 311 CYS A C 1
ATOM 2268 O O . CYS A 1 334 ? 97.289 57.494 96.491 1.00 33.23 311 CYS A O 1
ATOM 2271 N N . ASP A 1 335 ? 96.185 55.538 96.736 1.00 26.10 312 ASP A N 1
ATOM 2272 C CA . ASP A 1 335 ? 97.370 54.822 97.179 1.00 27.35 312 ASP A CA 1
ATOM 2273 C C . ASP A 1 335 ? 98.410 54.745 96.060 1.00 31.03 312 ASP A C 1
ATOM 2274 O O . ASP A 1 335 ? 99.604 54.602 96.333 1.00 31.87 312 ASP A O 1
ATOM 2279 N N . ARG A 1 336 ? 97.958 54.837 94.806 1.00 29.88 313 ARG A N 1
ATOM 2280 C CA . ARG A 1 336 ? 98.888 54.862 93.674 1.00 32.92 313 ARG A CA 1
ATOM 2281 C C . ARG A 1 336 ? 99.483 56.259 93.506 1.00 34.43 313 ARG A C 1
ATOM 2282 O O . ARG A 1 336 ? 100.447 56.458 92.771 1.00 36.11 313 ARG A O 1
ATOM 2290 N N . GLY A 1 337 ? 98.902 57.221 94.212 1.00 36.69 314 GLY A N 1
ATOM 2291 C CA . GLY A 1 337 ? 99.369 58.591 94.163 1.00 34.22 314 GLY A CA 1
ATOM 2292 C C . GLY A 1 337 ? 98.791 59.372 93.005 1.00 36.86 314 GLY A C 1
ATOM 2293 O O . GLY A 1 337 ? 99.365 60.368 92.581 1.00 40.13 314 GLY A O 1
ATOM 2294 N N . GLU A 1 338 ? 97.645 58.934 92.501 1.00 38.39 315 GLU A N 1
ATOM 2295 C CA . GLU A 1 338 ? 97.015 59.599 91.364 1.00 38.90 315 GLU A CA 1
ATOM 2296 C C . GLU A 1 338 ? 96.157 60.783 91.807 1.00 41.80 315 GLU A C 1
ATOM 2297 O O . GLU A 1 338 ? 95.855 60.937 92.992 1.00 39.64 315 GLU A O 1
ATOM 2303 N N . THR A 1 339 ? 95.798 61.631 90.847 1.00 46.19 316 THR A N 1
ATOM 2304 C CA . THR A 1 339 ? 94.851 62.718 91.081 1.00 49.96 316 THR A CA 1
ATOM 2305 C C . THR A 1 339 ? 93.471 62.108 91.257 1.00 46.14 316 THR A C 1
ATOM 2306 O O . THR A 1 339 ? 93.104 61.201 90.509 1.00 52.36 316 THR A O 1
ATOM 2310 N N . ALA A 1 340 ? 92.693 62.592 92.217 1.00 35.73 317 ALA A N 1
ATOM 2311 C CA . ALA A 1 340 ? 91.330 62.080 92.339 1.00 36.99 317 ALA A CA 1
ATOM 2312 C C . ALA A 1 340 ? 90.318 63.074 92.906 1.00 32.76 317 ALA A C 1
ATOM 2313 O O . ALA A 1 340 ? 89.346 62.659 93.528 1.00 37.72 317 ALA A O 1
ATOM 2315 N N . ARG A 1 341 ? 90.534 64.369 92.693 1.00 29.43 318 ARG A N 1
ATOM 2316 C CA . ARG A 1 341 ? 89.645 65.384 93.256 1.00 34.07 318 ARG A CA 1
ATOM 2317 C C . ARG A 1 341 ? 88.148 65.137 92.926 1.00 30.39 318 ARG A C 1
ATOM 2318 O O . ARG A 1 341 ? 87.288 65.024 93.828 1.00 29.02 318 ARG A O 1
ATOM 2326 N N . LYS A 1 342 ? 87.866 65.013 91.634 1.00 29.27 319 LYS A N 1
ATOM 2327 C CA . LYS A 1 342 ? 86.522 64.741 91.146 1.00 29.31 319 LYS A CA 1
ATOM 2328 C C . LYS A 1 342 ? 86.019 63.430 91.721 1.00 26.08 319 LYS A C 1
ATOM 2329 O O . LYS A 1 342 ? 84.889 63.324 92.172 1.00 22.18 319 LYS A O 1
ATOM 2335 N N . ASP A 1 343 ? 86.891 62.435 91.714 1.00 29.64 320 ASP A N 1
ATOM 2336 C CA . ASP A 1 343 ? 86.513 61.076 92.062 1.00 29.75 320 ASP A CA 1
ATOM 2337 C C . ASP A 1 343 ? 86.327 60.909 93.575 1.00 27.00 320 ASP A C 1
ATOM 2338 O O . ASP A 1 343 ? 85.513 60.098 94.009 1.00 24.93 320 ASP A O 1
ATOM 2343 N N . ALA A 1 344 ? 87.048 61.704 94.372 1.00 20.27 321 ALA A N 1
ATOM 2344 C CA . ALA A 1 344 ? 86.905 61.637 95.825 1.00 23.61 321 ALA A CA 1
ATOM 2345 C C . ALA A 1 344 ? 85.618 62.327 96.250 1.00 21.63 321 ALA A C 1
ATOM 2346 O O . ALA A 1 344 ? 84.830 61.787 97.069 1.00 20.12 321 ALA A O 1
ATOM 2348 N N . ALA A 1 345 ? 85.397 63.516 95.680 1.00 22.73 322 ALA A N 1
ATOM 2349 C CA . ALA A 1 345 ? 84.104 64.180 95.863 1.00 23.74 322 ALA A CA 1
ATOM 2350 C C . ALA A 1 345 ? 82.977 63.244 95.437 1.00 17.86 322 ALA A C 1
ATOM 2351 O O . ALA A 1 345 ? 81.924 63.199 96.063 1.00 23.02 322 ALA A O 1
ATOM 2353 N N . GLY A 1 346 ? 83.229 62.478 94.380 1.00 15.89 323 GLY A N 1
ATOM 2354 C CA . GLY A 1 346 ? 82.200 61.664 93.770 1.00 15.48 323 GLY A CA 1
ATOM 2355 C C . GLY A 1 346 ? 81.849 60.462 94.611 1.00 21.90 323 GLY A C 1
ATOM 2356 O O . GLY A 1 346 ? 80.676 60.107 94.737 1.00 19.73 323 GLY A O 1
ATOM 2357 N N . CYS A 1 347 ? 82.862 59.825 95.195 1.00 14.82 324 CYS A N 1
ATOM 2358 C CA . CYS A 1 347 ? 82.572 58.622 95.944 1.00 25.40 324 CYS A CA 1
ATOM 2359 C C . CYS A 1 347 ? 81.912 58.998 97.262 1.00 18.72 324 CYS A C 1
ATOM 2360 O O . CYS A 1 347 ? 80.988 58.315 97.692 1.00 18.81 324 CYS A O 1
ATOM 2363 N N . ILE A 1 348 ? 82.288 60.125 97.867 1.00 18.77 325 ILE A N 1
ATOM 2364 C CA . ILE A 1 348 ? 81.504 60.486 99.052 1.00 18.12 325 ILE A CA 1
ATOM 2365 C C . ILE A 1 348 ? 80.075 60.975 98.740 1.00 21.16 325 ILE A C 1
ATOM 2366 O O . ILE A 1 348 ? 79.127 60.635 99.468 1.00 19.47 325 ILE A O 1
ATOM 2371 N N . LEU A 1 349 ? 79.920 61.733 97.655 1.00 20.05 326 LEU A N 1
ATOM 2372 C CA . LEU A 1 349 ? 78.588 62.176 97.203 1.00 22.39 326 LEU A CA 1
ATOM 2373 C C . LEU A 1 349 ? 77.656 60.973 97.074 1.00 21.24 326 LEU A C 1
ATOM 2374 O O . LEU A 1 349 ? 76.579 60.874 97.726 1.00 20.54 326 LEU A O 1
ATOM 2379 N N . TYR A 1 350 ? 78.125 60.042 96.252 1.00 19.54 327 TYR A N 1
ATOM 2380 C CA . TYR A 1 350 ? 77.451 58.780 95.991 1.00 18.50 327 TYR A CA 1
ATOM 2381 C C . TYR A 1 350 ? 77.131 57.962 97.250 1.00 20.31 327 TYR A C 1
ATOM 2382 O O . TYR A 1 350 ? 75.961 57.670 97.526 1.00 23.75 327 TYR A O 1
ATOM 2391 N N . ALA A 1 351 ? 78.169 57.579 97.994 1.00 18.42 328 ALA A N 1
ATOM 2392 C CA . ALA A 1 351 ? 77.983 56.750 99.182 1.00 15.44 328 ALA A CA 1
ATOM 2393 C C . ALA A 1 351 ? 77.021 57.383 100.178 1.00 14.11 328 ALA A C 1
ATOM 2394 O O . ALA A 1 351 ? 76.102 56.710 100.676 1.00 20.40 328 ALA A O 1
ATOM 2396 N N . ALA A 1 352 ? 77.196 58.678 100.436 1.00 15.71 329 ALA A N 1
ATOM 2397 C CA . ALA A 1 352 ? 76.379 59.377 101.430 1.00 18.37 329 ALA A CA 1
ATOM 2398 C C . ALA A 1 352 ? 74.894 59.317 101.066 1.00 17.51 329 ALA A C 1
ATOM 2399 O O . ALA A 1 352 ? 74.012 58.916 101.898 1.00 22.04 329 ALA A O 1
ATOM 2401 N N . GLU A 1 353 ? 74.618 59.675 99.813 1.00 19.09 330 GLU A N 1
ATOM 2402 C CA . GLU A 1 353 ? 73.239 59.602 99.354 1.00 24.42 330 GLU A CA 1
ATOM 2403 C C . GLU A 1 353 ? 72.651 58.181 99.430 1.00 22.28 330 GLU A C 1
ATOM 2404 O O . GLU A 1 353 ? 71.496 57.982 99.885 1.00 22.05 330 GLU A O 1
ATOM 2410 N N . LYS A 1 354 ? 73.449 57.191 99.032 1.00 18.69 331 LYS A N 1
ATOM 2411 C CA . LYS A 1 354 ? 72.970 55.803 99.064 1.00 20.26 331 LYS A CA 1
ATOM 2412 C C . LYS A 1 354 ? 72.715 55.278 100.481 1.00 19.41 331 LYS A C 1
ATOM 2413 O O . LYS A 1 354 ? 71.802 54.493 100.699 1.00 19.92 331 LYS A O 1
ATOM 2419 N N . ALA A 1 355 ? 73.526 55.712 101.440 1.00 19.79 332 ALA A N 1
ATOM 2420 C CA . ALA A 1 355 ? 73.445 55.175 102.790 1.00 19.29 332 ALA A CA 1
ATOM 2421 C C . ALA A 1 355 ? 72.172 55.663 103.412 1.00 17.26 332 ALA A C 1
ATOM 2422 O O . ALA A 1 355 ? 71.461 54.898 104.085 1.00 20.47 332 ALA A O 1
ATOM 2424 N N . THR A 1 356 ? 71.883 56.944 103.191 1.00 19.61 333 THR A N 1
ATOM 2425 C CA . THR A 1 356 ? 70.649 57.494 103.758 1.00 16.69 333 THR A CA 1
ATOM 2426 C C . THR A 1 356 ? 69.430 56.807 103.135 1.00 17.01 333 THR A C 1
ATOM 2427 O O . THR A 1 356 ? 68.499 56.358 103.862 1.00 15.72 333 THR A O 1
ATOM 2431 N N . ALA A 1 357 ? 69.444 56.675 101.800 1.00 16.14 334 ALA A N 1
ATOM 2432 C CA . ALA A 1 357 ? 68.329 55.968 101.124 1.00 17.80 334 ALA A CA 1
ATOM 2433 C C . ALA A 1 357 ? 68.102 54.526 101.663 1.00 24.72 334 ALA A C 1
ATOM 2434 O O . ALA A 1 357 ? 66.950 54.021 101.831 1.00 19.54 334 ALA A O 1
ATOM 2444 N N . ALA A 1 359 ? 69.038 53.307 104.634 1.00 14.11 336 ALA A N 1
ATOM 2445 C CA . ALA A 1 359 ? 68.557 53.287 106.001 1.00 14.67 336 ALA A CA 1
ATOM 2446 C C . ALA A 1 359 ? 67.035 53.464 106.018 1.00 17.35 336 ALA A C 1
ATOM 2447 O O . ALA A 1 359 ? 66.347 52.769 106.778 1.00 19.69 336 ALA A O 1
ATOM 2449 N N . LEU A 1 360 ? 66.516 54.361 105.160 1.00 20.95 337 LEU A N 1
ATOM 2450 C CA . LEU A 1 360 ? 65.059 54.466 104.995 1.00 18.99 337 LEU A CA 1
ATOM 2451 C C . LEU A 1 360 ? 64.420 53.129 104.613 1.00 20.55 337 LEU A C 1
ATOM 2452 O O . LEU A 1 360 ? 63.367 52.743 105.151 1.00 18.41 337 LEU A O 1
ATOM 2457 N N . GLU A 1 361 ? 65.041 52.424 103.671 1.00 20.88 338 GLU A N 1
ATOM 2458 C CA . GLU A 1 361 ? 64.523 51.096 103.327 1.00 17.13 338 GLU A CA 1
ATOM 2459 C C . GLU A 1 361 ? 64.670 50.071 104.465 1.00 19.73 338 GLU A C 1
ATOM 2460 O O . GLU A 1 361 ? 63.880 49.145 104.572 1.00 26.84 338 GLU A O 1
ATOM 2466 N N . ALA A 1 362 ? 65.697 50.203 105.296 1.00 19.34 339 ALA A N 1
ATOM 2467 C CA . ALA A 1 362 ? 65.853 49.268 106.404 1.00 22.23 339 ALA A CA 1
ATOM 2468 C C . ALA A 1 362 ? 64.689 49.428 107.397 1.00 21.14 339 ALA A C 1
ATOM 2469 O O . ALA A 1 362 ? 64.089 48.432 107.866 1.00 19.80 339 ALA A O 1
ATOM 2471 N N . ILE A 1 363 ? 64.358 50.686 107.692 1.00 19.52 340 ILE A N 1
ATOM 2472 C CA . ILE A 1 363 ? 63.204 50.956 108.544 1.00 22.80 340 ILE A CA 1
ATOM 2473 C C . ILE A 1 363 ? 61.955 50.372 107.885 1.00 25.76 340 ILE A C 1
ATOM 2474 O O . ILE A 1 363 ? 61.184 49.633 108.514 1.00 27.19 340 ILE A O 1
ATOM 2479 N N . GLN A 1 364 ? 61.771 50.683 106.604 1.00 22.54 341 GLN A N 1
ATOM 2480 C CA . GLN A 1 364 ? 60.645 50.129 105.855 1.00 21.83 341 GLN A CA 1
ATOM 2481 C C . GLN A 1 364 ? 60.527 48.592 105.936 1.00 26.62 341 GLN A C 1
ATOM 2482 O O . GLN A 1 364 ? 59.437 48.040 106.119 1.00 27.35 341 GLN A O 1
ATOM 2488 N N . ALA A 1 365 ? 61.652 47.907 105.802 1.00 22.59 342 ALA A N 1
ATOM 2489 C CA . ALA A 1 365 ? 61.650 46.453 105.760 1.00 22.23 342 ALA A CA 1
ATOM 2490 C C . ALA A 1 365 ? 61.326 45.903 107.123 1.00 22.96 342 ALA A C 1
ATOM 2491 O O . ALA A 1 365 ? 60.786 44.804 107.260 1.00 25.72 342 ALA A O 1
ATOM 2493 N N . LEU A 1 366 ? 61.658 46.652 108.156 1.00 24.50 343 LEU A N 1
ATOM 2494 C CA . LEU A 1 366 ? 61.364 46.145 109.488 1.00 24.21 343 LEU A CA 1
ATOM 2495 C C . LEU A 1 366 ? 59.975 46.526 109.967 1.00 25.37 343 LEU A C 1
ATOM 2496 O O . LEU A 1 366 ? 59.471 45.968 110.950 1.00 27.55 343 LEU A O 1
ATOM 2501 N N . GLY A 1 367 ? 59.352 47.475 109.275 1.00 27.94 344 GLY A N 1
ATOM 2502 C CA . GLY A 1 367 ? 58.027 47.919 109.659 1.00 29.61 344 GLY A CA 1
ATOM 2503 C C . GLY A 1 367 ? 58.011 48.658 110.988 1.00 26.42 344 GLY A C 1
ATOM 2504 O O . GLY A 1 367 ? 58.963 49.377 111.352 1.00 29.03 344 GLY A O 1
ATOM 2505 N N . GLY A 1 368 ? 56.920 48.462 111.716 1.00 26.70 345 GLY A N 1
ATOM 2506 C CA . GLY A 1 368 ? 56.703 49.110 113.004 1.00 30.79 345 GLY A CA 1
ATOM 2507 C C . GLY A 1 368 ? 57.866 48.938 113.953 1.00 27.07 345 GLY A C 1
ATOM 2508 O O . GLY A 1 368 ? 58.348 49.904 114.552 1.00 32.08 345 GLY A O 1
ATOM 2509 N N . ASN A 1 369 ? 58.320 47.699 114.088 1.00 28.57 346 ASN A N 1
ATOM 2510 C CA . ASN A 1 369 ? 59.538 47.401 114.831 1.00 29.84 346 ASN A CA 1
ATOM 2511 C C . ASN A 1 369 ? 60.702 48.310 114.403 1.00 31.40 346 ASN A C 1
ATOM 2512 O O . ASN A 1 369 ? 61.464 48.794 115.235 1.00 30.42 346 ASN A O 1
ATOM 2517 N N . GLY A 1 370 ? 60.823 48.543 113.100 1.00 24.93 347 GLY A N 1
ATOM 2518 C CA . GLY A 1 370 ? 61.906 49.364 112.580 1.00 23.45 347 GLY A CA 1
ATOM 2519 C C . GLY A 1 370 ? 61.710 50.824 112.914 1.00 23.94 347 GLY A C 1
ATOM 2520 O O . GLY A 1 370 ? 62.657 51.595 112.873 1.00 24.35 347 GLY A O 1
ATOM 2521 N N . TYR A 1 371 ? 60.475 51.200 113.241 1.00 20.36 348 TYR A N 1
ATOM 2522 C CA . TYR A 1 371 ? 60.199 52.559 113.696 1.00 20.74 348 TYR A CA 1
ATOM 2523 C C . TYR A 1 371 ? 60.422 52.761 115.214 1.00 26.94 348 TYR A C 1
ATOM 2524 O O . TYR A 1 371 ? 60.228 53.869 115.725 1.00 27.62 348 TYR A O 1
ATOM 2533 N N . THR A 1 372 ? 60.784 51.705 115.943 1.00 24.43 349 THR A N 1
ATOM 2534 C CA . THR A 1 372 ? 61.039 51.865 117.380 1.00 27.78 349 THR A CA 1
ATOM 2535 C C . THR A 1 372 ? 62.514 51.978 117.675 1.00 28.86 349 THR A C 1
ATOM 2536 O O . THR A 1 372 ? 63.367 51.535 116.895 1.00 25.21 349 THR A O 1
ATOM 2540 N N . ASN A 1 373 ? 62.815 52.576 118.817 1.00 30.79 350 ASN A N 1
ATOM 2541 C CA . ASN A 1 373 ? 64.203 52.805 119.184 1.00 35.02 350 ASN A CA 1
ATOM 2542 C C . ASN A 1 373 ? 64.832 51.554 119.782 1.00 31.15 350 ASN A C 1
ATOM 2543 O O . ASN A 1 373 ? 66.037 51.518 120.014 1.00 33.12 350 ASN A O 1
ATOM 2548 N N . ASP A 1 374 ? 64.010 50.524 119.988 1.00 27.82 351 ASP A N 1
ATOM 2549 C CA . ASP A 1 374 ? 64.488 49.200 120.416 1.00 33.01 351 ASP A CA 1
ATOM 2550 C C . ASP A 1 374 ? 65.282 48.520 119.292 1.00 28.70 351 ASP A C 1
ATOM 2551 O O . ASP A 1 374 ? 66.001 47.564 119.525 1.00 28.95 351 ASP A O 1
ATOM 2556 N N . TYR A 1 375 ? 65.115 49.011 118.070 1.00 29.95 352 TYR A N 1
ATOM 2557 C CA . TYR A 1 375 ? 65.874 48.551 116.905 1.00 30.75 352 TYR A CA 1
ATOM 2558 C C . TYR A 1 375 ? 66.748 49.705 116.420 1.00 26.89 352 TYR A C 1
ATOM 2559 O O . TYR A 1 375 ? 66.430 50.861 116.659 1.00 27.86 352 TYR A O 1
ATOM 2568 N N . PRO A 1 37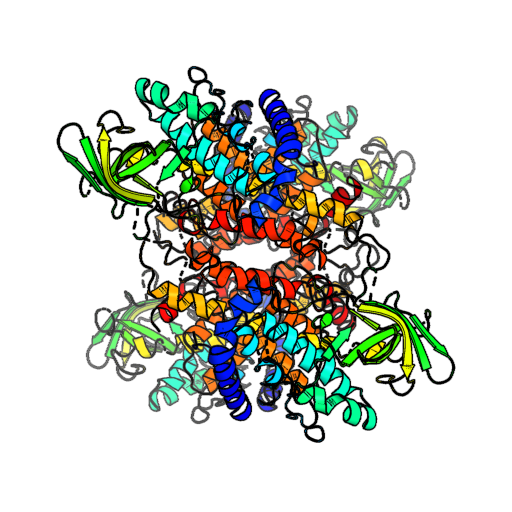6 ? 67.869 49.400 115.754 1.00 27.07 353 PRO A N 1
ATOM 2569 C CA . PRO A 1 376 ? 68.824 50.469 115.480 1.00 25.26 353 PRO A CA 1
ATOM 2570 C C . PRO A 1 376 ? 68.619 51.141 114.133 1.00 20.80 353 PRO A C 1
ATOM 2571 O O . PRO A 1 376 ? 69.394 52.025 113.783 1.00 25.47 353 PRO A O 1
ATOM 2575 N N . ALA A 1 377 ? 67.609 50.721 113.385 1.00 19.54 354 ALA A N 1
ATOM 2576 C CA . ALA A 1 377 ? 67.395 51.244 112.024 1.00 22.79 354 ALA A CA 1
ATOM 2577 C C . ALA A 1 377 ? 67.228 52.766 112.019 1.00 16.23 354 ALA A C 1
ATOM 2578 O O . ALA A 1 377 ? 67.787 53.480 111.172 1.00 20.92 354 ALA A O 1
ATOM 2580 N N . GLY A 1 378 ? 66.458 53.262 112.982 1.00 20.41 355 GLY A N 1
ATOM 2581 C CA . GLY A 1 378 ? 66.233 54.693 113.103 1.00 22.38 355 GLY A CA 1
ATOM 2582 C C . GLY A 1 378 ? 67.553 55.421 113.325 1.00 24.18 355 GLY A C 1
ATOM 2583 O O . GLY A 1 378 ? 67.781 56.518 112.791 1.00 23.05 355 GLY A O 1
ATOM 2584 N N . ARG A 1 379 ? 68.427 54.798 114.114 1.00 16.17 356 ARG A N 1
ATOM 2585 C CA . ARG A 1 379 ? 69.718 55.382 114.407 1.00 20.70 356 ARG A CA 1
ATOM 2586 C C . ARG A 1 379 ? 70.556 55.445 113.152 1.00 22.76 356 ARG A C 1
ATOM 2587 O O . ARG A 1 379 ? 71.238 56.437 112.920 1.00 25.17 356 ARG A O 1
ATOM 2595 N N . LEU A 1 380 ? 70.513 54.375 112.359 1.00 19.90 357 LEU A N 1
ATOM 2596 C CA . LEU A 1 380 ? 71.249 54.330 111.092 1.00 21.62 357 LEU A CA 1
ATOM 2597 C C . LEU A 1 380 ? 70.825 55.464 110.170 1.00 20.57 357 LEU A C 1
ATOM 2598 O O . LEU A 1 380 ? 71.676 56.089 109.538 1.00 20.79 357 LEU A O 1
ATOM 2603 N N . LEU A 1 381 ? 69.514 55.730 110.090 1.00 18.01 358 LEU A N 1
ATOM 2604 C CA . LEU A 1 381 ? 69.020 56.860 109.284 1.00 17.46 358 LEU A CA 1
ATOM 2605 C C . LEU A 1 381 ? 69.515 58.236 109.773 1.00 22.60 358 LEU A C 1
ATOM 2606 O O . LEU A 1 381 ? 70.071 59.076 108.989 1.00 19.29 358 LEU A O 1
ATOM 2611 N N . ARG A 1 382 ? 69.320 58.455 111.076 1.00 16.98 359 ARG A N 1
ATOM 2612 C CA . ARG A 1 382 ? 69.735 59.705 111.696 1.00 17.70 359 ARG A CA 1
ATOM 2613 C C . ARG A 1 382 ? 71.246 59.940 111.496 1.00 18.20 359 ARG A C 1
ATOM 2614 O O . ARG A 1 382 ? 71.671 61.050 111.192 1.00 20.69 359 ARG A O 1
ATOM 2622 N N . ASP A 1 383 ? 72.046 58.890 111.646 1.00 16.17 360 ASP A N 1
ATOM 2623 C CA . ASP A 1 383 ? 73.488 59.013 111.496 1.00 16.49 360 ASP A CA 1
ATOM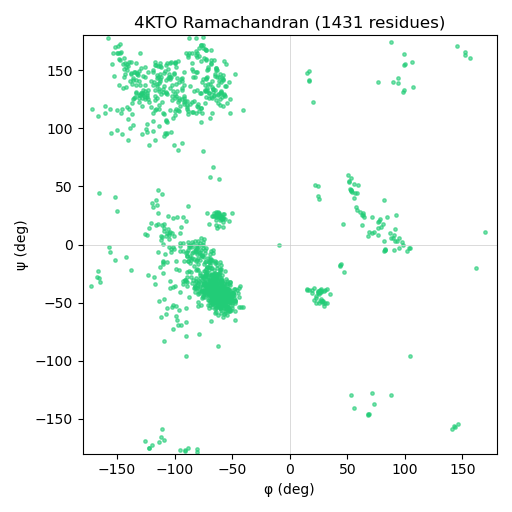 2624 C C . ASP A 1 383 ? 73.851 59.256 110.024 1.00 23.54 360 ASP A C 1
ATOM 2625 O O . ASP A 1 383 ? 74.734 60.052 109.707 1.00 26.54 360 ASP A O 1
ATOM 2630 N N . ALA A 1 384 ? 73.165 58.562 109.128 1.00 18.96 361 ALA A N 1
ATOM 2631 C CA . ALA A 1 384 ? 73.541 58.599 107.723 1.00 21.49 361 ALA A CA 1
ATOM 2632 C C . ALA A 1 384 ? 73.415 60.001 107.130 1.00 17.56 361 ALA A C 1
ATOM 2633 O O . ALA A 1 384 ? 74.244 60.421 106.320 1.00 16.31 361 ALA A O 1
ATOM 2635 N N . LYS A 1 385 ? 72.356 60.705 107.508 1.00 18.35 362 LYS A N 1
ATOM 2636 C CA . LYS A 1 385 ? 72.088 62.012 106.899 1.00 16.17 362 LYS A CA 1
ATOM 2637 C C . LYS A 1 385 ? 73.241 62.993 107.110 1.00 16.70 362 LYS A C 1
ATOM 2638 O O . LYS A 1 385 ? 73.426 63.948 106.335 1.00 17.36 362 LYS A O 1
ATOM 2644 N N . LEU A 1 386 ? 73.988 62.774 108.189 1.00 14.57 363 LEU A N 1
ATOM 2645 C CA . LEU A 1 386 ? 75.132 63.613 108.515 1.00 14.50 363 LEU A CA 1
ATOM 2646 C C . LEU A 1 386 ? 76.055 63.764 107.307 1.00 23.91 363 LEU A C 1
ATOM 2647 O O . LEU A 1 386 ? 76.489 64.874 106.974 1.00 17.69 363 LEU A O 1
ATOM 2652 N N . TYR A 1 387 ? 76.361 62.637 106.664 1.00 17.07 364 TYR A N 1
ATOM 2653 C CA . TYR A 1 387 ? 77.358 62.639 105.614 1.00 17.42 364 TYR A CA 1
ATOM 2654 C C . TYR A 1 387 ? 76.908 63.401 104.354 1.00 19.29 364 TYR A C 1
ATOM 2655 O O . TYR A 1 387 ? 77.731 63.747 103.516 1.00 22.74 364 TYR A O 1
ATOM 2664 N N . GLU A 1 388 ? 75.619 63.696 104.231 1.00 21.40 365 GLU A N 1
ATOM 2665 C CA . GLU A 1 388 ? 75.164 64.521 103.102 1.00 25.42 365 GLU A CA 1
ATOM 2666 C C . GLU A 1 388 ? 75.332 65.996 103.375 1.00 27.32 365 GLU A C 1
ATOM 2667 O O . GLU A 1 388 ? 75.288 66.796 102.456 1.00 29.31 365 GLU A O 1
ATOM 2673 N N . ILE A 1 389 ? 75.477 66.364 104.643 1.00 28.93 366 ILE A N 1
ATOM 2674 C CA . ILE A 1 389 ? 75.988 67.690 104.957 1.00 39.07 366 ILE A CA 1
ATOM 2675 C C . ILE A 1 389 ? 77.466 67.702 105.351 1.00 48.43 366 ILE A C 1
ATOM 2676 O O . ILE A 1 389 ? 78.313 68.187 104.594 1.00 50.93 366 ILE A O 1
ATOM 2681 N N . GLY A 1 390 ? 77.753 67.197 106.552 1.00 45.18 367 GLY A N 1
ATOM 2682 C CA . GLY A 1 390 ? 79.088 67.241 107.130 1.00 44.58 367 GLY A CA 1
ATOM 2683 C C . GLY A 1 390 ? 80.181 66.793 106.185 1.00 54.19 367 GLY A C 1
ATOM 2684 O O . GLY A 1 390 ? 79.976 65.917 105.341 1.00 61.50 367 GLY A O 1
ATOM 2685 N N . ALA A 1 391 ? 81.346 67.408 106.324 1.00 54.74 368 ALA A N 1
ATOM 2686 C CA . ALA A 1 391 ? 82.433 67.187 105.393 1.00 57.04 368 ALA A CA 1
ATOM 2687 C C . ALA A 1 391 ? 81.980 67.583 104.004 1.00 52.79 368 ALA A C 1
ATOM 2688 O O . ALA A 1 391 ? 82.110 66.814 103.053 1.00 54.01 368 ALA A O 1
ATOM 2690 N N . GLY A 1 392 ? 81.443 68.793 103.898 1.00 49.32 369 GLY A N 1
ATOM 2691 C CA . GLY A 1 392 ? 81.031 69.330 102.615 1.00 49.54 369 GLY A CA 1
ATOM 2692 C C . GLY A 1 392 ? 79.720 68.711 102.185 1.00 45.42 369 GLY A C 1
ATOM 2693 O O . GLY A 1 392 ? 79.500 67.526 102.356 1.00 52.42 369 GLY A O 1
ATOM 2694 N N . THR A 1 393 ? 78.837 69.515 101.623 1.00 37.31 370 THR A N 1
ATOM 2695 C CA . THR A 1 393 ? 77.504 69.044 101.327 1.00 29.11 370 THR A CA 1
ATOM 2696 C C . THR A 1 393 ? 77.461 68.395 99.947 1.00 27.32 370 THR A C 1
ATOM 2697 O O . THR A 1 393 ? 78.375 68.568 99.122 1.00 21.10 370 THR A O 1
ATOM 2701 N N . SER A 1 394 ? 76.386 67.655 99.709 1.00 23.41 371 SER A N 1
ATOM 2702 C CA . SER A 1 394 ? 76.100 67.123 98.386 1.00 26.65 371 SER A CA 1
ATOM 2703 C C . SER A 1 394 ? 76.178 68.213 97.327 1.00 27.95 371 SER A C 1
ATOM 2704 O O . SER A 1 394 ? 76.828 68.015 96.308 1.00 26.03 371 SER A O 1
ATOM 2707 N N . GLU A 1 395 ? 75.535 69.356 97.583 1.00 21.65 372 GLU A N 1
ATOM 2708 C CA . GLU A 1 395 ? 75.514 70.462 96.630 1.00 27.05 372 GLU A CA 1
ATOM 2709 C C . GLU A 1 395 ? 76.921 70.928 96.257 1.00 30.80 372 GLU A C 1
ATOM 2710 O O . GLU A 1 395 ? 77.233 71.082 95.069 1.00 28.08 372 GLU A O 1
ATOM 2716 N N . ILE A 1 396 ? 77.757 71.149 97.271 1.00 30.99 373 ILE A N 1
ATOM 2717 C CA . ILE A 1 396 ? 79.135 71.585 97.057 1.00 29.78 373 ILE A CA 1
ATOM 2718 C C . ILE A 1 396 ? 79.934 70.526 96.276 1.00 23.94 373 ILE A C 1
ATOM 2719 O O . ILE A 1 396 ? 80.688 70.857 95.363 1.00 22.94 373 ILE A O 1
ATOM 2724 N N . ARG A 1 397 ? 79.742 69.258 96.609 1.00 21.08 374 ARG A N 1
ATOM 2725 C CA . ARG A 1 397 ? 80.395 68.182 95.864 1.00 25.14 374 ARG A CA 1
ATOM 2726 C C . ARG A 1 397 ? 79.998 68.185 94.376 1.00 25.68 374 ARG A C 1
ATOM 2727 O O . ARG A 1 397 ? 80.872 68.097 93.490 1.00 24.21 374 ARG A O 1
ATOM 2735 N N . ARG A 1 398 ? 78.695 68.319 94.113 1.00 18.11 375 ARG A N 1
ATOM 2736 C CA . ARG A 1 398 ? 78.187 68.407 92.738 1.00 26.55 375 ARG A CA 1
ATOM 2737 C C . ARG A 1 398 ? 78.815 69.578 91.990 1.00 28.54 375 ARG A C 1
ATOM 2738 O O . ARG A 1 398 ? 79.289 69.417 90.862 1.00 27.76 375 ARG A O 1
ATOM 2754 N N . LEU A 1 400 ? 81.551 71.229 92.623 1.00 21.87 377 LEU A N 1
ATOM 2755 C CA . LEU A 1 400 ? 82.982 71.048 92.465 1.00 22.23 377 LEU A CA 1
ATOM 2756 C C . LEU A 1 400 ? 83.222 70.169 91.237 1.00 22.73 377 LEU A C 1
ATOM 2757 O O . LEU A 1 400 ? 83.987 70.528 90.332 1.00 26.05 377 LEU A O 1
ATOM 2762 N N . ILE A 1 401 ? 82.562 69.011 91.230 1.00 23.49 378 ILE A N 1
ATOM 2763 C CA . ILE A 1 401 ? 82.741 68.026 90.172 1.00 23.72 378 ILE A CA 1
ATOM 2764 C C . ILE A 1 401 ? 82.404 68.625 88.803 1.00 24.00 378 ILE A C 1
ATOM 2765 O O . ILE A 1 401 ? 83.182 68.519 87.841 1.00 24.86 378 ILE A O 1
ATOM 2770 N N . GLY A 1 402 ? 81.264 69.297 88.732 1.00 22.10 379 GLY A N 1
ATOM 2771 C CA . GLY A 1 402 ? 80.798 69.842 87.466 1.00 24.77 379 GLY A CA 1
ATOM 2772 C C . GLY A 1 402 ? 81.667 70.981 86.955 1.00 29.89 379 GLY A C 1
ATOM 2773 O O . GLY A 1 402 ? 81.877 71.125 85.733 1.00 33.36 379 GLY A O 1
ATOM 2774 N N . ARG A 1 403 ? 82.156 71.808 87.880 1.00 26.24 380 ARG A N 1
ATOM 2775 C CA . ARG A 1 403 ? 83.022 72.926 87.515 1.00 32.05 380 ARG A CA 1
ATOM 2776 C C . ARG A 1 403 ? 84.338 72.413 86.950 1.00 33.64 380 ARG A C 1
ATOM 2777 O O . ARG A 1 403 ? 84.814 72.889 85.903 1.00 34.56 380 ARG A O 1
ATOM 2785 N N . GLU A 1 404 ? 84.930 71.451 87.653 1.00 27.65 381 GLU A N 1
ATOM 2786 C CA . GLU A 1 404 ? 86.181 70.872 87.189 1.00 40.58 381 GLU A CA 1
ATOM 2787 C C . GLU A 1 404 ? 86.025 70.200 85.827 1.00 45.97 381 GLU A C 1
ATOM 2788 O O . GLU A 1 404 ? 86.881 70.349 84.951 1.00 47.36 381 GLU A O 1
ATOM 2794 N N . LEU A 1 405 ? 84.928 69.471 85.641 1.00 39.93 382 LEU A N 1
ATOM 2795 C CA . LEU A 1 405 ? 84.663 68.905 84.329 1.00 36.50 382 LEU A CA 1
ATOM 2796 C C . LEU A 1 405 ? 84.592 69.986 83.267 1.00 41.46 382 LEU A C 1
ATOM 2797 O O . LEU A 1 405 ? 85.262 69.891 82.240 1.00 40.39 382 LEU A O 1
ATOM 2802 N N . PHE A 1 406 ? 83.786 71.012 83.522 1.00 44.44 383 PHE A N 1
ATOM 2803 C CA . PHE A 1 406 ? 83.578 72.077 82.547 1.00 44.56 383 PHE A CA 1
ATOM 2804 C C . PHE A 1 406 ? 84.858 72.845 82.217 1.00 54.34 383 PHE A C 1
ATOM 2805 O O . PHE A 1 406 ? 84.982 73.427 81.139 1.00 53.41 383 PHE A O 1
ATOM 2813 N N . ALA A 1 407 ? 85.806 72.850 83.148 1.00 58.71 384 ALA A N 1
ATOM 2814 C CA . ALA A 1 407 ? 87.128 73.394 82.867 1.00 58.74 384 ALA A CA 1
ATOM 2815 C C . ALA A 1 407 ? 88.018 72.279 82.322 1.00 61.50 384 ALA A C 1
ATOM 2816 O O . ALA A 1 407 ? 88.220 72.177 81.112 1.00 67.89 384 ALA A O 1
ATOM 2818 N N . GLU A 1 408 ? 88.528 71.432 83.212 1.00 60.03 385 GLU A N 1
ATOM 2819 C CA . GLU A 1 408 ? 89.368 70.305 82.808 1.00 64.18 385 GLU A CA 1
ATOM 2820 C C . GLU A 1 408 ? 89.577 69.297 83.938 1.00 66.25 385 GLU A C 1
ATOM 2821 O O . GLU A 1 408 ? 90.560 69.370 84.684 1.00 68.79 385 GLU A O 1
ATOM 2843 N N . PHE B 1 25 ? 85.251 62.250 75.342 1.00 36.43 2 PHE B N 1
ATOM 2844 C CA . PHE B 1 25 ? 85.527 62.530 76.738 1.00 34.10 2 PHE B CA 1
ATOM 2845 C C . PHE B 1 25 ? 86.315 61.363 77.310 1.00 29.68 2 PHE B C 1
ATOM 2846 O O . PHE B 1 25 ? 85.861 60.226 77.305 1.00 27.78 2 PHE B O 1
ATOM 2854 N N . GLU B 1 26 ? 87.519 61.634 77.783 1.00 33.00 3 GLU B N 1
ATOM 2855 C CA . GLU B 1 26 ? 88.425 60.539 78.117 1.00 40.27 3 GLU B CA 1
ATOM 2856 C C . GLU B 1 26 ? 88.944 60.642 79.553 1.00 41.96 3 GLU B C 1
ATOM 2857 O O . GLU B 1 26 ? 89.837 59.901 79.961 1.00 46.23 3 GLU B O 1
ATOM 2863 N N . ALA B 1 27 ? 88.374 61.561 80.319 1.00 43.24 4 ALA B N 1
ATOM 2864 C CA . ALA B 1 27 ? 88.697 61.641 81.736 1.00 46.63 4 ALA B CA 1
ATOM 2865 C C . ALA B 1 27 ? 87.930 60.548 82.487 1.00 47.37 4 ALA B C 1
ATOM 2866 O O . ALA B 1 27 ? 86.955 59.987 81.978 1.00 41.55 4 ALA B O 1
ATOM 2868 N N . GLY B 1 28 ? 88.371 60.252 83.702 1.00 45.96 5 GLY B N 1
ATOM 2869 C CA . GLY B 1 28 ? 87.757 59.198 84.478 1.00 40.94 5 GLY B CA 1
ATOM 2870 C C . GLY B 1 28 ? 88.757 58.597 85.437 1.00 41.68 5 GLY B C 1
ATOM 2871 O O . GLY B 1 28 ? 89.961 58.818 85.333 1.00 41.20 5 GLY B O 1
ATOM 2872 N N . LEU B 1 29 ? 88.244 57.840 86.391 1.00 43.34 6 LEU B N 1
ATOM 2873 C CA . LEU B 1 29 ? 89.074 57.176 87.370 1.00 38.46 6 LEU B CA 1
ATOM 2874 C C . LEU B 1 29 ? 89.919 56.101 86.679 1.00 35.90 6 LEU B C 1
ATOM 2875 O O . LEU B 1 29 ? 89.417 55.348 85.851 1.00 31.96 6 LEU B O 1
ATOM 2880 N N . ASN B 1 30 ? 91.211 56.056 86.991 1.00 32.34 7 ASN B N 1
ATOM 2881 C CA . ASN B 1 30 ? 92.064 54.976 86.519 1.00 33.25 7 ASN B CA 1
ATOM 2882 C C . ASN B 1 30 ? 91.822 53.726 87.357 1.00 31.21 7 ASN B C 1
ATOM 2883 O O . ASN B 1 30 ? 91.851 53.785 88.581 1.00 35.87 7 ASN B O 1
ATOM 2888 N N . PHE B 1 31 ? 91.596 52.593 86.707 1.00 28.22 8 PHE B N 1
ATOM 2889 C CA . PHE B 1 31 ? 91.341 51.354 87.438 1.00 25.47 8 PHE B CA 1
ATOM 2890 C C . PHE B 1 31 ? 92.530 50.404 87.528 1.00 28.47 8 PHE B C 1
ATOM 2891 O O . PHE B 1 31 ? 92.424 49.353 88.161 1.00 24.50 8 PHE B O 1
ATOM 2899 N N . ALA B 1 32 ? 93.650 50.782 86.900 1.00 33.37 9 ALA B N 1
ATOM 2900 C CA . ALA B 1 32 ? 94.880 49.985 86.903 1.00 30.68 9 ALA B CA 1
ATOM 2901 C C . ALA B 1 32 ? 94.646 48.536 86.476 1.00 31.38 9 ALA B C 1
ATOM 2902 O O . ALA B 1 32 ? 94.992 47.601 87.198 1.00 30.15 9 ALA B O 1
ATOM 2904 N N . LEU B 1 33 ? 94.052 48.353 85.303 1.00 28.06 10 LEU B N 1
ATOM 2905 C CA . LEU B 1 33 ? 93.707 47.015 84.840 1.00 23.76 10 LEU B CA 1
ATOM 2906 C C . LEU B 1 33 ? 94.917 46.295 84.227 1.00 24.71 10 LEU B C 1
ATOM 2907 O O . LEU B 1 33 ? 94.802 45.160 83.784 1.00 23.43 10 LEU B O 1
ATOM 2912 N N . GLY B 1 34 ? 96.070 46.952 84.193 1.00 28.29 11 GLY B N 1
ATOM 2913 C CA . GLY B 1 34 ? 97.266 46.321 83.659 1.00 34.43 11 GLY B CA 1
ATOM 2914 C C . GLY B 1 34 ? 97.581 46.708 82.225 1.00 35.42 11 GLY B C 1
ATOM 2915 O O . GLY B 1 34 ? 96.692 47.080 81.453 1.00 31.90 11 GLY B O 1
ATOM 2916 N N . GLU B 1 35 ? 98.852 46.620 81.857 1.00 36.92 12 GLU B N 1
ATOM 2917 C CA . GLU B 1 35 ? 99.266 46.990 80.503 1.00 33.95 12 GLU B CA 1
ATOM 2918 C C . GLU B 1 35 ? 98.626 46.182 79.376 1.00 30.46 12 GLU B C 1
ATOM 2919 O O . GLU B 1 35 ? 98.392 46.713 78.287 1.00 30.02 12 GLU B O 1
ATOM 2925 N N . GLU B 1 36 ? 98.345 44.906 79.609 1.00 30.48 13 GLU B N 1
ATOM 2926 C CA . GLU B 1 36 ? 97.732 44.108 78.549 1.00 31.04 13 GLU B CA 1
ATOM 2927 C C . GLU B 1 36 ? 96.359 44.652 78.225 1.00 33.83 13 GLU B C 1
ATOM 2928 O O . GLU B 1 36 ? 95.987 44.806 77.047 1.00 34.24 13 GLU B O 1
ATOM 2934 N N . ILE B 1 37 ? 95.596 44.944 79.281 1.00 31.20 14 ILE B N 1
ATOM 2935 C CA . ILE B 1 37 ? 94.226 45.391 79.094 1.00 29.82 14 ILE B CA 1
ATOM 2936 C C . ILE B 1 37 ? 94.190 46.836 78.600 1.00 27.70 14 ILE B C 1
ATOM 2937 O O . ILE B 1 37 ? 93.397 47.155 77.718 1.00 25.64 14 ILE B O 1
ATOM 2942 N N . ASP B 1 38 ? 95.061 47.694 79.138 1.00 22.23 15 ASP B N 1
ATOM 2943 C CA . ASP B 1 38 ? 95.186 49.066 78.633 1.00 26.01 15 ASP B CA 1
ATOM 2944 C C . ASP B 1 38 ? 95.567 49.086 77.130 1.00 29.72 15 ASP B C 1
ATOM 2945 O O . ASP B 1 38 ? 95.080 49.925 76.355 1.00 30.79 15 ASP B O 1
ATOM 2950 N N . ALA B 1 39 ? 96.451 48.176 76.726 1.00 29.87 16 ALA B N 1
ATOM 2951 C CA . ALA B 1 39 ? 96.797 48.054 75.307 1.00 30.50 16 ALA B CA 1
ATOM 2952 C C . ALA B 1 39 ? 95.572 47.627 74.474 1.00 33.89 16 ALA B C 1
ATOM 2953 O O . ALA B 1 39 ? 95.259 48.231 73.427 1.00 31.48 16 ALA B O 1
ATOM 2955 N N . LEU B 1 40 ? 94.885 46.584 74.935 1.00 30.55 17 LEU B N 1
ATOM 2956 C CA . LEU B 1 40 ? 93.659 46.169 74.267 1.00 27.36 17 LEU B CA 1
ATOM 2957 C C . LEU B 1 40 ? 92.697 47.362 74.136 1.00 26.43 17 LEU B C 1
ATOM 2958 O O . LEU B 1 40 ? 92.092 47.584 73.078 1.00 19.41 17 LEU B O 1
ATOM 2963 N N . ARG B 1 41 ? 92.571 48.149 75.201 1.00 23.71 18 ARG B N 1
ATOM 2964 C CA . ARG B 1 41 ? 91.641 49.267 75.164 1.00 28.18 18 ARG B CA 1
ATOM 2965 C C . ARG B 1 41 ? 92.030 50.280 74.094 1.00 26.54 18 ARG B C 1
ATOM 2966 O O . ARG B 1 41 ? 91.179 50.714 73.327 1.00 27.52 18 ARG B O 1
ATOM 2974 N N . ALA B 1 42 ? 93.300 50.670 74.053 1.00 26.08 19 ALA B N 1
ATOM 2975 C CA . ALA B 1 42 ? 93.731 51.607 73.021 1.00 29.23 19 ALA B CA 1
ATOM 2976 C C . ALA B 1 42 ? 93.424 51.053 71.617 1.00 33.18 19 ALA B C 1
ATOM 2977 O O . ALA B 1 42 ? 92.928 51.776 70.739 1.00 32.55 19 ALA B O 1
ATOM 2979 N N . SER B 1 43 ? 93.702 49.766 71.416 1.00 31.59 20 SER B N 1
ATOM 2980 C CA . SER B 1 43 ? 93.457 49.139 70.113 1.00 33.76 20 SER B CA 1
ATOM 2981 C C . SER B 1 43 ? 91.991 49.193 69.673 1.00 27.82 20 SER B C 1
ATOM 2982 O O . SER B 1 43 ? 91.657 49.652 68.555 1.00 24.35 20 SER B O 1
ATOM 2985 N N . VAL B 1 44 ? 91.121 48.715 70.555 1.00 26.44 21 VAL B N 1
ATOM 2986 C CA . VAL B 1 44 ? 89.701 48.672 70.244 1.00 23.92 21 VAL B CA 1
ATOM 2987 C C . VAL B 1 44 ? 89.134 50.076 70.087 1.00 25.05 21 VAL B C 1
ATOM 2988 O O . VAL B 1 44 ? 88.335 50.305 69.196 1.00 26.83 21 VAL B O 1
ATOM 2992 N N . ARG B 1 45 ? 89.536 51.012 70.945 1.00 24.35 22 ARG B N 1
ATOM 2993 C CA . ARG B 1 45 ? 89.042 52.395 70.837 1.00 23.96 22 ARG B CA 1
ATOM 2994 C C . ARG B 1 45 ? 89.445 53.002 69.517 1.00 28.55 22 ARG B C 1
ATOM 2995 O O . ARG B 1 45 ? 88.652 53.720 68.901 1.00 22.97 22 ARG B O 1
ATOM 3003 N N . ARG B 1 46 ? 90.678 52.728 69.080 1.00 21.95 23 ARG B N 1
ATOM 3004 C CA . ARG B 1 46 ? 91.077 53.160 67.739 1.00 23.91 23 ARG B CA 1
ATOM 3005 C C . ARG B 1 46 ? 90.141 52.595 66.652 1.00 23.36 23 ARG B C 1
ATOM 3006 O O . ARG B 1 46 ? 89.592 53.344 65.845 1.00 24.18 23 ARG B O 1
ATOM 3014 N N . PHE B 1 47 ? 89.980 51.274 66.632 1.00 26.25 24 PHE B N 1
ATOM 3015 C CA . PHE B 1 47 ? 89.074 50.641 65.663 1.00 27.32 24 PHE B CA 1
ATOM 3016 C C . PHE B 1 47 ? 87.653 51.221 65.734 1.00 30.14 24 PHE B C 1
ATOM 3017 O O . PHE B 1 47 ? 87.021 51.495 64.714 1.00 34.19 24 PHE B O 1
ATOM 3025 N N . ALA B 1 48 ? 87.174 51.436 66.955 1.00 19.50 25 ALA B N 1
ATOM 3026 C CA . ALA B 1 48 ? 85.805 51.854 67.200 1.00 19.04 25 ALA B CA 1
ATOM 3027 C C . ALA B 1 48 ? 85.556 53.267 66.727 1.00 22.50 25 ALA B C 1
ATOM 3028 O O . ALA B 1 48 ? 84.569 53.518 66.020 1.00 22.19 25 ALA B O 1
ATOM 3030 N N . SER B 1 49 ? 86.429 54.200 67.099 1.00 21.15 26 SER B N 1
ATOM 3031 C CA . SER B 1 49 ? 86.211 55.586 66.667 1.00 32.52 26 SER B CA 1
ATOM 3032 C C . SER B 1 49 ? 86.534 55.791 65.186 1.00 34.26 26 SER B C 1
ATOM 3033 O O . SER B 1 49 ? 85.935 56.643 64.531 1.00 38.60 26 SER B O 1
ATOM 3036 N N . GLU B 1 50 ? 87.456 55.000 64.644 1.00 32.86 27 GLU B N 1
ATOM 3037 C CA . GLU B 1 50 ? 87.826 55.176 63.235 1.00 34.78 27 GLU B CA 1
ATOM 3038 C C . GLU B 1 50 ? 86.866 54.488 62.259 1.00 32.70 27 GLU B C 1
ATOM 3039 O O . GLU B 1 50 ? 86.520 55.035 61.215 1.00 38.17 27 GLU B O 1
ATOM 3045 N N . ARG B 1 51 ? 86.432 53.289 62.614 1.00 27.89 28 ARG B N 1
ATOM 3046 C CA . ARG B 1 51 ? 85.733 52.413 61.683 1.00 30.35 28 ARG B CA 1
ATOM 3047 C C . ARG B 1 51 ? 84.254 52.296 62.036 1.00 30.70 28 ARG B C 1
ATOM 3048 O O . ARG B 1 51 ? 83.383 52.427 61.173 1.00 27.54 28 ARG B O 1
ATOM 3056 N N . ILE B 1 52 ? 83.963 52.063 63.311 1.00 28.41 29 ILE B N 1
ATOM 3057 C CA . ILE B 1 52 ? 82.584 51.829 63.723 1.00 24.68 29 ILE B CA 1
ATOM 3058 C C . ILE B 1 52 ? 81.774 53.109 63.870 1.00 25.61 29 ILE B C 1
ATOM 3059 O O . ILE B 1 52 ? 80.667 53.208 63.331 1.00 24.08 29 ILE B O 1
ATOM 3064 N N . ALA B 1 53 ? 82.315 54.092 64.588 1.00 22.21 30 ALA B N 1
ATOM 3065 C CA . ALA B 1 53 ? 81.577 55.343 64.791 1.00 23.59 30 ALA B CA 1
ATOM 3066 C C . ALA B 1 53 ? 81.051 55.987 63.494 1.00 24.52 30 ALA B C 1
ATOM 3067 O O . ALA B 1 53 ? 79.901 56.408 63.451 1.00 21.53 30 ALA B O 1
ATOM 3069 N N . PRO B 1 54 ? 81.870 56.045 62.425 1.00 28.66 31 PRO B N 1
ATOM 3070 C CA . PRO B 1 54 ? 81.325 56.680 61.209 1.00 26.72 31 PRO B CA 1
ATOM 3071 C C . PRO B 1 54 ? 80.150 55.968 60.541 1.00 27.56 31 PRO B C 1
ATOM 3072 O O . PRO B 1 54 ? 79.465 56.579 59.713 1.00 28.69 31 PRO B O 1
ATOM 3076 N N . LEU B 1 55 ? 79.905 54.709 60.873 1.00 25.61 32 LEU B N 1
ATOM 3077 C CA . LEU B 1 55 ? 78.759 54.031 60.273 1.00 28.84 32 LEU B CA 1
ATOM 3078 C C . LEU B 1 55 ? 77.616 53.736 61.256 1.00 24.82 32 LEU B C 1
ATOM 3079 O O . LEU B 1 55 ? 76.652 53.063 60.894 1.00 22.30 32 LEU B O 1
ATOM 3084 N N . ALA B 1 56 ? 77.728 54.231 62.487 1.00 19.94 33 ALA B N 1
ATOM 3085 C CA . ALA B 1 56 ? 76.721 53.963 63.525 1.00 22.03 33 ALA B CA 1
ATOM 3086 C C . ALA B 1 56 ? 75.310 54.433 63.117 1.00 20.65 33 ALA B C 1
ATOM 3087 O O . ALA B 1 56 ? 74.328 53.682 63.235 1.00 19.14 33 ALA B O 1
ATOM 3089 N N . ASP B 1 57 ? 75.228 55.671 62.629 1.00 19.63 34 ASP B N 1
ATOM 3090 C CA . ASP B 1 57 ? 73.988 56.218 62.071 1.00 26.32 34 ASP B CA 1
ATOM 3091 C C . ASP B 1 57 ? 73.453 55.471 60.836 1.00 25.51 34 ASP B C 1
ATOM 3092 O O . ASP B 1 57 ? 72.241 55.359 60.666 1.00 30.02 34 ASP B O 1
ATOM 3097 N N . ASP B 1 58 ? 74.346 54.970 59.985 1.00 26.33 35 ASP B N 1
ATOM 3098 C CA . ASP B 1 58 ? 73.964 54.180 58.798 1.00 34.47 35 ASP B CA 1
ATOM 3099 C C . ASP B 1 58 ? 73.356 52.849 59.191 1.00 29.20 35 ASP B C 1
ATOM 3100 O O . ASP B 1 58 ? 72.376 52.398 58.600 1.00 26.65 35 ASP B O 1
ATOM 3105 N N . ALA B 1 59 ? 73.997 52.188 60.145 1.00 20.75 36 ALA B N 1
ATOM 3106 C CA . ALA B 1 59 ? 73.481 50.927 60.645 1.00 23.09 36 ALA B CA 1
ATOM 3107 C C . ALA B 1 59 ? 72.091 51.178 61.242 1.00 21.52 36 ALA B C 1
ATOM 3108 O O . ALA B 1 59 ? 71.152 50.431 60.975 1.00 28.00 36 ALA B O 1
ATOM 3110 N N . ASP B 1 60 ? 71.959 52.255 62.012 1.00 25.63 37 ASP B N 1
ATOM 3111 C CA . ASP B 1 60 ? 70.654 52.604 62.587 1.00 29.08 37 ASP B CA 1
ATOM 3112 C C . ASP B 1 60 ? 69.564 52.899 61.522 1.00 27.00 37 ASP B C 1
ATOM 3113 O O . ASP B 1 60 ? 68.452 52.365 61.590 1.00 27.66 37 ASP B O 1
ATOM 3118 N N . ARG B 1 61 ? 69.887 53.729 60.532 1.00 24.21 38 ARG B N 1
ATOM 3119 C CA . ARG B 1 61 ? 68.913 54.111 59.505 1.00 29.56 38 ARG B CA 1
ATOM 3120 C C . ARG B 1 61 ? 68.555 52.977 58.556 1.00 26.69 38 ARG B C 1
ATOM 3121 O O . ARG B 1 61 ? 67.412 52.864 58.125 1.00 27.14 38 ARG B O 1
ATOM 3129 N N . SER B 1 62 ? 69.528 52.138 58.225 1.00 25.05 39 SER B N 1
ATOM 3130 C CA . SER B 1 62 ? 69.291 51.097 57.232 1.00 31.73 39 SER B CA 1
ATOM 3131 C C . SER B 1 62 ? 68.708 49.871 57.909 1.00 31.78 39 SER B C 1
ATOM 3132 O O . SER B 1 62 ? 68.222 48.960 57.242 1.00 26.60 39 SER B O 1
ATOM 3135 N N . ASN B 1 63 ? 68.757 49.869 59.240 1.00 28.38 40 ASN B N 1
ATOM 3136 C CA . ASN B 1 63 ? 68.283 48.751 60.049 1.00 26.57 40 ASN B CA 1
ATOM 3137 C C . ASN B 1 63 ? 69.025 47.467 59.697 1.00 25.48 40 ASN B C 1
ATOM 3138 O O . ASN B 1 63 ? 68.419 46.417 59.552 1.00 26.66 40 ASN B O 1
ATOM 3143 N N . ALA B 1 64 ? 70.342 47.557 59.550 1.00 25.32 41 ALA B N 1
ATOM 3144 C CA . ALA B 1 64 ? 71.124 46.414 59.094 1.00 22.51 41 ALA B CA 1
ATOM 3145 C C . ALA B 1 64 ? 72.511 46.419 59.692 1.00 21.61 41 ALA B C 1
ATOM 3146 O O . ALA B 1 64 ? 73.157 47.455 59.800 1.00 20.78 41 ALA B O 1
ATOM 3148 N N . PHE B 1 65 ? 72.965 45.254 60.116 1.00 21.97 42 PHE B N 1
ATOM 3149 C CA . PHE B 1 65 ? 74.336 45.148 60.565 1.00 25.62 42 PHE B CA 1
ATOM 3150 C C . PHE B 1 65 ? 75.233 45.299 59.340 1.00 26.18 42 PHE B C 1
ATOM 3151 O O . PHE B 1 65 ? 74.915 44.749 58.286 1.00 26.00 42 PHE B O 1
ATOM 3159 N N . PRO B 1 66 ? 76.341 46.056 59.476 1.00 32.80 43 PRO B N 1
ATOM 3160 C CA . PRO B 1 66 ? 77.406 46.151 58.459 1.00 32.94 43 PRO B CA 1
ATOM 3161 C C . PRO B 1 66 ? 78.323 44.922 58.531 1.00 32.57 43 PRO B C 1
ATOM 3162 O O . PRO B 1 66 ? 79.303 44.856 59.309 1.00 29.37 43 PRO B O 1
ATOM 3174 N N . SER B 1 68 ? 80.636 43.554 56.860 1.00 28.01 45 SER B N 1
ATOM 3175 C CA . SER B 1 68 ? 82.063 43.624 56.606 1.00 28.01 45 SER B CA 1
ATOM 3176 C C . SER B 1 68 ? 82.862 43.804 57.903 1.00 27.89 45 SER B C 1
ATOM 3177 O O . SER B 1 68 ? 84.066 43.559 57.927 1.00 28.25 45 SER B O 1
ATOM 3180 N N . LEU B 1 69 ? 82.189 44.207 58.980 1.00 24.36 46 LEU B N 1
ATOM 3181 C CA . LEU B 1 69 ? 82.860 44.367 60.267 1.00 25.73 46 LEU B CA 1
ATOM 3182 C C . LEU B 1 69 ? 83.308 43.031 60.829 1.00 26.12 46 LEU B C 1
ATOM 3183 O O . LEU B 1 69 ? 84.324 42.961 61.546 1.00 28.76 46 LEU B O 1
ATOM 3188 N N . TRP B 1 70 ? 82.568 41.969 60.502 1.00 23.14 47 TRP B N 1
ATOM 3189 C CA . TRP B 1 70 ? 82.894 40.653 61.070 1.00 21.86 47 TRP B CA 1
ATOM 3190 C C . TRP B 1 70 ? 84.376 40.256 60.876 1.00 26.09 47 TRP B C 1
ATOM 3191 O O . TRP B 1 70 ? 85.111 40.046 61.861 1.00 21.82 47 TRP B O 1
ATOM 3202 N N . ARG B 1 71 ? 84.827 40.222 59.626 1.00 23.30 48 ARG B N 1
ATOM 3203 C CA . ARG B 1 71 ? 86.196 39.814 59.339 1.00 29.34 48 ARG B CA 1
ATOM 3204 C C . ARG B 1 71 ? 87.190 40.748 60.036 1.00 31.69 48 ARG B C 1
ATOM 3205 O O . ARG B 1 71 ? 88.236 40.307 60.530 1.00 32.71 48 ARG B O 1
ATOM 3213 N N . GLU B 1 72 ? 86.820 42.018 60.154 1.00 28.59 49 GLU B N 1
ATOM 3214 C CA . GLU B 1 72 ? 87.746 42.985 60.711 1.00 28.03 49 GLU B CA 1
ATOM 3215 C C . GLU B 1 72 ? 87.881 42.721 62.203 1.00 25.51 49 GLU B C 1
ATOM 3216 O O . GLU B 1 72 ? 88.989 42.745 62.752 1.00 28.20 49 GLU B O 1
ATOM 3230 N N . GLY B 1 74 ? 87.465 39.939 63.493 1.00 23.76 51 GLY B N 1
ATOM 3231 C CA . GLY B 1 74 ? 88.163 38.675 63.587 1.00 25.17 51 GLY B CA 1
ATOM 3232 C C . GLY B 1 74 ? 89.649 38.957 63.524 1.00 32.25 51 GLY B C 1
ATOM 3233 O O . GLY B 1 74 ? 90.445 38.361 64.269 1.00 30.06 51 GLY B O 1
ATOM 3234 N N . GLU B 1 75 ? 90.017 39.904 62.659 1.00 30.81 52 GLU B N 1
ATOM 3235 C CA . GLU B 1 75 ? 91.421 40.184 62.397 1.00 36.18 52 GLU B CA 1
ATOM 3236 C C . GLU B 1 75 ? 92.063 40.833 63.625 1.00 34.75 52 GLU B C 1
ATOM 3237 O O . GLU B 1 75 ? 93.234 40.654 63.890 1.00 39.43 52 GLU B O 1
ATOM 3243 N N . LEU B 1 76 ? 91.269 41.588 64.368 1.00 31.96 53 LEU B N 1
ATOM 3244 C CA . LEU B 1 76 ? 91.743 42.262 65.561 1.00 35.23 53 LEU B CA 1
ATOM 3245 C C . LEU B 1 76 ? 91.816 41.347 66.776 1.00 34.36 53 LEU B C 1
ATOM 3246 O O . LEU B 1 76 ? 92.253 41.770 67.854 1.00 31.87 53 LEU B O 1
ATOM 3251 N N . GLY B 1 77 ? 91.379 40.104 66.607 1.00 28.23 54 GLY B N 1
ATOM 3252 C CA . GLY B 1 77 ? 91.421 39.147 67.698 1.00 27.42 54 GLY B CA 1
ATOM 3253 C C . GLY B 1 77 ? 90.264 39.299 68.672 1.00 24.96 54 GLY B C 1
ATOM 3254 O O . GLY B 1 77 ? 90.301 38.776 69.778 1.00 27.71 54 GLY B O 1
ATOM 3255 N N . LEU B 1 78 ? 89.208 39.984 68.258 1.00 23.25 55 LEU B N 1
ATOM 3256 C CA . LEU B 1 78 ? 88.137 40.328 69.194 1.00 19.64 55 LEU B CA 1
ATOM 3257 C C . LEU B 1 78 ? 87.040 39.290 69.296 1.00 24.30 55 LEU B C 1
ATOM 3258 O O . LEU B 1 78 ? 86.338 39.227 70.299 1.00 28.01 55 LEU B O 1
ATOM 3263 N N . LEU B 1 79 ? 86.869 38.476 68.264 1.00 21.13 56 LEU B N 1
ATOM 3264 C CA . LEU B 1 79 ? 85.715 37.588 68.237 1.00 22.82 56 LEU B CA 1
ATOM 3265 C C . LEU B 1 79 ? 85.900 36.381 69.133 1.00 25.69 56 LEU B C 1
ATOM 3266 O O . LEU B 1 79 ? 84.926 35.839 69.646 1.00 24.70 56 LEU B O 1
ATOM 3271 N N . GLY B 1 80 ? 87.152 35.972 69.325 1.00 25.88 57 GLY B N 1
ATOM 3272 C CA . GLY B 1 80 ? 87.458 34.847 70.194 1.00 29.09 57 GLY B CA 1
ATOM 3273 C C . GLY B 1 80 ? 88.295 35.273 71.388 1.00 30.63 57 GLY B C 1
ATOM 3274 O O . GLY B 1 80 ? 89.186 34.564 71.821 1.00 28.78 57 GLY B O 1
ATOM 3275 N N . ILE B 1 81 ? 87.992 36.453 71.914 1.00 34.72 58 ILE B N 1
ATOM 3276 C CA . ILE B 1 81 ? 88.785 37.077 72.963 1.00 28.94 58 ILE B CA 1
ATOM 3277 C C . ILE B 1 81 ? 88.908 36.204 74.223 1.00 29.64 58 ILE B C 1
ATOM 3278 O O . ILE B 1 81 ? 89.973 36.167 74.858 1.00 27.94 58 ILE B O 1
ATOM 3283 N N . THR B 1 82 ? 87.849 35.467 74.556 1.00 21.72 59 THR B N 1
ATOM 3284 C CA . THR B 1 82 ? 87.903 34.514 75.671 1.00 25.04 59 THR B CA 1
ATOM 3285 C C . THR B 1 82 ? 88.020 33.060 75.200 1.00 28.36 59 THR B C 1
ATOM 3286 O O . THR B 1 82 ? 87.896 32.130 75.990 1.00 26.22 59 THR B O 1
ATOM 3290 N N . ALA B 1 83 ? 88.273 32.859 73.912 1.00 32.37 60 ALA B N 1
ATOM 3291 C CA . ALA B 1 83 ? 88.442 31.501 73.393 1.00 25.53 60 ALA B CA 1
ATOM 3292 C C . ALA B 1 83 ? 89.867 30.999 73.586 1.00 26.58 60 ALA B C 1
ATOM 3293 O O . ALA B 1 83 ? 90.810 31.786 73.602 1.00 26.49 60 ALA B O 1
ATOM 3295 N N . ASP B 1 84 ? 90.018 29.689 73.755 1.00 28.31 61 ASP B N 1
ATOM 3296 C CA . ASP B 1 84 ? 91.340 29.068 73.833 1.00 35.55 61 ASP B CA 1
ATOM 3297 C C . ASP B 1 84 ? 92.228 29.457 72.644 1.00 37.71 61 ASP B C 1
ATOM 3298 O O . ASP B 1 84 ? 91.752 29.543 71.509 1.00 33.89 61 ASP B O 1
ATOM 3303 N N . GLU B 1 85 ? 93.511 29.698 72.917 1.00 38.11 62 GLU B N 1
ATOM 3304 C CA . GLU B 1 85 ? 94.479 30.069 71.880 1.00 42.95 62 GLU B CA 1
ATOM 3305 C C . GLU B 1 85 ? 94.706 28.952 70.875 1.00 41.10 62 GLU B C 1
ATOM 3306 O O . GLU B 1 85 ? 94.972 29.202 69.694 1.00 44.42 62 GLU B O 1
ATOM 3312 N N . ALA B 1 86 ? 94.593 27.719 71.352 1.00 40.61 63 ALA B N 1
ATOM 3313 C CA . ALA B 1 86 ? 94.743 26.539 70.510 1.00 45.92 63 ALA B CA 1
ATOM 3314 C C . ALA B 1 86 ? 93.777 26.545 69.332 1.00 45.39 63 ALA B C 1
ATOM 3315 O O . ALA B 1 86 ? 94.010 25.892 68.320 1.00 47.97 63 ALA B O 1
ATOM 3317 N N . HIS B 1 87 ? 92.685 27.284 69.461 1.00 43.70 64 HIS B N 1
ATOM 3318 C CA . HIS B 1 87 ? 91.727 27.359 68.375 1.00 42.93 64 HIS B CA 1
ATOM 3319 C C . HIS B 1 87 ? 91.738 28.716 67.702 1.00 40.63 64 HIS B C 1
ATOM 3320 O O . HIS B 1 87 ? 90.875 29.024 66.882 1.00 41.96 64 HIS B O 1
ATOM 3327 N N . GLY B 1 88 ? 92.741 29.518 68.029 1.00 40.47 65 GLY B N 1
ATOM 3328 C CA . GLY B 1 88 ? 92.875 30.812 67.395 1.00 39.40 65 GLY B CA 1
ATOM 3329 C C . GLY B 1 88 ? 92.416 31.970 68.247 1.00 32.88 65 GLY B C 1
ATOM 3330 O O . GLY B 1 88 ? 92.572 33.123 67.850 1.00 34.18 65 GLY B O 1
ATOM 3331 N N . GLY B 1 89 ? 91.851 31.674 69.415 1.00 37.69 66 GLY B N 1
ATOM 3332 C CA . GLY B 1 89 ? 91.330 32.711 70.291 1.00 32.30 66 GLY B CA 1
ATOM 3333 C C . GLY B 1 89 ? 92.438 33.436 71.038 1.00 29.86 66 GLY B C 1
ATOM 3334 O O . GLY B 1 89 ? 93.590 33.021 70.986 1.00 30.47 66 GLY B O 1
ATOM 3335 N N . ALA B 1 90 ? 92.089 34.519 71.734 1.00 28.67 67 ALA B N 1
ATOM 3336 C CA . ALA B 1 90 ? 93.072 35.332 72.459 1.00 30.49 67 ALA B CA 1
ATOM 3337 C C . ALA B 1 90 ? 93.451 34.737 73.823 1.00 31.52 67 ALA B C 1
ATOM 3338 O O . ALA B 1 90 ? 94.502 35.057 74.381 1.00 36.81 67 ALA B O 1
ATOM 3340 N N . GLY B 1 91 ? 92.584 33.880 74.356 1.00 30.34 68 GLY B N 1
ATOM 3341 C CA . GLY B 1 91 ? 92.784 33.291 75.672 1.00 28.61 68 GLY B CA 1
ATOM 3342 C C . GLY B 1 91 ? 92.761 34.299 76.811 1.00 28.01 68 GLY B C 1
ATOM 3343 O O . GLY B 1 91 ? 93.336 34.075 77.858 1.00 29.35 68 GLY B O 1
ATOM 3344 N N . LEU B 1 92 ? 92.121 35.436 76.604 1.00 26.58 69 LEU B N 1
ATOM 3345 C CA . LEU B 1 92 ? 92.015 36.420 77.668 1.00 32.53 69 LEU B CA 1
ATOM 3346 C C . LEU B 1 92 ? 90.762 36.120 78.490 1.00 31.25 69 LEU B C 1
ATOM 3347 O O . LEU B 1 92 ? 90.076 35.133 78.245 1.00 29.78 69 LEU B O 1
ATOM 3352 N N . GLY B 1 93 ? 90.450 36.975 79.455 1.00 32.81 70 GLY B N 1
ATOM 3353 C CA . GLY B 1 93 ? 89.289 36.746 80.291 1.00 29.87 70 GLY B CA 1
ATOM 3354 C C . GLY B 1 93 ? 88.118 37.697 80.130 1.00 26.35 70 GLY B C 1
ATOM 3355 O O . GLY B 1 93 ? 87.953 38.389 79.111 1.00 22.69 70 GLY B O 1
ATOM 3356 N N . TYR B 1 94 ? 87.297 37.730 81.170 1.00 23.93 71 TYR B N 1
ATOM 3357 C CA . TYR B 1 94 ? 86.056 38.482 81.160 1.00 22.80 71 TYR B CA 1
ATOM 3358 C C . TYR B 1 94 ? 86.246 39.984 81.364 1.00 24.64 71 TYR B C 1
ATOM 3359 O O . TYR B 1 94 ? 85.497 40.784 80.805 1.00 23.72 71 TYR B O 1
ATOM 3368 N N . LEU B 1 95 ? 87.254 40.371 82.135 1.00 23.86 72 LEU B N 1
ATOM 3369 C CA . LEU B 1 95 ? 87.563 41.781 82.286 1.00 26.51 72 LEU B CA 1
ATOM 3370 C C . LEU B 1 95 ? 87.946 42.336 80.917 1.00 22.92 72 LEU B C 1
ATOM 3371 O O . LEU B 1 95 ? 87.419 43.351 80.464 1.00 28.10 72 LEU B O 1
ATOM 3376 N N . ALA B 1 96 ? 88.864 41.633 80.265 1.00 26.42 73 ALA B N 1
ATOM 3377 C CA . ALA B 1 96 ? 89.332 41.993 78.939 1.00 26.88 73 ALA B CA 1
ATOM 3378 C C . ALA B 1 96 ? 88.159 42.112 77.974 1.00 21.13 73 ALA B C 1
ATOM 3379 O O . ALA B 1 96 ? 88.025 43.117 77.240 1.00 22.28 73 ALA B O 1
ATOM 3381 N N . HIS B 1 97 ? 87.292 41.100 77.997 1.00 20.70 74 HIS B N 1
ATOM 3382 C CA . HIS B 1 97 ? 86.130 41.061 77.101 1.00 19.45 74 HIS B CA 1
ATOM 3383 C C . HIS B 1 97 ? 85.192 42.233 77.366 1.00 21.33 74 HIS B C 1
ATOM 3384 O O . HIS B 1 97 ? 84.635 42.813 76.423 1.00 22.81 74 HIS B O 1
ATOM 3391 N N . CYS B 1 98 ? 85.002 42.562 78.649 1.00 19.34 75 CYS B N 1
ATOM 3392 C CA . CYS B 1 98 ? 84.174 43.698 79.051 1.00 19.01 75 CYS B CA 1
ATOM 3393 C C . CYS B 1 98 ? 84.745 44.993 78.499 1.00 18.83 75 CYS B C 1
ATOM 3394 O O . CYS B 1 98 ? 84.009 45.854 78.024 1.00 19.35 75 CYS B O 1
ATOM 3397 N N . VAL B 1 99 ? 86.061 45.144 78.582 1.00 19.61 76 VAL B N 1
ATOM 3398 C CA . VAL B 1 99 ? 86.695 46.340 78.037 1.00 25.73 76 VAL B CA 1
ATOM 3399 C C . VAL B 1 99 ? 86.471 46.467 76.514 1.00 24.00 76 VAL B C 1
ATOM 3400 O O . VAL B 1 99 ? 86.148 47.550 76.003 1.00 23.25 76 VAL B O 1
ATOM 3404 N N . ALA B 1 100 ? 86.622 45.359 75.797 1.00 24.13 77 ALA B N 1
ATOM 3405 C CA . ALA B 1 100 ? 86.427 45.391 74.348 1.00 23.49 77 ALA B CA 1
ATOM 3406 C C . ALA B 1 100 ? 84.977 45.749 74.002 1.00 19.14 77 ALA B C 1
ATOM 3407 O O . ALA B 1 100 ? 84.695 46.599 73.127 1.00 22.85 77 ALA B O 1
ATOM 3417 N N . GLU B 1 102 ? 82.954 47.319 75.792 1.00 23.29 79 GLU B N 1
ATOM 3418 C CA . GLU B 1 102 ? 82.687 48.697 76.190 1.00 22.63 79 GLU B CA 1
ATOM 3419 C C . GLU B 1 102 ? 83.134 49.666 75.091 1.00 21.99 79 GLU B C 1
ATOM 3420 O O . GLU B 1 102 ? 82.358 50.523 74.669 1.00 19.70 79 GLU B O 1
ATOM 3426 N N . GLU B 1 103 ? 84.368 49.524 74.600 1.00 17.00 80 GLU B N 1
ATOM 3427 C CA . GLU B 1 103 ? 84.814 50.436 73.541 1.00 23.71 80 GLU B CA 1
ATOM 3428 C C . GLU B 1 103 ? 83.964 50.343 72.246 1.00 19.59 80 GLU B C 1
ATOM 3429 O O . GLU B 1 103 ? 83.593 51.373 71.619 1.00 22.46 80 GLU B O 1
ATOM 3435 N N . ILE B 1 104 ? 83.630 49.106 71.877 1.00 26.97 81 ILE B N 1
ATOM 3436 C CA . ILE B 1 104 ? 82.822 48.856 70.683 1.00 22.24 81 ILE B CA 1
ATOM 3437 C C . ILE B 1 104 ? 81.439 49.484 70.857 1.00 22.08 81 ILE B C 1
ATOM 3438 O O . ILE B 1 104 ? 80.964 50.216 69.975 1.00 21.96 81 ILE B O 1
ATOM 3443 N N . SER B 1 105 ? 80.817 49.212 72.007 1.00 17.04 82 SER B N 1
ATOM 3444 C CA . SER B 1 105 ? 79.477 49.723 72.317 1.00 18.07 82 SER B CA 1
ATOM 3445 C C . SER B 1 105 ? 79.463 51.238 72.397 1.00 22.68 82 SER B C 1
ATOM 3446 O O . SER B 1 105 ? 78.445 51.867 72.112 1.00 18.04 82 SER B O 1
ATOM 3449 N N . ARG B 1 106 ? 80.609 51.815 72.752 1.00 19.80 83 ARG B N 1
ATOM 3450 C CA . ARG B 1 106 ? 80.769 53.262 72.831 1.00 18.46 83 ARG B CA 1
ATOM 3451 C C . ARG B 1 106 ? 80.680 53.886 71.441 1.00 20.05 83 ARG B C 1
ATOM 3452 O O . ARG B 1 106 ? 80.150 54.999 71.275 1.00 16.51 83 ARG B O 1
ATOM 3460 N N . ALA B 1 107 ? 81.229 53.186 70.450 1.00 16.07 84 ALA B N 1
ATOM 3461 C CA . ALA B 1 107 ? 81.053 53.627 69.046 1.00 19.72 84 ALA B CA 1
ATOM 3462 C C . ALA B 1 107 ? 79.662 53.327 68.436 1.00 19.59 84 ALA B C 1
ATOM 3463 O O . ALA B 1 107 ? 79.112 54.126 67.695 1.00 19.83 84 ALA B O 1
ATOM 3465 N N . SER B 1 108 ? 79.102 52.166 68.735 1.00 22.08 85 SER B N 1
ATOM 3466 C CA . SER B 1 108 ? 77.769 51.804 68.233 1.00 19.31 85 SER B CA 1
ATOM 3467 C C . SER B 1 108 ? 77.244 50.692 69.115 1.00 21.02 85 SER B C 1
ATOM 3468 O O . SER B 1 108 ? 77.868 49.633 69.216 1.00 17.31 85 SER B O 1
ATOM 3471 N N . ALA B 1 109 ? 76.123 50.947 69.780 1.00 19.46 86 ALA B N 1
ATOM 3472 C CA . ALA B 1 109 ? 75.561 49.965 70.693 1.00 22.50 86 ALA B CA 1
ATOM 3473 C C . ALA B 1 109 ? 75.074 48.740 69.924 1.00 20.15 86 ALA B C 1
ATOM 3474 O O . ALA B 1 109 ? 75.138 47.623 70.434 1.00 17.19 86 ALA B O 1
ATOM 3476 N N . SER B 1 110 ? 74.622 48.952 68.692 1.00 21.70 87 SER B N 1
ATOM 3477 C CA . SER B 1 110 ? 74.114 47.863 67.851 1.00 22.10 87 SER B CA 1
ATOM 3478 C C . SER B 1 110 ? 75.204 46.853 67.535 1.00 22.91 87 SER B C 1
ATOM 3479 O O . SER B 1 110 ? 75.021 45.632 67.685 1.00 21.93 87 SER B O 1
ATOM 3482 N N . VAL B 1 111 ? 76.338 47.374 67.080 1.00 22.83 88 VAL B N 1
ATOM 3483 C CA . VAL B 1 111 ? 77.473 46.534 66.781 1.00 19.43 88 VAL B CA 1
ATOM 3484 C C . VAL B 1 111 ? 77.933 45.828 68.059 1.00 20.05 88 VAL B C 1
ATOM 3485 O O . VAL B 1 111 ? 78.302 44.662 68.027 1.00 17.63 88 VAL B O 1
ATOM 3489 N N . GLY B 1 112 ? 77.909 46.540 69.181 1.00 17.76 89 GLY B N 1
ATOM 3490 C CA . GLY B 1 112 ? 78.254 45.922 70.448 1.00 17.90 89 GLY B CA 1
ATOM 3491 C C . GLY B 1 112 ? 77.342 44.762 70.824 1.00 19.84 89 GLY B C 1
ATOM 3492 O O . GLY B 1 112 ? 77.820 43.740 71.276 1.00 15.38 89 GLY B O 1
ATOM 3493 N N . LEU B 1 113 ? 76.031 44.898 70.629 1.00 19.08 90 LEU B N 1
ATOM 3494 C CA . LEU B 1 113 ? 75.122 43.812 70.952 1.00 20.29 90 LEU B CA 1
ATOM 3495 C C . LEU B 1 113 ? 75.356 42.598 70.023 1.00 21.54 90 LEU B C 1
ATOM 3496 O O . LEU B 1 113 ? 75.426 41.442 70.480 1.00 22.63 90 LEU B O 1
ATOM 3501 N N . SER B 1 114 ? 75.487 42.848 68.725 1.00 19.52 91 SER B N 1
ATOM 3502 C CA . SER B 1 114 ? 75.790 41.736 67.814 1.00 21.41 91 SER B CA 1
ATOM 3503 C C . SER B 1 114 ? 77.120 41.048 68.168 1.00 20.17 91 SER B C 1
ATOM 3504 O O . SER B 1 114 ? 77.247 39.809 68.131 1.00 18.62 91 SER B O 1
ATOM 3507 N N . TYR B 1 115 ? 78.108 41.868 68.501 1.00 20.68 92 TYR B N 1
ATOM 3508 C CA . TYR B 1 115 ? 79.427 41.379 68.914 1.00 27.71 92 TYR B CA 1
ATOM 3509 C C . TYR B 1 115 ? 79.340 40.548 70.200 1.00 21.36 92 TYR B C 1
ATOM 3510 O O . TYR B 1 115 ? 79.882 39.461 70.266 1.00 24.57 92 TYR B O 1
ATOM 3519 N N . GLY B 1 116 ? 78.648 41.060 71.208 1.00 24.17 93 GLY B N 1
ATOM 3520 C CA . GLY B 1 116 ? 78.447 40.347 72.464 1.00 15.82 93 GLY B CA 1
ATOM 3521 C C . GLY B 1 116 ? 77.804 38.988 72.229 1.00 20.26 93 GLY B C 1
ATOM 3522 O O . GLY B 1 116 ? 78.278 37.970 72.747 1.00 20.69 93 GLY B O 1
ATOM 3523 N N . ALA B 1 117 ? 76.742 38.969 71.422 1.00 16.29 94 ALA B N 1
ATOM 3524 C CA . ALA B 1 117 ? 76.032 37.727 71.118 1.00 21.12 94 ALA B CA 1
ATOM 3525 C C . ALA B 1 117 ? 76.939 36.734 70.404 1.00 24.70 94 ALA B C 1
ATOM 3526 O O . ALA B 1 117 ? 76.923 35.547 70.705 1.00 28.24 94 ALA B O 1
ATOM 3528 N N . HIS B 1 118 ? 77.724 37.215 69.446 1.00 22.01 95 HIS B N 1
ATOM 3529 C CA . HIS B 1 118 ? 78.646 36.330 68.741 1.00 23.27 95 HIS B CA 1
ATOM 3530 C C . HIS B 1 118 ? 79.774 35.796 69.645 1.00 27.10 95 HIS B C 1
ATOM 3531 O O . HIS B 1 118 ? 80.054 34.591 69.689 1.00 26.86 95 HIS B O 1
ATOM 3538 N N . SER B 1 119 ? 80.429 36.703 70.358 1.00 24.09 96 SER B N 1
ATOM 3539 C CA . SER B 1 119 ? 81.725 36.404 70.975 1.00 25.21 96 SER B CA 1
ATOM 3540 C C . SER B 1 119 ? 81.578 35.836 72.373 1.00 23.84 96 SER B C 1
ATOM 3541 O O . SER B 1 119 ? 82.405 35.046 72.813 1.00 23.25 96 SER B O 1
ATOM 3544 N N . ASN B 1 120 ? 80.541 36.255 73.091 1.00 21.23 97 ASN B N 1
ATOM 3545 C CA . ASN B 1 120 ? 80.282 35.635 74.378 1.00 25.12 97 ASN B CA 1
ATOM 3546 C C . ASN B 1 120 ? 79.161 34.600 74.342 1.00 28.40 97 ASN B C 1
ATOM 3547 O O . ASN B 1 120 ? 79.346 33.485 74.817 1.00 28.59 97 ASN B O 1
ATOM 3552 N N . LEU B 1 121 ? 77.991 34.971 73.818 1.00 25.39 98 LEU B N 1
ATOM 3553 C CA . LEU B 1 121 ? 76.849 34.055 73.872 1.00 28.26 98 LEU B CA 1
ATOM 3554 C C . LEU B 1 121 ? 77.106 32.769 73.083 1.00 28.58 98 LEU B C 1
ATOM 3555 O O . LEU B 1 121 ? 76.729 31.679 73.509 1.00 33.95 98 LEU B O 1
ATOM 3560 N N . CYS B 1 122 ? 77.738 32.889 71.929 1.00 27.54 99 CYS B N 1
ATOM 3561 C CA . CYS B 1 122 ? 78.014 31.704 71.111 1.00 26.89 99 CYS B CA 1
ATOM 3562 C C . CYS B 1 122 ? 79.404 31.142 71.377 1.00 24.52 99 CYS B C 1
ATOM 3563 O O . CYS B 1 122 ? 79.557 30.068 71.949 1.00 30.53 99 CYS B O 1
ATOM 3566 N N . VAL B 1 123 ? 80.419 31.886 70.957 1.00 21.38 100 VAL B N 1
ATOM 3567 C CA . VAL B 1 123 ? 81.802 31.430 71.058 1.00 23.54 100 VAL B CA 1
ATOM 3568 C C . VAL B 1 123 ? 82.209 30.978 72.467 1.00 26.01 100 VAL B C 1
ATOM 3569 O O . VAL B 1 123 ? 82.824 29.927 72.625 1.00 28.51 100 VAL B O 1
ATOM 3573 N N . ASN B 1 124 ? 81.860 31.751 73.489 1.00 26.99 101 ASN B N 1
ATOM 3574 C CA . ASN B 1 124 ? 82.248 31.366 74.847 1.00 29.45 101 ASN B CA 1
ATOM 3575 C C . ASN B 1 124 ? 81.512 30.116 75.365 1.00 30.40 101 ASN B C 1
ATOM 3576 O O . ASN B 1 124 ? 82.093 29.324 76.098 1.00 33.39 101 ASN B O 1
ATOM 3581 N N . GLN B 1 125 ? 80.241 29.939 74.995 1.00 28.89 102 GLN B N 1
ATOM 3582 C CA . GLN B 1 125 ? 79.522 28.728 75.392 1.00 29.84 102 GLN B CA 1
ATOM 3583 C C . GLN B 1 125 ? 80.169 27.492 74.788 1.00 29.45 102 GLN B C 1
ATOM 3584 O O . GLN B 1 125 ? 80.269 26.445 75.430 1.00 33.61 102 GLN B O 1
ATOM 3590 N N . ILE B 1 126 ? 80.612 27.627 73.548 1.00 28.35 103 ILE B N 1
ATOM 3591 C CA . ILE B 1 126 ? 81.259 26.535 72.858 1.00 31.15 103 ILE B CA 1
ATOM 3592 C C . ILE B 1 126 ? 82.621 26.288 73.481 1.00 31.07 103 ILE B C 1
ATOM 3593 O O . ILE B 1 126 ? 83.008 25.149 73.707 1.00 28.85 103 ILE B O 1
ATOM 3598 N N . ASN B 1 127 ? 83.349 27.362 73.756 1.00 24.30 104 ASN B N 1
ATOM 3599 C CA . ASN B 1 127 ? 84.651 27.232 74.384 1.00 26.27 104 ASN B CA 1
ATOM 3600 C C . ASN B 1 127 ? 84.585 26.550 75.756 1.00 30.26 104 ASN B C 1
ATOM 3601 O O . ASN B 1 127 ? 85.456 25.750 76.073 1.00 30.65 104 ASN B O 1
ATOM 3606 N N . ARG B 1 128 ? 83.551 26.843 76.556 1.00 33.40 105 ARG B N 1
ATOM 3607 C CA . ARG B 1 128 ? 83.430 26.253 77.902 1.00 31.83 105 ARG B CA 1
ATOM 3608 C C . ARG B 1 128 ? 82.841 24.846 77.904 1.00 30.22 105 ARG B C 1
ATOM 3609 O O . ARG B 1 128 ? 83.211 24.013 78.735 1.00 32.78 105 ARG B O 1
ATOM 3617 N N . ASN B 1 129 ? 81.877 24.599 77.022 1.00 32.03 106 ASN B N 1
ATOM 3618 C CA . ASN B 1 129 ? 81.100 23.361 77.093 1.00 37.32 106 ASN B CA 1
ATOM 3619 C C . ASN B 1 129 ? 81.392 22.379 75.962 1.00 37.48 106 ASN B C 1
ATOM 3620 O O . ASN B 1 129 ? 81.022 21.206 76.028 1.00 39.40 106 ASN B O 1
ATOM 3625 N N . GLY B 1 130 ? 82.057 22.862 74.924 1.00 33.68 107 GLY B N 1
ATOM 3626 C CA . GLY B 1 130 ? 82.344 22.029 73.778 1.00 33.91 107 GLY B CA 1
ATOM 3627 C C . GLY B 1 130 ? 83.399 20.991 74.071 1.00 38.94 107 GLY B C 1
ATOM 3628 O O . GLY B 1 130 ? 84.321 21.233 74.844 1.00 46.51 107 GLY B O 1
ATOM 3629 N N . LYS B 1 131 ? 83.241 19.818 73.473 1.00 41.89 108 LYS B N 1
ATOM 3630 C CA . LYS B 1 131 ? 84.301 18.823 73.429 1.00 42.95 108 LYS B CA 1
ATOM 3631 C C . LYS B 1 131 ? 85.363 19.311 72.448 1.00 42.40 108 LYS B C 1
ATOM 3632 O O . LYS B 1 131 ? 85.072 20.164 71.604 1.00 39.86 108 LYS B O 1
ATOM 3638 N N . PRO B 1 132 ? 86.599 18.790 72.563 1.00 44.05 109 PRO B N 1
ATOM 3639 C CA . PRO B 1 132 ? 87.699 19.186 71.673 1.00 44.41 109 PRO B CA 1
ATOM 3640 C C . PRO B 1 132 ? 87.345 19.145 70.175 1.00 44.88 109 PRO B C 1
ATOM 3641 O O . PRO B 1 132 ? 87.699 20.074 69.445 1.00 45.31 109 PRO B O 1
ATOM 3645 N N . ALA B 1 133 ? 86.637 18.108 69.737 1.00 36.73 110 ALA B N 1
ATOM 3646 C CA . ALA B 1 133 ? 86.280 17.980 68.329 1.00 38.35 110 ALA B CA 1
ATOM 3647 C C . ALA B 1 133 ? 85.268 19.041 67.904 1.00 38.37 110 ALA B C 1
ATOM 3648 O O . ALA B 1 133 ? 85.363 19.594 66.811 1.00 36.08 110 ALA B O 1
ATOM 3650 N N . GLN B 1 134 ? 84.307 19.327 68.779 1.00 37.81 111 GLN B N 1
ATOM 3651 C CA . GLN B 1 134 ? 83.310 20.352 68.522 1.00 36.77 111 GLN B CA 1
ATOM 3652 C C . GLN B 1 134 ? 83.971 21.723 68.381 1.00 33.58 111 GLN B C 1
ATOM 3653 O O . GLN B 1 134 ? 83.671 22.484 67.451 1.00 29.95 111 GLN B O 1
ATOM 3659 N N . LYS B 1 135 ? 84.876 22.031 69.309 1.00 34.35 112 LYS B N 1
ATOM 3660 C CA . LYS B 1 135 ? 85.564 23.315 69.294 1.00 34.68 112 LYS B CA 1
ATOM 3661 C C . LYS B 1 135 ? 86.425 23.424 68.037 1.00 38.50 112 LYS B C 1
ATOM 3662 O O . LYS B 1 135 ? 86.443 24.468 67.377 1.00 39.97 112 LYS B O 1
ATOM 3668 N N . SER B 1 136 ? 87.107 22.333 67.693 1.00 36.38 113 SER B N 1
ATOM 3669 C CA . SER B 1 136 ? 87.910 22.299 66.480 1.00 39.26 113 SER B CA 1
ATOM 3670 C C . SER B 1 136 ? 87.079 22.541 65.223 1.00 38.57 113 SER B C 1
ATOM 3671 O O . SER B 1 136 ? 87.503 23.260 64.322 1.00 38.84 113 SER B O 1
ATOM 3674 N N . ARG B 1 137 ? 85.902 21.934 65.158 1.00 36.23 114 ARG B N 1
ATOM 3675 C CA . ARG B 1 137 ? 85.075 22.065 63.974 1.00 35.20 114 ARG B CA 1
ATOM 3676 C C . ARG B 1 137 ? 84.502 23.476 63.853 1.00 37.58 114 ARG B C 1
ATOM 3677 O O . ARG B 1 137 ? 84.511 24.072 62.776 1.00 38.33 114 ARG B O 1
ATOM 3685 N N . TYR B 1 138 ? 84.027 24.028 64.962 1.00 36.23 115 TYR B N 1
ATOM 3686 C CA . TYR B 1 138 ? 83.223 25.234 64.863 1.00 35.01 115 TYR B CA 1
ATOM 3687 C C . TYR B 1 138 ? 83.915 26.554 65.194 1.00 31.06 115 TYR B C 1
ATOM 3688 O O . TYR B 1 138 ? 83.646 27.568 64.557 1.00 32.06 115 TYR B O 1
ATOM 3697 N N . LEU B 1 139 ? 84.803 26.540 66.177 1.00 28.76 116 LEU B N 1
ATOM 3698 C CA . LEU B 1 139 ? 85.456 27.772 66.630 1.00 29.72 116 LEU B CA 1
ATOM 3699 C C . LEU B 1 139 ? 86.286 28.561 65.596 1.00 31.10 116 LEU B C 1
ATOM 3700 O O . LEU B 1 139 ? 86.186 29.782 65.554 1.00 34.85 116 LEU B O 1
ATOM 3705 N N . PRO B 1 140 ? 87.106 27.877 64.772 1.00 32.44 117 PRO B N 1
ATOM 3706 C CA . PRO B 1 140 ? 87.985 28.666 63.893 1.00 35.49 117 PRO B CA 1
ATOM 3707 C C . PRO B 1 140 ? 87.298 29.669 62.958 1.00 35.99 117 PRO B C 1
ATOM 3708 O O . PRO B 1 140 ? 87.807 30.783 62.847 1.00 39.59 117 PRO B O 1
ATOM 3712 N N . LYS B 1 141 ? 86.184 29.322 62.322 1.00 34.10 118 LYS B N 1
ATOM 3713 C CA . LYS B 1 141 ? 85.536 30.291 61.426 1.00 33.07 118 LYS B CA 1
ATOM 3714 C C . LYS B 1 141 ? 84.777 31.369 62.191 1.00 26.75 118 LYS B C 1
ATOM 3715 O O . LYS B 1 141 ? 84.600 32.487 61.699 1.00 28.11 118 LYS B O 1
ATOM 3721 N N . LEU B 1 142 ? 84.330 31.029 63.395 1.00 25.91 119 LEU B N 1
ATOM 3722 C CA . LEU B 1 142 ? 83.634 31.978 64.248 1.00 24.05 119 LEU B CA 1
ATOM 3723 C C . LEU B 1 142 ? 84.624 32.999 64.787 1.00 28.63 119 LEU B C 1
ATOM 3724 O O . LEU B 1 142 ? 84.295 34.170 64.984 1.00 27.89 119 LEU B O 1
ATOM 3729 N N . ILE B 1 143 ? 85.844 32.542 65.020 1.00 32.30 120 ILE B N 1
ATOM 3730 C CA . ILE B 1 143 ? 86.869 33.390 65.605 1.00 30.34 120 ILE B CA 1
ATOM 3731 C C . ILE B 1 143 ? 87.441 34.351 64.576 1.00 28.67 120 ILE B C 1
ATOM 3732 O O . ILE B 1 143 ? 87.674 35.520 64.878 1.00 30.40 120 ILE B O 1
ATOM 3737 N N . SER B 1 144 ? 87.635 33.865 63.355 1.00 30.58 121 SER B N 1
ATOM 3738 C CA . SER B 1 144 ? 88.135 34.701 62.264 1.00 29.93 121 SER B CA 1
ATOM 3739 C C . SER B 1 144 ? 87.045 35.596 61.672 1.00 32.87 121 SER B C 1
ATOM 3740 O O . SER B 1 144 ? 87.333 36.524 60.911 1.00 33.43 121 SER B O 1
ATOM 3743 N N . GLY B 1 145 ? 85.794 35.309 62.006 1.00 27.94 122 GLY B N 1
ATOM 3744 C CA . GLY B 1 145 ? 84.697 36.124 61.528 1.00 22.28 122 GLY B CA 1
ATOM 3745 C C . GLY B 1 145 ? 84.162 35.711 60.169 1.00 31.00 122 GLY B C 1
ATOM 3746 O O . GLY B 1 145 ? 83.359 36.424 59.564 1.00 34.07 122 GLY B O 1
ATOM 3747 N N . GLU B 1 146 ? 84.618 34.561 59.691 1.00 24.53 123 GLU B N 1
ATOM 3748 C CA . GLU B 1 146 ? 84.111 33.975 58.461 1.00 28.66 123 GLU B CA 1
ATOM 3749 C C . GLU B 1 146 ? 82.708 33.461 58.723 1.00 27.33 123 GLU B C 1
ATOM 3750 O O . GLU B 1 146 ? 81.858 33.498 57.851 1.00 32.58 123 GLU B O 1
ATOM 3756 N N . HIS B 1 147 ? 82.476 32.984 59.940 1.00 30.20 124 HIS B N 1
ATOM 3757 C CA . HIS B 1 147 ? 81.152 32.558 60.378 1.00 27.59 124 HIS B CA 1
ATOM 3758 C C . HIS B 1 147 ? 80.629 33.489 61.461 1.00 24.87 124 HIS B C 1
ATOM 3759 O O . HIS B 1 147 ? 81.404 34.012 62.257 1.00 30.38 124 HIS B O 1
ATOM 3766 N N . VAL B 1 148 ? 79.318 33.698 61.483 1.00 25.04 125 VAL B N 1
ATOM 3767 C CA . VAL B 1 148 ? 78.664 34.479 62.544 1.00 27.79 125 VAL B CA 1
ATOM 3768 C C . VAL B 1 148 ? 77.957 33.511 63.488 1.00 25.01 125 VAL B C 1
ATOM 3769 O O . VAL B 1 148 ? 77.458 32.480 63.041 1.00 21.75 125 VAL B O 1
ATOM 3773 N N . GLY B 1 149 ? 77.945 33.822 64.784 1.00 21.21 126 GLY B N 1
ATOM 3774 C CA . GLY B 1 149 ? 77.384 32.925 65.784 1.00 22.11 126 GLY B CA 1
ATOM 3775 C C . GLY B 1 149 ? 76.188 33.525 66.505 1.00 23.27 126 GLY B C 1
ATOM 3776 O O . GLY B 1 149 ? 76.034 34.746 66.578 1.00 18.96 126 GLY B O 1
ATOM 3777 N N . ALA B 1 150 ? 75.320 32.666 67.019 1.00 21.70 127 ALA B N 1
ATOM 3778 C CA . ALA B 1 150 ? 74.158 33.148 67.742 1.00 25.90 127 ALA B CA 1
ATOM 3779 C C . ALA B 1 150 ? 73.804 32.179 68.837 1.00 27.91 127 ALA B C 1
ATOM 3780 O O . ALA B 1 150 ? 74.283 31.035 68.859 1.00 24.57 127 ALA B O 1
ATOM 3782 N N . LEU B 1 151 ? 72.967 32.659 69.750 1.00 23.65 128 LEU B N 1
ATOM 3783 C CA . LEU B 1 151 ? 72.442 31.827 70.811 1.00 26.76 128 LEU B CA 1
ATOM 3784 C C . LEU B 1 151 ? 70.932 31.940 70.862 1.00 28.02 128 LEU B C 1
ATOM 3785 O O . LEU B 1 151 ? 70.369 33.051 70.895 1.00 25.02 128 LEU B O 1
ATOM 3790 N N . ALA B 1 152 ? 70.280 30.783 70.870 1.00 28.68 129 ALA B N 1
ATOM 3791 C CA . ALA B 1 152 ? 68.831 30.715 70.827 1.00 32.10 129 ALA B CA 1
ATOM 3792 C C . ALA B 1 152 ? 68.259 29.925 72.001 1.00 34.12 129 ALA B C 1
ATOM 3793 O O . ALA B 1 152 ? 68.464 28.701 72.131 1.00 29.47 129 ALA B O 1
ATOM 3803 N N . SER B 1 154 ? 65.185 31.834 74.025 1.00 27.51 131 SER B N 1
ATOM 3804 C CA . SER B 1 154 ? 63.850 32.394 74.262 1.00 28.79 131 SER B CA 1
ATOM 3805 C C . SER B 1 154 ? 62.793 31.934 73.254 1.00 33.31 131 SER B C 1
ATOM 3806 O O . SER B 1 154 ? 63.083 31.709 72.076 1.00 31.76 131 SER B O 1
ATOM 3809 N N . GLU B 1 155 ? 61.557 31.819 73.727 1.00 38.84 132 GLU B N 1
ATOM 3810 C CA . GLU B 1 155 ? 60.448 31.420 72.867 1.00 50.37 132 GLU B CA 1
ATOM 3811 C C . GLU B 1 155 ? 59.227 32.314 73.087 1.00 61.08 132 GLU B C 1
ATOM 3812 O O . GLU B 1 155 ? 59.008 32.804 74.198 1.00 57.99 132 GLU B O 1
ATOM 3818 N N . PRO B 1 156 ? 58.426 32.522 72.024 1.00 67.88 133 PRO B N 1
ATOM 3819 C CA . PRO B 1 156 ? 57.305 33.467 72.061 1.00 67.93 133 PRO B CA 1
ATOM 3820 C C . PRO B 1 156 ? 56.388 33.221 73.242 1.00 66.70 133 PRO B C 1
ATOM 3821 O O . PRO B 1 156 ? 55.865 34.172 73.810 1.00 68.64 133 PRO B O 1
ATOM 3825 N N . GLY B 1 157 ? 56.216 31.959 73.613 1.00 68.26 134 GLY B N 1
ATOM 3826 C CA . GLY B 1 157 ? 55.367 31.606 74.734 1.00 68.84 134 GLY B CA 1
ATOM 3827 C C . GLY B 1 157 ? 56.069 31.836 76.056 1.00 68.63 134 GLY B C 1
ATOM 3828 O O . GLY B 1 157 ? 57.294 31.954 76.102 1.00 68.12 134 GLY B O 1
ATOM 3829 N N . VAL B 1 163 ? 62.519 28.476 82.024 1.00 75.63 140 VAL B N 1
ATOM 3830 C CA . VAL B 1 163 ? 62.883 27.286 81.263 1.00 76.02 140 VAL B CA 1
ATOM 3831 C C . VAL B 1 163 ? 61.695 26.338 81.062 1.00 75.57 140 VAL B C 1
ATOM 3832 O O . VAL B 1 163 ? 61.743 25.157 81.430 1.00 74.74 140 VAL B O 1
ATOM 3836 N N . SER B 1 164 ? 60.628 26.874 80.475 1.00 71.98 141 SER B N 1
ATOM 3837 C CA . SER B 1 164 ? 59.462 26.081 80.105 1.00 67.06 141 SER B CA 1
ATOM 3838 C C . SER B 1 164 ? 59.254 26.160 78.592 1.00 64.20 141 SER B C 1
ATOM 3839 O O . SER B 1 164 ? 58.127 26.082 78.102 1.00 63.25 141 SER B O 1
ATOM 3850 N N . LYS B 1 166 ? 59.281 25.307 74.515 1.00 58.07 143 LYS B N 1
ATOM 3851 C CA . LYS B 1 166 ? 58.523 24.263 73.826 1.00 54.81 143 LYS B CA 1
ATOM 3852 C C . LYS B 1 166 ? 59.276 23.583 72.680 1.00 49.33 143 LYS B C 1
ATOM 3853 O O . LYS B 1 166 ? 58.799 22.580 72.148 1.00 52.09 143 LYS B O 1
ATOM 3859 N N . LEU B 1 167 ? 60.425 24.126 72.285 1.00 45.74 144 LEU B N 1
ATOM 3860 C CA . LEU B 1 167 ? 61.205 23.531 71.195 1.00 44.72 144 LEU B CA 1
ATOM 3861 C C . LEU B 1 167 ? 61.510 22.063 71.475 1.00 48.81 144 LEU B C 1
ATOM 3862 O O . LEU B 1 167 ? 62.110 21.730 72.499 1.00 45.33 144 LEU B O 1
ATOM 3867 N N . LYS B 1 168 ? 61.079 21.194 70.562 1.00 53.00 145 LYS B N 1
ATOM 3868 C CA . LYS B 1 168 ? 61.220 19.752 70.739 1.00 51.58 145 LYS B CA 1
ATOM 3869 C C . LYS B 1 168 ? 62.454 19.190 70.035 1.00 50.53 145 LYS B C 1
ATOM 3870 O O . LYS B 1 168 ? 62.780 19.586 68.914 1.00 49.57 145 LYS B O 1
ATOM 3876 N N . ALA B 1 169 ? 63.130 18.263 70.706 1.00 53.98 146 ALA B N 1
ATOM 3877 C CA . ALA B 1 169 ? 64.231 17.512 70.108 1.00 55.27 146 ALA B CA 1
ATOM 3878 C C . ALA B 1 169 ? 64.043 16.001 70.294 1.00 56.45 146 ALA B C 1
ATOM 3879 O O . ALA B 1 169 ? 64.422 15.444 71.324 1.00 55.36 146 ALA B O 1
ATOM 3881 N N . ASP B 1 170 ? 63.462 15.339 69.295 1.00 58.92 147 ASP B N 1
ATOM 3882 C CA . ASP B 1 170 ? 63.192 13.908 69.389 1.00 61.98 147 ASP B CA 1
ATOM 3883 C C . ASP B 1 170 ? 64.343 13.084 68.833 1.00 59.25 147 ASP B C 1
ATOM 3884 O O . ASP B 1 170 ? 64.708 13.231 67.675 1.00 57.87 147 ASP B O 1
ATOM 3889 N N . LYS B 1 171 ? 64.908 12.204 69.649 1.00 62.46 148 LYS B N 1
ATOM 3890 C CA . LYS B 1 171 ? 65.995 11.354 69.173 1.00 63.17 148 LYS B CA 1
ATOM 3891 C C . LYS B 1 171 ? 65.475 10.332 68.175 1.00 68.23 148 LYS B C 1
ATOM 3892 O O . LYS B 1 171 ? 64.527 9.601 68.460 1.00 74.82 148 LYS B O 1
ATOM 3898 N N . ARG B 1 172 ? 66.087 10.296 66.995 1.00 67.25 149 ARG B N 1
ATOM 3899 C CA . ARG B 1 172 ? 65.693 9.361 65.947 1.00 69.34 149 ARG B CA 1
ATOM 3900 C C . ARG B 1 172 ? 66.939 8.800 65.265 1.00 68.46 149 ARG B C 1
ATOM 3901 O O . ARG B 1 172 ? 67.540 9.455 64.409 1.00 67.09 149 ARG B O 1
ATOM 3909 N N . GLY B 1 173 ? 67.330 7.587 65.642 1.00 66.33 150 GLY B N 1
ATOM 3910 C CA . GLY B 1 173 ? 68.561 7.013 65.137 1.00 65.83 150 GLY B CA 1
ATOM 3911 C C . GLY B 1 173 ? 69.752 7.725 65.748 1.00 67.18 150 GLY B C 1
ATOM 3912 O O . GLY B 1 173 ? 69.836 7.867 66.967 1.00 69.37 150 GLY B O 1
ATOM 3913 N N . ASP B 1 174 ? 70.671 8.187 64.906 1.00 66.91 151 ASP B N 1
ATOM 3914 C CA . ASP B 1 174 ? 71.859 8.883 65.390 1.00 66.06 151 ASP B CA 1
ATOM 3915 C C . ASP B 1 174 ? 71.703 10.392 65.235 1.00 64.86 151 ASP B C 1
ATOM 3916 O O . ASP B 1 174 ? 72.683 11.137 65.181 1.00 63.04 151 ASP B O 1
ATOM 3921 N N . ARG B 1 175 ? 70.455 10.836 65.169 1.00 65.07 152 ARG B N 1
ATOM 3922 C CA . ARG B 1 175 ? 70.155 12.246 65.000 1.00 62.65 152 ARG B CA 1
ATOM 3923 C C . ARG B 1 175 ? 68.994 12.681 65.893 1.00 57.13 152 ARG B C 1
ATOM 3924 O O . ARG B 1 175 ? 68.096 11.899 66.189 1.00 53.71 152 ARG B O 1
ATOM 3932 N N . TYR B 1 176 ? 69.045 13.930 66.340 1.00 55.17 153 TYR B N 1
ATOM 3933 C CA . TYR B 1 176 ? 67.943 14.558 67.054 1.00 51.52 153 TYR B CA 1
ATOM 3934 C C . TYR B 1 176 ? 67.182 15.415 66.065 1.00 51.70 153 TYR B C 1
ATOM 3935 O O . TYR B 1 176 ? 67.776 16.233 65.379 1.00 53.81 153 TYR B O 1
ATOM 3944 N N . VAL B 1 177 ? 65.873 15.220 65.984 1.00 54.02 154 VAL B N 1
ATOM 3945 C CA . VAL B 1 177 ? 65.034 15.990 65.074 1.00 44.54 154 VAL B CA 1
ATOM 3946 C C . VAL B 1 177 ? 64.408 17.145 65.839 1.00 49.88 154 VAL B C 1
ATOM 3947 O O . VAL B 1 177 ? 63.764 16.940 66.871 1.00 49.57 154 VAL B O 1
ATOM 3951 N N . LEU B 1 178 ? 64.623 18.358 65.336 1.00 47.34 155 LEU B N 1
ATOM 3952 C CA . LEU B 1 178 ? 64.187 19.567 66.016 1.00 46.18 155 LEU B CA 1
ATOM 3953 C C . LEU B 1 178 ? 62.913 20.144 65.397 1.00 48.23 155 LEU B C 1
ATOM 3954 O O . LEU B 1 178 ? 62.835 20.351 64.186 1.00 52.90 155 LEU B O 1
ATOM 3959 N N . ASN B 1 179 ? 61.915 20.397 66.233 1.00 44.03 156 ASN B N 1
ATOM 3960 C CA . ASN B 1 179 ? 60.677 21.007 65.765 1.00 45.79 156 ASN B CA 1
ATOM 3961 C C . ASN B 1 179 ? 60.207 22.103 66.697 1.00 46.90 156 ASN B C 1
ATOM 3962 O O . ASN B 1 179 ? 60.048 21.881 67.898 1.00 50.67 156 ASN B O 1
ATOM 3967 N N . GLY B 1 180 ? 59.984 23.284 66.133 1.00 45.46 157 GLY B N 1
ATOM 3968 C CA . GLY B 1 180 ? 59.480 24.413 66.892 1.00 45.38 157 GLY B CA 1
ATOM 3969 C C . GLY B 1 180 ? 60.089 25.716 66.421 1.00 43.09 157 GLY B C 1
ATOM 3970 O O . GLY B 1 180 ? 60.544 25.826 65.284 1.00 42.74 157 GLY B O 1
ATOM 3971 N N . SER B 1 181 ? 60.090 26.714 67.292 1.00 39.53 158 SER B N 1
ATOM 3972 C CA . SER B 1 181 ? 60.648 28.002 66.932 1.00 39.65 158 SER B CA 1
ATOM 3973 C C . SER B 1 181 ? 61.337 28.688 68.109 1.00 39.95 158 SER B C 1
ATOM 3974 O O . SER B 1 181 ? 61.033 28.418 69.278 1.00 39.79 158 SER B O 1
ATOM 3977 N N . LYS B 1 182 ? 62.272 29.573 67.784 1.00 34.37 159 LYS B N 1
ATOM 3978 C CA . LYS B 1 182 ? 62.886 30.445 68.775 1.00 32.11 159 LYS B CA 1
ATOM 3979 C C . LYS B 1 182 ? 62.589 31.878 68.358 1.00 36.57 159 LYS B C 1
ATOM 3980 O O . LYS B 1 182 ? 62.221 32.120 67.209 1.00 39.98 159 LYS B O 1
ATOM 3994 N N . TRP B 1 184 ? 63.333 36.406 69.050 1.00 28.13 161 TRP B N 1
ATOM 3995 C CA . TRP B 1 184 ? 64.250 37.439 69.524 1.00 29.01 161 TRP B CA 1
ATOM 3996 C C . TRP B 1 184 ? 65.714 37.054 69.465 1.00 30.80 161 TRP B C 1
ATOM 3997 O O . TRP B 1 184 ? 66.454 37.386 70.366 1.00 28.53 161 TRP B O 1
ATOM 4008 N N . ILE B 1 185 ? 66.151 36.364 68.422 1.00 23.87 162 ILE B N 1
ATOM 4009 C CA . ILE B 1 185 ? 67.550 35.929 68.367 1.00 22.70 162 ILE B CA 1
ATOM 4010 C C . ILE B 1 185 ? 68.476 36.966 67.705 1.00 27.68 162 ILE B C 1
ATOM 4011 O O . ILE B 1 185 ? 68.310 37.300 66.529 1.00 29.75 162 ILE B O 1
ATOM 4016 N N . THR B 1 186 ? 69.437 37.492 68.470 1.00 23.67 163 THR B N 1
ATOM 4017 C CA . THR B 1 186 ? 70.439 38.413 67.925 1.00 23.74 163 THR B CA 1
ATOM 4018 C C . THR B 1 186 ? 71.363 37.699 66.932 1.00 25.99 163 THR B C 1
ATOM 4019 O O . THR B 1 186 ? 71.885 36.632 67.245 1.00 24.96 163 THR B O 1
ATOM 4023 N N . ASN B 1 187 ? 71.560 38.298 65.753 1.00 23.71 164 ASN B N 1
ATOM 4024 C CA . ASN B 1 187 ? 72.325 37.701 64.647 1.00 26.31 164 ASN B CA 1
ATOM 4025 C C . ASN B 1 187 ? 71.582 36.544 64.005 1.00 27.27 164 ASN B C 1
ATOM 4026 O O . ASN B 1 187 ? 72.150 35.811 63.203 1.00 27.99 164 ASN B O 1
ATOM 4031 N N . GLY B 1 188 ? 70.316 36.383 64.379 1.00 24.35 165 GLY B N 1
ATOM 4032 C CA . GLY B 1 188 ? 69.470 35.322 63.858 1.00 23.07 165 GLY B CA 1
ATOM 4033 C C . GLY B 1 188 ? 69.452 35.091 62.352 1.00 29.02 165 GLY B C 1
ATOM 4034 O O . GLY B 1 188 ? 69.597 33.954 61.911 1.00 30.09 165 GLY B O 1
ATOM 4035 N N . PRO B 1 189 ? 69.253 36.156 61.552 1.00 26.02 166 PRO B N 1
ATOM 4036 C CA . PRO B 1 189 ? 69.221 36.008 60.093 1.00 30.98 166 PRO B CA 1
ATOM 4037 C C . PRO B 1 189 ? 70.581 35.651 59.479 1.00 31.74 166 PRO B C 1
ATOM 4038 O O . PRO B 1 189 ? 70.633 35.153 58.368 1.00 31.58 166 PRO B O 1
ATOM 4042 N N . ASP B 1 190 ? 71.663 35.904 60.193 1.00 33.69 167 ASP B N 1
ATOM 4043 C CA . ASP B 1 190 ? 72.988 35.784 59.603 1.00 33.06 167 ASP B CA 1
ATOM 4044 C C . ASP B 1 190 ? 73.768 34.609 60.156 1.00 33.23 167 ASP B C 1
ATOM 4045 O O . ASP B 1 190 ? 74.747 34.181 59.554 1.00 34.87 167 ASP B O 1
ATOM 4050 N N . ALA B 1 191 ? 73.332 34.083 61.298 1.00 23.08 168 ALA B N 1
ATOM 4051 C CA . ALA B 1 191 ? 74.130 33.098 62.030 1.00 25.51 168 ALA B CA 1
ATOM 4052 C C . ALA B 1 191 ? 74.418 31.835 61.230 1.00 31.05 168 ALA B C 1
ATOM 4053 O O . ALA B 1 191 ? 73.519 31.237 60.646 1.00 32.05 168 ALA B O 1
ATOM 4055 N N . ASP B 1 192 ? 75.689 31.442 61.213 1.00 34.03 169 ASP B N 1
ATOM 4056 C CA . ASP B 1 192 ? 76.111 30.200 60.583 1.00 35.71 169 ASP B CA 1
ATOM 4057 C C . ASP B 1 192 ? 76.127 29.083 61.611 1.00 34.23 169 ASP B C 1
ATOM 4058 O O . ASP B 1 192 ? 75.837 27.927 61.306 1.00 32.16 169 ASP B O 1
ATOM 4063 N N . VAL B 1 193 ? 76.468 29.451 62.837 1.00 30.21 170 VAL B N 1
ATOM 4064 C CA . VAL B 1 193 ? 76.541 28.490 63.919 1.00 32.31 170 VAL B CA 1
ATOM 4065 C C . VAL B 1 193 ? 75.726 29.046 65.070 1.00 27.21 170 VAL B C 1
ATOM 4066 O O . VAL B 1 193 ? 75.861 30.217 65.436 1.00 26.59 170 VAL B O 1
ATOM 4070 N N . LEU B 1 194 ? 74.846 28.217 65.616 1.00 31.85 171 LEU B N 1
ATOM 4071 C CA . LEU B 1 194 ? 74.014 28.659 66.724 1.00 36.53 171 LEU B CA 1
ATOM 4072 C C . LEU B 1 194 ? 74.057 27.637 67.840 1.00 35.79 171 LEU B C 1
ATOM 4073 O O . LEU B 1 194 ? 74.059 26.443 67.574 1.00 35.66 171 LEU B O 1
ATOM 4078 N N . VAL B 1 195 ? 74.105 28.105 69.086 1.00 33.96 172 VAL B N 1
ATOM 4079 C CA . VAL B 1 195 ? 73.851 27.225 70.220 1.00 32.41 172 VAL B CA 1
ATOM 4080 C C . VAL B 1 195 ? 72.351 27.313 70.485 1.00 35.50 172 VAL B C 1
ATOM 4081 O O . VAL B 1 195 ? 71.832 28.398 70.696 1.00 31.12 172 VAL B O 1
ATOM 4085 N N . VAL B 1 196 ? 71.658 26.178 70.463 1.00 36.30 173 VAL B N 1
ATOM 4086 C CA . VAL B 1 196 ? 70.203 26.144 70.561 1.00 35.60 173 VAL B CA 1
ATOM 4087 C C . VAL B 1 196 ? 69.727 25.236 71.697 1.00 35.53 173 VAL B C 1
ATOM 4088 O O . VAL B 1 196 ? 70.093 24.065 71.746 1.00 35.25 173 VAL B O 1
ATOM 4092 N N . TYR B 1 197 ? 68.907 25.759 72.606 1.00 33.02 174 TYR B N 1
ATOM 4093 C CA . TYR B 1 197 ? 68.390 24.904 73.686 1.00 33.84 174 TYR B CA 1
ATOM 4094 C C . TYR B 1 197 ? 67.038 24.284 73.342 1.00 33.29 174 TYR B C 1
ATOM 4095 O O . TYR B 1 197 ? 66.185 24.935 72.755 1.00 33.34 174 TYR B O 1
ATOM 4104 N N . ALA B 1 198 ? 66.838 23.025 73.711 1.00 36.15 175 ALA B N 1
ATOM 4105 C CA . ALA B 1 198 ? 65.583 22.354 73.392 1.00 38.87 175 ALA B CA 1
ATOM 4106 C C . ALA B 1 198 ? 65.209 21.328 74.447 1.00 39.01 175 ALA B C 1
ATOM 4107 O O . ALA B 1 198 ? 66.062 20.869 75.201 1.00 39.73 175 ALA B O 1
ATOM 4109 N N . LYS B 1 199 ? 63.928 20.974 74.499 1.00 41.22 176 LYS B N 1
ATOM 4110 C CA . LYS B 1 199 ? 63.472 19.910 75.384 1.00 47.71 176 LYS B CA 1
ATOM 4111 C C . LYS B 1 199 ? 63.628 18.540 74.735 1.00 52.44 176 LYS B C 1
ATOM 4112 O O . LYS B 1 199 ? 62.964 18.236 73.745 1.00 54.77 176 LYS B O 1
ATOM 4118 N N . THR B 1 200 ? 64.516 17.724 75.300 1.00 52.33 177 THR B N 1
ATOM 4119 C CA . THR B 1 200 ? 64.690 16.345 74.867 1.00 51.52 177 THR B CA 1
ATOM 4120 C C . THR B 1 200 ? 63.827 15.410 75.696 1.00 54.35 177 THR B C 1
ATOM 4121 O O . THR B 1 200 ? 63.764 14.214 75.430 1.00 55.02 177 THR B O 1
ATOM 4125 N N . ASP B 1 201 ? 63.176 15.960 76.713 1.00 58.30 178 ASP B N 1
ATOM 4126 C CA . ASP B 1 201 ? 62.212 15.207 77.504 1.00 66.42 178 ASP B CA 1
ATOM 4127 C C . ASP B 1 201 ? 61.391 16.159 78.354 1.00 72.22 178 ASP B C 1
ATOM 4128 O O . ASP B 1 201 ? 61.910 16.751 79.298 1.00 74.06 178 ASP B O 1
ATOM 4133 N N . PRO B 1 202 ? 60.098 16.305 78.030 1.00 77.44 179 PRO B N 1
ATOM 4134 C CA . PRO B 1 202 ? 59.193 17.164 78.807 1.00 77.85 179 PRO B CA 1
ATOM 4135 C C . PRO B 1 202 ? 58.916 16.581 80.198 1.00 81.54 179 PRO B C 1
ATOM 4136 O O . PRO B 1 202 ? 57.766 16.320 80.549 1.00 85.01 179 PRO B O 1
ATOM 4140 N N . ALA B 1 203 ? 59.976 16.376 80.973 1.00 81.74 180 ALA B N 1
ATOM 4141 C CA . ALA B 1 203 ? 59.874 15.821 82.316 1.00 82.12 180 ALA B CA 1
ATOM 4142 C C . ALA B 1 203 ? 61.187 16.043 83.065 1.00 81.64 180 ALA B C 1
ATOM 4143 O O . ALA B 1 203 ? 62.258 15.656 82.591 1.00 78.87 180 ALA B O 1
ATOM 4145 N N . ARG B 1 207 ? 64.585 19.385 83.921 1.00 56.85 184 ARG B N 1
ATOM 4146 C CA . ARG B 1 207 ? 65.868 18.700 83.735 1.00 57.06 184 ARG B CA 1
ATOM 4147 C C . ARG B 1 207 ? 65.914 17.845 82.455 1.00 55.15 184 ARG B C 1
ATOM 4148 O O . ARG B 1 207 ? 66.768 16.966 82.296 1.00 55.18 184 ARG B O 1
ATOM 4156 N N . GLY B 1 208 ? 64.990 18.117 81.542 1.00 53.67 185 GLY B N 1
ATOM 4157 C CA . GLY B 1 208 ? 64.968 17.451 80.256 1.00 51.25 185 GLY B CA 1
ATOM 4158 C C . GLY B 1 208 ? 65.319 18.436 79.162 1.00 50.77 185 GLY B C 1
ATOM 4159 O O . GLY B 1 208 ? 64.681 18.474 78.111 1.00 50.83 185 GLY B O 1
ATOM 4160 N N . ILE B 1 209 ? 66.335 19.251 79.423 1.00 47.36 186 ILE B N 1
ATOM 4161 C CA . ILE B 1 209 ? 66.803 20.221 78.446 1.00 42.06 186 ILE B CA 1
ATOM 4162 C C . ILE B 1 209 ? 68.208 19.881 77.949 1.00 40.57 186 ILE B C 1
ATOM 4163 O O . ILE B 1 209 ? 69.069 19.446 78.712 1.00 38.99 186 ILE B O 1
ATOM 4168 N N . THR B 1 210 ? 68.419 20.076 76.656 1.00 37.01 187 THR B N 1
ATOM 4169 C CA . THR B 1 210 ? 69.695 19.792 76.028 1.00 40.59 187 THR B CA 1
ATOM 4170 C C . THR B 1 210 ? 70.100 20.959 75.131 1.00 39.02 187 THR B C 1
ATOM 4171 O O . THR B 1 210 ? 69.265 21.524 74.417 1.00 41.27 187 THR B O 1
ATOM 4175 N N . ALA B 1 211 ? 71.374 21.336 75.185 1.00 36.81 188 ALA B N 1
ATOM 4176 C CA . ALA B 1 211 ? 71.899 22.338 74.263 1.00 38.09 188 ALA B CA 1
ATOM 4177 C C . ALA B 1 211 ? 72.463 21.643 73.027 1.00 32.89 188 ALA B C 1
ATOM 4178 O O . ALA B 1 211 ? 72.952 20.511 73.110 1.00 32.62 188 ALA B O 1
ATOM 4180 N N . PHE B 1 212 ? 72.379 22.331 71.892 1.00 30.52 189 PHE B N 1
ATOM 4181 C CA . PHE B 1 212 ? 72.772 21.782 70.596 1.00 33.15 189 PHE B CA 1
ATOM 4182 C C . PHE B 1 212 ? 73.598 22.779 69.790 1.00 36.95 189 PHE B C 1
ATOM 4183 O O . PHE B 1 212 ? 73.414 23.984 69.916 1.00 35.26 189 PHE B O 1
ATOM 4191 N N . LEU B 1 213 ? 74.515 22.270 68.971 1.00 35.53 190 LEU B N 1
ATOM 4192 C CA . LEU B 1 213 ? 75.212 23.089 67.988 1.00 32.84 190 LEU B CA 1
ATOM 4193 C C . LEU B 1 213 ? 74.519 22.886 66.655 1.00 37.45 190 LEU B C 1
ATOM 4194 O O . LEU B 1 213 ? 74.519 21.777 66.108 1.00 41.80 190 LEU B O 1
ATOM 4199 N N . VAL B 1 214 ? 73.937 23.956 66.129 1.00 37.63 191 VAL B N 1
ATOM 4200 C CA . VAL B 1 214 ? 73.147 23.884 64.909 1.00 38.13 191 VAL B CA 1
ATOM 4201 C C . VAL B 1 214 ? 73.771 24.722 63.798 1.00 36.31 191 VAL B C 1
ATOM 4202 O O . VAL B 1 214 ? 74.152 25.879 64.013 1.00 34.79 191 VAL B O 1
ATOM 4206 N N . GLU B 1 215 ? 73.865 24.131 62.611 1.00 33.70 192 GLU B N 1
ATOM 4207 C CA . GLU B 1 215 ? 74.363 24.830 61.443 1.00 34.34 192 GLU B CA 1
ATOM 4208 C C . GLU B 1 215 ? 73.240 25.361 60.558 1.00 38.91 192 GLU B C 1
ATOM 4209 O O . GLU B 1 215 ? 72.304 24.637 60.223 1.00 41.48 192 GLU B O 1
ATOM 4215 N N . LYS B 1 216 ? 73.367 26.627 60.169 1.00 39.87 193 LYS B N 1
ATOM 4216 C CA . LYS B 1 216 ? 72.507 27.259 59.166 1.00 40.64 193 LYS B CA 1
ATOM 4217 C C . LYS B 1 216 ? 72.257 26.349 57.963 1.00 43.52 193 LYS B C 1
ATOM 4218 O O . LYS B 1 216 ? 71.172 26.352 57.398 1.00 45.54 193 LYS B O 1
ATOM 4224 N N . ALA B 1 217 ? 73.275 25.574 57.591 1.00 40.30 194 ALA B N 1
ATOM 4225 C CA . ALA B 1 217 ? 73.216 24.675 56.446 1.00 44.77 194 ALA B CA 1
ATOM 4226 C C . ALA B 1 217 ? 72.308 23.466 56.645 1.00 44.13 194 ALA B C 1
ATOM 4227 O O . ALA B 1 217 ? 71.985 22.781 55.683 1.00 45.42 194 ALA B O 1
ATOM 4229 N N . PHE B 1 218 ? 71.927 23.184 57.887 1.00 40.70 195 PHE B N 1
ATOM 4230 C CA . PHE B 1 218 ? 71.043 22.055 58.158 1.00 41.08 195 PHE B CA 1
ATOM 4231 C C . PHE B 1 218 ? 69.690 22.297 57.504 1.00 45.54 195 PHE B C 1
ATOM 4232 O O . PHE B 1 218 ? 69.057 23.327 57.754 1.00 51.96 195 PHE B O 1
ATOM 4240 N N . PRO B 1 219 ? 69.245 21.362 56.651 1.00 46.16 196 PRO B N 1
ATOM 4241 C CA . PRO B 1 219 ? 67.903 21.476 56.072 1.00 46.65 196 PRO B CA 1
ATOM 4242 C C . PRO B 1 219 ? 66.832 21.541 57.168 1.00 47.19 196 PRO B C 1
ATOM 4243 O O . PRO B 1 219 ? 66.963 20.886 58.196 1.00 48.38 196 PRO B O 1
ATOM 4247 N N . GLY B 1 220 ? 65.793 22.340 56.962 1.00 47.95 197 GLY B N 1
ATOM 4248 C CA . GLY B 1 220 ? 64.731 22.463 57.950 1.00 46.93 197 GLY B CA 1
ATOM 4249 C C . GLY B 1 220 ? 64.979 23.560 58.977 1.00 44.16 197 GLY B C 1
ATOM 4250 O O . GLY B 1 220 ? 64.229 23.712 59.940 1.00 45.64 197 GLY B O 1
ATOM 4251 N N . PHE B 1 221 ? 66.045 24.324 58.778 1.00 40.28 198 PHE B N 1
ATOM 4252 C CA . PHE B 1 221 ? 66.323 25.465 59.634 1.00 41.77 198 PHE B CA 1
ATOM 4253 C C . PHE B 1 221 ? 66.187 26.728 58.820 1.00 41.52 198 PHE B C 1
ATOM 4254 O O . PHE B 1 221 ? 66.707 26.807 57.715 1.00 43.63 198 PHE B O 1
ATOM 4262 N N . SER B 1 222 ? 65.495 27.724 59.362 1.00 41.96 199 SER B N 1
ATOM 4263 C CA . SER B 1 222 ? 65.441 29.015 58.688 1.00 46.17 199 SER B CA 1
ATOM 4264 C C . SER B 1 222 ? 65.174 30.167 59.657 1.00 46.68 199 SER B C 1
ATOM 4265 O O . SER B 1 222 ? 64.602 29.975 60.726 1.00 37.90 199 SER B O 1
ATOM 4268 N N . ALA B 1 223 ? 65.596 31.365 59.271 1.00 45.65 200 ALA B N 1
ATOM 4269 C CA . ALA B 1 223 ? 65.387 32.547 60.089 1.00 42.74 200 ALA B CA 1
ATOM 4270 C C . ALA B 1 223 ? 64.200 33.315 59.548 1.00 47.33 200 ALA B C 1
ATOM 4271 O O . ALA B 1 223 ? 63.947 33.305 58.348 1.00 53.01 200 ALA B O 1
ATOM 4273 N N . GLY B 1 224 ? 63.458 33.969 60.432 1.00 45.01 201 GLY B N 1
ATOM 4274 C CA . GLY B 1 224 ? 62.366 34.823 59.999 1.00 40.71 201 GLY B CA 1
ATOM 4275 C C . GLY B 1 224 ? 62.880 36.175 59.549 1.00 34.82 201 GLY B C 1
ATOM 4276 O O . GLY B 1 224 ? 64.086 36.422 59.547 1.00 42.08 201 GLY B O 1
ATOM 4277 N N . GLN B 1 225 ? 61.964 37.048 59.164 1.00 34.18 202 GLN B N 1
ATOM 4278 C CA . GLN B 1 225 ? 62.308 38.399 58.772 1.00 42.37 202 GLN B CA 1
ATOM 4279 C C . GLN B 1 225 ? 62.926 39.138 59.961 1.00 40.46 202 GLN B C 1
ATOM 4280 O O . GLN B 1 225 ? 62.620 38.849 61.118 1.00 36.26 202 GLN B O 1
ATOM 4286 N N . LYS B 1 226 ? 63.807 40.089 59.694 1.00 38.98 203 LYS B N 1
ATOM 4287 C CA . LYS B 1 226 ? 64.411 40.772 60.807 1.00 34.27 203 LYS B CA 1
ATOM 4288 C C . LYS B 1 226 ? 63.430 41.758 61.433 1.00 32.10 203 LYS B C 1
ATOM 4289 O O . LYS B 1 226 ? 62.603 42.360 60.742 1.00 33.31 203 LYS B O 1
ATOM 4295 N N . LEU B 1 227 ? 63.485 41.844 62.759 1.00 26.28 204 LEU B N 1
ATOM 4296 C CA . LEU B 1 227 ? 62.559 42.669 63.523 1.00 28.54 204 LEU B CA 1
ATOM 4297 C C . LEU B 1 227 ? 62.762 44.160 63.290 1.00 25.10 204 LEU B C 1
ATOM 4298 O O . LEU B 1 227 ? 63.847 44.600 62.944 1.00 24.37 204 LEU B O 1
ATOM 4303 N N . ASP B 1 228 ? 61.711 44.934 63.534 1.00 30.54 205 ASP B N 1
ATOM 4304 C CA . ASP B 1 228 ? 61.727 46.389 63.371 1.00 26.61 205 ASP B CA 1
ATOM 4305 C C . ASP B 1 228 ? 61.703 47.025 64.760 1.00 31.02 205 ASP B C 1
ATOM 4306 O O . ASP B 1 228 ? 60.639 47.190 65.363 1.00 25.96 205 ASP B O 1
ATOM 4311 N N . LYS B 1 229 ? 62.881 47.377 65.268 1.00 29.49 206 LYS B N 1
ATOM 4312 C CA . LYS B 1 229 ? 63.039 47.695 66.690 1.00 26.43 206 LYS B CA 1
ATOM 4313 C C . LYS B 1 229 ? 63.206 49.181 67.003 1.00 27.90 206 LYS B C 1
ATOM 4314 O O . LYS B 1 229 ? 63.704 49.953 66.184 1.00 22.58 206 LYS B O 1
ATOM 4320 N N . LEU B 1 230 ? 62.772 49.575 68.199 1.00 22.95 207 LEU B N 1
ATOM 4321 C CA . LEU B 1 230 ? 62.965 50.933 68.683 1.00 22.18 207 LEU B CA 1
ATOM 4322 C C . LEU B 1 230 ? 64.428 51.368 68.576 1.00 20.97 207 LEU B C 1
ATOM 4323 O O . LEU B 1 230 ? 64.734 52.455 68.069 1.00 20.93 207 LEU B O 1
ATOM 4328 N N . GLY B 1 231 ? 65.331 50.524 69.069 1.00 21.58 208 GLY B N 1
ATOM 4329 C CA . GLY B 1 231 ? 66.756 50.755 68.924 1.00 16.88 208 GLY B CA 1
ATOM 4330 C C . GLY B 1 231 ? 67.482 49.450 68.668 1.00 16.40 208 GLY B C 1
ATOM 4331 O O . GLY B 1 231 ? 66.841 48.471 68.278 1.00 17.06 208 GLY B O 1
ATOM 4340 N N . ARG B 1 233 ? 69.011 48.966 66.161 1.00 22.34 210 ARG B N 1
ATOM 4341 C CA . ARG B 1 233 ? 68.540 48.745 64.799 1.00 21.79 210 ARG B CA 1
ATOM 4342 C C . ARG B 1 233 ? 69.653 48.210 63.891 1.00 28.97 210 ARG B C 1
ATOM 4343 O O . ARG B 1 233 ? 69.387 47.574 62.875 1.00 32.06 210 ARG B O 1
ATOM 4351 N N . GLY B 1 234 ? 70.904 48.451 64.249 1.00 26.42 211 GLY B N 1
ATOM 4352 C CA . GLY B 1 234 ? 71.985 47.843 63.481 1.00 35.82 211 GLY B CA 1
ATOM 4353 C C . GLY B 1 234 ? 72.288 46.402 63.890 1.00 29.30 211 GLY B C 1
ATOM 4354 O O . GLY B 1 234 ? 73.196 45.787 63.384 1.00 30.79 211 GLY B O 1
ATOM 4355 N N . SER B 1 235 ? 71.515 45.864 64.817 1.00 26.24 212 SER B N 1
ATOM 4356 C CA . SER B 1 235 ? 71.718 44.502 65.275 1.00 22.34 212 SER B CA 1
ATOM 4357 C C . SER B 1 235 ? 70.604 43.604 64.738 1.00 22.80 212 SER B C 1
ATOM 4358 O O . SER B 1 235 ? 69.477 43.697 65.195 1.00 23.51 212 SER B O 1
ATOM 4361 N N . ASN B 1 236 ? 70.916 42.749 63.759 1.00 26.87 213 ASN B N 1
ATOM 4362 C CA . ASN B 1 236 ? 69.904 41.897 63.149 1.00 24.92 213 ASN B CA 1
ATOM 4363 C C . ASN B 1 236 ? 69.267 40.909 64.128 1.00 28.62 213 ASN B C 1
ATOM 4364 O O . ASN B 1 236 ? 69.946 40.078 64.735 1.00 29.37 213 A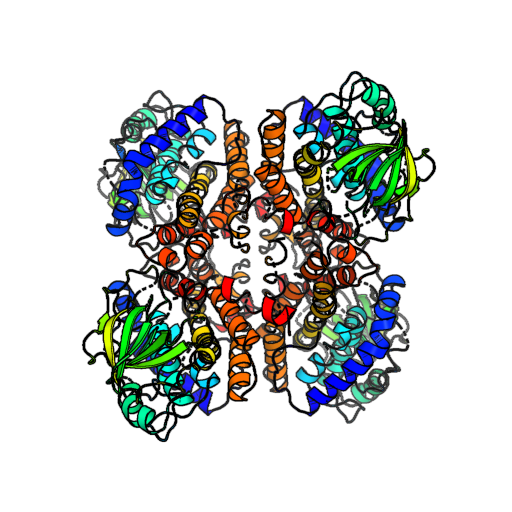SN B O 1
ATOM 4369 N N . THR B 1 237 ? 67.951 40.996 64.254 1.00 25.46 214 THR B N 1
ATOM 4370 C CA . THR B 1 237 ? 67.209 40.200 65.219 1.00 24.55 214 THR B CA 1
ATOM 4371 C C . THR B 1 237 ? 66.033 39.492 64.546 1.00 25.85 214 THR B C 1
ATOM 4372 O O . THR B 1 237 ? 65.257 40.115 63.820 1.00 28.63 214 THR B O 1
ATOM 4376 N N . SER B 1 238 ? 65.896 38.189 64.777 1.00 24.70 215 SER B N 1
ATOM 4377 C CA . SER B 1 238 ? 64.787 37.455 64.177 1.00 30.46 215 SER B CA 1
ATOM 4378 C C . SER B 1 238 ? 64.379 36.257 65.013 1.00 33.62 215 SER B C 1
ATOM 4379 O O . SER B 1 238 ? 65.067 35.878 65.970 1.00 32.29 215 SER B O 1
ATOM 4382 N N . GLU B 1 239 ? 63.251 35.666 64.636 1.00 30.57 216 GLU B N 1
ATOM 4383 C CA . GLU B 1 239 ? 62.863 34.368 65.148 1.00 32.86 216 GLU B CA 1
ATOM 4384 C C . GLU B 1 239 ? 63.623 33.305 64.372 1.00 34.91 216 GLU B C 1
ATOM 4385 O O . GLU B 1 239 ? 64.121 33.557 63.269 1.00 34.10 216 GLU B O 1
ATOM 4391 N N . LEU B 1 240 ? 63.697 32.109 64.940 1.00 35.67 217 LEU B N 1
ATOM 4392 C CA . LEU B 1 240 ? 64.201 30.962 64.193 1.00 36.68 217 LEU B CA 1
ATOM 4393 C C . LEU B 1 240 ? 63.105 29.923 64.096 1.00 43.75 217 LEU B C 1
ATOM 4394 O O . LEU B 1 240 ? 62.277 29.807 64.996 1.00 47.94 217 LEU B O 1
ATOM 4399 N N . ILE B 1 241 ? 63.111 29.184 62.990 1.00 42.51 218 ILE B N 1
ATOM 4400 C CA . ILE B 1 241 ? 62.095 28.196 62.660 1.00 44.00 218 ILE B CA 1
ATOM 4401 C C . ILE B 1 241 ? 62.768 26.863 62.327 1.00 43.20 218 ILE B C 1
ATOM 4402 O O . ILE B 1 241 ? 63.570 26.771 61.390 1.00 42.30 218 ILE B O 1
ATOM 4407 N N . PHE B 1 242 ? 62.445 25.843 63.114 1.00 43.38 219 PHE B N 1
ATOM 4408 C CA . PHE B 1 242 ? 62.991 24.506 62.929 1.00 42.85 219 PHE B CA 1
ATOM 4409 C C . PHE B 1 242 ? 61.852 23.584 62.591 1.00 49.34 219 PHE B C 1
ATOM 4410 O O . PHE B 1 242 ? 60.944 23.380 63.397 1.00 48.40 219 PHE B O 1
ATOM 4418 N N . THR B 1 243 ? 61.893 23.023 61.394 1.00 54.33 220 THR B N 1
ATOM 4419 C CA . THR B 1 243 ? 60.856 22.110 60.969 1.00 59.16 220 THR B CA 1
ATOM 4420 C C . THR B 1 243 ? 61.498 20.806 60.542 1.00 58.86 220 THR B C 1
ATOM 4421 O O . THR B 1 243 ? 62.006 20.699 59.427 1.00 59.22 220 THR B O 1
ATOM 4425 N N . ASP B 1 244 ? 61.467 19.823 61.437 1.00 60.21 221 ASP B N 1
ATOM 4426 C CA . ASP B 1 244 ? 62.136 18.546 61.219 1.00 63.21 221 ASP B CA 1
ATOM 4427 C C . ASP B 1 244 ? 63.607 18.760 60.857 1.00 57.90 221 ASP B C 1
ATOM 4428 O O . ASP B 1 244 ? 64.137 18.160 59.918 1.00 56.82 221 ASP B O 1
ATOM 4433 N N . CYS B 1 245 ? 64.246 19.638 61.621 1.00 50.42 222 CYS B N 1
ATOM 4434 C CA . CYS B 1 245 ? 65.641 19.976 61.440 1.00 48.40 222 CYS B CA 1
ATOM 4435 C C . CYS B 1 245 ? 66.528 18.881 62.043 1.00 51.87 222 CYS B C 1
ATOM 4436 O O . CYS B 1 245 ? 66.523 18.668 63.260 1.00 48.76 222 CYS B O 1
ATOM 4439 N N . GLU B 1 246 ? 67.282 18.190 61.191 1.00 52.26 223 GLU B N 1
ATOM 4440 C CA . GLU B 1 246 ? 68.143 17.090 61.634 1.00 52.80 223 GLU B CA 1
ATOM 4441 C C . GLU B 1 246 ? 69.475 17.552 62.229 1.00 48.73 223 GLU B C 1
ATOM 4442 O O . GLU B 1 246 ? 70.285 18.197 61.563 1.00 46.47 223 GLU B O 1
ATOM 4448 N N . VAL B 1 247 ? 69.695 17.205 63.490 1.00 44.50 224 VAL B N 1
ATOM 4449 C CA . VAL B 1 247 ? 70.926 17.557 64.172 1.00 45.85 224 VAL B CA 1
ATOM 4450 C C . VAL B 1 247 ? 71.702 16.299 64.514 1.00 46.87 224 VAL B C 1
ATOM 4451 O O . VAL B 1 247 ? 71.171 15.388 65.130 1.00 45.87 224 VAL B O 1
ATOM 4455 N N . PRO B 1 248 ? 72.966 16.235 64.092 1.00 50.39 225 PRO B N 1
ATOM 4456 C CA . PRO B 1 248 ? 73.801 15.080 64.444 1.00 50.20 225 PRO B CA 1
ATOM 4457 C C . PRO B 1 248 ? 73.925 14.944 65.963 1.00 49.78 225 PRO B C 1
ATOM 4458 O O . PRO B 1 248 ? 74.031 15.957 66.657 1.00 46.91 225 PRO B O 1
ATOM 4462 N N . GLU B 1 249 ? 73.880 13.716 66.473 1.00 50.21 226 GLU B N 1
ATOM 4463 C CA . GLU B 1 249 ? 73.929 13.497 67.917 1.00 50.90 226 GLU B CA 1
ATOM 4464 C C . GLU B 1 249 ? 75.272 13.904 68.525 1.00 49.85 226 GLU B C 1
ATOM 4465 O O . GLU B 1 249 ? 75.360 14.181 69.721 1.00 50.67 226 GLU B O 1
ATOM 4471 N N . GLU B 1 250 ? 76.314 13.955 67.702 1.00 47.22 227 GLU B N 1
ATOM 4472 C CA . GLU B 1 250 ? 77.594 14.481 68.165 1.00 51.30 227 GLU B CA 1
ATOM 4473 C C . GLU B 1 250 ? 77.585 16.013 68.283 1.00 47.30 227 GLU B C 1
ATOM 4474 O O . GLU B 1 250 ? 78.565 16.615 68.723 1.00 42.55 227 GLU B O 1
ATOM 4480 N N . ASN B 1 251 ? 76.476 16.644 67.906 1.00 47.97 228 ASN B N 1
ATOM 4481 C CA . ASN B 1 251 ? 76.350 18.090 68.081 1.00 46.37 228 ASN B CA 1
ATOM 4482 C C . ASN B 1 251 ? 75.657 18.497 69.375 1.00 47.68 228 ASN B C 1
ATOM 4483 O O . ASN B 1 251 ? 75.248 19.649 69.542 1.00 46.55 228 ASN B O 1
ATOM 4488 N N . VAL B 1 252 ? 75.544 17.539 70.291 1.00 48.07 229 VAL B N 1
ATOM 4489 C CA . VAL B 1 252 ? 75.051 17.806 71.632 1.00 44.70 229 VAL B CA 1
ATOM 4490 C C . VAL B 1 252 ? 76.116 18.564 72.404 1.00 43.34 229 VAL B C 1
ATOM 4491 O O . VAL B 1 252 ? 77.270 18.141 72.472 1.00 40.39 229 VAL B O 1
ATOM 4495 N N . LEU B 1 253 ? 75.722 19.697 72.969 1.00 41.97 230 LEU B N 1
ATOM 4496 C CA . LEU B 1 253 ? 76.649 20.545 73.699 1.00 44.66 230 LEU B CA 1
ATOM 4497 C C . LEU B 1 253 ? 76.529 20.324 75.204 1.00 48.68 230 LEU B C 1
ATOM 4498 O O . LEU B 1 253 ? 75.519 20.677 75.814 1.00 45.82 230 LEU B O 1
ATOM 4503 N N . GLY B 1 254 ? 77.562 19.733 75.793 1.00 48.42 231 GLY B N 1
ATOM 4504 C CA . GLY B 1 254 ? 77.650 19.614 77.233 1.00 48.66 231 GLY B CA 1
ATOM 4505 C C . GLY B 1 254 ? 76.782 18.553 77.886 1.00 53.56 231 GLY B C 1
ATOM 4506 O O . GLY B 1 254 ? 76.530 18.625 79.086 1.00 58.71 231 GLY B O 1
ATOM 4507 N N . GLY B 1 255 ? 76.321 17.573 77.114 1.00 50.48 232 GLY B N 1
ATOM 4508 C CA . GLY B 1 255 ? 75.603 16.445 77.686 1.00 49.71 232 GLY B CA 1
ATOM 4509 C C . GLY B 1 255 ? 74.085 16.492 77.609 1.00 50.69 232 GLY B C 1
ATOM 4510 O O . GLY B 1 255 ? 73.458 17.505 77.935 1.00 48.71 232 GLY B O 1
ATOM 4511 N N . VAL B 1 256 ? 73.497 15.377 77.180 1.00 54.04 233 VAL B N 1
ATOM 4512 C CA . VAL B 1 256 ? 72.045 15.232 77.110 1.00 54.25 233 VAL B CA 1
ATOM 4513 C C . VAL B 1 256 ? 71.407 15.434 78.484 1.00 57.70 233 VAL B C 1
ATOM 4514 O O . VAL B 1 256 ? 71.799 14.794 79.456 1.00 60.25 233 VAL B O 1
ATOM 4518 N N . GLY B 1 257 ? 70.428 16.330 78.565 1.00 55.16 234 GLY B N 1
ATOM 4519 C CA . GLY B 1 257 ? 69.719 16.562 79.809 1.00 52.85 234 GLY B CA 1
ATOM 4520 C C . GLY B 1 257 ? 70.448 17.509 80.746 1.00 52.13 234 GLY B C 1
ATOM 4521 O O . GLY B 1 257 ? 69.925 17.879 81.798 1.00 55.04 234 GLY B O 1
ATOM 4522 N N . GLU B 1 258 ? 71.654 17.905 80.357 1.00 48.05 235 GLU B N 1
ATOM 4523 C CA . GLU B 1 258 ? 72.489 18.773 81.175 1.00 48.50 235 GLU B CA 1
ATOM 4524 C C . GLU B 1 258 ? 72.330 20.237 80.782 1.00 47.95 235 GLU B C 1
ATOM 4525 O O . GLU B 1 258 ? 72.985 21.114 81.347 1.00 53.17 235 GLU B O 1
ATOM 4531 N N . GLY B 1 259 ? 71.461 20.490 79.808 1.00 47.24 236 GLY B N 1
ATOM 4532 C CA . GLY B 1 259 ? 71.314 21.803 79.207 1.00 42.74 236 GLY B CA 1
ATOM 4533 C C . GLY B 1 259 ? 71.030 22.947 80.170 1.00 44.03 236 GLY B C 1
ATOM 4534 O O . GLY B 1 259 ? 71.464 24.071 79.930 1.00 42.38 236 GLY B O 1
ATOM 4535 N N . VAL B 1 260 ? 70.306 22.668 81.253 1.00 40.23 237 VAL B N 1
ATOM 4536 C CA . VAL B 1 260 ? 69.952 23.708 82.212 1.00 42.21 237 VAL B CA 1
ATOM 4537 C C . VAL B 1 260 ? 71.204 24.293 82.860 1.00 42.46 237 VAL B C 1
ATOM 4538 O O . VAL B 1 260 ? 71.307 25.503 83.052 1.00 43.82 237 VAL B O 1
ATOM 4542 N N . LYS B 1 261 ? 72.168 23.430 83.153 1.00 46.30 238 LYS B N 1
ATOM 4543 C CA . LYS B 1 261 ? 73.443 23.858 83.708 1.00 52.90 238 LYS B CA 1
ATOM 4544 C C . LYS B 1 261 ? 74.142 24.822 82.755 1.00 51.34 238 LYS B C 1
ATOM 4545 O O . LYS B 1 261 ? 74.494 25.963 83.124 1.00 51.34 238 LYS B O 1
ATOM 4551 N N . VAL B 1 262 ? 74.331 24.341 81.525 1.00 48.30 239 VAL B N 1
ATOM 4552 C CA . VAL B 1 262 ? 74.985 25.091 80.457 1.00 43.32 239 VAL B CA 1
ATOM 4553 C C . VAL B 1 262 ? 74.334 26.452 80.265 1.00 43.02 239 VAL B C 1
ATOM 4554 O O . VAL B 1 262 ? 75.011 27.479 80.127 1.00 51.18 239 VAL B O 1
ATOM 4558 N N . LEU B 1 263 ? 73.009 26.441 80.257 1.00 42.54 240 LEU B N 1
ATOM 4559 C CA . LEU B 1 263 ? 72.210 27.647 80.082 1.00 45.85 240 LEU B CA 1
ATOM 4560 C C . LEU B 1 263 ? 72.461 28.651 81.198 1.00 47.11 240 LEU B C 1
ATOM 4561 O O . LEU B 1 263 ? 72.669 29.843 80.952 1.00 43.99 240 LEU B O 1
ATOM 4574 N N . SER B 1 265 ? 74.960 28.921 83.551 1.00 43.88 242 SER B N 1
ATOM 4575 C CA . SER B 1 265 ? 76.310 29.485 83.570 1.00 44.65 242 SER B CA 1
ATOM 4576 C C . SER B 1 265 ? 76.469 30.475 82.407 1.00 40.03 242 SER B C 1
ATOM 4577 O O . SER B 1 265 ? 77.020 31.596 82.572 1.00 43.27 242 SER B O 1
ATOM 4580 N N . GLY B 1 266 ? 75.932 30.074 81.249 1.00 37.42 243 GLY B N 1
ATOM 4581 C CA . GLY B 1 266 ? 75.923 30.926 80.067 1.00 35.10 243 GLY B CA 1
ATOM 4582 C C . GLY B 1 266 ? 75.304 32.285 80.354 1.00 40.46 243 GLY B C 1
ATOM 4583 O O . GLY B 1 266 ? 75.770 33.311 79.859 1.00 39.04 243 GLY B O 1
ATOM 4584 N N . LEU B 1 267 ? 74.244 32.281 81.163 1.00 44.89 244 LEU B N 1
ATOM 4585 C CA . LEU B 1 267 ? 73.540 33.497 81.545 1.00 38.52 244 LEU B CA 1
ATOM 4586 C C . LEU B 1 267 ? 74.378 34.362 82.489 1.00 35.87 244 LEU B C 1
ATOM 4587 O O . LEU B 1 267 ? 74.374 35.585 82.368 1.00 32.50 244 LEU B O 1
ATOM 4592 N N . ASP B 1 268 ? 75.090 33.740 83.428 1.00 35.01 245 ASP B N 1
ATOM 4593 C CA . ASP B 1 268 ? 75.993 34.517 84.277 1.00 32.57 245 ASP B CA 1
ATOM 4594 C C . ASP B 1 268 ? 77.039 35.299 83.457 1.00 36.61 245 ASP B C 1
ATOM 4595 O O . ASP B 1 268 ? 77.209 36.541 83.610 1.00 33.32 245 ASP B O 1
ATOM 4600 N N . TYR B 1 269 ? 77.738 34.581 82.580 1.00 35.95 246 TYR B N 1
ATOM 4601 C CA . TYR B 1 269 ? 78.779 35.246 81.791 1.00 31.63 246 TYR B CA 1
ATOM 4602 C C . TYR B 1 269 ? 78.202 36.233 80.780 1.00 28.65 246 TYR B C 1
ATOM 4603 O O . TYR B 1 269 ? 78.779 37.301 80.539 1.00 27.29 246 TYR B O 1
ATOM 4612 N N . GLU B 1 270 ? 77.041 35.889 80.231 1.00 29.96 247 GLU B N 1
ATOM 4613 C CA . GLU B 1 270 ? 76.317 36.771 79.334 1.00 32.01 247 GLU B CA 1
ATOM 4614 C C . GLU B 1 270 ? 76.082 38.088 80.032 1.00 33.43 247 GLU B C 1
ATOM 4615 O O . GLU B 1 270 ? 76.290 39.159 79.460 1.00 30.54 247 GLU B O 1
ATOM 4621 N N . ARG B 1 271 ? 75.633 37.990 81.276 1.00 27.80 248 ARG B N 1
ATOM 4622 C CA . ARG B 1 271 ? 75.289 39.166 82.047 1.00 29.67 248 ARG B CA 1
ATOM 4623 C C . ARG B 1 271 ? 76.506 40.038 82.343 1.00 24.92 248 ARG B C 1
ATOM 4624 O O . ARG B 1 271 ? 76.448 41.264 82.204 1.00 26.39 248 ARG B O 1
ATOM 4632 N N . VAL B 1 272 ? 77.613 39.411 82.720 1.00 23.68 249 VAL B N 1
ATOM 4633 C CA . VAL B 1 272 ? 78.800 40.201 83.008 1.00 25.37 249 VAL B CA 1
ATOM 4634 C C . VAL B 1 272 ? 79.288 40.926 81.756 1.00 20.93 249 VAL B C 1
ATOM 4635 O O . VAL B 1 272 ? 79.523 42.138 81.786 1.00 20.39 249 VAL B O 1
ATOM 4639 N N . VAL B 1 273 ? 79.432 40.200 80.650 1.00 20.43 250 VAL B N 1
ATOM 4640 C CA . VAL B 1 273 ? 79.976 40.834 79.451 1.00 25.37 250 VAL B CA 1
ATOM 4641 C C . VAL B 1 273 ? 79.005 41.854 78.849 1.00 24.09 250 VAL B C 1
ATOM 4642 O O . VAL B 1 273 ? 79.402 42.944 78.431 1.00 20.25 250 VAL B O 1
ATOM 4646 N N . LEU B 1 274 ? 77.724 41.523 78.836 1.00 22.83 251 LEU B N 1
ATOM 4647 C CA . LEU B 1 274 ? 76.757 42.427 78.234 1.00 25.04 251 LEU B CA 1
ATOM 4648 C C . LEU B 1 274 ? 76.594 43.667 79.082 1.00 24.15 251 LEU B C 1
ATOM 4649 O O . LEU B 1 274 ? 76.158 44.697 78.576 1.00 24.59 251 LEU B O 1
ATOM 4654 N N . SER B 1 275 ? 76.934 43.578 80.368 1.00 17.28 252 SER B N 1
ATOM 4655 C CA . SER B 1 275 ? 76.849 44.781 81.189 1.00 20.27 252 SER B CA 1
ATOM 4656 C C . SER B 1 275 ? 77.760 45.900 80.655 1.00 20.21 252 SER B C 1
ATOM 4657 O O . SER B 1 275 ? 77.522 47.085 80.917 1.00 18.79 252 SER B O 1
ATOM 4660 N N . ALA B 1 276 ? 78.776 45.530 79.873 1.00 20.48 253 ALA B N 1
ATOM 4661 C CA . ALA B 1 276 ? 79.680 46.526 79.296 1.00 18.05 253 ALA B CA 1
ATOM 4662 C C . ALA B 1 276 ? 79.028 47.257 78.119 1.00 22.60 253 ALA B C 1
ATOM 4663 O O . ALA B 1 276 ? 79.558 48.253 77.619 1.00 26.95 253 ALA B O 1
ATOM 4665 N N . GLY B 1 277 ? 77.872 46.769 77.685 1.00 19.73 254 GLY B N 1
ATOM 4666 C CA . GLY B 1 277 ? 77.088 47.483 76.688 1.00 20.63 254 GLY B CA 1
ATOM 4667 C C . GLY B 1 277 ? 76.595 48.815 77.224 1.00 17.68 254 GLY B C 1
ATOM 4668 O O . GLY B 1 277 ? 76.877 49.872 76.655 1.00 16.30 254 GLY B O 1
ATOM 4669 N N . PRO B 1 278 ? 75.835 48.773 78.324 1.00 15.80 255 PRO B N 1
ATOM 4670 C CA . PRO B 1 278 ? 75.500 50.012 79.030 1.00 14.16 255 PRO B CA 1
ATOM 4671 C C . PRO B 1 278 ? 76.716 50.861 79.381 1.00 19.18 255 PRO B C 1
ATOM 4672 O O . PRO B 1 278 ? 76.610 52.067 79.211 1.00 15.64 255 PRO B O 1
ATOM 4676 N N . LEU B 1 279 ? 77.827 50.270 79.839 1.00 15.27 256 LEU B N 1
ATOM 4677 C CA . LEU B 1 279 ? 79.055 51.049 80.066 1.00 22.64 256 LEU B CA 1
ATOM 4678 C C . LEU B 1 279 ? 79.449 51.908 78.860 1.00 17.78 256 LEU B C 1
ATOM 4679 O O . LEU B 1 279 ? 79.675 53.116 78.998 1.00 19.92 256 LEU B O 1
ATOM 4684 N N . GLY B 1 280 ? 79.531 51.275 77.691 1.00 17.96 257 GLY B N 1
ATOM 4685 C CA . GLY B 1 280 ? 79.867 51.967 76.459 1.00 17.98 257 GLY B CA 1
ATOM 4686 C C . GLY B 1 280 ? 78.858 53.063 76.130 1.00 18.76 257 GLY B C 1
ATOM 4687 O O . GLY B 1 280 ? 79.237 54.151 75.739 1.00 20.66 257 GLY B O 1
ATOM 4688 N N . ILE B 1 281 ? 77.574 52.779 76.300 1.00 20.34 258 ILE B N 1
ATOM 4689 C CA . ILE B 1 281 ? 76.530 53.781 76.067 1.00 18.28 258 ILE B CA 1
ATOM 4690 C C . ILE B 1 281 ? 76.723 55.006 76.989 1.00 18.90 258 ILE B C 1
ATOM 4691 O O . ILE B 1 281 ? 76.703 56.147 76.524 1.00 20.25 258 ILE B O 1
ATOM 4704 N N . ALA B 1 283 ? 79.570 55.971 78.378 1.00 16.91 260 ALA B N 1
ATOM 4705 C CA . ALA B 1 283 ? 80.757 56.645 77.872 1.00 20.94 260 ALA B CA 1
ATOM 4706 C C . ALA B 1 283 ? 80.400 57.507 76.641 1.00 26.50 260 ALA B C 1
ATOM 4707 O O . ALA B 1 283 ? 80.916 58.627 76.475 1.00 20.91 260 ALA B O 1
ATOM 4709 N N . ALA B 1 284 ? 79.526 56.985 75.780 1.00 15.58 261 ALA B N 1
ATOM 4710 C CA . ALA B 1 284 ? 79.044 57.762 74.626 1.00 20.69 261 ALA B CA 1
ATOM 4711 C C . ALA B 1 284 ? 78.264 59.013 75.051 1.00 17.53 261 ALA B C 1
ATOM 4712 O O . ALA B 1 284 ? 78.399 60.071 74.438 1.00 20.27 261 ALA B O 1
ATOM 4714 N N . CYS B 1 285 ? 77.417 58.874 76.068 1.00 14.97 262 CYS B N 1
ATOM 4715 C CA . CYS B 1 285 ? 76.678 60.016 76.598 1.00 18.63 262 CYS B CA 1
ATOM 4716 C C . CYS B 1 285 ? 77.629 61.165 76.973 1.00 20.25 262 CYS B C 1
ATOM 4717 O O . CYS B 1 285 ? 77.394 62.325 76.627 1.00 19.34 262 CYS B O 1
ATOM 4720 N N . LEU B 1 286 ? 78.697 60.841 77.694 1.00 18.10 263 LEU B N 1
ATOM 4721 C CA . LEU B 1 286 ? 79.647 61.871 78.079 1.00 20.29 263 LEU B CA 1
ATOM 4722 C C . LEU B 1 286 ? 80.369 62.389 76.836 1.00 21.47 263 LEU B C 1
ATOM 4723 O O . LEU B 1 286 ? 80.597 63.583 76.712 1.00 19.69 263 LEU B O 1
ATOM 4728 N N . ASP B 1 287 ? 80.679 61.489 75.906 1.00 21.93 264 ASP B N 1
ATOM 4729 C CA . ASP B 1 287 ? 81.288 61.862 74.636 1.00 24.24 264 ASP B CA 1
ATOM 4730 C C . ASP B 1 287 ? 80.465 62.915 73.898 1.00 24.70 264 ASP B C 1
ATOM 4731 O O . ASP B 1 287 ? 81.031 63.842 73.335 1.00 20.52 264 ASP B O 1
ATOM 4736 N N . VAL B 1 288 ? 79.136 62.794 73.912 1.00 20.21 265 VAL B N 1
ATOM 4737 C CA . VAL B 1 288 ? 78.351 63.760 73.159 1.00 22.81 265 VAL B CA 1
ATOM 4738 C C . VAL B 1 288 ? 78.117 65.014 73.998 1.00 23.44 265 VAL B C 1
ATOM 4739 O O . VAL B 1 288 ? 78.069 66.120 73.464 1.00 23.66 265 VAL B O 1
ATOM 4743 N N . VAL B 1 289 ? 77.998 64.844 75.312 1.00 18.31 266 VAL B N 1
ATOM 4744 C CA . VAL B 1 289 ? 77.589 65.957 76.181 1.00 26.67 266 VAL B CA 1
ATOM 4745 C C . VAL B 1 289 ? 78.700 66.940 76.515 1.00 25.69 266 VAL B C 1
ATOM 4746 O O . VAL B 1 289 ? 78.541 68.142 76.338 1.00 29.57 266 VAL B O 1
ATOM 4750 N N . VAL B 1 290 ? 79.815 66.437 77.020 1.00 24.57 267 VAL B N 1
ATOM 4751 C CA . VAL B 1 290 ? 80.882 67.316 77.501 1.00 26.14 267 VAL B CA 1
ATOM 4752 C C . VAL B 1 290 ? 81.413 68.298 76.431 1.00 28.58 267 VAL B C 1
ATOM 4753 O O . VAL B 1 290 ? 81.529 69.501 76.691 1.00 28.20 267 VAL B O 1
ATOM 4757 N N . PRO B 1 291 ? 81.721 67.801 75.220 1.00 29.47 268 PRO B N 1
ATOM 4758 C CA . PRO B 1 291 ? 82.109 68.764 74.179 1.00 35.74 268 PRO B CA 1
ATOM 4759 C C . PRO B 1 291 ? 81.007 69.773 73.841 1.00 40.57 268 PRO B C 1
ATOM 4760 O O . PRO B 1 291 ? 81.305 70.942 73.611 1.00 44.31 268 PRO B O 1
ATOM 4764 N N . TYR B 1 292 ? 79.753 69.334 73.823 1.00 39.54 269 TYR B N 1
ATOM 4765 C CA . TYR B 1 292 ? 78.649 70.239 73.531 1.00 37.80 269 TYR B CA 1
ATOM 4766 C C . TYR B 1 292 ? 78.496 71.346 74.581 1.00 42.70 269 TYR B C 1
ATOM 4767 O O . TYR B 1 292 ? 78.274 72.512 74.244 1.00 50.03 269 TYR B O 1
ATOM 4776 N N . LEU B 1 293 ? 78.597 70.971 75.851 1.00 35.57 270 LEU B N 1
ATOM 4777 C CA . LEU B 1 293 ? 78.384 71.904 76.948 1.00 41.92 270 LEU B CA 1
ATOM 4778 C C . LEU B 1 293 ? 79.386 73.041 76.922 1.00 53.58 270 LEU B C 1
ATOM 4779 O O . LEU B 1 293 ? 79.132 74.120 77.467 1.00 62.98 270 LEU B O 1
ATOM 4784 N N . HIS B 1 294 ? 80.530 72.794 76.303 1.00 51.27 271 HIS B N 1
ATOM 4785 C CA . HIS B 1 294 ? 81.520 73.840 76.153 1.00 57.71 271 HIS B CA 1
ATOM 4786 C C . HIS B 1 294 ? 80.982 74.889 75.184 1.00 66.71 271 HIS B C 1
ATOM 4787 O O . HIS B 1 294 ? 80.680 76.014 75.583 1.00 70.12 271 HIS B O 1
ATOM 4794 N N . GLU B 1 295 ? 80.807 74.496 73.926 1.00 68.07 272 GLU B N 1
ATOM 4795 C CA . GLU B 1 295 ? 80.535 75.449 72.856 1.00 71.49 272 GLU B CA 1
ATOM 4796 C C . GLU B 1 295 ? 79.103 75.978 72.785 1.00 70.48 272 GLU B C 1
ATOM 4797 O O . GLU B 1 295 ? 78.780 76.779 71.904 1.00 74.81 272 GLU B O 1
ATOM 4803 N N . ARG B 1 296 ? 78.250 75.550 73.710 1.00 68.34 273 ARG B N 1
ATOM 4804 C CA . ARG B 1 296 ? 76.903 76.109 73.790 1.00 70.44 273 ARG B CA 1
ATOM 4805 C C . ARG B 1 296 ? 76.841 77.229 74.829 1.00 75.18 273 ARG B C 1
ATOM 4806 O O . ARG B 1 296 ? 77.222 77.032 75.987 1.00 73.64 273 ARG B O 1
ATOM 4814 N N . LYS B 1 297 ? 76.364 78.402 74.408 1.00 77.55 274 LYS B N 1
ATOM 4815 C CA . LYS B 1 297 ? 76.238 79.545 75.312 1.00 79.35 274 LYS B CA 1
ATOM 4816 C C . LYS B 1 297 ? 74.959 80.360 75.109 1.00 83.07 274 LYS B C 1
ATOM 4817 O O . LYS B 1 297 ? 74.748 80.968 74.058 1.00 82.42 274 LYS B O 1
ATOM 4823 N N . GLN B 1 298 ? 74.117 80.373 76.138 1.00 84.93 275 GLN B N 1
ATOM 4824 C CA . GLN B 1 298 ? 72.927 81.212 76.154 1.00 85.68 275 GLN B CA 1
ATOM 4825 C C . GLN B 1 298 ? 73.235 82.583 76.760 1.00 88.35 275 GLN B C 1
ATOM 4826 O O . GLN B 1 298 ? 72.669 82.970 77.784 1.00 89.03 275 GLN B O 1
ATOM 4832 N N . GLY B 1 304 ? 70.212 80.521 86.174 1.00 44.21 281 GLY B N 1
ATOM 4833 C CA . GLY B 1 304 ? 70.840 79.478 86.974 1.00 38.61 281 GLY B CA 1
ATOM 4834 C C . GLY B 1 304 ? 70.699 78.070 86.427 1.00 34.71 281 GLY B C 1
ATOM 4835 O O . GLY B 1 304 ? 70.975 77.079 87.115 1.00 33.88 281 GLY B O 1
ATOM 4836 N N . GLU B 1 305 ? 70.293 77.967 85.168 1.00 35.96 282 GLU B N 1
ATOM 4837 C CA . GLU B 1 305 ? 70.062 76.666 84.559 1.00 40.55 282 GLU B CA 1
ATOM 4838 C C . GLU B 1 305 ? 71.373 75.953 84.256 1.00 41.08 282 GLU B C 1
ATOM 4839 O O . GLU B 1 305 ? 71.412 74.713 84.146 1.00 39.94 282 GLU B O 1
ATOM 4845 N N . PHE B 1 306 ? 72.450 76.730 84.137 1.00 44.40 283 PHE B N 1
ATOM 4846 C CA . PHE B 1 306 ? 73.765 76.146 83.910 1.00 45.35 283 PHE B CA 1
ATOM 4847 C C . PHE B 1 306 ? 74.357 75.506 85.175 1.00 40.83 283 PHE B C 1
ATOM 4848 O O . PHE B 1 306 ? 75.091 74.539 85.076 1.00 41.83 283 PHE B O 1
ATOM 4856 N N . GLN B 1 307 ? 74.048 76.034 86.356 1.00 37.11 284 GLN B N 1
ATOM 4857 C CA . GLN B 1 307 ? 74.432 75.348 87.592 1.00 34.46 284 GLN B CA 1
ATOM 4858 C C . GLN B 1 307 ? 73.686 74.010 87.759 1.00 30.79 284 GLN B C 1
ATOM 4859 O O . GLN B 1 307 ? 74.268 72.997 88.173 1.00 28.05 284 GLN B O 1
ATOM 4865 N N . LEU B 1 308 ? 72.398 74.010 87.429 1.00 25.09 285 LEU B N 1
ATOM 4866 C CA . LEU B 1 308 ? 71.629 72.774 87.416 1.00 23.77 285 LEU B CA 1
ATOM 4867 C C . LEU B 1 308 ? 72.324 71.815 86.466 1.00 23.09 285 LEU B C 1
ATOM 4868 O O . LEU B 1 308 ? 72.453 70.613 86.743 1.00 26.29 285 LEU B O 1
ATOM 4881 N N . GLN B 1 310 ? 75.574 71.771 85.617 1.00 23.99 287 GLN B N 1
ATOM 4882 C CA . GLN B 1 310 ? 76.796 71.283 86.220 1.00 27.24 287 GLN B CA 1
ATOM 4883 C C . GLN B 1 310 ? 76.495 70.152 87.192 1.00 27.74 287 GLN B C 1
ATOM 4884 O O . GLN B 1 310 ? 77.220 69.163 87.221 1.00 22.30 287 GLN B O 1
ATOM 4890 N N . GLY B 1 311 ? 75.412 70.281 87.961 1.00 26.61 288 GLY B N 1
ATOM 4891 C CA . GLY B 1 311 ? 74.996 69.194 88.847 1.00 21.62 288 GLY B CA 1
ATOM 4892 C C . GLY B 1 311 ? 74.692 67.924 88.079 1.00 20.60 288 GLY B C 1
ATOM 4893 O O . GLY B 1 311 ? 75.137 66.826 88.437 1.00 27.78 288 GLY B O 1
ATOM 4894 N N . LYS B 1 312 ? 73.936 68.080 87.001 1.00 22.70 289 LYS B N 1
ATOM 4895 C CA . LYS B 1 312 ? 73.601 66.959 86.106 1.00 20.08 289 LYS B CA 1
ATOM 4896 C C . LYS B 1 312 ? 74.858 66.282 85.509 1.00 21.13 289 LYS B C 1
ATOM 4897 O O . LYS B 1 312 ? 74.956 65.052 85.422 1.00 21.62 289 LYS B O 1
ATOM 4903 N N . LEU B 1 313 ? 75.834 67.098 85.123 1.00 22.33 290 LEU B N 1
ATOM 4904 C CA . LEU B 1 313 ? 77.101 66.602 84.582 1.00 20.59 290 LEU B CA 1
ATOM 4905 C C . LEU B 1 313 ? 77.880 65.834 85.655 1.00 20.26 290 LEU B C 1
ATOM 4906 O O . LEU B 1 313 ? 78.436 64.771 85.392 1.00 20.01 290 LEU B O 1
ATOM 4911 N N . ALA B 1 314 ? 77.887 66.375 86.868 1.00 23.41 291 ALA B N 1
ATOM 4912 C CA . ALA B 1 314 ? 78.487 65.699 88.018 1.00 22.09 291 ALA B CA 1
ATOM 4913 C C . ALA B 1 314 ? 77.880 64.324 88.255 1.00 21.01 291 ALA B C 1
ATOM 4914 O O . ALA B 1 314 ? 78.616 63.341 88.389 1.00 21.85 291 ALA B O 1
ATOM 4916 N N . ASP B 1 315 ? 76.546 64.247 88.279 1.00 18.83 292 ASP B N 1
ATOM 4917 C CA . ASP B 1 315 ? 75.871 62.961 88.463 1.00 18.80 292 ASP B CA 1
ATOM 4918 C C . ASP B 1 315 ? 76.178 61.965 87.332 1.00 21.51 292 ASP B C 1
ATOM 4919 O O . ASP B 1 315 ? 76.383 60.773 87.580 1.00 17.08 292 ASP B O 1
ATOM 4932 N N . TYR B 1 317 ? 78.927 61.876 85.520 1.00 18.45 294 TYR B N 1
ATOM 4933 C CA . TYR B 1 317 ? 80.317 61.480 85.733 1.00 18.75 294 TYR B CA 1
ATOM 4934 C C . TYR B 1 317 ? 80.437 60.428 86.841 1.00 18.66 294 TYR B C 1
ATOM 4935 O O . TYR B 1 317 ? 81.085 59.362 86.673 1.00 22.96 294 TYR B O 1
ATOM 4944 N N . VAL B 1 318 ? 79.787 60.714 87.967 1.00 21.10 295 VAL B N 1
ATOM 4945 C CA . VAL B 1 318 ? 79.886 59.844 89.135 1.00 22.74 295 VAL B CA 1
ATOM 4946 C C . VAL B 1 318 ? 79.261 58.476 88.832 1.00 19.10 295 VAL B C 1
ATOM 4947 O O . VAL B 1 318 ? 79.819 57.428 89.168 1.00 20.77 295 VAL B O 1
ATOM 4951 N N . THR B 1 319 ? 78.098 58.505 88.191 1.00 17.48 296 THR B N 1
ATOM 4952 C CA . THR B 1 319 ? 77.388 57.299 87.788 1.00 18.62 296 THR B CA 1
ATOM 4953 C C . THR B 1 319 ? 78.236 56.417 86.864 1.00 24.07 296 THR B C 1
ATOM 4954 O O . THR B 1 319 ? 78.343 55.193 87.053 1.00 27.78 296 THR B O 1
ATOM 4966 N N . ASN B 1 321 ? 81.519 56.380 86.621 1.00 17.31 298 ASN B N 1
ATOM 4967 C CA . ASN B 1 321 ? 82.632 55.788 87.355 1.00 17.53 298 ASN B CA 1
ATOM 4968 C C . ASN B 1 321 ? 82.227 54.644 88.306 1.00 22.22 298 ASN B C 1
ATOM 4969 O O . ASN B 1 321 ? 82.910 53.630 88.386 1.00 20.39 298 ASN B O 1
ATOM 4974 N N . ALA B 1 322 ? 81.086 54.809 88.976 1.00 16.67 299 ALA B N 1
ATOM 4975 C CA . ALA B 1 322 ? 80.519 53.786 89.831 1.00 23.04 299 ALA B CA 1
ATOM 4976 C C . ALA B 1 322 ? 80.223 52.499 89.056 1.00 22.14 299 ALA B C 1
ATOM 4977 O O . ALA B 1 322 ? 80.557 51.391 89.510 1.00 18.38 299 ALA B O 1
ATOM 4979 N N . ALA B 1 323 ? 79.584 52.648 87.896 1.00 25.11 300 ALA B N 1
ATOM 4980 C CA . ALA B 1 323 ? 79.167 51.480 87.125 1.00 26.41 300 ALA B CA 1
ATOM 4981 C C . ALA B 1 323 ? 80.394 50.758 86.612 1.00 19.99 300 ALA B C 1
ATOM 4982 O O . ALA B 1 323 ? 80.465 49.523 86.657 1.00 18.42 300 ALA B O 1
ATOM 4984 N N . ARG B 1 324 ? 81.365 51.526 86.127 1.00 19.63 301 ARG B N 1
ATOM 4985 C CA . ARG B 1 324 ? 82.638 50.922 85.733 1.00 22.66 301 ARG B CA 1
ATOM 4986 C C . ARG B 1 324 ? 83.249 50.122 86.867 1.00 24.05 301 ARG B C 1
ATOM 4987 O O . ARG B 1 324 ? 83.622 48.978 86.670 1.00 17.41 301 ARG B O 1
ATOM 4995 N N . ALA B 1 325 ? 83.364 50.737 88.043 1.00 19.05 302 ALA B N 1
ATOM 4996 C CA . ALA B 1 325 ? 83.988 50.074 89.191 1.00 18.49 302 ALA B CA 1
ATOM 4997 C C . ALA B 1 325 ? 83.308 48.732 89.530 1.00 17.81 302 ALA B C 1
ATOM 4998 O O . ALA B 1 325 ? 83.973 47.710 89.777 1.00 20.74 302 ALA B O 1
ATOM 5000 N N . TYR B 1 326 ? 81.981 48.740 89.493 1.00 18.72 303 TYR B N 1
ATOM 5001 C CA . TYR B 1 326 ? 81.200 47.555 89.824 1.00 16.58 303 TYR B CA 1
ATOM 5002 C C . TYR B 1 326 ? 81.348 46.459 88.745 1.00 18.45 303 TYR B C 1
ATOM 5003 O O . TYR B 1 326 ? 81.725 45.305 89.038 1.00 17.56 303 TYR B O 1
ATOM 5012 N N . VAL B 1 327 ? 81.072 46.814 87.491 1.00 16.79 304 VAL B N 1
ATOM 5013 C CA . VAL B 1 327 ? 81.212 45.859 86.397 1.00 17.14 304 VAL B CA 1
ATOM 5014 C C . VAL B 1 327 ? 82.625 45.278 86.358 1.00 28.75 304 VAL B C 1
ATOM 5015 O O . VAL B 1 327 ? 82.801 44.067 86.250 1.00 25.30 304 VAL B O 1
ATOM 5019 N N . TYR B 1 328 ? 83.638 46.132 86.480 1.00 17.81 305 TYR B N 1
ATOM 5020 C CA . TYR B 1 328 ? 85.015 45.638 86.426 1.00 22.26 305 TYR B CA 1
ATOM 5021 C C . TYR B 1 328 ? 85.308 44.735 87.623 1.00 27.20 305 TYR B C 1
ATOM 5022 O O . TYR B 1 328 ? 86.042 43.768 87.495 1.00 19.13 305 TYR B O 1
ATOM 5031 N N . ALA B 1 329 ? 84.729 45.050 88.781 1.00 20.83 306 ALA B N 1
ATOM 5032 C CA . ALA B 1 329 ? 84.949 44.211 89.950 1.00 22.07 306 ALA B CA 1
ATOM 5033 C C . ALA B 1 329 ? 84.337 42.818 89.749 1.00 24.08 306 ALA B C 1
ATOM 5034 O O . ALA B 1 329 ? 84.979 41.817 90.046 1.00 24.44 306 ALA B O 1
ATOM 5036 N N . VAL B 1 330 ? 83.097 42.766 89.244 1.00 19.12 307 VAL B N 1
ATOM 5037 C CA . VAL B 1 330 ? 82.435 41.490 88.986 1.00 21.33 307 VAL B CA 1
ATOM 5038 C C . VAL B 1 330 ? 83.225 40.686 87.943 1.00 25.67 307 VAL B C 1
ATOM 5039 O O . VAL B 1 330 ? 83.458 39.484 88.106 1.00 27.14 307 VAL B O 1
ATOM 5043 N N . ALA B 1 331 ? 83.663 41.357 86.883 1.00 24.85 308 ALA B N 1
ATOM 5044 C CA . ALA B 1 331 ? 84.398 40.664 85.837 1.00 25.67 308 ALA B CA 1
ATOM 5045 C C . ALA B 1 331 ? 85.734 40.109 86.340 1.00 20.92 308 ALA B C 1
ATOM 5046 O O . ALA B 1 331 ? 86.109 38.973 86.019 1.00 22.09 308 ALA B O 1
ATOM 5048 N N . ALA B 1 332 ? 86.455 40.906 87.123 1.00 21.94 309 ALA B N 1
ATOM 5049 C CA . ALA B 1 332 ? 87.716 40.444 87.694 1.00 26.01 309 ALA B CA 1
ATOM 5050 C C . ALA B 1 332 ? 87.458 39.237 88.616 1.00 24.76 309 ALA B C 1
ATOM 5051 O O . ALA B 1 332 ? 88.218 38.254 88.615 1.00 24.34 309 ALA B O 1
ATOM 5053 N N . ALA B 1 333 ? 86.366 39.308 89.379 1.00 22.21 310 ALA B N 1
ATOM 5054 C CA . ALA B 1 333 ? 85.970 38.168 90.209 1.00 24.80 310 ALA B CA 1
ATOM 5055 C C . ALA B 1 333 ? 85.768 36.923 89.333 1.00 22.89 310 ALA B C 1
ATOM 5056 O O . ALA B 1 333 ? 86.237 35.836 89.666 1.00 26.03 310 ALA B O 1
ATOM 5058 N N . CYS B 1 334 ? 85.085 37.086 88.204 1.00 21.61 311 CYS B N 1
ATOM 5059 C CA . CYS B 1 334 ? 84.906 35.962 87.282 1.00 31.33 311 CYS B CA 1
ATOM 5060 C C . CYS B 1 334 ? 86.238 35.423 86.789 1.00 34.13 311 CYS B C 1
ATOM 5061 O O . CYS B 1 334 ? 86.425 34.210 86.684 1.00 31.45 311 CYS B O 1
ATOM 5064 N N . ASP B 1 335 ? 87.175 36.321 86.507 1.00 35.04 3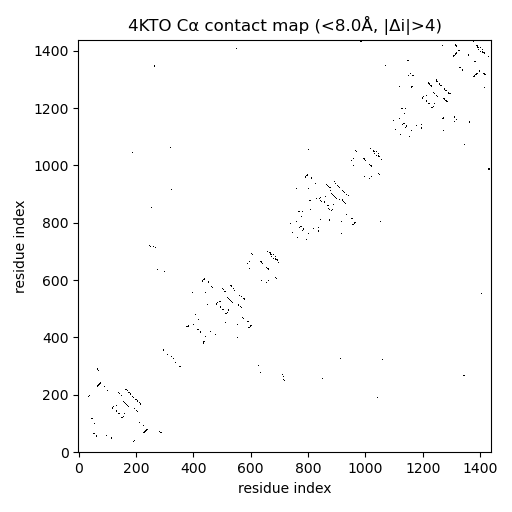12 ASP B N 1
ATOM 5065 C CA . ASP B 1 335 ? 88.497 35.884 86.068 1.00 31.47 312 ASP B CA 1
ATOM 5066 C C . ASP B 1 335 ? 89.263 35.163 87.159 1.00 30.44 312 ASP B C 1
ATOM 5067 O O . ASP B 1 335 ? 90.208 34.451 86.866 1.00 29.66 312 ASP B O 1
ATOM 5072 N N . ARG B 1 336 ? 88.873 35.362 88.416 1.00 27.61 313 ARG B N 1
ATOM 5073 C CA . ARG B 1 336 ? 89.489 34.587 89.494 1.00 32.71 313 ARG B CA 1
ATOM 5074 C C . ARG B 1 336 ? 88.803 33.233 89.686 1.00 35.13 313 ARG B C 1
ATOM 5075 O O . ARG B 1 336 ? 89.267 32.399 90.451 1.00 36.60 313 ARG B O 1
ATOM 5083 N N . GLY B 1 337 ? 87.693 33.029 88.989 1.00 38.17 314 GLY B N 1
ATOM 5084 C CA . GLY B 1 337 ? 86.928 31.806 89.117 1.00 37.94 314 GLY B CA 1
ATOM 5085 C C . GLY B 1 337 ? 85.814 31.861 90.147 1.00 40.82 314 GLY B C 1
ATOM 5086 O O . GLY B 1 337 ? 85.396 30.825 90.653 1.00 46.57 314 GLY B O 1
ATOM 5087 N N . GLU B 1 338 ? 85.298 33.051 90.430 1.00 43.90 315 GLU B N 1
ATOM 5088 C CA . GLU B 1 338 ? 84.374 33.238 91.556 1.00 45.78 315 GLU B CA 1
ATOM 5089 C C . GLU B 1 338 ? 82.895 33.447 91.190 1.00 52.46 315 GLU B C 1
ATOM 5090 O O . GLU B 1 338 ? 82.082 33.786 92.062 1.00 61.56 315 GLU B O 1
ATOM 5096 N N . THR B 1 339 ? 82.549 33.243 89.924 1.00 48.12 316 THR B N 1
ATOM 5097 C CA . THR B 1 339 ? 81.222 33.607 89.389 1.00 52.49 316 THR B CA 1
ATOM 5098 C C . THR B 1 339 ? 79.972 33.350 90.264 1.00 53.01 316 THR B C 1
ATOM 5099 O O . THR B 1 339 ? 79.634 32.203 90.557 1.00 58.07 316 THR B O 1
ATOM 5103 N N . ALA B 1 340 ? 79.281 34.422 90.652 1.00 46.19 317 ALA B N 1
ATOM 5104 C CA . ALA B 1 340 ? 78.014 34.305 91.377 1.00 38.41 317 ALA B CA 1
ATOM 5105 C C . ALA B 1 340 ? 76.841 34.852 90.571 1.00 33.20 317 ALA B C 1
ATOM 5106 O O . ALA B 1 340 ? 76.940 35.921 89.967 1.00 33.33 317 ALA B O 1
ATOM 5108 N N . ARG B 1 341 ? 75.732 34.116 90.576 1.00 32.60 318 ARG B N 1
ATOM 5109 C CA . ARG B 1 341 ? 74.533 34.539 89.870 1.00 41.07 318 ARG B CA 1
ATOM 5110 C C . ARG B 1 341 ? 74.183 35.975 90.292 1.00 35.10 318 ARG B C 1
ATOM 5111 O O . ARG B 1 341 ? 73.874 36.821 89.436 1.00 33.36 318 ARG B O 1
ATOM 5119 N N . LYS B 1 342 ? 74.303 36.231 91.603 1.00 31.68 319 LYS B N 1
ATOM 5120 C CA . LYS B 1 342 ? 73.928 37.496 92.244 1.00 31.50 319 LYS B CA 1
ATOM 5121 C C . LYS B 1 342 ? 74.654 38.692 91.661 1.00 25.80 319 LYS B C 1
ATOM 5122 O O . LYS B 1 342 ? 74.050 39.720 91.405 1.00 19.64 319 LYS B O 1
ATOM 5128 N N . ASP B 1 343 ? 75.967 38.575 91.520 1.00 30.14 320 ASP B N 1
ATOM 5129 C CA . ASP B 1 343 ? 76.769 39.749 91.224 1.00 31.28 320 ASP B CA 1
ATOM 5130 C C . ASP B 1 343 ? 76.748 40.058 89.731 1.00 26.10 320 ASP B C 1
ATOM 5131 O O . ASP B 1 343 ? 76.734 41.221 89.329 1.00 22.68 320 ASP B O 1
ATOM 5136 N N . ALA B 1 344 ? 76.719 39.014 88.914 1.00 29.49 321 ALA B N 1
ATOM 5137 C CA . ALA B 1 344 ? 76.567 39.180 87.473 1.00 34.30 321 ALA B CA 1
ATOM 5138 C C . ALA B 1 344 ? 75.218 39.853 87.167 1.00 30.10 321 ALA B C 1
ATOM 5139 O O . ALA B 1 344 ? 75.147 40.880 86.442 1.00 28.03 321 ALA B O 1
ATOM 5141 N N . ALA B 1 345 ? 74.155 39.283 87.747 1.00 29.56 322 ALA B N 1
ATOM 5142 C CA . ALA B 1 345 ? 72.814 39.858 87.586 1.00 27.07 322 ALA B CA 1
ATOM 5143 C C . ALA B 1 345 ? 72.796 41.289 88.117 1.00 19.15 322 ALA B C 1
ATOM 5144 O O . ALA B 1 345 ? 72.220 42.189 87.496 1.00 20.75 322 ALA B O 1
ATOM 5146 N N . GLY B 1 346 ? 73.458 41.503 89.253 1.00 18.10 323 GLY B N 1
ATOM 5147 C CA . GLY B 1 346 ? 73.468 42.819 89.882 1.00 17.08 323 GLY B CA 1
ATOM 5148 C C . GLY B 1 346 ? 74.115 43.872 89.002 1.00 23.02 323 GLY B C 1
ATOM 5149 O O . GLY B 1 346 ? 73.571 44.963 88.802 1.00 20.78 323 GLY B O 1
ATOM 5150 N N . CYS B 1 347 ? 75.275 43.550 88.441 1.00 24.98 324 CYS B N 1
ATOM 5151 C CA . CYS B 1 347 ? 75.964 44.571 87.671 1.00 23.13 324 CYS B CA 1
ATOM 5152 C C . CYS B 1 347 ? 75.234 44.883 86.368 1.00 19.24 324 CYS B C 1
ATOM 5153 O O . CYS B 1 347 ? 75.178 46.049 85.963 1.00 18.14 324 CYS B O 1
ATOM 5156 N N . ILE B 1 348 ? 74.625 43.889 85.719 1.00 22.20 325 ILE B N 1
ATOM 5157 C CA . ILE B 1 348 ? 73.839 44.307 84.545 1.00 21.20 325 ILE B CA 1
ATOM 5158 C C . ILE B 1 348 ? 72.554 45.077 84.913 1.00 25.63 325 ILE B C 1
ATOM 5159 O O . ILE B 1 348 ? 72.185 46.041 84.233 1.00 22.58 325 ILE B O 1
ATOM 5164 N N . LEU B 1 349 ? 71.887 44.669 85.991 1.00 21.26 326 LEU B N 1
ATOM 5165 C CA . LEU B 1 349 ? 70.718 45.396 86.470 1.00 20.58 326 LEU B CA 1
ATOM 5166 C C . LEU B 1 349 ? 71.066 46.892 86.656 1.00 25.66 326 LEU B C 1
ATOM 5167 O O . LEU B 1 349 ? 70.445 47.809 86.058 1.00 25.01 326 LEU B O 1
ATOM 5172 N N . TYR B 1 350 ? 72.099 47.109 87.465 1.00 15.67 327 TYR B N 1
ATOM 5173 C CA . TYR B 1 350 ? 72.613 48.442 87.760 1.00 15.35 327 TYR B CA 1
ATOM 5174 C C . TYR B 1 350 ? 73.009 49.244 86.516 1.00 18.84 327 TYR B C 1
ATOM 5175 O O . TYR B 1 350 ? 72.475 50.341 86.266 1.00 16.38 327 TYR B O 1
ATOM 5184 N N . ALA B 1 351 ? 73.921 48.686 85.722 1.00 22.67 328 ALA B N 1
ATOM 5185 C CA . ALA B 1 351 ? 74.420 49.389 84.536 1.00 15.51 328 ALA B CA 1
ATOM 5186 C C . ALA B 1 351 ? 73.317 49.720 83.512 1.00 15.52 328 ALA B C 1
ATOM 5187 O O . ALA B 1 351 ? 73.272 50.831 82.988 1.00 20.01 328 ALA B O 1
ATOM 5189 N N . ALA B 1 352 ? 72.429 48.761 83.236 1.00 18.49 329 ALA B N 1
ATOM 5190 C CA . ALA B 1 352 ? 71.353 48.978 82.270 1.00 18.69 329 ALA B CA 1
ATOM 5191 C C . ALA B 1 352 ? 70.420 50.122 82.699 1.00 15.54 329 ALA B C 1
ATOM 5192 O O . ALA B 1 352 ? 70.149 51.061 81.908 1.00 20.28 329 ALA B O 1
ATOM 5194 N N . GLU B 1 353 ? 69.988 50.094 83.960 1.00 15.40 330 GLU B N 1
ATOM 5195 C CA . GLU B 1 353 ? 69.193 51.232 84.443 1.00 17.87 330 GLU B CA 1
ATOM 5196 C C . GLU B 1 353 ? 69.939 52.582 84.351 1.00 19.52 330 GLU B C 1
ATOM 5197 O O . GLU B 1 353 ? 69.372 53.590 83.878 1.00 24.24 330 GLU B O 1
ATOM 5203 N N . LYS B 1 354 ? 71.215 52.592 84.758 1.00 18.83 331 LYS B N 1
ATOM 5204 C CA . LYS B 1 354 ? 71.994 53.831 84.713 1.00 19.96 331 LYS B CA 1
ATOM 5205 C C . LYS B 1 354 ? 72.162 54.395 83.297 1.00 16.45 331 LYS B C 1
ATOM 5206 O O . LYS B 1 354 ? 72.042 55.589 83.096 1.00 20.11 331 LYS B O 1
ATOM 5212 N N . ALA B 1 355 ? 72.483 53.537 82.340 1.00 16.37 332 ALA B N 1
ATOM 5213 C CA . ALA B 1 355 ? 72.679 53.968 80.957 1.00 21.61 332 ALA B CA 1
ATOM 5214 C C . ALA B 1 355 ? 71.406 54.563 80.405 1.00 20.14 332 ALA B C 1
ATOM 5215 O O . ALA B 1 355 ? 71.445 55.577 79.708 1.00 20.72 332 ALA B O 1
ATOM 5217 N N . THR B 1 356 ? 70.268 53.951 80.708 1.00 17.51 333 THR B N 1
ATOM 5218 C CA . THR B 1 356 ? 69.036 54.566 80.203 1.00 25.03 333 THR B CA 1
ATOM 5219 C C . THR B 1 356 ? 68.813 55.988 80.775 1.00 23.20 333 THR B C 1
ATOM 5220 O O . THR B 1 356 ? 68.466 56.955 80.038 1.00 19.43 333 THR B O 1
ATOM 5224 N N . ALA B 1 357 ? 69.042 56.116 82.079 1.00 20.94 334 ALA B N 1
ATOM 5225 C CA . ALA B 1 357 ? 68.820 57.412 82.720 1.00 20.66 334 ALA B CA 1
ATOM 5226 C C . ALA B 1 357 ? 69.784 58.463 82.158 1.00 16.86 334 ALA B C 1
ATOM 5227 O O . ALA B 1 357 ? 69.432 59.629 81.919 1.00 18.66 334 ALA B O 1
ATOM 5237 N N . ALA B 1 359 ? 71.209 58.478 79.206 1.00 17.41 336 ALA B N 1
ATOM 5238 C CA . ALA B 1 359 ? 70.878 58.840 77.833 1.00 20.60 336 ALA B CA 1
ATOM 5239 C C . ALA B 1 359 ? 69.801 59.923 77.855 1.00 17.12 336 ALA B C 1
ATOM 5240 O O . ALA B 1 359 ? 69.851 60.895 77.068 1.00 17.62 336 ALA B O 1
ATOM 5242 N N . LEU B 1 360 ? 68.847 59.768 78.780 1.00 22.25 337 LEU B N 1
ATOM 5243 C CA . LEU B 1 360 ? 67.800 60.789 78.931 1.00 21.05 337 LEU B CA 1
ATOM 5244 C C . LEU B 1 360 ? 68.403 62.135 79.294 1.00 22.94 337 LEU B C 1
ATOM 5245 O O . LEU B 1 360 ? 67.960 63.188 78.792 1.00 20.56 337 LEU B O 1
ATOM 5250 N N . GLU B 1 361 ? 69.416 62.102 80.165 1.00 17.33 338 GLU B N 1
ATOM 5251 C CA . GLU B 1 361 ? 70.111 63.339 80.535 1.00 20.50 338 GLU B CA 1
ATOM 5252 C C . GLU B 1 361 ? 70.947 63.922 79.401 1.00 23.01 338 GLU B C 1
ATOM 5253 O O . GLU B 1 361 ? 71.058 65.130 79.286 1.00 23.17 338 GLU B O 1
ATOM 5259 N N . ALA B 1 362 ? 71.541 63.067 78.570 1.00 23.64 339 ALA B N 1
ATOM 5260 C CA . ALA B 1 362 ? 72.283 63.543 77.425 1.00 18.90 339 ALA B CA 1
ATOM 5261 C C . ALA B 1 362 ? 71.376 64.345 76.483 1.00 20.91 339 ALA B C 1
ATOM 5262 O O . ALA B 1 362 ? 71.755 65.435 75.984 1.00 22.14 339 ALA B O 1
ATOM 5264 N N . ILE B 1 363 ? 70.174 63.816 76.247 1.00 19.80 340 ILE B N 1
ATOM 5265 C CA . ILE B 1 363 ? 69.226 64.555 75.413 1.00 20.92 340 ILE B CA 1
ATOM 5266 C C . ILE B 1 363 ? 68.925 65.909 76.084 1.00 19.96 340 ILE B C 1
ATOM 5267 O O . ILE B 1 363 ? 69.028 66.988 75.458 1.00 23.11 340 ILE B O 1
ATOM 5272 N N . GLN B 1 364 ? 68.580 65.840 77.366 1.00 22.51 341 GLN B N 1
ATOM 5273 C CA . GLN B 1 364 ? 68.256 67.048 78.128 1.00 20.04 341 GLN B CA 1
ATOM 5274 C C . GLN B 1 364 ? 69.346 68.117 78.015 1.00 25.24 341 GLN B C 1
ATOM 5275 O O . GLN B 1 364 ? 69.072 69.298 77.799 1.00 24.70 341 GLN B O 1
ATOM 5281 N N . ALA B 1 365 ? 70.589 67.684 78.152 1.00 20.72 342 ALA B N 1
ATOM 5282 C CA . ALA B 1 365 ? 71.712 68.594 78.154 1.00 27.63 342 ALA B CA 1
ATOM 5283 C C . ALA B 1 365 ? 71.890 69.229 76.795 1.00 28.08 342 ALA B C 1
ATOM 5284 O O . ALA B 1 365 ? 72.333 70.377 76.715 1.00 26.37 342 ALA B O 1
ATOM 5286 N N . LEU B 1 366 ? 71.579 68.491 75.724 1.00 22.07 343 LEU B N 1
ATOM 5287 C CA . LEU B 1 366 ? 71.717 69.085 74.391 1.00 22.93 343 LEU B CA 1
ATOM 5288 C C . LEU B 1 366 ? 70.492 69.845 73.904 1.00 30.49 343 LEU B C 1
ATOM 5289 O O . LEU B 1 366 ? 70.481 70.341 72.770 1.00 30.41 343 LEU B O 1
ATOM 5294 N N . GLY B 1 367 ? 69.446 69.888 74.725 1.00 26.51 344 GLY B N 1
ATOM 5295 C CA . GLY B 1 367 ? 68.264 70.643 74.365 1.00 25.19 344 GLY B CA 1
ATOM 5296 C C . GLY B 1 367 ? 67.647 70.253 73.023 1.00 23.56 344 GLY B C 1
ATOM 5297 O O . GLY B 1 367 ? 67.595 69.062 72.641 1.00 23.32 344 GLY B O 1
ATOM 5298 N N . GLY B 1 368 ? 67.188 71.268 72.296 1.00 24.43 345 GLY B N 1
ATOM 5299 C CA . GLY B 1 368 ? 66.563 71.058 71.001 1.00 29.24 345 GLY B CA 1
ATOM 5300 C C . GLY B 1 368 ? 67.399 70.173 70.098 1.00 29.93 345 GLY B C 1
ATOM 5301 O O . GLY B 1 368 ? 66.894 69.196 69.537 1.00 32.48 345 GLY B O 1
ATOM 5302 N N . ASN B 1 369 ? 68.680 70.516 69.976 1.00 26.70 346 ASN B N 1
ATOM 5303 C CA . ASN B 1 369 ? 69.644 69.709 69.236 1.00 24.88 346 ASN B CA 1
ATOM 5304 C C . ASN B 1 369 ? 69.702 68.271 69.712 1.00 33.97 346 ASN B C 1
ATOM 5305 O O . ASN B 1 369 ? 69.857 67.360 68.901 1.00 33.16 346 ASN B O 1
ATOM 5310 N N . GLY B 1 370 ? 69.596 68.063 71.027 1.00 25.79 347 GLY B N 1
ATOM 5311 C CA . GLY B 1 370 ? 69.582 66.707 71.545 1.00 25.55 347 GLY B CA 1
ATOM 5312 C C . GLY B 1 370 ? 68.371 65.927 71.066 1.00 29.63 347 GLY B C 1
ATOM 5313 O O . GLY B 1 370 ? 68.399 64.695 70.986 1.00 27.49 347 GLY B O 1
ATOM 5314 N N . TYR B 1 371 ? 67.305 66.646 70.736 1.00 22.00 348 TYR B N 1
ATOM 5315 C CA . TYR B 1 371 ? 66.094 65.984 70.272 1.00 21.75 348 TYR B CA 1
ATOM 5316 C C . TYR B 1 371 ? 66.072 65.697 68.750 1.00 24.26 348 TYR B C 1
ATOM 5317 O O . TYR B 1 371 ? 65.096 65.154 68.227 1.00 26.35 348 TYR B O 1
ATOM 5326 N N . THR B 1 372 ? 67.118 66.084 68.027 1.00 25.47 349 THR B N 1
ATOM 5327 C CA . THR B 1 372 ? 67.137 65.835 66.596 1.00 29.82 349 THR B CA 1
ATOM 5328 C C . THR B 1 372 ? 67.962 64.604 66.297 1.00 31.97 349 THR B C 1
ATOM 5329 O O . THR B 1 372 ? 68.882 64.266 67.035 1.00 30.07 349 THR B O 1
ATOM 5333 N N . ASN B 1 373 ? 67.630 63.941 65.198 1.00 29.14 350 ASN B N 1
ATOM 5334 C CA . ASN B 1 373 ? 68.361 62.761 64.783 1.00 33.10 350 ASN B CA 1
ATOM 5335 C C . ASN B 1 373 ? 69.722 63.107 64.206 1.00 34.09 350 ASN B C 1
ATOM 5336 O O . ASN B 1 373 ? 70.513 62.222 63.892 1.00 40.53 350 ASN B O 1
ATOM 5341 N N . ASP B 1 374 ? 69.999 64.398 64.083 1.00 32.71 351 ASP B N 1
ATOM 5342 C CA . ASP B 1 374 ? 71.302 64.843 63.600 1.00 33.89 351 ASP B CA 1
ATOM 5343 C C . ASP B 1 374 ? 72.384 64.676 64.679 1.00 32.95 351 ASP B C 1
ATOM 5344 O O . ASP B 1 374 ? 73.576 64.695 64.390 1.00 34.70 351 ASP B O 1
ATOM 5349 N N . TYR B 1 375 ? 71.957 64.506 65.923 1.00 29.67 352 TYR B N 1
ATOM 5350 C CA . TYR B 1 375 ? 72.860 64.212 67.032 1.00 30.77 352 TYR B CA 1
ATOM 5351 C C . TYR B 1 375 ? 72.560 62.791 67.500 1.00 24.71 352 TYR B C 1
ATOM 5352 O O . TYR B 1 375 ? 71.457 62.313 67.320 1.00 22.09 352 TYR B O 1
ATOM 5361 N N . PRO B 1 376 ? 73.545 62.112 68.102 1.00 25.44 353 PRO B N 1
ATOM 5362 C CA . PRO B 1 376 ? 73.343 60.697 68.449 1.00 24.29 353 PRO B CA 1
ATOM 5363 C C . PRO B 1 376 ? 72.640 60.388 69.795 1.00 23.84 353 PRO B C 1
ATOM 5364 O O . PRO B 1 376 ? 72.475 59.205 70.135 1.00 24.04 353 PRO B O 1
ATOM 5368 N N . ALA B 1 377 ? 72.223 61.408 70.543 1.00 26.08 354 ALA B N 1
ATOM 5369 C CA . ALA B 1 377 ? 71.669 61.178 71.891 1.00 25.96 354 ALA B CA 1
ATOM 5370 C C . ALA B 1 377 ? 70.355 60.385 71.876 1.00 20.25 354 ALA B C 1
ATOM 5371 O O . ALA B 1 377 ? 70.131 59.504 72.731 1.00 18.61 354 ALA B O 1
ATOM 5373 N N . GLY B 1 378 ? 69.486 60.711 70.919 1.00 19.59 355 GLY B N 1
ATOM 5374 C CA . GLY B 1 378 ? 68.240 59.982 70.742 1.00 19.37 355 GLY B CA 1
ATOM 5375 C C . GLY B 1 378 ? 68.513 58.499 70.537 1.00 21.34 355 GLY B C 1
ATOM 5376 O O . GLY B 1 378 ? 67.860 57.629 71.141 1.00 28.23 355 GLY B O 1
ATOM 5377 N N . ARG B 1 379 ? 69.507 58.210 69.697 1.00 21.49 356 ARG B N 1
ATOM 5378 C CA . ARG B 1 379 ? 69.912 56.836 69.446 1.00 19.43 356 ARG B CA 1
ATOM 5379 C C . ARG B 1 379 ? 70.477 56.158 70.697 1.00 19.54 356 ARG B C 1
ATOM 5380 O O . ARG B 1 379 ? 70.240 54.966 70.914 1.00 18.74 356 ARG B O 1
ATOM 5388 N N . LEU B 1 380 ? 71.249 56.893 71.501 1.00 22.81 357 LEU B N 1
ATOM 5389 C CA . LEU B 1 380 ? 71.749 56.316 72.752 1.00 22.37 357 LEU B CA 1
ATOM 5390 C C . LEU B 1 380 ? 70.583 55.883 73.655 1.00 19.13 357 LEU B C 1
ATOM 5391 O O . LEU B 1 380 ? 70.621 54.809 74.259 1.00 19.63 357 LEU B O 1
ATOM 5396 N N . LEU B 1 381 ? 69.542 56.698 73.734 1.00 17.66 358 LEU B N 1
ATOM 5397 C CA . LEU B 1 381 ? 68.384 56.327 74.559 1.00 20.46 358 LEU B CA 1
ATOM 5398 C C . LEU B 1 381 ? 67.680 55.058 74.031 1.00 27.19 358 LEU B C 1
ATOM 5399 O O . LEU B 1 381 ? 67.481 54.040 74.773 1.00 17.16 358 LEU B O 1
ATOM 5404 N N . ARG B 1 382 ? 67.335 55.124 72.741 1.00 25.55 359 ARG B N 1
ATOM 5405 C CA . ARG B 1 382 ? 66.657 54.020 72.071 1.00 22.07 359 ARG B CA 1
ATOM 5406 C C . ARG B 1 382 ? 67.431 52.714 72.270 1.00 24.00 359 ARG B C 1
ATOM 5407 O O . ARG B 1 382 ? 66.839 51.687 72.613 1.00 18.11 359 ARG B O 1
ATOM 5415 N N . ASP B 1 383 ? 68.750 52.765 72.090 1.00 18.12 360 ASP B N 1
ATOM 5416 C CA . ASP B 1 383 ? 69.596 51.578 72.266 1.00 22.66 360 ASP B CA 1
ATOM 5417 C C . ASP B 1 383 ? 69.633 51.100 73.733 1.00 24.28 360 ASP B C 1
ATOM 5418 O O . ASP B 1 383 ? 69.445 49.916 74.022 1.00 18.48 360 ASP B O 1
ATOM 5423 N N . ALA B 1 384 ? 69.875 52.036 74.642 1.00 22.19 361 ALA B N 1
ATOM 5424 C CA . ALA B 1 384 ? 70.080 51.716 76.061 1.00 25.21 361 ALA B CA 1
ATOM 5425 C C . ALA B 1 384 ? 68.918 50.921 76.635 1.00 27.46 361 ALA B C 1
ATOM 5426 O O . ALA B 1 384 ? 69.142 49.990 77.426 1.00 19.09 361 ALA B O 1
ATOM 5428 N N . LYS B 1 385 ? 67.691 51.296 76.240 1.00 16.90 362 LYS B N 1
ATOM 5429 C CA . LYS B 1 385 ? 66.494 50.660 76.794 1.00 16.96 362 LYS B CA 1
ATOM 5430 C C . LYS B 1 385 ? 66.507 49.135 76.654 1.00 22.82 362 LYS B C 1
ATOM 5431 O O . LYS B 1 385 ? 65.978 48.413 77.497 1.00 18.55 362 LYS B O 1
ATOM 5437 N N . LEU B 1 386 ? 67.135 48.656 75.591 1.00 17.65 363 LEU B N 1
ATOM 5438 C CA . LEU B 1 386 ? 67.214 47.234 75.315 1.00 26.90 363 LEU B CA 1
ATOM 5439 C C . LEU B 1 386 ? 67.775 46.417 76.494 1.00 25.56 363 LEU B C 1
ATOM 5440 O O . LEU B 1 386 ? 67.356 45.286 76.740 1.00 18.40 363 LEU B O 1
ATOM 5445 N N . TYR B 1 387 ? 68.761 46.966 77.186 1.00 20.71 364 TYR B N 1
ATOM 5446 C CA . TYR B 1 387 ? 69.458 46.187 78.208 1.00 24.50 364 TYR B CA 1
ATOM 5447 C C . TYR B 1 387 ? 68.666 45.983 79.506 1.00 25.08 364 TYR B C 1
ATOM 5448 O O . TYR B 1 387 ? 69.057 45.183 80.362 1.00 25.11 364 TYR B O 1
ATOM 5457 N N . GLU B 1 388 ? 67.560 46.707 79.641 1.00 17.13 365 GLU B N 1
ATOM 5458 C CA . GLU B 1 388 ? 66.648 46.515 80.746 1.00 22.75 365 GLU B CA 1
ATOM 5459 C C . GLU B 1 388 ? 65.660 45.399 80.475 1.00 28.29 365 GLU B C 1
ATOM 5460 O O . GLU B 1 388 ? 64.948 44.950 81.383 1.00 27.54 365 GLU B O 1
ATOM 5466 N N . ILE B 1 389 ? 65.621 44.955 79.221 1.00 27.46 366 ILE B N 1
ATOM 5467 C CA . ILE B 1 389 ? 64.755 43.858 78.829 1.00 37.22 366 ILE B CA 1
ATOM 5468 C C . ILE B 1 389 ? 65.515 42.586 78.448 1.00 45.10 366 ILE B C 1
ATOM 5469 O O . ILE B 1 389 ? 65.358 41.534 79.092 1.00 46.40 366 ILE B O 1
ATOM 5474 N N . GLY B 1 390 ? 66.326 42.693 77.393 1.00 42.94 367 GLY B N 1
ATOM 5475 C CA . GLY B 1 390 ? 67.130 41.586 76.903 1.00 38.66 367 GLY B CA 1
ATOM 5476 C C . GLY B 1 390 ? 68.048 41.022 77.970 1.00 42.08 367 GLY B C 1
ATOM 5477 O O . GLY B 1 390 ? 68.372 41.697 78.951 1.00 51.84 367 GLY B O 1
ATOM 5478 N N . ALA B 1 391 ? 68.457 39.775 77.775 1.00 37.54 368 ALA B N 1
ATOM 5479 C CA . ALA B 1 391 ? 69.236 39.019 78.756 1.00 45.08 368 ALA B CA 1
ATOM 5480 C C . ALA B 1 391 ? 68.467 38.792 80.051 1.00 49.67 368 ALA B C 1
ATOM 5481 O O . ALA B 1 391 ? 69.056 38.435 81.070 1.00 59.06 368 ALA B O 1
ATOM 5483 N N . GLY B 1 392 ? 67.153 38.979 80.005 1.00 42.51 369 GLY B N 1
ATOM 5484 C CA . GLY B 1 392 ? 66.330 38.868 81.195 1.00 43.66 369 GLY B CA 1
ATOM 5485 C C . GLY B 1 392 ? 66.063 40.247 81.753 1.00 41.50 369 GLY B C 1
ATOM 5486 O O . GLY B 1 392 ? 66.970 41.045 81.911 1.00 44.97 369 GLY B O 1
ATOM 5487 N N . THR B 1 393 ? 64.808 40.536 82.046 1.00 42.17 370 THR B N 1
ATOM 5488 C CA . THR B 1 393 ? 64.421 41.875 82.452 1.00 34.10 370 THR B CA 1
ATOM 5489 C C . THR B 1 393 ? 64.983 42.245 83.827 1.00 34.41 370 THR B C 1
ATOM 5490 O O . THR B 1 393 ? 65.479 41.388 84.560 1.00 31.25 370 THR B O 1
ATOM 5494 N N . SER B 1 394 ? 64.901 43.534 84.156 1.00 26.30 371 SER B N 1
ATOM 5495 C CA . SER B 1 394 ? 65.277 44.036 85.462 1.00 26.65 371 SER B CA 1
ATOM 5496 C C . SER B 1 394 ? 64.502 43.321 86.572 1.00 26.77 371 SER B C 1
ATOM 5497 O O . SER B 1 394 ? 65.053 43.025 87.628 1.00 22.55 371 SER B O 1
ATOM 5500 N N . GLU B 1 395 ? 63.219 43.060 86.323 1.00 23.53 372 GLU B N 1
ATOM 5501 C CA . GLU B 1 395 ? 62.364 42.337 87.265 1.00 21.13 372 GLU B CA 1
ATOM 5502 C C . GLU B 1 395 ? 62.916 40.939 87.615 1.00 23.87 372 GLU B C 1
ATOM 5503 O O . GLU B 1 395 ? 63.047 40.566 88.795 1.00 25.86 372 GLU B O 1
ATOM 5509 N N . ILE B 1 396 ? 63.230 40.172 86.575 1.00 25.21 373 ILE B N 1
ATOM 5510 C CA . ILE B 1 396 ? 63.831 38.849 86.716 1.00 23.50 373 ILE B CA 1
ATOM 5511 C C . ILE B 1 396 ? 65.143 38.916 87.503 1.00 22.82 373 ILE B C 1
ATOM 5512 O O . ILE B 1 396 ? 65.350 38.128 88.423 1.00 23.47 373 ILE B O 1
ATOM 5517 N N . ARG B 1 397 ? 66.010 39.862 87.152 1.00 21.20 374 ARG B N 1
ATOM 5518 C CA . ARG B 1 397 ? 67.283 40.042 87.848 1.00 23.10 374 ARG B CA 1
ATOM 5519 C C . ARG B 1 397 ? 67.082 40.341 89.322 1.00 22.24 374 ARG B C 1
ATOM 5520 O O . ARG B 1 397 ? 67.752 39.745 90.178 1.00 19.54 374 ARG B O 1
ATOM 5528 N N . ARG B 1 398 ? 66.150 41.243 89.626 1.00 19.05 375 ARG B N 1
ATOM 5529 C CA . ARG B 1 398 ? 65.871 41.556 91.029 1.00 25.91 375 ARG B CA 1
ATOM 5530 C C . ARG B 1 398 ? 65.428 40.302 91.798 1.00 26.31 375 ARG B C 1
ATOM 5531 O O . ARG B 1 398 ? 65.922 40.029 92.901 1.00 23.93 375 ARG B O 1
ATOM 5547 N N . LEU B 1 400 ? 65.959 37.148 91.066 1.00 21.92 377 LEU B N 1
ATOM 5548 C CA . LEU B 1 400 ? 67.031 36.177 91.140 1.00 22.33 377 LEU B CA 1
ATOM 5549 C C . LEU B 1 400 ? 67.942 36.547 92.310 1.00 21.85 377 LEU B C 1
ATOM 5550 O O . LEU B 1 400 ? 68.277 35.704 93.130 1.00 25.63 377 LEU B O 1
ATOM 5555 N N . ILE B 1 401 ? 68.338 37.821 92.371 1.00 25.58 378 ILE B N 1
ATOM 5556 C CA . ILE B 1 401 ? 69.240 38.280 93.421 1.00 20.37 378 ILE B CA 1
ATOM 5557 C C . ILE B 1 401 ? 68.629 38.078 94.804 1.00 23.16 378 ILE B C 1
ATOM 5558 O O . ILE B 1 401 ? 69.258 37.506 95.701 1.00 22.84 378 ILE B O 1
ATOM 5563 N N . GLY B 1 402 ? 67.391 38.532 94.967 1.00 22.27 379 GLY B N 1
ATOM 5564 C CA . GLY B 1 402 ? 66.691 38.379 96.230 1.00 22.92 379 GLY B CA 1
ATOM 5565 C C . GLY B 1 402 ? 66.521 36.936 96.673 1.00 23.74 379 GLY B C 1
ATOM 5566 O O . GLY B 1 402 ? 66.694 36.622 97.844 1.00 26.09 379 GLY B O 1
ATOM 5567 N N . ARG B 1 403 ? 66.165 36.055 95.742 1.00 27.65 380 ARG B N 1
ATOM 5568 C CA . ARG B 1 403 ? 66.016 34.642 96.060 1.00 24.55 380 ARG B CA 1
ATOM 5569 C C . ARG B 1 403 ? 67.353 34.009 96.457 1.00 24.75 380 ARG B C 1
ATOM 5570 O O . ARG B 1 403 ? 67.402 33.149 97.349 1.00 25.62 380 ARG B O 1
ATOM 5578 N N . GLU B 1 404 ? 68.420 34.410 95.768 1.00 23.87 381 GLU B N 1
ATOM 5579 C CA . GLU B 1 404 ? 69.755 33.941 96.110 1.00 30.33 381 GLU B CA 1
ATOM 5580 C C . GLU B 1 404 ? 70.132 34.356 97.532 1.00 25.62 381 GLU B C 1
ATOM 5581 O O . GLU B 1 404 ? 70.536 33.520 98.338 1.00 24.52 381 GLU B O 1
ATOM 5587 N N . LEU B 1 405 ? 69.996 35.652 97.824 1.00 23.79 382 LEU B N 1
ATOM 5588 C CA . LEU B 1 405 ? 70.314 36.189 99.151 1.00 22.60 382 LEU B CA 1
ATOM 5589 C C . LEU B 1 405 ? 69.517 35.494 100.236 1.00 23.62 382 LEU B C 1
ATOM 5590 O O . LEU B 1 405 ? 70.050 35.122 101.305 1.00 28.71 382 LEU B O 1
ATOM 5595 N N . PHE B 1 406 ? 68.232 35.304 99.961 1.00 24.09 383 PHE B N 1
ATOM 5596 C CA . PHE B 1 406 ? 67.395 34.638 100.941 1.00 34.38 383 PHE B CA 1
ATOM 5597 C C . PHE B 1 406 ? 67.894 33.213 101.184 1.00 37.77 383 PHE B C 1
ATOM 5598 O O . PHE B 1 406 ? 67.993 32.782 102.333 1.00 33.28 383 PHE B O 1
ATOM 5606 N N . ALA B 1 407 ? 68.229 32.493 100.112 1.00 26.59 384 ALA B N 1
ATOM 5607 C CA . ALA B 1 407 ? 68.722 31.125 100.270 1.00 31.69 384 ALA B CA 1
ATOM 5608 C C . ALA B 1 407 ? 70.056 31.111 101.020 1.00 34.83 384 ALA B C 1
ATOM 5609 O O . ALA B 1 407 ? 70.331 30.215 101.794 1.00 36.26 384 ALA B O 1
ATOM 5611 N N . GLU B 1 408 ? 70.862 32.133 100.776 1.00 37.10 385 GLU B N 1
ATOM 5612 C CA . GLU B 1 408 ? 72.213 32.247 101.294 1.00 35.02 385 GLU B CA 1
ATOM 5613 C C . GLU B 1 408 ? 72.229 32.557 102.777 1.00 35.40 385 GLU B C 1
ATOM 5614 O O . GLU B 1 408 ? 73.206 32.278 103.464 1.00 32.64 385 GLU B O 1
ATOM 5620 N N . THR B 1 409 ? 71.159 33.155 103.273 1.00 36.45 386 THR B N 1
ATOM 5621 C CA . THR B 1 409 ? 71.171 33.621 104.653 1.00 38.73 386 THR B CA 1
ATOM 5622 C C . THR B 1 409 ? 70.164 32.920 105.553 1.00 41.44 386 THR B C 1
ATOM 5623 O O . THR B 1 409 ? 69.842 33.416 106.630 1.00 43.90 386 THR B O 1
ATOM 5627 N N . LYS B 1 410 ? 69.653 31.778 105.125 1.00 42.16 387 LYS B N 1
ATOM 5628 C CA . LYS B 1 410 ? 68.738 31.045 105.987 1.00 49.52 387 LYS B CA 1
ATOM 5629 C C . LYS B 1 410 ? 69.535 30.214 106.975 1.00 54.92 387 LYS B C 1
ATOM 5630 O O . LYS B 1 410 ? 70.753 30.114 106.843 1.00 55.67 387 LYS B O 1
ATOM 5645 N N . PHE C 1 25 ? 55.168 79.985 105.659 1.00 36.65 2 PHE C N 1
ATOM 5646 C CA . PHE C 1 25 ? 55.137 80.052 104.198 1.00 33.27 2 PHE C CA 1
ATOM 5647 C C . PHE C 1 25 ? 53.733 79.760 103.699 1.00 31.38 2 PHE C C 1
ATOM 5648 O O . PHE C 1 25 ? 53.231 78.649 103.831 1.00 32.61 2 PHE C O 1
ATOM 5656 N N . GLU C 1 26 ? 53.092 80.766 103.124 1.00 41.61 3 GLU C N 1
ATOM 5657 C CA . GLU C 1 26 ? 51.655 80.684 102.894 1.00 46.70 3 GLU C CA 1
ATOM 5658 C C . GLU C 1 26 ? 51.237 80.894 101.447 1.00 49.69 3 GLU C C 1
ATOM 5659 O O . GLU C 1 26 ? 50.046 80.990 101.159 1.00 50.69 3 GLU C O 1
ATOM 5665 N N . ALA C 1 27 ? 52.207 80.962 100.538 1.00 47.51 4 ALA C N 1
ATOM 5666 C CA . ALA C 1 27 ? 51.876 80.960 99.123 1.00 48.39 4 ALA C CA 1
ATOM 5667 C C . ALA C 1 27 ? 51.447 79.545 98.755 1.00 47.20 4 ALA C C 1
ATOM 5668 O O . ALA C 1 27 ? 51.620 78.611 99.535 1.00 42.42 4 ALA C O 1
ATOM 5670 N N . GLY C 1 28 ? 50.877 79.385 97.570 1.00 48.76 5 GLY C N 1
ATOM 5671 C CA . GLY C 1 28 ? 50.362 78.096 97.164 1.00 40.51 5 GLY C CA 1
ATOM 5672 C C . GLY C 1 28 ? 49.229 78.294 96.187 1.00 37.96 5 GLY C C 1
ATOM 5673 O O . GLY C 1 28 ? 48.681 79.381 96.063 1.00 38.30 5 GLY C O 1
ATOM 5674 N N . LEU C 1 29 ? 48.888 77.233 95.478 1.00 38.33 6 LEU C N 1
ATOM 5675 C CA . LEU C 1 29 ? 47.797 77.279 94.523 1.00 37.93 6 LEU C CA 1
ATOM 5676 C C . LEU C 1 29 ? 46.470 77.313 95.295 1.00 32.97 6 LEU C C 1
ATOM 5677 O O . LEU C 1 29 ? 46.282 76.568 96.241 1.00 29.17 6 LEU C O 1
ATOM 5682 N N . ASN C 1 30 ? 45.570 78.205 94.917 1.00 37.80 7 ASN C N 1
ATOM 5683 C CA . ASN C 1 30 ? 44.213 78.193 95.460 1.00 35.55 7 ASN C CA 1
ATOM 5684 C C . ASN C 1 30 ? 43.428 77.017 94.866 1.00 34.62 7 ASN C C 1
ATOM 5685 O O . ASN C 1 30 ? 43.441 76.805 93.647 1.00 34.23 7 ASN C O 1
ATOM 5690 N N . PHE C 1 31 ? 42.748 76.256 95.718 1.00 29.21 8 PHE C N 1
ATOM 5691 C CA . PHE C 1 31 ? 41.939 75.139 95.245 1.00 28.24 8 PHE C CA 1
ATOM 5692 C C . PHE C 1 31 ? 40.426 75.424 95.222 1.00 31.44 8 PHE C C 1
ATOM 5693 O O . PHE C 1 31 ? 39.646 74.590 94.773 1.00 33.13 8 PHE C O 1
ATOM 5701 N N . ALA C 1 32 ? 40.025 76.602 95.698 1.00 32.29 9 ALA C N 1
ATOM 5702 C CA . ALA C 1 32 ? 38.624 77.021 95.679 1.00 32.42 9 ALA C CA 1
ATOM 5703 C C . ALA C 1 32 ? 37.714 76.020 96.373 1.00 35.83 9 ALA C C 1
ATOM 5704 O O . ALA C 1 32 ? 36.706 75.589 95.817 1.00 34.04 9 ALA C O 1
ATOM 5706 N N . LEU C 1 33 ? 38.073 75.673 97.603 1.00 38.10 10 LEU C N 1
ATOM 5707 C CA . LEU C 1 33 ? 37.329 74.680 98.362 1.00 35.07 10 LEU C CA 1
ATOM 5708 C C . LEU C 1 33 ? 35.984 75.174 98.876 1.00 33.82 10 LEU C C 1
ATOM 5709 O O . LEU C 1 33 ? 35.198 74.383 99.396 1.00 31.23 10 LEU C O 1
ATOM 5714 N N . GLY C 1 34 ? 35.711 76.469 98.718 1.00 35.23 11 GLY C N 1
ATOM 5715 C CA . GLY C 1 34 ? 34.437 77.042 99.150 1.00 31.98 11 GLY C CA 1
ATOM 5716 C C . GLY C 1 34 ? 34.563 77.748 100.491 1.00 34.66 11 GLY C C 1
ATOM 5717 O O . GLY C 1 34 ? 35.453 77.423 101.274 1.00 37.21 11 GLY C O 1
ATOM 5718 N N . GLU C 1 35 ? 33.680 78.703 100.760 1.00 38.30 12 GLU C N 1
ATOM 5719 C CA . GLU C 1 35 ? 33.809 79.574 101.931 1.00 39.89 12 GLU C CA 1
ATOM 5720 C C . GLU C 1 35 ? 33.889 78.847 103.275 1.00 39.31 12 GLU C C 1
ATOM 5721 O O . GLU C 1 35 ? 34.707 79.202 104.125 1.00 42.28 12 GLU C O 1
ATOM 5727 N N . GLU C 1 36 ? 33.037 77.844 103.460 1.00 34.68 13 GLU C N 1
ATOM 5728 C CA . GLU C 1 36 ? 32.990 77.065 104.692 1.00 36.28 13 GLU C CA 1
ATOM 5729 C C . GLU C 1 36 ? 34.349 76.445 105.023 1.00 38.97 13 GLU C C 1
ATOM 5730 O O . GLU C 1 36 ? 34.868 76.564 106.149 1.00 40.96 13 GLU C O 1
ATOM 5736 N N . ILE C 1 37 ? 34.938 75.791 104.031 1.00 30.50 14 ILE C N 1
ATOM 5737 C CA . ILE C 1 37 ? 36.201 75.125 104.244 1.00 25.27 14 ILE C CA 1
ATOM 5738 C C . ILE C 1 37 ? 37.341 76.138 104.414 1.00 27.74 14 ILE C C 1
ATOM 5739 O O . ILE C 1 37 ? 38.241 75.926 105.223 1.00 30.49 14 ILE C O 1
ATOM 5744 N N . ASP C 1 38 ? 37.300 77.242 103.677 1.00 28.99 15 ASP C N 1
ATOM 5745 C CA . ASP C 1 38 ? 38.253 78.337 103.913 1.00 29.39 15 ASP C CA 1
ATOM 5746 C C . ASP C 1 38 ? 38.200 78.881 105.362 1.00 30.01 15 ASP C C 1
ATOM 5747 O O . ASP C 1 38 ? 39.241 79.087 105.999 1.00 33.35 15 ASP C O 1
ATOM 5752 N N . ALA C 1 39 ? 36.992 79.101 105.879 1.00 27.26 16 ALA C N 1
ATOM 5753 C CA . ALA C 1 39 ? 36.835 79.565 107.258 1.00 32.49 16 ALA C CA 1
ATOM 5754 C C . ALA C 1 39 ? 37.374 78.521 108.232 1.00 33.63 16 ALA C C 1
ATOM 5755 O O . ALA C 1 39 ? 38.080 78.847 109.191 1.00 29.95 16 ALA C O 1
ATOM 5757 N N . LEU C 1 40 ? 37.040 77.261 107.973 1.00 35.86 17 LEU C N 1
ATOM 5758 C CA . LEU C 1 40 ? 37.526 76.166 108.801 1.00 27.98 17 LEU C CA 1
ATOM 5759 C C . LEU C 1 40 ? 39.063 76.141 108.817 1.00 28.02 17 LEU C C 1
ATOM 5760 O O . LEU C 1 40 ? 39.687 75.957 109.871 1.00 28.86 17 LEU C O 1
ATOM 5765 N N . ARG C 1 41 ? 39.667 76.348 107.649 1.00 26.14 18 ARG C N 1
ATOM 5766 C CA . ARG C 1 41 ? 41.113 76.374 107.544 1.00 24.12 18 ARG C CA 1
ATOM 5767 C C . ARG C 1 41 ? 41.723 77.514 108.345 1.00 26.45 18 ARG C C 1
ATOM 5768 O O . ARG C 1 41 ? 42.702 77.310 109.060 1.00 25.63 18 ARG C O 1
ATOM 5776 N N . ALA C 1 42 ? 41.167 78.712 108.205 1.00 22.32 19 ALA C N 1
ATOM 5777 C CA . ALA C 1 42 ? 41.722 79.854 108.905 1.00 31.58 19 ALA C CA 1
ATOM 5778 C C . ALA C 1 42 ? 41.612 79.636 110.423 1.00 36.42 19 ALA C C 1
ATOM 5779 O O . ALA C 1 42 ? 42.551 79.934 111.172 1.00 30.67 19 ALA C O 1
ATOM 5781 N N . SER C 1 43 ? 40.469 79.100 110.855 1.00 32.55 20 SER C N 1
ATOM 5782 C CA . SER C 1 43 ? 40.244 78.775 112.266 1.00 33.55 20 SER C CA 1
ATOM 5783 C C . SER C 1 43 ? 41.250 77.772 112.829 1.00 28.72 20 SER C C 1
ATOM 5784 O O . SER C 1 43 ? 41.899 78.026 113.846 1.00 26.47 20 SER C O 1
ATOM 5787 N N . VAL C 1 44 ? 41.360 76.627 112.168 1.00 25.76 21 VAL C N 1
ATOM 5788 C CA . VAL C 1 44 ? 42.281 75.600 112.612 1.00 27.09 21 VAL C CA 1
ATOM 5789 C C . VAL C 1 44 ? 43.726 76.082 112.554 1.00 29.27 21 VAL C C 1
ATOM 5790 O O . VAL C 1 44 ? 44.522 75.745 113.425 1.00 29.38 21 VAL C O 1
ATOM 5794 N N . ARG C 1 45 ? 44.069 76.881 111.549 1.00 27.91 22 ARG C N 1
ATOM 5795 C CA . ARG C 1 45 ? 45.438 77.385 111.439 1.00 29.31 22 ARG C CA 1
ATOM 5796 C C . ARG C 1 45 ? 45.747 78.322 112.589 1.00 28.94 22 ARG C C 1
ATOM 5797 O O . ARG C 1 45 ? 46.844 78.298 113.150 1.00 20.56 22 ARG C O 1
ATOM 5805 N N . ARG C 1 46 ? 44.781 79.161 112.937 1.00 21.68 23 ARG C N 1
ATOM 5806 C CA . ARG C 1 46 ? 45.002 80.060 114.052 1.00 38.32 23 ARG C CA 1
ATOM 5807 C C . ARG C 1 46 ? 45.182 79.261 115.348 1.00 33.87 23 ARG C C 1
ATOM 5808 O O . ARG C 1 46 ? 46.127 79.497 116.116 1.00 26.57 23 ARG C O 1
ATOM 5816 N N . PHE C 1 47 ? 44.282 78.302 115.570 1.00 32.29 24 PHE C N 1
ATOM 5817 C CA . PHE C 1 47 ? 44.359 77.470 116.761 1.00 29.15 24 PHE C CA 1
ATOM 5818 C C . PHE C 1 47 ? 45.689 76.711 116.839 1.00 28.39 24 PHE C C 1
ATOM 5819 O O . PHE C 1 47 ? 46.340 76.683 117.882 1.00 32.91 24 PHE C O 1
ATOM 5827 N N . ALA C 1 48 ? 46.092 76.121 115.725 1.00 19.22 25 ALA C N 1
ATOM 5828 C CA . ALA C 1 48 ? 47.317 75.335 115.652 1.00 27.26 25 ALA C CA 1
ATOM 5829 C C . ALA C 1 48 ? 48.576 76.163 115.902 1.00 27.20 25 ALA C C 1
ATOM 5830 O O . ALA C 1 48 ? 49.464 75.741 116.639 1.00 25.79 25 ALA C O 1
ATOM 5832 N N . SER C 1 49 ? 48.669 77.329 115.274 1.00 23.50 26 SER C N 1
ATOM 5833 C CA . SER C 1 49 ? 49.831 78.163 115.527 1.00 33.05 26 SER C CA 1
ATOM 5834 C C . SER C 1 49 ? 49.871 78.679 116.981 1.00 31.25 26 SER C C 1
ATOM 5835 O O . SER C 1 49 ? 50.937 78.710 117.593 1.00 32.15 26 SER C O 1
ATOM 5838 N N . GLU C 1 50 ? 48.723 79.067 117.534 1.00 26.91 27 GLU C N 1
ATOM 5839 C CA . GLU C 1 50 ? 48.700 79.605 118.901 1.00 31.38 27 GLU C CA 1
ATOM 5840 C C . GLU C 1 50 ? 48.852 78.561 120.021 1.00 30.39 27 GLU C C 1
ATOM 5841 O O . GLU C 1 50 ? 49.456 78.835 121.052 1.00 27.98 27 GLU C O 1
ATOM 5847 N N . ARG C 1 51 ? 48.301 77.373 119.818 1.00 27.40 28 ARG C N 1
ATOM 5848 C CA . ARG C 1 51 ? 48.124 76.419 120.910 1.00 28.18 28 ARG C CA 1
ATOM 5849 C C . ARG C 1 51 ? 48.884 75.122 120.725 1.00 26.46 28 ARG C C 1
ATOM 5850 O O . ARG C 1 51 ? 49.231 74.456 121.703 1.00 26.05 28 ARG C O 1
ATOM 5858 N N . ILE C 1 52 ? 49.123 74.741 119.478 1.00 19.85 29 ILE C N 1
ATOM 5859 C CA . ILE C 1 52 ? 49.794 73.473 119.217 1.00 20.51 29 ILE C CA 1
ATOM 5860 C C . ILE C 1 52 ? 51.291 73.662 119.000 1.00 23.76 29 ILE C C 1
ATOM 5861 O O . ILE C 1 52 ? 52.114 73.065 119.701 1.00 21.15 29 ILE C O 1
ATOM 5866 N N . ALA C 1 53 ? 51.629 74.504 118.036 1.00 21.33 30 ALA C N 1
ATOM 5867 C CA . ALA C 1 53 ? 53.013 74.695 117.622 1.00 24.92 30 ALA C CA 1
ATOM 5868 C C . ALA C 1 53 ? 53.969 74.998 118.782 1.00 26.92 30 ALA C C 1
ATOM 5869 O O . ALA C 1 53 ? 55.083 74.485 118.799 1.00 25.78 30 ALA C O 1
ATOM 5871 N N . PRO C 1 54 ? 53.536 75.816 119.761 1.00 29.30 31 PRO C N 1
ATOM 5872 C CA . PRO C 1 54 ? 54.456 76.055 120.881 1.00 32.13 31 PRO C CA 1
ATOM 5873 C C . PRO C 1 54 ? 54.801 74.813 121.705 1.00 27.38 31 PRO C C 1
ATOM 5874 O O . PRO C 1 54 ? 55.778 74.826 122.445 1.00 24.59 31 PRO C O 1
ATOM 5878 N N . LEU C 1 55 ? 53.999 73.766 121.588 1.00 26.17 32 LEU C N 1
ATOM 5879 C CA . LEU C 1 55 ? 54.192 72.553 122.375 1.00 29.44 32 LEU C CA 1
ATOM 5880 C C . LEU C 1 55 ? 54.782 71.370 121.579 1.00 25.06 32 LEU C C 1
ATOM 5881 O O . LEU C 1 55 ? 55.042 70.295 122.145 1.00 22.87 32 LEU C O 1
ATOM 5886 N N . ALA C 1 56 ? 55.002 71.565 120.282 1.00 20.95 33 ALA C N 1
ATOM 5887 C CA . ALA C 1 56 ? 55.415 70.468 119.402 1.00 22.02 33 ALA C CA 1
ATOM 5888 C C . ALA C 1 56 ? 56.751 69.846 119.842 1.00 22.22 33 ALA C C 1
ATOM 5889 O O . ALA C 1 56 ? 56.858 68.623 120.073 1.00 27.69 33 ALA C O 1
ATOM 5891 N N . ASP C 1 57 ? 57.757 70.701 119.977 1.00 22.82 34 ASP C N 1
ATOM 5892 C CA . ASP C 1 57 ? 59.069 70.268 120.455 1.00 24.06 34 ASP C CA 1
ATOM 5893 C C . ASP C 1 57 ? 58.935 69.566 121.816 1.00 29.14 34 ASP C C 1
ATOM 5894 O O . ASP C 1 57 ? 59.444 68.459 122.008 1.00 25.64 34 ASP C O 1
ATOM 5899 N N . ASP C 1 58 ? 58.210 70.189 122.742 1.00 29.11 35 ASP C N 1
ATOM 5900 C CA . ASP C 1 58 ? 58.049 69.629 124.084 1.00 27.66 35 ASP C CA 1
ATOM 5901 C C . ASP C 1 58 ? 57.403 68.239 124.105 1.00 21.47 35 ASP C C 1
ATOM 5902 O O . ASP C 1 58 ? 57.764 67.379 124.902 1.00 26.14 35 ASP C O 1
ATOM 5907 N N . ALA C 1 59 ? 56.437 68.039 123.226 1.00 20.10 36 ALA C N 1
ATOM 5908 C CA . ALA C 1 59 ? 55.740 66.774 123.110 1.00 20.75 36 ALA C CA 1
ATOM 5909 C C . ALA C 1 59 ? 56.722 65.727 122.628 1.00 21.48 36 ALA C C 1
ATOM 5910 O O . ALA C 1 59 ? 56.669 64.576 123.067 1.00 21.60 36 ALA C O 1
ATOM 5912 N N . ASP C 1 60 ? 57.593 66.123 121.699 1.00 20.74 37 ASP C N 1
ATOM 5913 C CA . ASP C 1 60 ? 58.602 65.188 121.185 1.00 22.13 37 ASP C CA 1
ATOM 5914 C C . ASP C 1 60 ? 59.634 64.831 122.267 1.00 23.81 37 ASP C C 1
ATOM 5915 O O . ASP C 1 60 ? 60.013 63.666 122.461 1.00 24.59 37 ASP C O 1
ATOM 5920 N N . ARG C 1 61 ? 60.078 65.852 122.982 1.00 22.04 38 ARG C N 1
ATOM 5921 C CA . ARG C 1 61 ? 61.120 65.707 123.970 1.00 23.82 38 ARG C CA 1
ATOM 5922 C C . ARG C 1 61 ? 60.642 64.903 125.187 1.00 29.35 38 ARG C C 1
ATOM 5923 O O . ARG C 1 61 ? 61.372 64.075 125.739 1.00 28.24 38 ARG C O 1
ATOM 5931 N N . SER C 1 62 ? 59.405 65.132 125.595 1.00 23.99 39 SER C N 1
ATOM 5932 C CA . SER C 1 62 ? 58.877 64.458 126.768 1.00 26.28 39 SER C CA 1
ATOM 5933 C C . SER C 1 62 ? 58.216 63.141 126.367 1.00 28.26 39 SER C C 1
ATOM 5934 O O . SER C 1 62 ? 57.822 62.349 127.223 1.00 24.83 39 SER C O 1
ATOM 5937 N N . ASN C 1 63 ? 58.091 62.913 125.060 1.00 24.87 40 ASN C N 1
ATOM 5938 C CA . ASN C 1 63 ? 57.384 61.731 124.552 1.00 26.89 40 ASN C CA 1
ATOM 5939 C C . ASN C 1 63 ? 55.947 61.621 125.076 1.00 21.54 40 ASN C C 1
ATOM 5940 O O . ASN C 1 63 ? 55.483 60.534 125.414 1.00 24.33 40 ASN C O 1
ATOM 5945 N N . ALA C 1 64 ? 55.245 62.741 125.160 1.00 21.01 41 ALA C N 1
ATOM 5946 C CA . ALA C 1 64 ? 53.892 62.703 125.712 1.00 26.22 41 ALA C CA 1
ATOM 5947 C C . ALA C 1 64 ? 52.937 63.641 124.997 1.00 19.81 41 ALA C C 1
ATOM 5948 O O . ALA C 1 64 ? 53.280 64.788 124.702 1.00 32.32 41 ALA C O 1
ATOM 5950 N N . PHE C 1 65 ? 51.743 63.149 124.703 1.00 25.39 42 PHE C N 1
ATOM 5951 C CA . PHE C 1 65 ? 50.722 64.000 124.109 1.00 26.14 42 PHE C CA 1
ATOM 5952 C C . PHE C 1 65 ? 50.317 65.058 125.133 1.00 23.87 42 PHE C C 1
ATOM 5953 O O . PHE C 1 65 ? 50.121 64.740 126.303 1.00 27.24 42 PHE C O 1
ATOM 5961 N N . PRO C 1 66 ? 50.227 66.326 124.700 1.00 25.90 43 PRO C N 1
ATOM 5962 C CA . PRO C 1 66 ? 49.742 67.431 125.552 1.00 34.54 43 PRO C CA 1
ATOM 5963 C C . PRO C 1 66 ? 48.231 67.390 125.737 1.00 27.92 43 PRO C C 1
ATOM 5964 O O . PRO C 1 66 ? 47.489 67.902 124.885 1.00 26.82 43 PRO C O 1
ATOM 5976 N N . SER C 1 68 ? 45.729 68.692 127.355 1.00 23.39 45 SER C N 1
ATOM 5977 C CA . SER C 1 68 ? 44.816 69.839 127.341 1.00 27.06 45 SER C CA 1
ATOM 5978 C C . SER C 1 68 ? 44.242 70.066 125.925 1.00 29.01 45 SER C C 1
ATOM 5979 O O . SER C 1 68 ? 43.176 70.658 125.754 1.00 27.25 45 SER C O 1
ATOM 5982 N N . LEU C 1 69 ? 44.955 69.590 124.912 1.00 21.63 46 LEU C N 1
ATOM 5983 C CA . LEU C 1 69 ? 44.529 69.815 123.540 1.00 23.50 46 LEU C CA 1
ATOM 5984 C C . LEU C 1 69 ? 43.203 69.112 123.253 1.00 27.43 46 LEU C C 1
ATOM 5985 O O . LEU C 1 69 ? 42.382 69.634 122.486 1.00 32.81 46 LEU C O 1
ATOM 5990 N N . TRP C 1 70 ? 42.961 67.986 123.933 1.00 26.65 47 TRP C N 1
ATOM 5991 C CA . TRP C 1 70 ? 41.759 67.195 123.668 1.00 25.71 47 TRP C CA 1
ATOM 5992 C C . TRP C 1 70 ? 40.486 68.021 123.815 1.00 27.76 47 TRP C C 1
ATOM 5993 O O . TRP C 1 70 ? 39.685 68.122 122.874 1.00 25.11 47 TRP C O 1
ATOM 6004 N N . ARG C 1 71 ? 40.323 68.651 124.976 1.00 24.73 48 ARG C N 1
ATOM 6005 C CA . ARG C 1 71 ? 39.150 69.478 125.209 1.00 33.40 48 ARG C CA 1
ATOM 6006 C C . ARG C 1 71 ? 39.158 70.739 124.331 1.00 35.88 48 ARG C C 1
ATOM 6007 O O . ARG C 1 71 ? 38.100 71.181 123.861 1.00 26.41 48 ARG C O 1
ATOM 6015 N N . GLU C 1 72 ? 40.340 71.293 124.061 1.00 30.79 49 GLU C N 1
ATOM 6016 C CA . GLU C 1 72 ? 40.368 72.535 123.288 1.00 34.50 49 GLU C CA 1
ATOM 6017 C C . GLU C 1 72 ? 39.899 72.265 121.860 1.00 29.02 49 GLU C C 1
ATOM 6018 O O . GLU C 1 72 ? 39.058 72.971 121.324 1.00 35.62 49 GLU C O 1
ATOM 6032 N N . GLY C 1 74 ? 38.041 69.825 121.175 1.00 29.66 51 GLY C N 1
ATOM 6033 C CA . GLY C 1 74 ? 36.643 69.469 121.317 1.00 28.14 51 GLY C CA 1
ATOM 6034 C C . GLY C 1 74 ? 35.832 70.741 121.248 1.00 34.03 51 GLY C C 1
ATOM 6035 O O . GLY C 1 74 ? 34.762 70.786 120.627 1.00 36.95 51 GLY C O 1
ATOM 6036 N N . GLU C 1 75 ? 36.362 71.794 121.865 1.00 35.36 52 GLU C N 1
ATOM 6037 C CA . GLU C 1 75 ? 35.593 73.013 122.037 1.00 40.74 52 GLU C CA 1
ATOM 6038 C C . GLU C 1 75 ? 35.467 73.727 120.694 1.00 40.51 52 GLU C C 1
ATOM 6039 O O . GLU C 1 75 ? 34.512 74.461 120.458 1.00 35.94 52 GLU C O 1
ATOM 6045 N N . LEU C 1 76 ? 36.430 73.482 119.814 1.00 36.96 53 LEU C N 1
ATOM 6046 C CA . LEU C 1 76 ? 36.452 74.092 118.491 1.00 40.96 53 LEU C CA 1
ATOM 6047 C C . LEU C 1 76 ? 35.678 73.264 117.474 1.00 37.20 53 LEU C C 1
ATOM 6048 O O . LEU C 1 76 ? 35.557 73.652 116.322 1.00 40.88 53 LEU C O 1
ATOM 6053 N N . GLY C 1 77 ? 35.188 72.106 117.888 1.00 36.95 54 GLY C N 1
ATOM 6054 C CA . GLY C 1 77 ? 34.418 71.255 116.998 1.00 37.01 54 GLY C CA 1
ATOM 6055 C C . GLY C 1 77 ? 35.215 70.422 115.998 1.00 37.68 54 GLY C C 1
ATOM 6056 O O . GLY C 1 77 ? 34.671 69.992 114.984 1.00 37.91 54 GLY C O 1
ATOM 6057 N N . LEU C 1 78 ? 36.491 70.168 116.281 1.00 31.32 55 LEU C N 1
ATOM 6058 C CA . LEU C 1 78 ? 37.327 69.447 115.339 1.00 22.36 55 LEU C CA 1
ATOM 6059 C C . LEU C 1 78 ? 37.210 67.943 115.506 1.00 30.31 55 LEU C C 1
ATOM 6060 O O . LEU C 1 78 ? 37.476 67.188 114.570 1.00 27.95 55 LEU C O 1
ATOM 6065 N N . LEU C 1 79 ? 36.815 67.507 116.700 1.00 25.64 56 LEU C N 1
ATOM 6066 C CA . LEU C 1 79 ? 36.952 66.099 117.061 1.00 27.80 56 LEU C CA 1
ATOM 6067 C C . LEU C 1 79 ? 35.862 65.230 116.435 1.00 28.14 56 LEU C C 1
ATOM 6068 O O . LEU C 1 79 ? 36.058 64.034 116.207 1.00 30.71 56 LEU C O 1
ATOM 6073 N N . GLY C 1 80 ? 34.725 65.846 116.154 1.00 25.27 57 GLY C N 1
ATOM 6074 C CA . GLY C 1 80 ? 33.592 65.166 115.546 1.00 30.48 57 GLY C CA 1
ATOM 6075 C C . GLY C 1 80 ? 33.231 65.798 114.212 1.00 33.31 57 GLY C C 1
ATOM 6076 O O . GLY C 1 80 ? 32.059 65.875 113.829 1.00 31.74 57 GLY C O 1
ATOM 6077 N N . ILE C 1 81 ? 34.260 66.235 113.495 1.00 28.82 58 ILE C N 1
ATOM 6078 C CA . ILE C 1 81 ? 34.082 67.039 112.296 1.00 26.87 58 ILE C CA 1
ATOM 6079 C C . ILE C 1 81 ? 33.313 66.304 111.185 1.00 30.20 58 ILE C C 1
ATOM 6080 O O . ILE C 1 81 ? 32.574 66.933 110.422 1.00 29.76 58 ILE C O 1
ATOM 6085 N N . THR C 1 82 ? 33.461 64.981 111.107 1.00 33.57 59 THR C N 1
ATOM 6086 C CA . THR C 1 82 ? 32.662 64.196 110.156 1.00 39.27 59 THR C CA 1
ATOM 6087 C C . THR C 1 82 ? 31.615 63.355 110.867 1.00 41.78 59 THR C C 1
ATOM 6088 O O . THR C 1 82 ? 31.060 62.425 110.272 1.00 44.81 59 THR C O 1
ATOM 6092 N N . ALA C 1 83 ? 31.375 63.660 112.141 1.00 41.31 60 ALA C N 1
ATOM 6093 C CA . ALA C 1 83 ? 30.326 63.004 112.915 1.00 40.95 60 ALA C CA 1
ATOM 6094 C C . ALA C 1 83 ? 29.052 63.849 112.924 1.00 41.35 60 ALA C C 1
ATOM 6095 O O . ALA C 1 83 ? 29.108 65.061 112.719 1.00 40.42 60 ALA C O 1
ATOM 6097 N N . ASP C 1 84 ? 27.916 63.196 113.176 1.00 44.46 61 ASP C N 1
ATOM 6098 C CA . ASP C 1 84 ? 26.594 63.833 113.190 1.00 47.22 61 ASP C CA 1
ATOM 6099 C C . ASP C 1 84 ? 26.428 64.976 114.187 1.00 48.71 61 ASP C C 1
ATOM 6100 O O . ASP C 1 84 ? 26.941 64.916 115.310 1.00 44.20 61 ASP C O 1
ATOM 6105 N N . GLU C 1 85 ? 25.671 65.998 113.779 1.00 53.87 62 GLU C N 1
ATOM 6106 C CA . GLU C 1 85 ? 25.413 67.176 114.616 1.00 58.56 62 GLU C CA 1
ATOM 6107 C C . GLU C 1 85 ? 24.533 66.877 115.821 1.00 58.15 62 GLU C C 1
ATOM 6108 O O . GLU C 1 85 ? 24.339 67.737 116.676 1.00 61.91 62 GLU C O 1
ATOM 6114 N N . ALA C 1 86 ? 23.990 65.667 115.879 1.00 59.10 63 ALA C N 1
ATOM 6115 C CA . ALA C 1 86 ? 23.182 65.239 117.025 1.00 65.30 63 ALA C CA 1
ATOM 6116 C C . ALA C 1 86 ? 24.028 65.167 118.287 1.00 62.92 63 ALA C C 1
ATOM 6117 O O . ALA C 1 86 ? 23.535 65.415 119.400 1.00 57.97 63 ALA C O 1
ATOM 6119 N N . HIS C 1 87 ? 25.295 64.805 118.109 1.00 37.93 64 HIS C N 1
ATOM 6120 C CA . HIS C 1 87 ? 26.117 64.445 119.247 1.00 43.74 64 HIS C CA 1
ATOM 6121 C C . HIS C 1 87 ? 27.257 65.435 119.457 1.00 50.18 64 HIS C C 1
ATOM 6122 O O . HIS C 1 87 ? 28.233 65.143 120.158 1.00 52.18 64 HIS C O 1
ATOM 6129 N N . GLY C 1 88 ? 27.115 66.614 118.856 1.00 50.37 65 GLY C N 1
ATOM 6130 C CA . GLY C 1 88 ? 28.112 67.662 118.974 1.00 48.98 65 GLY C CA 1
ATOM 6131 C C . GLY C 1 88 ? 28.948 67.768 117.719 1.00 47.41 65 GLY C C 1
ATOM 6132 O O . GLY C 1 88 ? 29.803 68.643 117.601 1.00 47.92 65 GLY C O 1
ATOM 6133 N N . GLY C 1 89 ? 28.693 66.870 116.774 1.00 51.06 66 GLY C N 1
ATOM 6134 C CA . GLY C 1 89 ? 29.489 66.786 115.561 1.00 48.43 66 GLY C CA 1
ATOM 6135 C C . GLY C 1 89 ? 29.229 67.929 114.605 1.00 46.70 66 GLY C C 1
ATOM 6136 O O . GLY C 1 89 ? 28.271 68.670 114.766 1.00 46.76 66 GLY C O 1
ATOM 6137 N N . ALA C 1 90 ? 30.091 68.076 113.606 1.00 44.79 67 ALA C N 1
ATOM 6138 C CA . ALA C 1 90 ? 29.973 69.187 112.675 1.00 39.69 67 ALA C CA 1
ATOM 6139 C C . ALA C 1 90 ? 29.279 68.786 111.376 1.00 39.22 67 ALA C C 1
ATOM 6140 O O . ALA C 1 90 ? 28.870 69.646 110.609 1.00 35.25 67 ALA C O 1
ATOM 6142 N N . GLY C 1 91 ? 29.146 67.483 111.137 1.00 37.26 68 GLY C N 1
ATOM 6143 C CA . GLY C 1 91 ? 28.440 66.993 109.963 1.00 43.21 68 GLY C CA 1
ATOM 6144 C C . GLY C 1 91 ? 29.098 67.367 108.642 1.00 44.96 68 GLY C C 1
ATOM 6145 O O . GLY C 1 91 ? 28.438 67.463 107.609 1.00 47.70 68 GLY C O 1
ATOM 6146 N N . LEU C 1 92 ? 30.405 67.591 108.667 1.00 38.87 69 LEU C N 1
ATOM 6147 C CA . LEU C 1 92 ? 31.131 67.923 107.442 1.00 37.18 69 LEU C CA 1
ATOM 6148 C C . LEU C 1 92 ? 31.664 66.656 106.786 1.00 37.23 69 LEU C C 1
ATOM 6149 O O . LEU C 1 92 ? 31.440 65.549 107.283 1.00 34.98 69 LEU C O 1
ATOM 6154 N N . GLY C 1 93 ? 32.396 66.821 105.687 1.00 37.54 70 GLY C N 1
ATOM 6155 C CA . GLY C 1 93 ? 32.910 65.681 104.957 1.00 35.70 70 GLY C CA 1
ATOM 6156 C C . GLY C 1 93 ? 34.406 65.457 105.042 1.00 36.22 70 GLY C C 1
ATOM 6157 O O . GLY C 1 93 ? 35.119 66.073 105.845 1.00 35.16 70 GLY C O 1
ATOM 6158 N N . TYR C 1 94 ? 34.893 64.571 104.183 1.00 34.98 71 TYR C N 1
ATOM 6159 C CA . TYR C 1 94 ? 36.285 64.136 104.258 1.00 34.03 71 TYR C CA 1
ATOM 6160 C C . TYR C 1 94 ? 37.281 65.190 103.751 1.00 30.01 71 TYR C C 1
ATOM 6161 O O . TYR C 1 94 ? 38.415 65.235 104.202 1.00 30.11 71 TYR C O 1
ATOM 6170 N N . LEU C 1 95 ? 36.844 66.055 102.843 1.00 28.24 72 LEU C N 1
ATOM 6171 C CA . LEU C 1 95 ? 37.694 67.157 102.379 1.00 27.91 72 LEU C CA 1
ATOM 6172 C C . LEU C 1 95 ? 37.949 68.140 103.519 1.00 26.64 72 LEU C C 1
ATOM 6173 O O . LEU C 1 95 ? 39.088 68.537 103.780 1.00 33.21 72 LEU C O 1
ATOM 6178 N N . ALA C 1 96 ? 36.877 68.503 104.219 1.00 28.49 73 ALA C N 1
ATOM 6179 C CA . ALA C 1 96 ? 36.964 69.300 105.439 1.00 26.42 73 ALA C CA 1
ATOM 6180 C C . ALA C 1 96 ? 37.920 68.664 106.449 1.00 25.96 73 ALA C C 1
ATOM 6181 O O . ALA C 1 96 ? 38.835 69.332 106.982 1.00 27.55 73 ALA C O 1
ATOM 6183 N N . HIS C 1 97 ? 37.702 67.378 106.709 1.00 24.03 74 HIS C N 1
ATOM 6184 C CA . HIS C 1 97 ? 38.521 66.663 107.683 1.00 22.38 74 HIS C CA 1
ATOM 6185 C C . HIS C 1 97 ? 39.994 66.697 107.275 1.00 21.28 74 HIS C C 1
ATOM 6186 O O . HIS C 1 97 ? 40.864 66.889 108.121 1.00 24.99 74 HIS C O 1
ATOM 6193 N N . CYS C 1 98 ? 40.249 66.524 105.976 1.00 21.96 75 CYS C N 1
ATOM 6194 C CA . CYS C 1 98 ? 41.601 66.600 105.428 1.00 21.28 75 CYS C CA 1
ATOM 6195 C C . CYS C 1 98 ? 42.209 67.954 105.724 1.00 20.78 75 CYS C C 1
ATOM 6196 O O . CYS C 1 98 ? 43.360 68.039 106.120 1.00 22.88 75 CYS C O 1
ATOM 6199 N N . VAL C 1 99 ? 41.442 69.019 105.530 1.00 21.78 76 VAL C N 1
ATOM 6200 C CA . VAL C 1 99 ? 41.988 70.348 105.797 1.00 28.44 76 VAL C CA 1
ATOM 6201 C C . VAL C 1 99 ? 42.361 70.568 107.281 1.00 28.03 76 VAL C C 1
ATOM 6202 O O . VAL C 1 99 ? 43.435 71.102 107.590 1.00 29.09 76 VAL C O 1
ATOM 6206 N N . ALA C 1 100 ? 41.482 70.148 108.189 1.00 20.46 77 ALA C N 1
ATOM 6207 C CA . ALA C 1 100 ? 41.788 70.244 109.618 1.00 23.08 77 ALA C CA 1
ATOM 6208 C C . ALA C 1 100 ? 43.029 69.428 109.977 1.00 19.21 77 ALA C C 1
ATOM 6209 O O . ALA C 1 100 ? 43.959 69.914 110.645 1.00 21.41 77 ALA C O 1
ATOM 6219 N N . GLU C 1 102 ? 45.375 68.583 108.105 1.00 20.88 79 GLU C N 1
ATOM 6220 C CA . GLU C 1 102 ? 46.544 69.225 107.504 1.00 19.15 79 GLU C CA 1
ATOM 6221 C C . GLU C 1 102 ? 47.055 70.401 108.348 1.00 19.25 79 GLU C C 1
ATOM 6222 O O . GLU C 1 102 ? 48.254 70.506 108.605 1.00 16.61 79 GLU C O 1
ATOM 6228 N N . GLU C 1 103 ? 46.160 71.298 108.763 1.00 19.07 80 GLU C N 1
ATOM 6229 C CA . GLU C 1 103 ? 46.608 72.422 109.592 1.00 26.28 80 GLU C CA 1
ATOM 6230 C C . GLU C 1 103 ? 47.193 71.940 110.942 1.00 20.61 80 GLU C C 1
ATOM 6231 O O . GLU C 1 103 ? 48.306 72.354 111.372 1.00 21.15 80 GLU C O 1
ATOM 6237 N N . ILE C 1 104 ? 46.459 71.025 111.573 1.00 16.61 81 ILE C N 1
ATOM 6238 C CA . ILE C 1 104 ? 46.905 70.416 112.829 1.00 18.30 81 ILE C CA 1
ATOM 6239 C C . ILE C 1 104 ? 48.285 69.759 112.690 1.00 18.34 81 ILE C C 1
ATOM 6240 O O . ILE C 1 104 ? 49.172 70.016 113.499 1.00 21.73 81 ILE C O 1
ATOM 6245 N N . SER C 1 105 ? 48.463 68.941 111.656 1.00 17.25 82 SER C N 1
ATOM 6246 C CA . SER C 1 105 ? 49.729 68.226 111.458 1.00 18.54 82 SER C CA 1
ATOM 6247 C C . SER C 1 105 ? 50.861 69.184 111.088 1.00 18.07 82 SER C C 1
ATOM 6248 O O . SER C 1 105 ? 52.025 68.933 111.387 1.00 15.99 82 SER C O 1
ATOM 6251 N N . ARG C 1 106 ? 50.504 70.275 110.417 1.00 19.18 83 ARG C N 1
ATOM 6252 C CA . ARG C 1 106 ? 51.444 71.339 110.124 1.00 16.49 83 ARG C CA 1
ATOM 6253 C C . ARG C 1 106 ? 52.065 71.897 111.412 1.00 22.68 83 ARG C C 1
ATOM 6254 O O . ARG C 1 106 ? 53.255 72.238 111.435 1.00 20.87 83 ARG C O 1
ATOM 6262 N N . ALA C 1 107 ? 51.269 72.014 112.476 1.00 17.58 84 ALA C N 1
ATOM 6263 C CA . ALA C 1 107 ? 51.859 72.480 113.752 1.00 16.06 84 ALA C CA 1
ATOM 6264 C C . ALA C 1 107 ? 52.596 71.386 114.570 1.00 21.32 84 ALA C C 1
ATOM 6265 O O . ALA C 1 107 ? 53.644 71.627 115.203 1.00 20.27 84 ALA C O 1
ATOM 6267 N N . SER C 1 108 ? 52.047 70.184 114.555 1.00 18.97 85 SER C N 1
ATOM 6268 C CA . SER C 1 108 ? 52.694 69.042 115.191 1.00 19.39 85 SER C CA 1
ATOM 6269 C C . SER C 1 108 ? 52.175 67.780 114.531 1.00 17.28 85 SER C C 1
ATOM 6270 O O . SER C 1 108 ? 51.001 67.485 114.629 1.00 18.09 85 SER C O 1
ATOM 6273 N N . ALA C 1 109 ? 53.048 67.031 113.881 1.00 22.35 86 ALA C N 1
ATOM 6274 C CA . ALA C 1 109 ? 52.623 65.819 113.195 1.00 21.97 86 ALA C CA 1
ATOM 6275 C C . ALA C 1 109 ? 52.118 64.805 114.208 1.00 22.62 86 ALA C C 1
ATOM 6276 O O . ALA C 1 109 ? 51.221 64.008 113.901 1.00 20.25 86 ALA C O 1
ATOM 6278 N N . SER C 1 110 ? 52.698 64.843 115.410 1.00 17.94 87 SER C N 1
ATOM 6279 C CA . SER C 1 110 ? 52.309 63.923 116.478 1.00 23.11 87 SER C CA 1
ATOM 6280 C C . SER C 1 110 ? 50.868 64.128 116.920 1.00 22.68 87 SER C C 1
ATOM 6281 O O . SER C 1 110 ? 50.091 63.162 117.045 1.00 19.88 87 SER C O 1
ATOM 6284 N N . VAL C 1 111 ? 50.538 65.387 117.189 1.00 14.76 88 VAL C N 1
ATOM 6285 C CA . VAL C 1 111 ? 49.186 65.746 117.566 1.00 25.25 88 VAL C CA 1
ATOM 6286 C C . VAL C 1 111 ? 48.264 65.406 116.409 1.00 18.84 88 VAL C C 1
ATOM 6287 O O . VAL C 1 111 ? 47.196 64.870 116.632 1.00 19.39 88 VAL C O 1
ATOM 6291 N N . GLY C 1 112 ? 48.710 65.662 115.178 1.00 19.60 89 GLY C N 1
ATOM 6292 C CA . GLY C 1 112 ? 47.948 65.292 113.982 1.00 18.84 89 GLY C CA 1
ATOM 6293 C C . GLY C 1 112 ? 47.584 63.809 113.922 1.00 20.57 89 GLY C C 1
ATOM 6294 O O . GLY C 1 112 ? 46.440 63.440 113.632 1.00 18.07 89 GLY C O 1
ATOM 6295 N N . LEU C 1 113 ? 48.555 62.954 114.225 1.00 17.61 90 LEU C N 1
ATOM 6296 C CA . LEU C 1 113 ? 48.353 61.510 114.202 1.00 18.52 90 LEU C CA 1
ATOM 6297 C C . LEU C 1 113 ? 47.380 61.073 115.300 1.00 19.05 90 LEU C C 1
ATOM 6298 O O . LEU C 1 113 ? 46.446 60.319 115.023 1.00 24.15 90 LEU C O 1
ATOM 6303 N N . SER C 1 114 ? 47.575 61.564 116.524 1.00 19.66 91 SER C N 1
ATOM 6304 C CA . SER C 1 114 ? 46.624 61.239 117.596 1.00 19.01 91 SER C CA 1
ATOM 6305 C C . SER C 1 114 ? 45.209 61.703 117.261 1.00 18.07 91 SER C C 1
ATOM 6306 O O . SER C 1 114 ? 44.225 61.007 117.528 1.00 20.05 91 SER C O 1
ATOM 6309 N N . TYR C 1 115 ? 45.121 62.899 116.697 1.00 20.38 92 TYR C N 1
ATOM 6310 C CA . TYR C 1 115 ? 43.853 63.521 116.343 1.00 20.19 92 TYR C CA 1
ATOM 6311 C C . TYR C 1 115 ? 43.143 62.707 115.275 1.00 20.19 92 TYR C C 1
ATOM 6312 O O . TYR C 1 115 ? 41.933 62.489 115.348 1.00 20.49 92 TYR C O 1
ATOM 6321 N N . GLY C 1 116 ? 43.895 62.280 114.274 1.00 18.69 93 GLY C N 1
ATOM 6322 C CA . GLY C 1 116 ? 43.346 61.449 113.228 1.00 16.63 93 GLY C CA 1
ATOM 6323 C C . GLY C 1 116 ? 42.811 60.150 113.787 1.00 17.14 93 GLY C C 1
ATOM 6324 O O . GLY C 1 116 ? 41.704 59.720 113.435 1.00 21.69 93 GLY C O 1
ATOM 6325 N N . ALA C 1 117 ? 43.597 59.519 114.654 1.00 19.66 94 ALA C N 1
ATOM 6326 C CA . ALA C 1 117 ? 43.203 58.239 115.220 1.00 24.54 94 ALA C CA 1
ATOM 6327 C C . ALA C 1 117 ? 41.925 58.377 116.052 1.00 24.03 94 ALA C C 1
ATOM 6328 O O . ALA C 1 117 ? 41.033 57.529 115.984 1.00 26.65 94 ALA C O 1
ATOM 6330 N N . HIS C 1 118 ? 41.829 59.453 116.823 1.00 20.11 95 HIS C N 1
ATOM 6331 C CA . HIS C 1 118 ? 40.593 59.730 117.578 1.00 22.07 95 HIS C CA 1
ATOM 6332 C C . HIS C 1 118 ? 39.378 60.081 116.684 1.00 25.69 95 HIS C C 1
ATOM 6333 O O . HIS C 1 118 ? 38.309 59.473 116.782 1.00 28.81 95 HIS C O 1
ATOM 6340 N N . SER C 1 119 ? 39.550 61.066 115.817 1.00 24.18 96 SER C N 1
ATOM 6341 C CA . SER C 1 119 ? 38.432 61.672 115.094 1.00 28.60 96 SER C CA 1
ATOM 6342 C C . SER C 1 119 ? 38.004 60.864 113.878 1.00 28.80 96 SER C C 1
ATOM 6343 O O . SER C 1 119 ? 36.822 60.852 113.514 1.00 26.42 96 SER C O 1
ATOM 6346 N N . ASN C 1 120 ? 38.951 60.188 113.241 1.00 25.49 97 ASN C N 1
ATOM 6347 C CA . ASN C 1 120 ? 38.571 59.354 112.116 1.00 27.90 97 ASN C CA 1
ATOM 6348 C C . ASN C 1 120 ? 38.496 57.859 112.419 1.00 25.38 97 ASN C C 1
ATOM 6349 O O . ASN C 1 120 ? 37.482 57.230 112.159 1.00 35.73 97 ASN C O 1
ATOM 6354 N N . LEU C 1 121 ? 39.565 57.294 112.958 1.00 23.94 98 LEU C N 1
ATOM 6355 C CA . LEU C 1 121 ? 39.615 55.859 113.221 1.00 25.63 98 LEU C CA 1
ATOM 6356 C C . LEU C 1 121 ? 38.523 55.427 114.189 1.00 30.98 98 LEU C C 1
ATOM 6357 O O . LEU C 1 121 ? 37.835 54.437 113.958 1.00 35.04 98 LEU C O 1
ATOM 6362 N N . CYS C 1 122 ? 38.370 56.180 115.271 1.00 27.60 99 CYS C N 1
ATOM 6363 C CA . CYS C 1 122 ? 37.401 55.840 116.302 1.00 29.20 99 CYS C CA 1
ATOM 6364 C C . CYS C 1 122 ? 36.015 56.486 116.044 1.00 29.02 99 CYS C C 1
ATOM 6365 O O . CYS C 1 122 ? 35.051 55.795 115.739 1.00 24.33 99 CYS C O 1
ATOM 6368 N N . VAL C 1 123 ? 35.941 57.810 116.122 1.00 26.77 100 VAL C N 1
ATOM 6369 C CA . VAL C 1 123 ? 34.685 58.527 115.942 1.00 31.51 100 VAL C CA 1
ATOM 6370 C C . VAL C 1 123 ? 33.928 58.220 114.632 1.00 36.90 100 VAL C C 1
ATOM 6371 O O . VAL C 1 123 ? 32.707 58.020 114.653 1.00 33.62 100 VAL C O 1
ATOM 6375 N N . ASN C 1 124 ? 34.641 58.172 113.505 1.00 33.81 101 ASN C N 1
ATOM 6376 C CA . ASN C 1 124 ? 33.983 58.001 112.203 1.00 33.25 101 ASN C CA 1
ATOM 6377 C C . ASN C 1 124 ? 33.445 56.576 112.009 1.00 35.60 101 ASN C C 1
ATOM 6378 O O . ASN C 1 124 ? 32.369 56.394 111.420 1.00 38.96 101 ASN C O 1
ATOM 6383 N N . GLN C 1 125 ? 34.173 55.576 112.522 1.00 31.99 102 GLN C N 1
ATOM 6384 C CA . GLN C 1 125 ? 33.695 54.187 112.492 1.00 35.69 102 GLN C CA 1
ATOM 6385 C C . GLN C 1 125 ? 32.441 54.006 113.350 1.00 39.23 102 GLN C C 1
ATOM 6386 O O . GLN C 1 125 ? 31.518 53.292 112.961 1.00 41.36 102 GLN C O 1
ATOM 6392 N N . ILE C 1 126 ? 32.417 54.645 114.516 1.00 30.88 103 ILE C N 1
ATOM 6393 C CA . ILE C 1 126 ? 31.241 54.594 115.369 1.00 32.37 103 ILE C CA 1
ATOM 6394 C C . ILE C 1 126 ? 30.065 55.293 114.677 1.00 33.54 103 ILE C C 1
ATOM 6395 O O . ILE C 1 126 ? 28.953 54.773 114.637 1.00 32.55 103 ILE C O 1
ATOM 6400 N N . ASN C 1 127 ? 30.332 56.452 114.089 1.00 36.32 104 ASN C N 1
ATOM 6401 C CA . ASN C 1 127 ? 29.297 57.217 113.411 1.00 36.65 104 ASN C CA 1
ATOM 6402 C C . ASN C 1 127 ? 28.704 56.495 112.194 1.00 34.46 104 ASN C C 1
ATOM 6403 O O . ASN C 1 127 ? 27.526 56.648 111.885 1.00 35.47 104 ASN C O 1
ATOM 6408 N N . ARG C 1 128 ? 29.523 55.702 111.518 1.00 33.85 105 ARG C N 1
ATOM 6409 C CA . ARG C 1 128 ? 29.074 54.993 110.327 1.00 42.43 105 ARG C CA 1
ATOM 6410 C C . ARG C 1 128 ? 28.490 53.600 110.590 1.00 44.87 105 ARG C C 1
ATOM 6411 O O . ARG C 1 128 ? 27.614 53.133 109.861 1.00 38.12 105 ARG C O 1
ATOM 6419 N N . ASN C 1 129 ? 28.991 52.921 111.611 1.00 34.99 106 ASN C N 1
ATOM 6420 C CA . ASN C 1 129 ? 28.594 51.541 111.846 1.00 40.69 106 ASN C CA 1
ATOM 6421 C C . ASN C 1 129 ? 27.818 51.371 113.146 1.00 43.20 106 ASN C C 1
ATOM 6422 O O . ASN C 1 129 ? 27.304 50.288 113.445 1.00 42.61 106 ASN C O 1
ATOM 6427 N N . GLY C 1 130 ? 27.730 52.445 113.917 1.00 42.01 107 GLY C N 1
ATOM 6428 C CA . GLY C 1 130 ? 27.053 52.383 115.194 1.00 36.56 107 GLY C CA 1
ATOM 6429 C C . GLY C 1 130 ? 25.553 52.519 115.078 1.00 38.93 107 GLY C C 1
ATOM 6430 O O . GLY C 1 130 ? 25.043 53.251 114.238 1.00 44.70 107 GLY C O 1
ATOM 6431 N N . LYS C 1 131 ? 24.844 51.795 115.934 1.00 40.78 108 LYS C N 1
ATOM 6432 C CA . LYS C 1 131 ? 23.403 51.946 116.071 1.00 42.69 108 LYS C CA 1
ATOM 6433 C C . LYS C 1 131 ? 23.092 53.247 116.823 1.00 42.37 108 LYS C C 1
ATOM 6434 O O . LYS C 1 131 ? 23.963 53.799 117.494 1.00 42.26 108 LYS C O 1
ATOM 6440 N N . PRO C 1 132 ? 21.859 53.758 116.692 1.00 44.53 109 PRO C N 1
ATOM 6441 C CA . PRO C 1 132 ? 21.453 54.998 117.371 1.00 49.16 109 PRO C CA 1
ATOM 6442 C C . PRO C 1 132 ? 21.776 55.027 118.874 1.00 43.98 109 PRO C C 1
ATOM 6443 O O . PRO C 1 132 ? 22.308 56.023 119.384 1.00 49.45 109 PRO C O 1
ATOM 6447 N N . ALA C 1 133 ? 21.467 53.934 119.561 1.00 44.92 110 ALA C N 1
ATOM 6448 C CA . ALA C 1 133 ? 21.743 53.819 120.984 1.00 44.53 110 ALA C CA 1
ATOM 6449 C C . ALA C 1 133 ? 23.256 53.895 121.271 1.00 47.07 110 ALA C C 1
ATOM 6450 O O . ALA C 1 133 ? 23.697 54.617 122.162 1.00 48.41 110 ALA C O 1
ATOM 6452 N N . GLN C 1 134 ? 24.048 53.158 120.503 1.00 44.77 111 GLN C N 1
ATOM 6453 C CA . GLN C 1 134 ? 25.493 53.155 120.695 1.00 43.17 111 GLN C CA 1
ATOM 6454 C C . GLN C 1 134 ? 26.085 54.545 120.465 1.00 44.28 111 GLN C C 1
ATOM 6455 O O . GLN C 1 134 ? 26.944 55.004 121.230 1.00 35.14 111 GLN C O 1
ATOM 6461 N N . LYS C 1 135 ? 25.626 55.214 119.410 1.00 44.82 112 LYS C N 1
ATOM 6462 C CA . LYS C 1 135 ? 26.161 56.529 119.060 1.00 43.92 112 LYS C CA 1
ATOM 6463 C C . LYS C 1 135 ? 25.820 57.540 120.146 1.00 41.77 112 LYS C C 1
ATOM 6464 O O . LYS C 1 135 ? 26.685 58.298 120.594 1.00 40.75 112 LYS C O 1
ATOM 6470 N N . SER C 1 136 ? 24.571 57.521 120.589 1.00 42.43 113 SER C N 1
ATOM 6471 C CA . SER C 1 136 ? 24.148 58.367 121.700 1.00 43.57 113 SER C CA 1
ATOM 6472 C C . SER C 1 136 ? 24.953 58.086 122.966 1.00 38.41 113 SER C C 1
ATOM 6473 O O . SER C 1 136 ? 25.251 58.995 123.742 1.00 38.25 113 SER C O 1
ATOM 6476 N N . ARG C 1 137 ? 25.285 56.821 123.184 1.00 38.02 114 ARG C N 1
ATOM 6477 C CA . ARG C 1 137 ? 26.044 56.443 124.370 1.00 42.49 114 ARG C CA 1
ATOM 6478 C C . ARG C 1 137 ? 27.501 56.906 124.328 1.00 38.80 114 ARG C C 1
ATOM 6479 O O . ARG C 1 137 ? 28.010 57.423 125.314 1.00 39.66 114 ARG C O 1
ATOM 6487 N N . TYR C 1 138 ? 28.168 56.739 123.189 1.00 38.49 115 TYR C N 1
ATOM 6488 C CA . TYR C 1 138 ? 29.624 56.937 123.149 1.00 37.85 115 TYR C CA 1
ATOM 6489 C C . TYR C 1 138 ? 30.138 58.233 122.509 1.00 39.25 115 TYR C C 1
ATOM 6490 O O . TYR C 1 138 ? 31.168 58.776 122.929 1.00 34.05 115 TYR C O 1
ATOM 6499 N N . LEU C 1 139 ? 29.409 58.738 121.522 1.00 30.81 116 LEU C N 1
ATOM 6500 C CA . LEU C 1 139 ? 29.855 59.904 120.764 1.00 29.90 116 LEU C CA 1
ATOM 6501 C C . LEU C 1 139 ? 30.012 61.259 121.486 1.00 36.20 116 LEU C C 1
ATOM 6502 O O . LEU C 1 139 ? 31.017 61.930 121.282 1.00 41.26 116 LEU C O 1
ATOM 6507 N N . PRO C 1 140 ? 29.025 61.685 122.303 1.00 37.90 117 PRO C N 1
ATOM 6508 C CA . PRO C 1 140 ? 29.127 63.048 122.860 1.00 36.75 117 PRO C CA 1
ATOM 6509 C C . PRO C 1 140 ? 30.448 63.338 123.598 1.00 36.31 117 PRO C C 1
ATOM 6510 O O . PRO C 1 140 ? 31.070 64.371 123.353 1.00 37.06 117 PRO C O 1
ATOM 6514 N N . LYS C 1 141 ? 30.883 62.423 124.459 1.00 35.45 118 LYS C N 1
ATOM 6515 C CA . LYS C 1 141 ? 32.134 62.610 125.196 1.00 34.60 118 LYS C CA 1
ATOM 6516 C C . LYS C 1 141 ? 33.373 62.522 124.313 1.00 31.82 118 LYS C C 1
ATOM 6517 O O . LYS C 1 141 ? 34.390 63.161 124.592 1.00 29.86 118 LYS C O 1
ATOM 6523 N N . LEU C 1 142 ? 33.293 61.717 123.256 1.00 28.74 119 LEU C N 1
ATOM 6524 C CA . LEU C 1 142 ? 34.379 61.627 122.296 1.00 25.12 119 LEU C CA 1
ATOM 6525 C C . LEU C 1 142 ? 34.502 62.934 121.540 1.00 29.96 119 LEU C C 1
ATOM 6526 O O . LEU C 1 142 ? 35.598 63.376 121.202 1.00 25.66 119 LEU C O 1
ATOM 6531 N N . ILE C 1 143 ? 33.355 63.553 121.285 1.00 32.70 120 ILE C N 1
ATOM 6532 C CA . ILE C 1 143 ? 33.289 64.751 120.455 1.00 37.98 120 ILE C CA 1
ATOM 6533 C C . ILE C 1 143 ? 33.644 66.025 121.240 1.00 26.40 120 ILE C C 1
ATOM 6534 O O . ILE C 1 143 ? 34.218 66.963 120.693 1.00 32.41 120 ILE C O 1
ATOM 6539 N N . SER C 1 144 ? 33.333 66.046 122.526 1.00 27.46 121 SER C N 1
ATOM 6540 C CA . SER C 1 144 ? 33.726 67.172 123.369 1.00 34.74 121 SER C CA 1
ATOM 6541 C C . SER C 1 144 ? 35.189 67.058 123.779 1.00 34.69 121 SER C C 1
ATOM 6542 O O . SER C 1 144 ? 35.819 68.039 124.150 1.00 37.68 121 SER C O 1
ATOM 6545 N N . GLY C 1 145 ? 35.720 65.845 123.731 1.00 35.09 122 GLY C N 1
ATOM 6546 C CA . GLY C 1 145 ? 37.103 65.610 124.102 1.00 31.10 122 GLY C CA 1
ATOM 6547 C C . GLY C 1 145 ? 37.218 65.177 125.542 1.00 31.14 122 GLY C C 1
ATOM 6548 O O . GLY C 1 145 ? 38.312 65.030 126.067 1.00 32.38 122 GLY C O 1
ATOM 6549 N N . GLU C 1 146 ? 36.073 64.971 126.180 1.00 30.82 123 GLU C N 1
ATOM 6550 C CA . GLU C 1 146 ? 36.033 64.464 127.542 1.00 33.25 123 GLU C CA 1
ATOM 6551 C C . GLU C 1 146 ? 36.567 63.048 127.547 1.00 34.14 123 GLU C C 1
ATOM 6552 O O . GLU C 1 146 ? 37.211 62.614 128.502 1.00 36.75 123 GLU C O 1
ATOM 6558 N N . HIS C 1 147 ? 36.285 62.328 126.467 1.00 28.92 124 HIS C N 1
ATOM 6559 C CA . HIS C 1 147 ? 36.807 60.986 126.278 1.00 26.59 124 HIS C CA 1
ATOM 6560 C C . HIS C 1 147 ? 37.748 60.997 125.092 1.00 25.24 124 HIS C C 1
ATOM 6561 O O . HIS C 1 147 ? 37.522 61.728 124.122 1.00 26.35 124 HIS C O 1
ATOM 6568 N N . VAL C 1 148 ? 38.808 60.199 125.178 1.00 28.57 125 VAL C N 1
ATOM 6569 C CA . VAL C 1 148 ? 39.725 60.005 124.060 1.00 24.60 125 VAL C CA 1
ATOM 6570 C C . VAL C 1 148 ? 39.466 58.642 123.417 1.00 23.52 125 VAL C C 1
ATOM 6571 O O . VAL C 1 148 ? 39.155 57.675 124.108 1.00 28.56 125 VAL C O 1
ATOM 6575 N N . GLY C 1 149 ? 39.572 58.563 122.092 1.00 27.28 126 GLY C N 1
ATOM 6576 C CA . GLY C 1 149 ? 39.194 57.354 121.373 1.00 20.91 126 GLY C CA 1
ATOM 6577 C C . GLY C 1 149 ? 40.341 56.674 120.656 1.00 20.23 126 GLY C C 1
ATOM 6578 O O . GLY C 1 149 ? 41.317 57.317 120.292 1.00 22.20 126 GLY C O 1
ATOM 6579 N N . ALA C 1 150 ? 40.226 55.369 120.436 1.00 23.06 127 ALA C N 1
ATOM 6580 C CA . ALA C 1 150 ? 41.260 54.648 119.691 1.00 26.19 127 ALA C CA 1
ATOM 6581 C C . ALA C 1 150 ? 40.674 53.520 118.861 1.00 28.43 127 ALA C C 1
ATOM 6582 O O . ALA C 1 150 ? 39.515 53.123 119.048 1.00 26.46 127 ALA C O 1
ATOM 6584 N N . LEU C 1 151 ? 41.478 53.013 117.934 1.00 22.43 128 LEU C N 1
ATOM 6585 C CA . LEU C 1 151 ? 41.064 51.879 117.116 1.00 24.01 128 LEU C CA 1
ATOM 6586 C C . LEU C 1 151 ? 42.129 50.799 117.204 1.00 25.75 128 LEU C C 1
ATOM 6587 O O . LEU C 1 151 ? 43.309 51.074 116.995 1.00 24.44 128 LEU C O 1
ATOM 6592 N N . ALA C 1 152 ? 41.712 49.576 117.513 1.00 24.53 129 ALA C N 1
ATOM 6593 C CA . ALA C 1 152 ? 42.638 48.470 117.768 1.00 37.01 129 ALA C CA 1
ATOM 6594 C C . ALA C 1 152 ? 42.382 47.272 116.858 1.00 38.33 129 ALA C C 1
ATOM 6595 O O . ALA C 1 152 ? 41.405 46.527 117.013 1.00 42.11 129 ALA C O 1
ATOM 6605 N N . SER C 1 154 ? 45.601 45.883 114.890 1.00 36.05 131 SER C N 1
ATOM 6606 C CA . SER C 1 154 ? 46.907 45.231 114.780 1.00 35.36 131 SER C CA 1
ATOM 6607 C C . SER C 1 154 ? 47.286 44.428 116.014 1.00 31.02 131 SER C C 1
ATOM 6608 O O . SER C 1 154 ? 46.920 44.768 117.141 1.00 30.26 131 SER C O 1
ATOM 6611 N N . GLU C 1 155 ? 48.055 43.377 115.771 1.00 32.95 132 GLU C N 1
ATOM 6612 C CA . GLU C 1 155 ? 48.567 42.492 116.802 1.00 52.77 132 GLU C CA 1
ATOM 6613 C C . GLU C 1 155 ? 50.028 42.164 116.503 1.00 58.47 132 GLU C C 1
ATOM 6614 O O . GLU C 1 155 ? 50.459 42.273 115.353 1.00 56.70 132 GLU C O 1
ATOM 6620 N N . PRO C 1 156 ? 50.797 41.771 117.538 1.00 62.91 133 PRO C N 1
ATOM 6621 C CA . PRO C 1 156 ? 52.224 41.474 117.373 1.00 62.74 133 PRO C CA 1
ATOM 6622 C C . PRO C 1 156 ? 52.506 40.528 116.212 1.00 61.29 133 PRO C C 1
ATOM 6623 O O . PRO C 1 156 ? 53.454 40.754 115.460 1.00 63.14 133 PRO C O 1
ATOM 6627 N N . GLY C 1 157 ? 51.684 39.497 116.063 1.00 58.24 134 GLY C N 1
ATOM 6628 C CA . GLY C 1 157 ? 51.844 38.549 114.978 1.00 60.54 134 GLY C CA 1
ATOM 6629 C C . GLY C 1 157 ? 50.890 38.782 113.822 1.00 59.13 134 GLY C C 1
ATOM 6630 O O . GLY C 1 157 ? 50.819 37.983 112.894 1.00 61.93 134 GLY C O 1
ATOM 6631 N N . ALA C 1 158 ? 50.148 39.880 113.876 1.00 60.17 135 ALA C N 1
ATOM 6632 C CA . ALA C 1 158 ? 49.235 40.228 112.792 1.00 60.94 135 ALA C CA 1
ATOM 6633 C C . ALA C 1 158 ? 49.239 41.732 112.524 1.00 58.15 135 ALA C C 1
ATOM 6634 O O . ALA C 1 158 ? 48.460 42.483 113.106 1.00 54.23 135 ALA C O 1
ATOM 6636 N N . GLY C 1 159 ? 50.126 42.166 111.638 1.00 60.60 136 GLY C N 1
ATOM 6637 C CA . GLY C 1 159 ? 50.171 43.563 111.253 1.00 63.45 136 GLY C CA 1
ATOM 6638 C C . GLY C 1 159 ? 49.675 43.812 109.835 1.00 64.99 136 GLY C C 1
ATOM 6639 O O . GLY C 1 159 ? 48.522 44.201 109.625 1.00 65.52 136 GLY C O 1
ATOM 6640 N N . SER C 1 160 ? 50.561 43.612 108.862 1.00 60.58 137 SER C N 1
ATOM 6641 C CA . SER C 1 160 ? 50.166 43.627 107.462 1.00 58.00 137 SER C CA 1
ATOM 6642 C C . SER C 1 160 ? 49.057 42.603 107.271 1.00 56.09 137 SER C C 1
ATOM 6643 O O . SER C 1 160 ? 47.946 42.940 106.872 1.00 55.90 137 SER C O 1
ATOM 6646 N N . ASP C 1 161 ? 49.367 41.351 107.585 1.00 54.66 138 ASP C N 1
ATOM 6647 C CA . ASP C 1 161 ? 48.379 40.285 107.539 1.00 56.43 138 ASP C CA 1
ATOM 6648 C C . ASP C 1 161 ? 47.459 40.410 108.746 1.00 59.60 138 ASP C C 1
ATOM 6649 O O . ASP C 1 161 ? 47.612 39.699 109.744 1.00 62.57 138 ASP C O 1
ATOM 6654 N N . VAL C 1 162 ? 46.491 41.312 108.629 1.00 56.84 139 VAL C N 1
ATOM 6655 C CA . VAL C 1 162 ? 45.658 41.700 109.752 1.00 55.85 139 VAL C CA 1
ATOM 6656 C C . VAL C 1 162 ? 44.509 40.723 110.044 1.00 58.61 139 VAL C C 1
ATOM 6657 O O . VAL C 1 162 ? 43.997 40.681 111.165 1.00 62.33 139 VAL C O 1
ATOM 6661 N N . VAL C 1 163 ? 44.118 39.926 109.053 1.00 54.83 140 VAL C N 1
ATOM 6662 C CA . VAL C 1 163 ? 42.980 39.026 109.224 1.00 59.72 140 VAL C CA 1
ATOM 6663 C C . VAL C 1 163 ? 43.395 37.710 109.894 1.00 63.23 140 VAL C C 1
ATOM 6664 O O . VAL C 1 163 ? 42.576 36.815 110.126 1.00 60.69 140 VAL C O 1
ATOM 6668 N N . SER C 1 164 ? 44.683 37.610 110.203 1.00 66.32 141 SER C N 1
ATOM 6669 C CA . SER C 1 164 ? 45.226 36.464 110.915 1.00 64.50 141 SER C CA 1
ATOM 6670 C C . SER C 1 164 ? 45.248 36.747 112.417 1.00 64.19 141 SER C C 1
ATOM 6671 O O . SER C 1 164 ? 45.771 35.945 113.191 1.00 65.59 141 SER C O 1
ATOM 6682 N N . LYS C 1 166 ? 44.539 37.204 116.372 1.00 52.70 143 LYS C N 1
ATOM 6683 C CA . LYS C 1 166 ? 44.267 36.076 117.262 1.00 53.75 143 LYS C CA 1
ATOM 6684 C C . LYS C 1 166 ? 43.500 36.460 118.520 1.00 50.46 143 LYS C C 1
ATOM 6685 O O . LYS C 1 166 ? 43.204 35.598 119.351 1.00 54.81 143 LYS C O 1
ATOM 6691 N N . LEU C 1 167 ? 43.206 37.746 118.682 1.00 46.57 144 LEU C N 1
ATOM 6692 C CA . LEU C 1 167 ? 42.437 38.185 119.834 1.00 45.28 144 LEU C CA 1
ATOM 6693 C C . LEU C 1 167 ? 41.098 37.455 119.854 1.00 47.14 144 LEU C C 1
ATOM 6694 O O . LEU C 1 167 ? 40.312 37.565 118.912 1.00 43.23 144 LEU C O 1
ATOM 6699 N N . LYS C 1 168 ? 40.869 36.691 120.922 1.00 45.39 145 LYS C N 1
ATOM 6700 C CA . LYS C 1 168 ? 39.661 35.885 121.076 1.00 54.06 145 LYS C CA 1
ATOM 6701 C C . LYS C 1 168 ? 38.517 36.704 121.640 1.00 51.06 145 LYS C C 1
ATOM 6702 O O . LYS C 1 168 ? 38.721 37.575 122.491 1.00 50.71 145 LYS C O 1
ATOM 6708 N N . ALA C 1 169 ? 37.315 36.404 121.167 1.00 48.93 146 ALA C N 1
ATOM 6709 C CA . ALA C 1 169 ? 36.088 36.924 121.756 1.00 48.71 146 ALA C CA 1
ATOM 6710 C C . ALA C 1 169 ? 35.083 35.782 121.843 1.00 53.11 146 ALA C C 1
ATOM 6711 O O . ALA C 1 169 ? 34.490 35.391 120.841 1.00 54.59 146 ALA C O 1
ATOM 6713 N N . ASP C 1 170 ? 34.915 35.243 123.045 1.00 55.91 147 ASP C N 1
ATOM 6714 C CA . ASP C 1 170 ? 34.033 34.111 123.283 1.00 56.64 147 ASP C CA 1
ATOM 6715 C C . ASP C 1 170 ? 32.714 34.549 123.902 1.00 57.99 147 ASP C C 1
ATOM 6716 O O . ASP C 1 170 ? 32.697 35.184 124.951 1.00 60.03 147 ASP C O 1
ATOM 6721 N N . LYS C 1 171 ? 31.606 34.196 123.263 1.00 56.08 148 LYS C N 1
ATOM 6722 C CA . LYS C 1 171 ? 30.299 34.489 123.829 1.00 58.58 148 LYS C CA 1
ATOM 6723 C C . LYS C 1 171 ? 30.067 33.703 125.128 1.00 61.37 148 LYS C C 1
ATOM 6724 O O . LYS C 1 171 ? 30.255 32.487 125.185 1.00 62.87 148 LYS C O 1
ATOM 6730 N N . ARG C 1 172 ? 29.677 34.420 126.175 1.00 61.69 149 ARG C N 1
ATOM 6731 C CA . ARG C 1 172 ? 29.380 33.823 127.467 1.00 64.71 149 ARG C CA 1
ATOM 6732 C C . ARG C 1 172 ? 28.250 34.607 128.114 1.00 63.13 149 ARG C C 1
ATOM 6733 O O . ARG C 1 172 ? 28.479 35.629 128.757 1.00 58.71 149 ARG C O 1
ATOM 6741 N N . GLY C 1 173 ? 27.027 34.123 127.933 1.00 68.66 150 GLY C N 1
ATOM 6742 C CA . GLY C 1 173 ? 25.852 34.794 128.457 1.00 68.43 150 GLY C CA 1
ATOM 6743 C C . GLY C 1 173 ? 25.548 36.049 127.667 1.00 64.13 150 GLY C C 1
ATOM 6744 O O . GLY C 1 173 ? 25.616 36.048 126.439 1.00 63.11 150 GLY C O 1
ATOM 6745 N N . ASP C 1 174 ? 25.214 37.124 128.369 1.00 63.08 151 ASP C N 1
ATOM 6746 C CA . ASP C 1 174 ? 24.999 38.406 127.714 1.00 65.15 151 ASP C CA 1
ATOM 6747 C C . ASP C 1 174 ? 26.314 39.183 127.618 1.00 67.10 151 ASP C C 1
ATOM 6748 O O . ASP C 1 174 ? 26.333 40.415 127.686 1.00 69.29 151 ASP C O 1
ATOM 6753 N N . ARG C 1 175 ? 27.410 38.444 127.459 1.00 64.69 152 ARG C N 1
ATOM 6754 C CA . ARG C 1 175 ? 28.746 39.028 127.385 1.00 61.04 152 ARG C CA 1
ATOM 6755 C C . ARG C 1 175 ? 29.620 38.334 126.333 1.00 56.25 152 ARG C C 1
ATOM 6756 O O . ARG C 1 175 ? 29.415 37.171 125.998 1.00 56.47 152 ARG C O 1
ATOM 6764 N N . TYR C 1 176 ? 30.585 39.077 125.807 1.00 56.01 153 TYR C N 1
ATOM 6765 C CA . TYR C 1 176 ? 31.666 38.537 124.999 1.00 53.33 153 TYR C CA 1
ATOM 6766 C C . TYR C 1 176 ? 32.944 38.725 125.799 1.00 53.60 153 TYR C C 1
ATOM 6767 O O . TYR C 1 176 ? 33.316 39.845 126.141 1.00 54.99 153 TYR C O 1
ATOM 6776 N N . VAL C 1 177 ? 33.613 37.629 126.105 1.00 47.32 154 VAL C N 1
ATOM 6777 C CA . VAL C 1 177 ? 34.851 37.687 126.857 1.00 48.62 154 VAL C CA 1
ATOM 6778 C C . VAL C 1 177 ? 36.034 37.775 125.899 1.00 54.25 154 VAL C C 1
ATOM 6779 O O . VAL C 1 177 ? 36.158 36.959 124.984 1.00 46.59 154 VAL C O 1
ATOM 6783 N N . LEU C 1 178 ? 36.898 38.765 126.112 1.00 43.45 155 LEU C N 1
ATOM 6784 C CA . LEU C 1 178 ? 38.010 39.011 125.200 1.00 44.46 155 LEU C CA 1
ATOM 6785 C C . LEU C 1 178 ? 39.341 38.601 125.794 1.00 48.56 155 LEU C C 1
ATOM 6786 O O . LEU C 1 178 ? 39.678 38.972 126.921 1.00 51.11 155 LEU C O 1
ATOM 6791 N N . ASN C 1 179 ? 40.109 37.842 125.026 1.00 48.23 156 ASN C N 1
ATOM 6792 C CA . ASN C 1 179 ? 41.396 37.377 125.509 1.00 48.68 156 ASN C CA 1
ATOM 6793 C C . ASN C 1 179 ? 42.499 37.486 124.475 1.00 51.23 156 ASN C C 1
ATOM 6794 O O . ASN C 1 179 ? 42.407 36.913 123.386 1.00 53.30 156 ASN C O 1
ATOM 6799 N N . GLY C 1 180 ? 43.546 38.225 124.823 1.00 46.46 157 GLY C N 1
ATOM 6800 C CA . GLY C 1 180 ? 44.675 38.370 123.926 1.00 44.03 157 GLY C CA 1
ATOM 6801 C C . GLY C 1 180 ? 45.243 39.762 123.991 1.00 45.13 157 GLY C C 1
ATOM 6802 O O . GLY C 1 180 ? 45.050 40.447 124.994 1.00 38.62 157 GLY C O 1
ATOM 6803 N N . SER C 1 181 ? 45.931 40.183 122.927 1.00 41.15 158 SER C N 1
ATOM 6804 C CA . SER C 1 181 ? 46.534 41.512 122.895 1.00 40.65 158 SER C CA 1
ATOM 6805 C C . SER C 1 181 ? 46.470 42.186 121.526 1.00 39.16 158 SER C C 1
ATOM 6806 O O . SER C 1 181 ? 46.342 41.526 120.494 1.00 39.03 158 SER C O 1
ATOM 6809 N N . LYS C 1 182 ? 46.541 43.513 121.550 1.00 32.49 159 LYS C N 1
ATOM 6810 C CA . LYS C 1 182 ? 46.654 44.337 120.358 1.00 37.06 159 LYS C CA 1
ATOM 6811 C C . LYS C 1 182 ? 47.923 45.157 120.528 1.00 34.44 159 LYS C C 1
ATOM 6812 O O . LYS C 1 182 ? 48.385 45.355 121.645 1.00 33.75 159 LYS C O 1
ATOM 6826 N N . TRP C 1 184 ? 50.665 48.480 118.880 1.00 28.48 161 TRP C N 1
ATOM 6827 C CA . TRP C 1 184 ? 50.809 49.719 118.137 1.00 28.30 161 TRP C CA 1
ATOM 6828 C C . TRP C 1 184 ? 49.549 50.540 118.138 1.00 29.59 161 TRP C C 1
ATOM 6829 O O . TRP C 1 184 ? 49.197 51.097 117.120 1.00 22.78 161 TRP C O 1
ATOM 6840 N N . ILE C 1 185 ? 48.857 50.638 119.258 1.00 29.13 162 ILE C N 1
ATOM 6841 C CA . ILE C 1 185 ? 47.610 51.392 119.237 1.00 26.27 162 ILE C CA 1
ATOM 6842 C C . ILE C 1 185 ? 47.788 52.884 119.550 1.00 26.60 162 ILE C C 1
ATOM 6843 O O . ILE C 1 185 ? 48.243 53.256 120.628 1.00 23.90 162 ILE C O 1
ATOM 6848 N N . THR C 1 186 ? 47.412 53.738 118.606 1.00 20.06 163 THR C N 1
ATOM 6849 C CA . THR C 1 186 ? 47.529 55.172 118.806 1.00 20.36 163 THR C CA 1
ATOM 6850 C C . THR C 1 186 ? 46.484 55.661 119.818 1.00 24.40 163 THR C C 1
ATOM 6851 O O . THR C 1 186 ? 45.314 55.304 119.721 1.00 22.00 163 THR C O 1
ATOM 6855 N N . ASN C 1 187 ? 46.926 56.468 120.786 1.00 22.17 164 ASN C N 1
ATOM 6856 C CA . ASN C 1 187 ? 46.112 56.856 121.944 1.00 20.94 164 ASN C CA 1
ATOM 6857 C C . ASN C 1 187 ? 45.845 55.696 122.916 1.00 26.54 164 ASN C C 1
ATOM 6858 O O . ASN C 1 187 ? 45.035 55.828 123.831 1.00 29.70 164 ASN C O 1
ATOM 6863 N N . GLY C 1 188 ? 46.543 54.576 122.722 1.00 26.11 165 GLY C N 1
ATOM 6864 C CA . GLY C 1 188 ? 46.380 53.388 123.554 1.00 24.26 165 GLY C CA 1
ATOM 6865 C C . GLY C 1 188 ? 46.300 53.609 125.063 1.00 27.93 165 GLY C C 1
ATOM 6866 O O . GLY C 1 188 ? 45.349 53.159 125.718 1.00 27.41 165 GLY C O 1
ATOM 6867 N N . PRO C 1 189 ? 47.293 54.304 125.633 1.00 25.16 166 PRO C N 1
ATOM 6868 C CA . PRO C 1 189 ? 47.280 54.485 127.086 1.00 25.01 166 PRO C CA 1
ATOM 6869 C C . PRO C 1 189 ? 46.185 55.427 127.575 1.00 27.07 166 PRO C C 1
ATOM 6870 O O . PRO C 1 189 ? 45.931 55.428 128.772 1.00 30.72 166 PRO C O 1
ATOM 6874 N N . ASP C 1 190 ? 45.571 56.213 126.690 1.00 24.91 167 ASP C N 1
ATOM 6875 C CA . ASP C 1 190 ? 44.646 57.277 127.103 1.00 28.86 167 ASP C CA 1
ATOM 6876 C C . ASP C 1 190 ? 43.187 57.006 126.759 1.00 29.20 167 ASP C C 1
ATOM 6877 O O . ASP C 1 190 ? 42.279 57.575 127.378 1.00 29.28 167 ASP C O 1
ATOM 6882 N N . ALA C 1 191 ? 42.966 56.174 125.747 1.00 25.77 168 ALA C N 1
ATOM 6883 C CA . ALA C 1 191 ? 41.630 55.980 125.192 1.00 27.30 168 ALA C CA 1
ATOM 6884 C C . ALA C 1 191 ? 40.607 55.515 126.226 1.00 25.78 168 ALA C C 1
ATOM 6885 O O . ALA C 1 191 ? 40.831 54.557 126.958 1.00 28.91 168 ALA C O 1
ATOM 6887 N N . ASP C 1 192 ? 39.479 56.212 126.286 1.00 26.03 169 ASP C N 1
ATOM 6888 C CA . ASP C 1 192 ? 38.398 55.800 127.166 1.00 30.50 169 ASP C CA 1
ATOM 6889 C C . ASP C 1 192 ? 37.490 54.849 126.399 1.00 30.62 169 ASP C C 1
ATOM 6890 O O . ASP C 1 192 ? 36.841 53.983 126.984 1.00 30.18 169 ASP C O 1
ATOM 6895 N N . VAL C 1 193 ? 37.467 55.021 125.080 1.00 28.50 170 VAL C N 1
ATOM 6896 C CA . VAL C 1 193 ? 36.612 54.247 124.184 1.00 30.11 170 VAL C CA 1
ATOM 6897 C C . VAL C 1 193 ? 37.417 53.752 122.984 1.00 32.14 170 VAL C C 1
ATOM 6898 O O . VAL C 1 193 ? 38.127 54.528 122.333 1.00 34.90 170 VAL C O 1
ATOM 6902 N N . LEU C 1 194 ? 37.294 52.459 122.692 1.00 31.56 171 LEU C N 1
ATOM 6903 C CA . LEU C 1 194 ? 38.087 51.819 121.646 1.00 29.40 171 LEU C CA 1
ATOM 6904 C C . LEU C 1 194 ? 37.220 50.961 120.757 1.00 30.79 171 LEU C C 1
ATOM 6905 O O . LEU C 1 194 ? 36.280 50.305 121.232 1.00 33.21 171 LEU C O 1
ATOM 6910 N N . VAL C 1 195 ? 37.525 50.978 119.465 1.00 29.37 172 VAL C N 1
ATOM 6911 C CA . VAL C 1 195 ? 36.916 50.040 118.534 1.00 30.14 172 VAL C CA 1
ATOM 6912 C C . VAL C 1 195 ? 37.886 48.879 118.374 1.00 34.67 172 VAL C C 1
ATOM 6913 O O . VAL C 1 195 ? 38.989 49.058 117.874 1.00 26.86 172 VAL C O 1
ATOM 6917 N N . VAL C 1 196 ? 37.492 47.691 118.816 1.00 35.42 173 VAL C N 1
ATOM 6918 C CA . VAL C 1 196 ? 38.427 46.572 118.869 1.00 35.82 173 VAL C CA 1
ATOM 6919 C C . VAL C 1 196 ? 37.990 45.433 117.959 1.00 36.67 173 VAL C C 1
ATOM 6920 O O . VAL C 1 196 ? 36.853 44.975 118.045 1.00 36.86 173 VAL C O 1
ATOM 6924 N N . TYR C 1 197 ? 38.882 44.960 117.095 1.00 31.52 174 TYR C N 1
ATOM 6925 C CA . TYR C 1 197 ? 38.534 43.803 116.267 1.00 33.56 174 TYR C CA 1
ATOM 6926 C C . TYR C 1 197 ? 38.989 42.489 116.896 1.00 35.22 174 TYR C C 1
ATOM 6927 O O . TYR C 1 197 ? 40.126 42.362 117.338 1.00 35.04 174 TYR C O 1
ATOM 6936 N N . ALA C 1 198 ? 38.101 41.502 116.930 1.00 37.25 175 ALA C N 1
ATOM 6937 C CA . ALA C 1 198 ? 38.430 40.236 117.562 1.00 42.00 175 ALA C CA 1
ATOM 6938 C C . ALA C 1 198 ? 37.842 39.068 116.789 1.00 48.11 175 ALA C C 1
ATOM 6939 O O . ALA C 1 198 ? 36.830 39.214 116.098 1.00 49.21 175 ALA C O 1
ATOM 6941 N N . LYS C 1 199 ? 38.487 37.910 116.903 1.00 50.03 176 LYS C N 1
ATOM 6942 C CA . LYS C 1 199 ? 37.985 36.699 116.271 1.00 55.46 176 LYS C CA 1
ATOM 6943 C C . LYS C 1 199 ? 36.874 36.106 117.124 1.00 55.41 176 LYS C C 1
ATOM 6944 O O . LYS C 1 199 ? 37.092 35.747 118.278 1.00 53.52 176 LYS C O 1
ATOM 6950 N N . THR C 1 200 ? 35.679 36.034 116.550 1.00 58.55 177 THR C N 1
ATOM 6951 C CA . THR C 1 200 ? 34.548 35.373 117.193 1.00 60.24 177 THR C CA 1
ATOM 6952 C C . THR C 1 200 ? 34.423 33.939 116.680 1.00 63.15 177 THR C C 1
ATOM 6953 O O . THR C 1 200 ? 33.847 33.085 117.344 1.00 62.24 177 THR C O 1
ATOM 6957 N N . ASP C 1 201 ? 34.981 33.690 115.498 1.00 69.57 178 ASP C N 1
ATOM 6958 C CA . ASP C 1 201 ? 35.103 32.338 114.963 1.00 78.74 178 ASP C CA 1
ATOM 6959 C C . ASP C 1 201 ? 36.331 32.201 114.064 1.00 85.80 178 ASP C C 1
ATOM 6960 O O . ASP C 1 201 ? 36.288 32.569 112.890 1.00 91.05 178 ASP C O 1
ATOM 6965 N N . PRO C 1 202 ? 37.432 31.665 114.612 1.00 84.63 179 PRO C N 1
ATOM 6966 C CA . PRO C 1 202 ? 38.641 31.403 113.818 1.00 83.98 179 PRO C CA 1
ATOM 6967 C C . PRO C 1 202 ? 38.412 30.302 112.781 1.00 85.48 179 PRO C C 1
ATOM 6968 O O . PRO C 1 202 ? 38.337 30.597 111.587 1.00 83.11 179 PRO C O 1
ATOM 6972 N N . GLY C 1 208 ? 34.152 35.590 110.467 1.00 61.54 185 GLY C N 1
ATOM 6973 C CA . GLY C 1 208 ? 35.204 35.286 111.424 1.00 62.90 185 GLY C CA 1
ATOM 6974 C C . GLY C 1 208 ? 35.505 36.395 112.425 1.00 60.40 185 GLY C C 1
ATOM 6975 O O . GLY C 1 208 ? 35.802 36.140 113.596 1.00 56.42 185 GLY C O 1
ATOM 6976 N N . ILE C 1 209 ? 35.416 37.635 111.958 1.00 60.26 186 ILE C N 1
ATOM 6977 C CA . ILE C 1 209 ? 35.849 38.791 112.730 1.00 55.14 186 ILE C CA 1
ATOM 6978 C C . ILE C 1 209 ? 34.665 39.668 113.128 1.00 55.61 186 ILE C C 1
ATOM 6979 O O . ILE C 1 209 ? 33.718 39.834 112.357 1.00 58.32 186 ILE C O 1
ATOM 6984 N N . THR C 1 210 ? 34.721 40.214 114.341 1.00 49.31 187 THR C N 1
ATOM 6985 C CA . THR C 1 210 ? 33.689 41.114 114.841 1.00 45.92 187 THR C CA 1
ATOM 6986 C C . THR C 1 210 ? 34.339 42.346 115.469 1.00 44.54 187 THR C C 1
ATOM 6987 O O . THR C 1 210 ? 35.428 42.251 116.047 1.00 41.64 187 THR C O 1
ATOM 6991 N N . ALA C 1 211 ? 33.673 43.492 115.352 1.00 37.74 188 ALA C N 1
ATOM 6992 C CA . ALA C 1 211 ? 34.132 44.731 115.972 1.00 36.93 188 ALA C CA 1
ATOM 6993 C C . ALA C 1 211 ? 33.336 45.022 117.245 1.00 36.88 188 ALA C C 1
ATOM 6994 O O . ALA C 1 211 ? 32.117 44.848 117.279 1.00 36.75 188 ALA C O 1
ATOM 6996 N N . PHE C 1 212 ? 34.039 45.455 118.288 1.00 34.17 189 PHE C N 1
ATOM 6997 C CA . PHE C 1 212 ? 33.443 45.682 119.598 1.00 34.17 189 PHE C CA 1
ATOM 6998 C C . PHE C 1 212 ? 33.720 47.092 120.099 1.00 49.07 189 PHE C C 1
ATOM 6999 O O . PHE C 1 212 ? 34.800 47.639 119.869 1.00 30.76 189 PHE C O 1
ATOM 7007 N N . LEU C 1 213 ? 32.748 47.666 120.803 1.00 32.68 190 LEU C N 1
ATOM 7008 C CA . LEU C 1 213 ? 32.975 48.900 121.541 1.00 31.39 190 LEU C CA 1
ATOM 7009 C C . LEU C 1 213 ? 33.482 48.589 122.948 1.00 37.84 190 LEU C C 1
ATOM 7010 O O . LEU C 1 213 ? 32.742 48.053 123.776 1.00 41.02 190 LEU C O 1
ATOM 7015 N N . VAL C 1 214 ? 34.738 48.933 123.216 1.00 36.18 191 VAL C N 1
ATOM 7016 C CA . VAL C 1 214 ? 35.355 48.656 124.511 1.00 36.82 191 VAL C CA 1
ATOM 7017 C C . VAL C 1 214 ? 35.600 49.933 125.314 1.00 37.06 191 VAL C C 1
ATOM 7018 O O . VAL C 1 214 ? 36.121 50.920 124.794 1.00 32.71 191 VAL C O 1
ATOM 7022 N N . GLU C 1 215 ? 35.178 49.913 126.576 1.00 39.77 192 GLU C N 1
ATOM 7023 C CA . GLU C 1 215 ? 35.466 50.997 127.502 1.00 36.19 192 GLU C CA 1
ATOM 7024 C C . GLU C 1 215 ? 36.712 50.632 128.274 1.00 37.14 192 GLU C C 1
ATOM 7025 O O . GLU C 1 215 ? 36.912 49.463 128.613 1.00 32.96 192 GLU C O 1
ATOM 7031 N N . LYS C 1 216 ? 37.545 51.636 128.545 1.00 36.87 193 LYS C N 1
ATOM 7032 C CA . LYS C 1 216 ? 38.687 51.493 129.441 1.00 34.00 193 LYS C CA 1
ATOM 7033 C C . LYS C 1 216 ? 38.271 50.959 130.820 1.00 37.78 193 LYS C C 1
ATOM 7034 O O . LYS C 1 216 ? 39.011 50.199 131.452 1.00 38.45 193 LYS C O 1
ATOM 7040 N N . ALA C 1 217 ? 37.079 51.341 131.273 1.00 32.28 194 ALA C N 1
ATOM 7041 C CA . ALA C 1 217 ? 36.604 50.966 132.599 1.00 37.61 194 ALA C CA 1
ATOM 7042 C C . ALA C 1 217 ? 36.115 49.526 132.679 1.00 39.30 194 ALA C C 1
ATOM 7043 O O . ALA C 1 217 ? 35.747 49.069 133.750 1.00 40.39 194 ALA C O 1
ATOM 7045 N N . PHE C 1 218 ? 36.087 48.818 131.554 1.00 38.41 195 PHE C N 1
ATOM 7046 C CA . PHE C 1 218 ? 35.752 47.397 131.593 1.00 40.38 195 PHE C CA 1
ATOM 7047 C C . PHE C 1 218 ? 36.865 46.652 132.317 1.00 41.50 195 PHE C C 1
ATOM 7048 O O . PHE C 1 218 ? 38.032 46.787 131.957 1.00 42.60 195 PHE C O 1
ATOM 7056 N N . PRO C 1 219 ? 36.512 45.871 133.351 1.00 40.06 196 PRO C N 1
ATOM 7057 C CA . PRO C 1 219 ? 37.512 45.034 134.020 1.00 43.30 196 PRO C CA 1
ATOM 7058 C C . PRO C 1 219 ? 38.173 44.074 133.033 1.00 44.09 196 PRO C C 1
ATOM 7059 O O . PRO C 1 219 ? 37.503 43.568 132.134 1.00 46.65 196 PRO C O 1
ATOM 7063 N N . GLY C 1 220 ? 39.474 43.852 133.187 1.00 37.78 197 GLY C N 1
ATOM 7064 C CA . GLY C 1 220 ? 40.195 42.948 132.312 1.00 37.62 197 GLY C CA 1
ATOM 7065 C C . GLY C 1 220 ? 40.796 43.649 131.113 1.00 46.28 197 GLY C C 1
ATOM 7066 O O . GLY C 1 220 ? 41.383 43.009 130.243 1.00 47.32 197 GLY C O 1
ATOM 7067 N N . PHE C 1 221 ? 40.648 44.969 131.061 1.00 45.73 198 PHE C N 1
ATOM 7068 C CA . PHE C 1 221 ? 41.265 45.766 130.006 1.00 41.15 198 PHE C CA 1
ATOM 7069 C C . PHE C 1 221 ? 42.445 46.543 130.565 1.00 37.18 198 PHE C C 1
ATOM 7070 O O . PHE C 1 221 ? 42.302 47.223 131.578 1.00 40.51 198 PHE C O 1
ATOM 7078 N N . SER C 1 222 ? 43.606 46.454 129.916 1.00 32.92 199 SER C N 1
ATOM 7079 C CA . SER C 1 222 ? 44.751 47.261 130.341 1.00 37.05 199 SER C CA 1
ATOM 7080 C C . SER C 1 222 ? 45.588 47.738 129.176 1.00 34.50 199 SER C C 1
ATOM 7081 O O . SER C 1 222 ? 45.641 47.100 128.141 1.00 34.67 199 SER C O 1
ATOM 7084 N N . ALA C 1 223 ? 46.230 48.884 129.354 1.00 36.51 200 ALA C N 1
ATOM 7085 C CA . ALA C 1 223 ? 47.123 49.440 128.351 1.00 37.44 200 ALA C CA 1
ATOM 7086 C C . ALA C 1 223 ? 48.550 49.226 128.814 1.00 38.68 200 ALA C C 1
ATOM 7087 O O . ALA C 1 223 ? 48.827 49.295 130.009 1.00 42.51 200 ALA C O 1
ATOM 7089 N N . GLY C 1 224 ? 49.458 48.955 127.881 1.00 32.37 201 GLY C N 1
ATOM 7090 C CA . GLY C 1 224 ? 50.853 48.801 128.240 1.00 33.11 201 GLY C CA 1
ATOM 7091 C C . GLY C 1 224 ? 51.474 50.175 128.365 1.00 34.52 201 GLY C C 1
ATOM 7092 O O . GLY C 1 224 ? 50.808 51.179 128.123 1.00 34.98 201 GLY C O 1
ATOM 7093 N N . GLN C 1 225 ? 52.748 50.240 128.735 1.00 37.59 202 GLN C N 1
ATOM 7094 C CA . GLN C 1 225 ? 53.420 51.534 128.741 1.00 40.80 202 GLN C CA 1
ATOM 7095 C C . GLN C 1 225 ? 53.681 52.016 127.313 1.00 35.20 202 GLN C C 1
ATOM 7096 O O . GLN C 1 225 ? 53.848 51.211 126.397 1.00 32.78 202 GLN C O 1
ATOM 7102 N N . LYS C 1 226 ? 53.688 53.335 127.139 1.00 28.22 203 LYS C N 1
ATOM 7103 C CA . LYS C 1 226 ? 53.865 53.939 125.832 1.00 29.66 203 LYS C CA 1
ATOM 7104 C C . LYS C 1 226 ? 55.187 53.500 125.190 1.00 31.33 203 LYS C C 1
ATOM 7105 O O . LYS C 1 226 ? 56.186 53.275 125.872 1.00 38.49 203 LYS C O 1
ATOM 7111 N N . LEU C 1 227 ? 55.171 53.357 123.871 1.00 27.82 204 LEU C N 1
ATOM 7112 C CA . LEU C 1 227 ? 56.355 52.984 123.110 1.00 26.10 204 LEU C CA 1
ATOM 7113 C C . LEU C 1 227 ? 57.308 54.150 122.940 1.00 27.66 204 LEU C C 1
ATOM 7114 O O . LEU C 1 227 ? 56.898 55.319 122.973 1.00 26.37 204 LEU C O 1
ATOM 7119 N N . ASP C 1 228 ? 58.570 53.800 122.689 1.00 26.81 205 ASP C N 1
ATOM 7120 C CA . ASP C 1 228 ? 59.666 54.742 122.511 1.00 23.10 205 ASP C CA 1
ATOM 7121 C C . ASP C 1 228 ? 60.010 54.740 121.021 1.00 26.40 205 ASP C C 1
ATOM 7122 O O . ASP C 1 228 ? 60.757 53.889 120.537 1.00 23.84 205 ASP C O 1
ATOM 7127 N N . LYS C 1 229 ? 59.433 55.686 120.288 1.00 21.53 206 LYS C N 1
ATOM 7128 C CA . LYS C 1 229 ? 59.498 55.663 118.829 1.00 25.56 206 LYS C CA 1
ATOM 7129 C C . LYS C 1 229 ? 60.511 56.650 118.243 1.00 24.76 206 LYS C C 1
ATOM 7130 O O . LYS C 1 229 ? 60.884 57.635 118.879 1.00 19.48 206 LYS C O 1
ATOM 7136 N N . LEU C 1 230 ? 60.959 56.365 117.025 1.00 21.61 207 LEU C N 1
ATOM 7137 C CA . LEU C 1 230 ? 61.851 57.265 116.300 1.00 21.72 207 LEU C CA 1
ATOM 7138 C C . LEU C 1 230 ? 61.195 58.639 116.137 1.00 18.33 207 LEU C C 1
ATOM 7139 O O . LEU C 1 230 ? 61.822 59.689 116.376 1.00 18.04 207 LEU C O 1
ATOM 7144 N N . GLY C 1 231 ? 59.937 58.629 115.709 1.00 16.80 208 GLY C N 1
ATOM 7145 C CA . GLY C 1 231 ? 59.183 59.852 115.486 1.00 15.71 208 GLY C CA 1
ATOM 7146 C C . GLY C 1 231 ? 57.766 59.695 116.030 1.00 15.37 208 GLY C C 1
ATOM 7147 O O . GLY C 1 231 ? 57.482 58.730 116.734 1.00 17.50 208 GLY C O 1
ATOM 7156 N N . ARG C 1 233 ? 56.583 61.177 118.408 1.00 16.66 210 ARG C N 1
ATOM 7157 C CA . ARG C 1 233 ? 56.824 61.008 119.836 1.00 21.26 210 ARG C CA 1
ATOM 7158 C C . ARG C 1 233 ? 55.771 61.724 120.674 1.00 27.59 210 ARG C C 1
ATOM 7159 O O . ARG C 1 233 ? 55.443 61.295 121.784 1.00 29.54 210 ARG C O 1
ATOM 7167 N N . GLY C 1 234 ? 55.196 62.796 120.164 1.00 24.44 211 GLY C N 1
ATOM 7168 C CA . GLY C 1 234 ? 54.032 63.300 120.886 1.00 41.16 211 GLY C CA 1
ATOM 7169 C C . GLY C 1 234 ? 52.781 62.394 120.892 1.00 36.37 211 GLY C C 1
ATOM 7170 O O . GLY C 1 234 ? 51.799 62.702 121.534 1.00 35.82 211 GLY C O 1
ATOM 7171 N N . SER C 1 235 ? 52.814 61.280 120.171 1.00 28.91 212 SER C N 1
ATOM 7172 C CA . SER C 1 235 ? 51.635 60.448 119.979 1.00 27.46 212 SER C CA 1
ATOM 7173 C C . SER C 1 235 ? 51.677 59.134 120.794 1.00 30.70 212 SER C C 1
ATOM 7174 O O . SER C 1 235 ? 52.395 58.193 120.435 1.00 32.88 212 SER C O 1
ATOM 7177 N N . ASN C 1 236 ? 50.895 59.053 121.870 1.00 25.08 213 ASN C N 1
ATOM 7178 C CA . ASN C 1 236 ? 50.981 57.907 122.779 1.00 23.34 213 ASN C CA 1
ATOM 7179 C C . ASN C 1 236 ? 50.505 56.604 122.152 1.00 28.44 213 ASN C C 1
ATOM 7180 O O . ASN C 1 236 ? 49.311 56.425 121.871 1.00 27.19 213 ASN C O 1
ATOM 7185 N N . THR C 1 237 ? 51.450 55.688 121.962 1.00 26.36 214 THR C N 1
ATOM 7186 C CA . THR C 1 237 ? 51.201 54.412 121.303 1.00 20.79 214 THR C CA 1
ATOM 7187 C C . THR C 1 237 ? 51.495 53.279 122.271 1.00 23.89 214 THR C C 1
ATOM 7188 O O . THR C 1 237 ? 52.508 53.309 122.985 1.00 22.73 214 THR C O 1
ATOM 7192 N N . SER C 1 238 ? 50.639 52.262 122.297 1.00 26.49 215 SER C N 1
ATOM 7193 C CA . SER C 1 238 ? 50.849 51.178 123.255 1.00 29.02 215 SER C CA 1
ATOM 7194 C C . SER C 1 238 ? 50.253 49.859 122.789 1.00 27.25 215 SER C C 1
ATOM 7195 O O . SER C 1 238 ? 49.454 49.812 121.850 1.00 24.22 215 SER C O 1
ATOM 7198 N N . GLU C 1 239 ? 50.665 48.778 123.436 1.00 26.30 216 GLU C N 1
ATOM 7199 C CA . GLU C 1 239 ? 49.943 47.537 123.279 1.00 31.34 216 GLU C CA 1
ATOM 7200 C C . GLU C 1 239 ? 48.719 47.604 124.186 1.00 29.08 216 GLU C C 1
ATOM 7201 O O . GLU C 1 239 ? 48.614 48.482 125.050 1.00 26.77 216 GLU C O 1
ATOM 7207 N N . LEU C 1 240 ? 47.779 46.703 123.954 1.00 28.66 217 LEU C N 1
ATOM 7208 C CA . LEU C 1 240 ? 46.606 46.579 124.807 1.00 30.82 217 LEU C CA 1
ATOM 7209 C C . LEU C 1 240 ? 46.533 45.124 125.199 1.00 36.21 217 LEU C C 1
ATOM 7210 O O . LEU C 1 240 ? 46.895 44.251 124.415 1.00 40.52 217 LEU C O 1
ATOM 7215 N N . ILE C 1 241 ? 46.094 44.867 126.421 1.00 30.06 218 ILE C N 1
ATOM 7216 C CA . ILE C 1 241 ? 46.009 43.511 126.940 1.00 34.14 218 ILE C CA 1
ATOM 7217 C C . ILE C 1 241 ? 44.608 43.262 127.470 1.00 32.74 218 ILE C C 1
ATOM 7218 O O . ILE C 1 241 ? 44.064 44.069 128.233 1.00 35.37 218 ILE C O 1
ATOM 7223 N N . PHE C 1 242 ? 44.032 42.146 127.031 1.00 39.38 219 PHE C N 1
ATOM 7224 C CA . PHE C 1 242 ? 42.669 41.751 127.368 1.00 43.26 219 PHE C CA 1
ATOM 7225 C C . PHE C 1 242 ? 42.726 40.431 128.101 1.00 45.26 219 PHE C C 1
ATOM 7226 O O . PHE C 1 242 ? 43.106 39.397 127.524 1.00 47.25 219 PHE C O 1
ATOM 7234 N N . THR C 1 243 ? 42.357 40.483 129.377 1.00 45.67 220 THR C N 1
ATOM 7235 C CA . THR C 1 243 ? 42.388 39.331 130.261 1.00 47.25 220 THR C CA 1
ATOM 7236 C C . THR C 1 243 ? 40.995 39.152 130.837 1.00 47.69 220 THR C C 1
ATOM 7237 O O . THR C 1 243 ? 40.638 39.816 131.808 1.00 48.45 220 THR C O 1
ATOM 7241 N N . ASP C 1 244 ? 40.212 38.263 130.232 1.00 50.49 221 ASP C N 1
ATOM 7242 C CA . ASP C 1 244 ? 38.818 38.058 130.622 1.00 48.74 221 ASP C CA 1
ATOM 7243 C C . ASP C 1 244 ? 38.041 39.370 130.635 1.00 45.14 221 ASP C C 1
ATOM 7244 O O . ASP C 1 244 ? 37.314 39.674 131.582 1.00 52.10 221 ASP C O 1
ATOM 7249 N N . CYS C 1 245 ? 38.212 40.146 129.574 1.00 40.37 222 CYS C N 1
ATOM 7250 C CA . CYS C 1 245 ? 37.554 41.435 129.451 1.00 41.90 222 CYS C CA 1
ATOM 7251 C C . CYS C 1 245 ? 36.132 41.235 128.955 1.00 43.62 222 CYS C C 1
ATOM 7252 O O . CYS C 1 245 ? 35.913 40.796 127.828 1.00 46.99 222 CYS C O 1
ATOM 7255 N N . GLU C 1 246 ? 35.172 41.543 129.813 1.00 45.37 223 GLU C N 1
ATOM 7256 C CA . GLU C 1 246 ? 33.769 41.307 129.501 1.00 47.44 223 GLU C CA 1
ATOM 7257 C C . GLU C 1 246 ? 33.134 42.490 128.791 1.00 45.95 223 GLU C C 1
ATOM 7258 O O . GLU C 1 246 ? 33.041 43.582 129.340 1.00 47.15 223 GLU C O 1
ATOM 7264 N N . VAL C 1 247 ? 32.682 42.252 127.568 1.00 45.64 224 VAL C N 1
ATOM 7265 C CA . VAL C 1 247 ? 32.045 43.279 126.763 1.00 39.26 224 VAL C CA 1
ATOM 7266 C C . VAL C 1 247 ? 30.582 42.957 126.595 1.00 44.77 224 VAL C C 1
ATOM 7267 O O . VAL C 1 247 ? 30.233 41.844 126.217 1.00 42.76 224 VAL C O 1
ATOM 7271 N N . PRO C 1 248 ? 29.708 43.927 126.880 1.00 47.72 225 PRO C N 1
ATOM 7272 C CA . PRO C 1 248 ? 28.273 43.639 126.721 1.00 48.42 225 PRO C CA 1
ATOM 7273 C C . PRO C 1 248 ? 27.950 43.307 125.265 1.00 47.39 225 PRO C C 1
ATOM 7274 O O . PRO C 1 248 ? 28.557 43.878 124.359 1.00 46.73 225 PRO C O 1
ATOM 7278 N N . GLU C 1 249 ? 27.020 42.386 125.043 1.00 48.32 226 GLU C N 1
ATOM 7279 C CA . GLU C 1 249 ? 26.648 41.988 123.689 1.00 49.16 226 GLU C CA 1
ATOM 7280 C C . GLU C 1 249 ? 26.085 43.157 122.872 1.00 50.09 226 GLU C C 1
ATOM 7281 O O . GLU C 1 249 ? 26.175 43.166 121.648 1.00 49.12 226 GLU C O 1
ATOM 7287 N N . GLU C 1 250 ? 25.520 44.149 123.556 1.00 51.71 227 GLU C N 1
ATOM 7288 C CA . GLU C 1 250 ? 24.997 45.342 122.896 1.00 50.44 227 GLU C CA 1
ATOM 7289 C C . GLU C 1 250 ? 26.103 46.298 122.439 1.00 47.83 227 GLU C C 1
ATOM 7290 O O . GLU C 1 250 ? 25.826 47.372 121.901 1.00 45.72 227 GLU C O 1
ATOM 7296 N N . ASN C 1 251 ? 27.355 45.905 122.659 1.00 43.87 228 ASN C N 1
ATOM 7297 C CA . ASN C 1 251 ? 28.488 46.716 122.259 1.00 41.90 228 ASN C CA 1
ATOM 7298 C C . ASN C 1 251 ? 29.200 46.183 121.018 1.00 41.75 228 ASN C C 1
ATOM 7299 O O . ASN C 1 251 ? 30.228 46.717 120.597 1.00 44.05 228 ASN C O 1
ATOM 7304 N N . VAL C 1 252 ? 28.642 45.132 120.434 1.00 43.60 229 VAL C N 1
ATOM 7305 C CA . VAL C 1 252 ? 29.081 44.682 119.124 1.00 45.05 229 VAL C CA 1
ATOM 7306 C C . VAL C 1 252 ? 28.807 45.811 118.146 1.00 42.19 229 VAL C C 1
ATOM 7307 O O . VAL C 1 252 ? 27.754 46.446 118.217 1.00 45.68 229 VAL C O 1
ATOM 7311 N N . LEU C 1 253 ? 29.761 46.065 117.254 1.00 41.00 230 LEU C N 1
ATOM 7312 C CA . LEU C 1 253 ? 29.678 47.156 116.293 1.00 40.65 230 LEU C CA 1
ATOM 7313 C C . LEU C 1 253 ? 29.564 46.623 114.864 1.00 50.08 230 LEU C C 1
ATOM 7314 O O . LEU C 1 253 ? 30.553 46.196 114.275 1.00 41.90 230 LEU C O 1
ATOM 7319 N N . GLY C 1 254 ? 28.354 46.636 114.315 1.00 44.91 231 GLY C N 1
ATOM 7320 C CA . GLY C 1 254 ? 28.153 46.251 112.933 1.00 57.19 231 GLY C CA 1
ATOM 7321 C C . GLY C 1 254 ? 27.840 44.782 112.718 1.00 60.44 231 GLY C C 1
ATOM 7322 O O . GLY C 1 254 ? 27.894 44.293 111.596 1.00 65.68 231 GLY C O 1
ATOM 7323 N N . GLY C 1 255 ? 27.523 44.070 113.789 1.00 49.86 232 GLY C N 1
ATOM 7324 C CA . GLY C 1 255 ? 27.099 42.692 113.664 1.00 54.05 232 GLY C CA 1
ATOM 7325 C C . GLY C 1 255 ? 28.202 41.656 113.715 1.00 53.54 232 GLY C C 1
ATOM 7326 O O . GLY C 1 255 ? 29.271 41.829 113.138 1.00 50.90 232 GLY C O 1
ATOM 7327 N N . VAL C 1 256 ? 27.914 40.556 114.403 1.00 55.68 233 VAL C N 1
ATOM 7328 C CA . VAL C 1 256 ? 28.843 39.443 114.538 1.00 56.86 233 VAL C CA 1
ATOM 7329 C C . VAL C 1 256 ? 29.271 38.896 113.180 1.00 55.84 233 VAL C C 1
ATOM 7330 O O . VAL C 1 256 ? 28.430 38.609 112.331 1.00 58.69 233 VAL C O 1
ATOM 7334 N N . GLY C 1 257 ? 30.580 38.760 112.982 1.00 54.38 234 GLY C N 1
ATOM 7335 C CA . GLY C 1 257 ? 31.106 38.168 111.764 1.00 56.34 234 GLY C CA 1
ATOM 7336 C C . GLY C 1 257 ? 31.208 39.131 110.593 1.00 63.37 234 GLY C C 1
ATOM 7337 O O . GLY C 1 257 ? 31.716 38.774 109.533 1.00 57.52 234 GLY C O 1
ATOM 7338 N N . GLU C 1 258 ? 30.723 40.352 110.789 1.00 59.53 235 GLU C N 1
ATOM 7339 C CA . GLU C 1 258 ? 30.745 41.369 109.750 1.00 61.52 235 GLU C CA 1
ATOM 7340 C C . GLU C 1 258 ? 31.813 42.416 110.060 1.00 57.09 235 GLU C C 1
ATOM 7341 O O . GLU C 1 258 ? 31.734 43.559 109.615 1.00 58.73 235 GLU C O 1
ATOM 7347 N N . GLY C 1 259 ? 32.818 42.009 110.827 1.00 52.34 236 GLY C N 1
ATOM 7348 C CA . GLY C 1 259 ? 33.895 42.895 111.225 1.00 44.95 236 GLY C CA 1
ATOM 7349 C C . GLY C 1 259 ? 34.845 43.228 110.093 1.00 51.26 236 GLY C C 1
ATOM 7350 O O . GLY C 1 259 ? 35.484 44.273 110.113 1.00 46.08 236 GLY C O 1
ATOM 7351 N N . VAL C 1 260 ? 34.933 42.349 109.098 1.00 56.15 237 VAL C N 1
ATOM 7352 C CA . VAL C 1 260 ? 35.867 42.543 107.989 1.00 58.30 237 VAL C CA 1
ATOM 7353 C C . VAL C 1 260 ? 35.418 43.666 107.053 1.00 55.79 237 VAL C C 1
ATOM 7354 O O . VAL C 1 260 ? 36.248 44.415 106.525 1.00 53.41 237 VAL C O 1
ATOM 7358 N N . LYS C 1 261 ? 34.1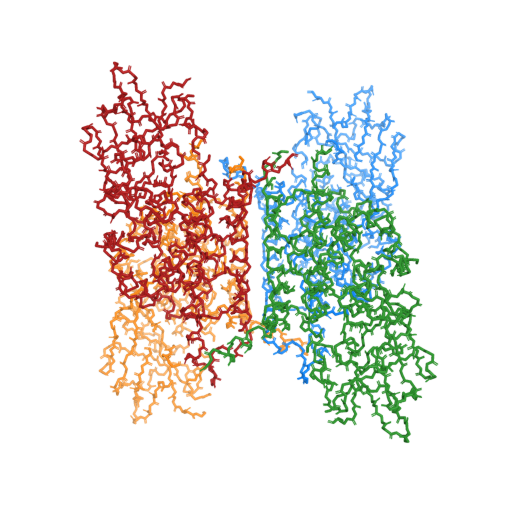06 43.789 106.867 1.00 54.17 238 LYS C N 1
ATOM 7359 C CA . LYS C 1 261 ? 33.533 44.872 106.066 1.00 54.72 238 LYS C CA 1
ATOM 7360 C C . LYS C 1 261 ? 33.797 46.227 106.729 1.00 53.62 238 LYS C C 1
ATOM 7361 O O . LYS C 1 261 ? 34.387 47.146 106.123 1.00 59.96 238 LYS C O 1
ATOM 7367 N N . VAL C 1 262 ? 33.373 46.319 107.989 1.00 51.63 239 VAL C N 1
ATOM 7368 C CA . VAL C 1 262 ? 33.655 47.455 108.868 1.00 47.86 239 VAL C CA 1
ATOM 7369 C C . VAL C 1 262 ? 35.129 47.875 108.848 1.00 48.77 239 VAL C C 1
ATOM 7370 O O . VAL C 1 262 ? 35.464 49.061 108.688 1.00 53.18 239 VAL C O 1
ATOM 7374 N N . LEU C 1 263 ? 36.007 46.891 108.999 1.00 52.12 240 LEU C N 1
ATOM 7375 C CA . LEU C 1 263 ? 37.446 47.115 108.915 1.00 55.50 240 LEU C CA 1
ATOM 7376 C C . LEU C 1 263 ? 37.856 47.718 107.578 1.00 56.17 240 LEU C C 1
ATOM 7377 O O . LEU C 1 263 ? 38.533 48.740 107.544 1.00 54.44 240 LEU C O 1
ATOM 7390 N N . SER C 1 265 ? 36.200 49.255 104.961 1.00 64.78 242 SER C N 1
ATOM 7391 C CA . SER C 1 265 ? 35.750 50.639 104.812 1.00 63.30 242 SER C CA 1
ATOM 7392 C C . SER C 1 265 ? 36.554 51.595 105.729 1.00 52.35 242 SER C C 1
ATOM 7393 O O . SER C 1 265 ? 37.008 52.688 105.289 1.00 45.98 242 SER C O 1
ATOM 7396 N N . GLY C 1 266 ? 36.752 51.157 106.982 1.00 49.27 243 GLY C N 1
ATOM 7397 C CA . GLY C 1 266 ? 37.548 51.906 107.950 1.00 47.47 243 GLY C CA 1
ATOM 7398 C C . GLY C 1 266 ? 38.946 52.258 107.447 1.00 51.16 243 GLY C C 1
ATOM 7399 O O . GLY C 1 266 ? 39.480 53.358 107.707 1.00 44.83 243 GLY C O 1
ATOM 7400 N N . LEU C 1 267 ? 39.542 51.317 106.715 1.00 55.99 244 LEU C N 1
ATOM 7401 C CA . LEU C 1 267 ? 40.847 51.532 106.097 1.00 58.38 244 LEU C CA 1
ATOM 7402 C C . LEU C 1 267 ? 40.767 52.549 104.955 1.00 57.40 244 LEU C C 1
ATOM 7403 O O . LEU C 1 267 ? 41.639 53.408 104.845 1.00 54.85 244 LEU C O 1
ATOM 7408 N N . ASP C 1 268 ? 39.728 52.467 104.120 1.00 57.90 245 ASP C N 1
ATOM 7409 C CA . ASP C 1 268 ? 39.562 53.469 103.054 1.00 55.98 245 ASP C CA 1
ATOM 7410 C C . ASP C 1 268 ? 39.586 54.899 103.588 1.00 53.95 245 ASP C C 1
ATOM 7411 O O . ASP C 1 268 ? 40.372 55.779 103.124 1.00 56.79 245 ASP C O 1
ATOM 7416 N N . TYR C 1 269 ? 38.705 55.139 104.560 1.00 48.12 246 TYR C N 1
ATOM 7417 C CA . TYR C 1 269 ? 38.516 56.512 105.024 1.00 41.73 246 TYR C CA 1
ATOM 7418 C C . TYR C 1 269 ? 39.699 56.982 105.837 1.00 37.39 246 TYR C C 1
ATOM 7419 O O . TYR C 1 269 ? 40.153 58.132 105.686 1.00 40.72 246 TYR C O 1
ATOM 7428 N N . GLU C 1 270 ? 40.207 56.076 106.677 1.00 37.24 247 GLU C N 1
ATOM 7429 C CA . GLU C 1 270 ? 41.506 56.272 107.294 1.00 44.09 247 GLU C CA 1
ATOM 7430 C C . GLU C 1 270 ? 42.514 56.782 106.270 1.00 39.53 247 GLU C C 1
ATOM 7431 O O . GLU C 1 270 ? 43.248 57.716 106.550 1.00 37.57 247 GLU C O 1
ATOM 7437 N N . ARG C 1 271 ? 42.534 56.179 105.083 1.00 30.66 248 ARG C N 1
ATOM 7438 C CA . ARG C 1 271 ? 43.607 56.453 104.134 1.00 34.33 248 ARG C CA 1
ATOM 7439 C C . ARG C 1 271 ? 43.522 57.865 103.609 1.00 26.32 248 ARG C C 1
ATOM 7440 O O . ARG C 1 271 ? 44.506 58.608 103.610 1.00 24.89 248 ARG C O 1
ATOM 7448 N N . VAL C 1 272 ? 42.319 58.233 103.189 1.00 27.88 249 VAL C N 1
ATOM 7449 C CA . VAL C 1 272 ? 42.109 59.585 102.712 1.00 28.14 249 VAL C CA 1
ATOM 7450 C C . VAL C 1 272 ? 42.430 60.636 103.769 1.00 28.08 249 VAL C C 1
ATOM 7451 O O . VAL C 1 272 ? 43.155 61.599 103.484 1.00 28.59 249 VAL C O 1
ATOM 7455 N N . VAL C 1 273 ? 41.910 60.474 104.988 1.00 25.12 250 VAL C N 1
ATOM 7456 C CA . VAL C 1 273 ? 42.116 61.535 105.976 1.00 23.58 250 VAL C CA 1
ATOM 7457 C C . VAL C 1 273 ? 43.549 61.575 106.495 1.00 23.97 250 VAL C C 1
ATOM 7458 O O . VAL C 1 273 ? 44.135 62.647 106.701 1.00 22.60 250 VAL C O 1
ATOM 7462 N N . LEU C 1 274 ? 44.133 60.405 106.698 1.00 28.27 251 LEU C N 1
ATOM 7463 C CA . LEU C 1 274 ? 45.497 60.354 107.194 1.00 27.93 251 LEU C CA 1
ATOM 7464 C C . LEU C 1 274 ? 46.495 60.854 106.163 1.00 22.58 251 LEU C C 1
ATOM 7465 O O . LEU C 1 274 ? 47.566 61.325 106.543 1.00 26.84 251 LEU C O 1
ATOM 7470 N N . SER C 1 275 ? 46.163 60.769 104.870 1.00 20.96 252 SER C N 1
ATOM 7471 C CA . SER C 1 275 ? 47.087 61.309 103.863 1.00 20.99 252 SER C CA 1
ATOM 7472 C C . SER C 1 275 ? 47.332 62.827 104.052 1.00 27.12 252 SER C C 1
ATOM 7473 O O . SER C 1 275 ? 48.276 63.382 103.510 1.00 23.95 252 SER C O 1
ATOM 7476 N N . ALA C 1 276 ? 46.493 63.485 104.848 1.00 22.39 253 ALA C N 1
ATOM 7477 C CA . ALA C 1 276 ? 46.657 64.906 105.114 1.00 23.37 253 ALA C CA 1
ATOM 7478 C C . ALA C 1 276 ? 47.722 65.130 106.186 1.00 18.81 253 ALA C C 1
ATOM 7479 O O . ALA C 1 276 ? 48.189 66.253 106.384 1.00 20.51 253 ALA C O 1
ATOM 7481 N N . GLY C 1 277 ? 48.105 64.056 106.873 1.00 18.48 254 GLY C N 1
ATOM 7482 C CA . GLY C 1 277 ? 49.246 64.101 107.783 1.00 17.54 254 GLY C CA 1
ATOM 7483 C C . GLY C 1 277 ? 50.527 64.487 107.045 1.00 17.43 254 GLY C C 1
ATOM 7484 O O . GLY C 1 277 ? 51.141 65.498 107.366 1.00 21.39 254 GLY C O 1
ATOM 7485 N N . PRO C 1 278 ? 50.923 63.692 106.036 1.00 16.98 255 PRO C N 1
ATOM 7486 C CA . PRO C 1 278 ? 51.998 64.080 105.102 1.00 17.12 255 PRO C CA 1
ATOM 7487 C C . PRO C 1 278 ? 51.834 65.491 104.505 1.00 22.09 255 PRO C C 1
ATOM 7488 O O . PRO C 1 278 ? 52.822 66.218 104.416 1.00 22.33 255 PRO C O 1
ATOM 7492 N N . LEU C 1 279 ? 50.617 65.878 104.124 1.00 22.71 256 LEU C N 1
ATOM 7493 C CA . LEU C 1 279 ? 50.395 67.238 103.630 1.00 24.97 256 LEU C CA 1
ATOM 7494 C C . LEU C 1 279 ? 50.855 68.284 104.644 1.00 22.12 256 LEU C C 1
ATOM 7495 O O . LEU C 1 279 ? 51.544 69.238 104.295 1.00 25.31 256 LEU C O 1
ATOM 7500 N N . GLY C 1 280 ? 50.453 68.110 105.897 1.00 18.02 257 GLY C N 1
ATOM 7501 C CA . GLY C 1 280 ? 50.815 69.055 106.932 1.00 19.72 257 GLY C CA 1
ATOM 7502 C C . GLY C 1 280 ? 52.308 69.080 107.169 1.00 22.37 257 GLY C C 1
ATOM 7503 O O . GLY C 1 280 ? 52.890 70.150 107.361 1.00 24.32 257 GLY C O 1
ATOM 7504 N N . ILE C 1 281 ? 52.934 67.902 107.136 1.00 20.94 258 ILE C N 1
ATOM 7505 C CA . ILE C 1 281 ? 54.389 67.806 107.268 1.00 20.14 258 ILE C CA 1
ATOM 7506 C C . ILE C 1 281 ? 55.091 68.555 106.118 1.00 22.06 258 ILE C C 1
ATOM 7507 O O . ILE C 1 281 ? 56.047 69.308 106.339 1.00 20.63 258 ILE C O 1
ATOM 7520 N N . ALA C 1 283 ? 53.818 71.066 104.270 1.00 18.43 260 ALA C N 1
ATOM 7521 C CA . ALA C 1 283 ? 53.631 72.476 104.597 1.00 21.81 260 ALA C CA 1
ATOM 7522 C C . ALA C 1 283 ? 54.611 72.972 105.681 1.00 20.09 260 ALA C C 1
ATOM 7523 O O . ALA C 1 283 ? 55.171 74.075 105.573 1.00 16.51 260 ALA C O 1
ATOM 7525 N N . ALA C 1 284 ? 54.822 72.164 106.717 1.00 15.28 261 ALA C N 1
ATOM 7526 C CA . ALA C 1 284 ? 55.782 72.542 107.758 1.00 27.15 261 ALA C CA 1
ATOM 7527 C C . ALA C 1 284 ? 57.197 72.630 107.188 1.00 19.30 261 ALA C C 1
ATOM 7528 O O . ALA C 1 284 ? 57.986 73.488 107.601 1.00 22.05 261 ALA C O 1
ATOM 7530 N N . CYS C 1 285 ? 57.515 71.749 106.239 1.00 20.63 262 CYS C N 1
ATOM 7531 C CA . CYS C 1 285 ? 58.832 71.753 105.597 1.00 22.72 262 CYS C CA 1
ATOM 7532 C C . CYS C 1 285 ? 59.135 73.106 104.950 1.00 25.24 262 CYS C C 1
ATOM 7533 O O . CYS C 1 285 ? 60.225 73.674 105.121 1.00 23.36 262 CYS C O 1
ATOM 7536 N N . LEU C 1 286 ? 58.166 73.615 104.200 1.00 25.59 263 LEU C N 1
ATOM 7537 C CA . LEU C 1 286 ? 58.289 74.930 103.582 1.00 26.08 263 LEU C CA 1
ATOM 7538 C C . LEU C 1 286 ? 58.300 76.044 104.638 1.00 25.87 263 LEU C C 1
ATOM 7539 O O . LEU C 1 286 ? 58.974 77.074 104.468 1.00 23.22 263 LEU C O 1
ATOM 7544 N N . ASP C 1 287 ? 57.553 75.832 105.718 1.00 28.78 264 ASP C N 1
ATOM 7545 C CA . ASP C 1 287 ? 57.489 76.797 106.823 1.00 31.39 264 ASP C CA 1
ATOM 7546 C C . ASP C 1 287 ? 58.867 77.040 107.444 1.00 28.15 264 ASP C C 1
ATOM 7547 O O . ASP C 1 287 ? 59.197 78.174 107.792 1.00 25.83 264 ASP C O 1
ATOM 7552 N N . VAL C 1 288 ? 59.668 75.987 107.600 1.00 21.18 265 VAL C N 1
ATOM 7553 C CA . VAL C 1 288 ? 61.004 76.206 108.132 1.00 25.55 265 VAL C CA 1
ATOM 7554 C C . VAL C 1 288 ? 61.991 76.628 107.046 1.00 26.16 265 VAL C C 1
ATOM 7555 O O . VAL C 1 288 ? 62.831 77.490 107.288 1.00 26.68 265 VAL C O 1
ATOM 7559 N N . VAL C 1 289 ? 61.869 76.068 105.845 1.00 21.76 266 VAL C N 1
ATOM 7560 C CA . VAL C 1 289 ? 62.880 76.321 104.825 1.00 20.26 266 VAL C CA 1
ATOM 7561 C C . VAL C 1 289 ? 62.855 77.736 104.264 1.00 21.88 266 VAL C C 1
ATOM 7562 O O . VAL C 1 289 ? 63.888 78.422 104.254 1.00 22.24 266 VAL C O 1
ATOM 7566 N N . VAL C 1 290 ? 61.694 78.193 103.812 1.00 18.71 267 VAL C N 1
ATOM 7567 C CA . VAL C 1 290 ? 61.659 79.497 103.148 1.00 27.87 267 VAL C CA 1
ATOM 7568 C C . VAL C 1 290 ? 62.130 80.687 104.017 1.00 30.13 267 VAL C C 1
ATOM 7569 O O . VAL C 1 290 ? 62.961 81.482 103.565 1.00 31.85 267 VAL C O 1
ATOM 7573 N N . PRO C 1 291 ? 61.618 80.812 105.256 1.00 30.17 268 PRO C N 1
ATOM 7574 C CA . PRO C 1 291 ? 62.111 81.914 106.089 1.00 34.79 268 PRO C CA 1
ATOM 7575 C C . PRO C 1 291 ? 63.590 81.754 106.383 1.00 35.60 268 PRO C C 1
ATOM 7576 O O . PRO C 1 291 ? 64.323 82.740 106.292 1.00 34.88 268 PRO C O 1
ATOM 7580 N N . TYR C 1 292 ? 64.013 80.535 106.707 1.00 30.15 269 TYR C N 1
ATOM 7581 C CA . TYR C 1 292 ? 65.425 80.263 106.931 1.00 31.81 269 TYR C CA 1
ATOM 7582 C C . TYR C 1 292 ? 66.288 80.841 105.834 1.00 36.18 269 TYR C C 1
ATOM 7583 O O . TYR C 1 292 ? 67.176 81.636 106.109 1.00 44.18 269 TYR C O 1
ATOM 7592 N N . LEU C 1 293 ? 66.024 80.443 104.592 1.00 35.57 270 LEU C N 1
ATOM 7593 C CA . LEU C 1 293 ? 66.822 80.896 103.451 1.00 37.90 270 LEU C CA 1
ATOM 7594 C C . LEU C 1 293 ? 66.794 82.416 103.273 1.00 44.99 270 LEU C C 1
ATOM 7595 O O . LEU C 1 293 ? 67.674 82.980 102.634 1.00 50.54 270 LEU C O 1
ATOM 7600 N N . HIS C 1 294 ? 65.783 83.073 103.831 1.00 50.59 271 HIS C N 1
ATOM 7601 C CA . HIS C 1 294 ? 65.674 84.532 103.746 1.00 55.29 271 HIS C CA 1
ATOM 7602 C C . HIS C 1 294 ? 66.447 85.280 104.833 1.00 60.83 271 HIS C C 1
ATOM 7603 O O . HIS C 1 294 ? 66.630 86.491 104.746 1.00 62.86 271 HIS C O 1
ATOM 7610 N N . GLU C 1 295 ? 66.887 84.562 105.860 1.00 63.27 272 GLU C N 1
ATOM 7611 C CA . GLU C 1 295 ? 67.719 85.153 106.903 1.00 64.78 272 GLU C CA 1
ATOM 7612 C C . GLU C 1 295 ? 69.162 84.667 106.754 1.00 62.84 272 GLU C C 1
ATOM 7613 O O . GLU C 1 295 ? 70.077 85.235 107.343 1.00 68.46 272 GLU C O 1
ATOM 7619 N N . ARG C 1 296 ? 69.353 83.609 105.967 1.00 62.49 273 ARG C N 1
ATOM 7620 C CA . ARG C 1 296 ? 70.674 83.017 105.745 1.00 61.71 273 ARG C CA 1
ATOM 7621 C C . ARG C 1 296 ? 71.025 82.994 104.260 1.00 65.11 273 ARG C C 1
ATOM 7622 O O . ARG C 1 296 ? 72.191 83.126 103.884 1.00 67.21 273 ARG C O 1
ATOM 7630 N N . GLU C 1 305 ? 70.060 82.870 97.088 1.00 59.96 282 GLU C N 1
ATOM 7631 C CA . GLU C 1 305 ? 69.793 82.957 95.657 1.00 60.90 282 GLU C CA 1
ATOM 7632 C C . GLU C 1 305 ? 70.647 81.967 94.868 1.00 59.68 282 GLU C C 1
ATOM 7633 O O . GLU C 1 305 ? 70.705 82.041 93.641 1.00 62.69 282 GLU C O 1
ATOM 7639 N N . PHE C 1 306 ? 71.318 81.053 95.567 1.00 54.15 283 PHE C N 1
ATOM 7640 C CA . PHE C 1 306 ? 72.099 80.011 94.896 1.00 48.89 283 PHE C CA 1
ATOM 7641 C C . PHE C 1 306 ? 71.193 79.045 94.145 1.00 46.90 283 PHE C C 1
ATOM 7642 O O . PHE C 1 306 ? 70.120 78.669 94.621 1.00 42.24 283 PHE C O 1
ATOM 7650 N N . GLN C 1 307 ? 71.654 78.646 92.967 1.00 43.31 284 GLN C N 1
ATOM 7651 C CA . GLN C 1 307 ? 70.811 78.020 91.957 1.00 40.74 284 GLN C CA 1
ATOM 7652 C C . GLN C 1 307 ? 70.289 76.615 92.303 1.00 37.29 284 GLN C C 1
ATOM 7653 O O . GLN C 1 307 ? 69.084 76.333 92.146 1.00 33.05 284 GLN C O 1
ATOM 7659 N N . LEU C 1 308 ? 71.182 75.743 92.779 1.00 30.34 285 LEU C N 1
ATOM 7660 C CA . LEU C 1 308 ? 70.783 74.395 93.179 1.00 32.48 285 LEU C CA 1
ATOM 7661 C C . LEU C 1 308 ? 69.713 74.485 94.245 1.00 35.68 285 LEU C C 1
ATOM 7662 O O . LEU C 1 308 ? 68.801 73.651 94.322 1.00 37.07 285 LEU C O 1
ATOM 7675 N N . GLN C 1 310 ? 67.545 77.050 94.672 1.00 25.16 287 GLN C N 1
ATOM 7676 C CA . GLN C 1 310 ? 66.285 77.482 94.097 1.00 32.50 287 GLN C CA 1
ATOM 7677 C C . GLN C 1 310 ? 65.580 76.302 93.421 1.00 35.67 287 GLN C C 1
ATOM 7678 O O . GLN C 1 310 ? 64.356 76.178 93.517 1.00 31.40 287 GLN C O 1
ATOM 7684 N N . GLY C 1 311 ? 66.357 75.422 92.781 1.00 33.11 288 GLY C N 1
ATOM 7685 C CA . GLY C 1 311 ? 65.809 74.218 92.173 1.00 26.77 288 GLY C CA 1
ATOM 7686 C C . GLY C 1 311 ? 65.199 73.276 93.195 1.00 27.37 288 GLY C C 1
ATOM 7687 O O . GLY C 1 311 ? 64.087 72.755 93.000 1.00 25.21 288 GLY C O 1
ATOM 7688 N N . LYS C 1 312 ? 65.935 73.062 94.288 1.00 21.28 289 LYS C N 1
ATOM 7689 C CA . LYS C 1 312 ? 65.450 72.265 95.408 1.00 27.71 289 LYS C CA 1
ATOM 7690 C C . LYS C 1 312 ? 64.110 72.821 95.928 1.00 28.13 289 LYS C C 1
ATOM 7691 O O . LYS C 1 312 ? 63.142 72.079 96.180 1.00 35.89 289 LYS C O 1
ATOM 7697 N N . LEU C 1 313 ? 64.070 74.140 96.085 1.00 28.21 290 LEU C N 1
ATOM 7698 C CA . LEU C 1 313 ? 62.876 74.834 96.566 1.00 31.89 290 LEU C CA 1
ATOM 7699 C C . LEU C 1 313 ? 61.688 74.620 95.623 1.00 29.84 290 LEU C C 1
ATOM 7700 O O . LEU C 1 313 ? 60.559 74.364 96.059 1.00 25.61 290 LEU C O 1
ATOM 7705 N N . ALA C 1 314 ? 61.967 74.732 94.328 1.00 22.39 291 ALA C N 1
ATOM 7706 C CA . ALA C 1 314 ? 60.969 74.524 93.300 1.00 28.44 291 ALA C CA 1
ATOM 7707 C C . ALA C 1 314 ? 60.368 73.127 93.382 1.00 23.31 291 ALA C C 1
ATOM 7708 O O . ALA C 1 314 ? 59.142 72.964 93.278 1.00 26.35 291 ALA C O 1
ATOM 7710 N N . ASP C 1 315 ? 61.228 72.125 93.555 1.00 19.96 292 ASP C N 1
ATOM 7711 C CA . ASP C 1 315 ? 60.766 70.745 93.641 1.00 18.98 292 ASP C CA 1
ATOM 7712 C C . ASP C 1 315 ? 59.870 70.568 94.863 1.00 22.54 292 ASP C C 1
ATOM 7713 O O . ASP C 1 315 ? 58.826 69.910 94.785 1.00 21.75 292 ASP C O 1
ATOM 7726 N N . TYR C 1 317 ? 58.029 72.934 96.367 1.00 23.82 294 TYR C N 1
ATOM 7727 C CA . TYR C 1 317 ? 56.796 73.662 96.112 1.00 23.01 294 TYR C CA 1
ATOM 7728 C C . TYR C 1 317 ? 55.839 72.879 95.194 1.00 22.24 294 TYR C C 1
ATOM 7729 O O . TYR C 1 317 ? 54.642 72.721 95.486 1.00 25.55 294 TYR C O 1
ATOM 7738 N N . VAL C 1 318 ? 56.378 72.416 94.072 1.00 21.88 295 VAL C N 1
ATOM 7739 C CA . VAL C 1 318 ? 55.595 71.687 93.083 1.00 21.00 295 VAL C CA 1
ATOM 7740 C C . VAL C 1 318 ? 55.066 70.376 93.677 1.00 20.25 295 VAL C C 1
ATOM 7741 O O . VAL C 1 318 ? 53.905 70.025 93.474 1.00 21.89 295 VAL C O 1
ATOM 7745 N N . THR C 1 319 ? 55.910 69.665 94.419 1.00 21.25 296 THR C N 1
ATOM 7746 C CA . THR C 1 319 ? 55.505 68.403 95.046 1.00 19.98 296 THR C CA 1
ATOM 7747 C C . THR C 1 319 ? 54.344 68.624 96.011 1.00 25.95 296 THR C C 1
ATOM 7748 O O . THR C 1 319 ? 53.311 67.932 95.951 1.00 24.57 296 THR C O 1
ATOM 7760 N N . ASN C 1 321 ? 52.223 71.092 96.108 1.00 18.46 298 ASN C N 1
ATOM 7761 C CA . ASN C 1 321 ? 51.015 71.439 95.383 1.00 27.94 298 ASN C CA 1
ATOM 7762 C C . ASN C 1 321 ? 50.346 70.263 94.651 1.00 24.05 298 ASN C C 1
ATOM 7763 O O . ASN C 1 321 ? 49.125 70.143 94.660 1.00 23.00 298 ASN C O 1
ATOM 7768 N N . ALA C 1 322 ? 51.143 69.380 94.047 1.00 25.29 299 ALA C N 1
ATOM 7769 C CA . ALA C 1 322 ? 50.585 68.201 93.364 1.00 21.70 299 ALA C CA 1
ATOM 7770 C C . ALA C 1 322 ? 49.929 67.248 94.359 1.00 21.56 299 ALA C C 1
ATOM 7771 O O . ALA C 1 322 ? 48.861 66.679 94.093 1.00 18.51 299 ALA C O 1
ATOM 7773 N N . ALA C 1 323 ? 50.590 67.081 95.503 1.00 19.51 300 ALA C N 1
ATOM 7774 C CA . ALA C 1 323 ? 50.112 66.227 96.582 1.00 20.93 300 ALA C CA 1
ATOM 7775 C C . ALA C 1 323 ? 48.795 66.767 97.132 1.00 20.64 300 ALA C C 1
ATOM 7776 O O . ALA C 1 323 ? 47.841 66.003 97.346 1.00 21.21 300 ALA C O 1
ATOM 7778 N N . ARG C 1 324 ? 48.741 68.078 97.352 1.00 17.71 301 ARG C N 1
ATOM 7779 C CA . ARG C 1 324 ? 47.486 68.708 97.754 1.00 18.93 301 ARG C CA 1
ATOM 7780 C C . ARG C 1 324 ? 46.383 68.437 96.740 1.00 27.53 301 ARG C C 1
ATOM 7781 O O . ARG C 1 324 ? 45.265 68.058 97.110 1.00 24.59 301 ARG C O 1
ATOM 7789 N N . ALA C 1 325 ? 46.694 68.660 95.467 1.00 22.78 302 ALA C N 1
ATOM 7790 C CA . ALA C 1 325 ? 45.691 68.490 94.422 1.00 21.59 302 ALA C CA 1
ATOM 7791 C C . ALA C 1 325 ? 45.130 67.073 94.444 1.00 21.95 302 ALA C C 1
ATOM 7792 O O . ALA C 1 325 ? 43.904 66.878 94.418 1.00 20.87 302 ALA C O 1
ATOM 7794 N N . TYR C 1 326 ? 46.027 66.091 94.526 1.00 19.42 303 TYR C N 1
ATOM 7795 C CA . TYR C 1 326 ? 45.630 64.678 94.493 1.00 24.92 303 TYR C CA 1
ATOM 7796 C C . TYR C 1 326 ? 44.775 64.310 95.713 1.00 21.38 303 TYR C C 1
ATOM 7797 O O . TYR C 1 326 ? 43.677 63.762 95.568 1.00 20.00 303 TYR C O 1
ATOM 7806 N N . VAL C 1 327 ? 45.260 64.645 96.910 1.00 21.04 304 VAL C N 1
ATOM 7807 C CA . VAL C 1 327 ? 44.507 64.329 98.124 1.00 21.46 304 VAL C CA 1
ATOM 7808 C C . VAL C 1 327 ? 43.133 65.016 98.154 1.00 22.94 304 VAL C C 1
ATOM 7809 O O . VAL C 1 327 ? 42.128 64.382 98.473 1.00 20.88 304 VAL C O 1
ATOM 7813 N N . TYR C 1 328 ? 43.078 66.296 97.797 1.00 25.31 305 TYR C N 1
ATOM 7814 C CA . TYR C 1 328 ? 41.796 67.008 97.796 1.00 25.65 305 TYR C CA 1
ATOM 7815 C C . TYR C 1 328 ? 40.823 66.417 96.768 1.00 25.66 305 TYR C C 1
ATOM 7816 O O . TYR C 1 328 ? 39.622 66.346 97.018 1.00 28.87 305 TYR C O 1
ATOM 7825 N N . ALA C 1 329 ? 41.339 65.993 95.619 1.00 23.40 306 ALA C N 1
ATOM 7826 C CA . ALA C 1 329 ? 40.472 65.410 94.602 1.00 28.19 306 ALA C CA 1
ATOM 7827 C C . ALA C 1 329 ? 39.913 64.069 95.106 1.00 27.59 306 ALA C C 1
ATOM 7828 O O . ALA C 1 329 ? 38.731 63.749 94.903 1.00 27.15 306 ALA C O 1
ATOM 7830 N N . VAL C 1 330 ? 40.749 63.298 95.793 1.00 21.91 307 VAL C N 1
ATOM 7831 C CA . VAL C 1 330 ? 40.266 62.029 96.320 1.00 28.92 307 VAL C CA 1
ATOM 7832 C C . VAL C 1 330 ? 39.224 62.249 97.429 1.00 27.32 307 VAL C C 1
ATOM 7833 O O . VAL C 1 330 ? 38.173 61.614 97.443 1.00 28.09 307 VAL C O 1
ATOM 7837 N N . ALA C 1 331 ? 39.503 63.178 98.331 1.00 29.64 308 ALA C N 1
ATOM 7838 C CA . ALA C 1 331 ? 38.572 63.503 99.405 1.00 29.59 308 ALA C CA 1
ATOM 7839 C C . ALA C 1 331 ? 37.234 63.999 98.873 1.00 29.00 308 ALA C C 1
ATOM 7840 O O . ALA C 1 331 ? 36.178 63.578 99.352 1.00 34.53 308 ALA C O 1
ATOM 7842 N N . ALA C 1 332 ? 37.268 64.873 97.868 1.00 26.95 309 ALA C N 1
ATOM 7843 C CA . ALA C 1 332 ? 36.021 65.358 97.279 1.00 27.92 309 ALA C CA 1
ATOM 7844 C C . ALA C 1 332 ? 35.255 64.204 96.645 1.00 28.37 309 ALA C C 1
ATOM 7845 O O . ALA C 1 332 ? 34.018 64.133 96.742 1.00 38.15 309 ALA C O 1
ATOM 7847 N N . ALA C 1 333 ? 35.991 63.302 95.998 1.00 27.47 310 ALA C N 1
ATOM 7848 C CA . ALA C 1 333 ? 35.368 62.105 95.435 1.00 31.22 310 ALA C CA 1
ATOM 7849 C C . ALA C 1 333 ? 34.673 61.272 96.520 1.00 32.34 310 ALA C C 1
ATOM 7850 O O . ALA C 1 333 ? 33.532 60.845 96.340 1.00 33.01 310 ALA C O 1
ATOM 7852 N N . CYS C 1 334 ? 35.351 61.057 97.648 1.00 28.78 311 CYS C N 1
ATOM 7853 C CA . CYS C 1 334 ? 34.724 60.351 98.760 1.00 26.97 311 CYS C CA 1
ATOM 7854 C C . CYS C 1 334 ? 33.444 61.054 99.190 1.00 35.62 311 CYS C C 1
ATOM 7855 O O . CYS C 1 334 ? 32.411 60.409 99.395 1.00 35.86 311 CYS C O 1
ATOM 7858 N N . ASP C 1 335 ? 33.504 62.379 99.299 1.00 32.16 312 ASP C N 1
ATOM 7859 C CA . ASP C 1 335 ? 32.314 63.142 99.664 1.00 29.65 312 ASP C CA 1
ATOM 7860 C C . ASP C 1 335 ? 31.163 63.030 98.681 1.00 30.77 312 ASP C C 1
ATOM 7861 O O . ASP C 1 335 ? 30.017 63.194 99.074 1.00 39.38 312 ASP C O 1
ATOM 7866 N N . ARG C 1 336 ? 31.461 62.786 97.408 1.00 32.68 313 ARG C N 1
ATOM 7867 C CA . ARG C 1 336 ? 30.392 62.596 96.418 1.00 38.79 313 ARG C CA 1
ATOM 7868 C C . ARG C 1 336 ? 29.844 61.165 96.445 1.00 39.20 313 ARG C C 1
ATOM 7869 O O . ARG C 1 336 ? 28.883 60.856 95.753 1.00 40.57 313 ARG C O 1
ATOM 7877 N N . GLY C 1 337 ? 30.468 60.296 97.237 1.00 40.99 314 GLY C N 1
ATOM 7878 C CA . GLY C 1 337 ? 30.066 58.902 97.322 1.00 42.92 314 GLY C CA 1
ATOM 7879 C C . GLY C 1 337 ? 30.597 57.996 96.220 1.00 47.14 314 GLY C C 1
ATOM 7880 O O . GLY C 1 337 ? 29.887 57.101 95.747 1.00 45.50 314 GLY C O 1
ATOM 7881 N N . GLU C 1 338 ? 31.843 58.225 95.809 1.00 46.95 315 GLU C N 1
ATOM 7882 C CA . GLU C 1 338 ? 32.493 57.404 94.788 1.00 51.00 315 GLU C CA 1
ATOM 7883 C C . GLU C 1 338 ? 33.728 56.716 95.351 1.00 57.01 315 GLU C C 1
ATOM 7884 O O . GLU C 1 338 ? 34.715 56.521 94.632 1.00 59.21 315 GLU C O 1
ATOM 7890 N N . THR C 1 339 ? 33.684 56.373 96.635 1.00 60.17 316 THR C N 1
ATOM 7891 C CA . THR C 1 339 ? 34.848 55.799 97.316 1.00 63.25 316 THR C CA 1
ATOM 7892 C C . THR C 1 339 ? 35.428 54.604 96.564 1.00 63.58 316 THR C C 1
ATOM 7893 O O . THR C 1 339 ? 34.774 53.565 96.425 1.00 64.95 316 THR C O 1
ATOM 7897 N N . ALA C 1 340 ? 36.644 54.774 96.053 1.00 60.59 317 ALA C N 1
ATOM 7898 C CA . ALA C 1 340 ? 37.386 53.660 95.473 1.00 60.06 317 ALA C CA 1
ATOM 7899 C C . ALA C 1 340 ? 38.612 53.348 96.326 1.00 46.99 317 ALA C C 1
ATOM 7900 O O . ALA C 1 340 ? 39.354 54.245 96.710 1.00 38.96 317 ALA C O 1
ATOM 7902 N N . ARG C 1 341 ? 38.803 52.071 96.625 1.00 42.18 318 ARG C N 1
ATOM 7903 C CA . ARG C 1 341 ? 39.927 51.624 97.423 1.00 47.43 318 ARG C CA 1
ATOM 7904 C C . ARG C 1 341 ? 41.254 52.077 96.789 1.00 44.70 318 ARG C C 1
ATOM 7905 O O . ARG C 1 341 ? 42.201 52.462 97.492 1.00 41.80 318 ARG C O 1
ATOM 7913 N N . LYS C 1 342 ? 41.269 52.061 95.455 1.00 45.65 319 LYS C N 1
ATOM 7914 C CA . LYS C 1 342 ? 42.413 52.421 94.620 1.00 42.82 319 LYS C CA 1
ATOM 7915 C C . LYS C 1 342 ? 42.992 53.797 94.921 1.00 38.23 319 LYS C C 1
ATOM 7916 O O . LYS C 1 342 ? 44.194 53.957 95.142 1.00 29.19 319 LYS C O 1
ATOM 7922 N N . ASP C 1 343 ? 42.132 54.800 94.886 1.00 38.11 320 ASP C N 1
ATOM 7923 C CA . ASP C 1 343 ? 42.600 56.170 94.900 1.00 37.50 320 ASP C CA 1
ATOM 7924 C C . ASP C 1 343 ? 42.922 56.624 96.318 1.00 29.36 320 ASP C C 1
ATOM 7925 O O . ASP C 1 343 ? 43.775 57.481 96.515 1.00 26.14 320 ASP C O 1
ATOM 7930 N N . ALA C 1 344 ? 42.233 56.046 97.299 1.00 29.77 321 ALA C N 1
ATOM 7931 C CA . ALA C 1 344 ? 42.498 56.367 98.692 1.00 33.30 321 ALA C CA 1
ATOM 7932 C C . ALA C 1 344 ? 43.859 55.789 99.056 1.00 29.36 321 ALA C C 1
ATOM 7933 O O . ALA C 1 344 ? 44.735 56.476 99.647 1.00 28.97 321 ALA C O 1
ATOM 7935 N N . ALA C 1 345 ? 44.039 54.523 98.680 1.00 28.30 322 ALA C N 1
ATOM 7936 C CA . ALA C 1 345 ? 45.327 53.878 98.868 1.00 27.97 322 ALA C CA 1
ATOM 7937 C C . ALA C 1 345 ? 46.408 54.672 98.134 1.00 26.12 322 ALA C C 1
ATOM 7938 O O . ALA C 1 345 ? 47.502 54.864 98.647 1.00 24.72 322 ALA C O 1
ATOM 7940 N N . GLY C 1 346 ? 46.071 55.158 96.944 1.00 27.07 323 GLY C N 1
ATOM 7941 C CA . GLY C 1 346 ? 47.017 55.861 96.104 1.00 24.38 323 GLY C CA 1
ATOM 7942 C C . GLY C 1 346 ? 47.467 57.191 96.679 1.00 23.35 323 GLY C C 1
ATOM 7943 O O . GLY C 1 346 ? 48.660 57.518 96.630 1.00 20.76 323 GLY C O 1
ATOM 7944 N N . CYS C 1 347 ? 46.527 57.968 97.223 1.00 22.29 324 CYS C N 1
ATOM 7945 C CA . CYS C 1 347 ? 46.894 59.287 97.730 1.00 22.82 324 CYS C CA 1
ATOM 7946 C C . CYS C 1 347 ? 47.662 59.179 99.035 1.00 22.81 324 CYS C C 1
ATOM 7947 O O . CYS C 1 347 ? 48.570 59.986 99.294 1.00 20.86 324 CYS C O 1
ATOM 7950 N N . ILE C 1 348 ? 47.371 58.171 99.848 1.00 22.52 325 ILE C N 1
ATOM 7951 C CA . ILE C 1 348 ? 48.251 58.060 101.013 1.00 17.27 325 ILE C CA 1
ATOM 7952 C C . ILE C 1 348 ? 49.643 57.504 100.631 1.00 22.42 325 ILE C C 1
ATOM 7953 O O . ILE C 1 348 ? 50.650 57.973 101.128 1.00 26.32 325 ILE C O 1
ATOM 7958 N N . LEU C 1 349 ? 49.693 56.539 99.717 1.00 21.87 326 LEU C N 1
ATOM 7959 C CA . LEU C 1 349 ? 50.964 56.038 99.189 1.00 24.64 326 LEU C CA 1
ATOM 7960 C C . LEU C 1 349 ? 51.872 57.196 98.724 1.00 22.25 326 LEU C C 1
ATOM 7961 O O . LEU C 1 349 ? 53.021 57.377 99.182 1.00 20.00 326 LEU C O 1
ATOM 7966 N N . TYR C 1 350 ? 51.293 58.003 97.838 1.00 25.48 327 TYR C N 1
ATOM 7967 C CA . TYR C 1 350 ? 51.967 59.122 97.201 1.00 22.08 327 TYR C CA 1
ATOM 7968 C C . TYR C 1 350 ? 52.374 60.205 98.224 1.00 20.10 327 TYR C C 1
ATOM 7969 O O . TYR C 1 350 ? 53.565 60.582 98.333 1.00 19.50 327 TYR C O 1
ATOM 7978 N N . ALA C 1 351 ? 51.401 60.689 98.990 1.00 18.33 328 ALA C N 1
ATOM 7979 C CA . ALA C 1 351 ? 51.689 61.740 99.967 1.00 21.89 328 ALA C CA 1
ATOM 7980 C C . ALA C 1 351 ? 52.737 61.310 101.006 1.00 21.16 328 ALA C C 1
ATOM 7981 O O . ALA C 1 351 ? 53.670 62.067 101.287 1.00 21.41 328 ALA C O 1
ATOM 7983 N N . ALA C 1 352 ? 52.605 60.104 101.552 1.00 20.90 329 ALA C N 1
ATOM 7984 C CA . ALA C 1 352 ? 53.572 59.628 102.557 1.00 22.68 329 ALA C CA 1
ATOM 7985 C C . ALA C 1 352 ? 54.994 59.603 102.006 1.00 20.75 329 ALA C C 1
ATOM 7986 O O . ALA C 1 352 ? 55.943 60.113 102.666 1.00 19.22 329 ALA C O 1
ATOM 7988 N N . GLU C 1 353 ? 55.159 59.019 100.810 1.00 17.57 330 GLU C N 1
ATOM 7989 C CA . GLU C 1 353 ? 56.532 58.995 100.250 1.00 22.62 330 GLU C CA 1
ATOM 7990 C C . GLU C 1 353 ? 57.097 60.409 99.976 1.00 22.28 330 GLU C C 1
ATOM 7991 O O . GLU C 1 353 ? 58.298 60.697 100.228 1.00 23.33 330 GLU C O 1
ATOM 7997 N N . LYS C 1 354 ? 56.228 61.298 99.488 1.00 21.90 331 LYS C N 1
ATOM 7998 C CA . LYS C 1 354 ? 56.644 62.678 99.205 1.00 23.08 331 LYS C CA 1
ATOM 7999 C C . LYS C 1 354 ? 57.013 63.453 100.464 1.00 22.81 331 LYS C C 1
ATOM 8000 O O . LYS C 1 354 ? 57.962 64.232 100.457 1.00 20.05 331 LYS C O 1
ATOM 8006 N N . ALA C 1 355 ? 56.262 63.242 101.541 1.00 19.88 332 ALA C N 1
ATOM 8007 C CA . ALA C 1 355 ? 56.540 63.943 102.790 1.00 20.44 332 ALA C CA 1
ATOM 8008 C C . ALA C 1 355 ? 57.908 63.531 103.330 1.00 16.12 332 ALA C C 1
ATOM 8009 O O . ALA C 1 355 ? 58.716 64.383 103.686 1.00 20.26 332 ALA C O 1
ATOM 8011 N N . THR C 1 356 ? 58.192 62.233 103.340 1.00 15.66 333 THR C N 1
ATOM 8012 C CA . THR C 1 356 ? 59.544 61.818 103.752 1.00 13.98 333 THR C CA 1
ATOM 8013 C C . THR C 1 356 ? 60.681 62.438 102.895 1.00 23.15 333 THR C C 1
ATOM 8014 O O . THR C 1 356 ? 61.667 63.044 103.431 1.00 23.05 333 THR C O 1
ATOM 8018 N N . ALA C 1 357 ? 60.542 62.315 101.571 1.00 17.67 334 ALA C N 1
ATOM 8019 C CA . ALA C 1 357 ? 61.526 62.921 100.652 1.00 18.02 334 ALA C CA 1
ATOM 8020 C C . ALA C 1 357 ? 61.743 64.419 100.955 1.00 17.20 334 ALA C C 1
ATOM 8021 O O . ALA C 1 357 ? 62.878 64.951 101.033 1.00 22.64 334 ALA C O 1
ATOM 8031 N N . ALA C 1 359 ? 61.103 66.116 103.733 1.00 15.19 336 ALA C N 1
ATOM 8032 C CA . ALA C 1 359 ? 61.751 66.388 105.017 1.00 16.05 336 ALA C CA 1
ATOM 8033 C C . ALA C 1 359 ? 63.275 66.267 104.916 1.00 17.26 336 ALA C C 1
ATOM 8034 O O . ALA C 1 359 ? 64.030 67.080 105.502 1.00 18.90 336 ALA C O 1
ATOM 8036 N N . LEU C 1 360 ? 63.721 65.257 104.169 1.00 18.56 337 LEU C N 1
ATOM 8037 C CA . LEU C 1 360 ? 65.145 65.125 103.864 1.00 18.32 337 LEU C CA 1
ATOM 8038 C C . LEU C 1 360 ? 65.707 66.378 103.186 1.00 19.54 337 LEU C C 1
ATOM 8039 O O . LEU C 1 360 ? 66.809 66.860 103.504 1.00 19.69 337 LEU C O 1
ATOM 8044 N N . GLU C 1 361 ? 64.956 66.896 102.225 1.00 19.84 338 GLU C N 1
ATOM 8045 C CA . GLU C 1 361 ? 65.372 68.144 101.585 1.00 18.00 338 GLU C CA 1
ATOM 8046 C C . GLU C 1 361 ? 65.330 69.358 102.523 1.00 19.06 338 GLU C C 1
ATOM 8047 O O . GLU C 1 361 ? 66.096 70.293 102.365 1.00 23.08 338 GLU C O 1
ATOM 8053 N N . ALA C 1 362 ? 64.437 69.339 103.502 1.00 14.71 339 ALA C N 1
ATOM 8054 C CA . ALA C 1 362 ? 64.352 70.435 104.451 1.00 17.76 339 ALA C CA 1
ATOM 8055 C C . ALA C 1 362 ? 65.643 70.497 105.279 1.00 20.48 339 ALA C C 1
ATOM 8056 O O . ALA C 1 362 ? 66.259 71.576 105.436 1.00 24.73 339 ALA C O 1
ATOM 8058 N N . ILE C 1 363 ? 66.050 69.331 105.788 1.00 16.82 340 ILE C N 1
ATOM 8059 C CA . ILE C 1 363 ? 67.308 69.226 106.537 1.00 20.09 340 ILE C CA 1
ATOM 8060 C C . ILE C 1 363 ? 68.450 69.684 105.652 1.00 21.24 340 ILE C C 1
ATOM 8061 O O . ILE C 1 363 ? 69.300 70.478 106.080 1.00 31.14 340 ILE C O 1
ATOM 8066 N N . GLN C 1 364 ? 68.446 69.208 104.405 1.00 20.34 341 GLN C N 1
ATOM 8067 C CA . GLN C 1 364 ? 69.520 69.525 103.458 1.00 19.78 341 GLN C CA 1
ATOM 8068 C C . GLN C 1 364 ? 69.652 71.026 103.210 1.00 26.05 341 GLN C C 1
ATOM 8069 O O . GLN C 1 364 ? 70.762 71.568 103.205 1.00 25.94 341 GLN C O 1
ATOM 8075 N N . ALA C 1 365 ? 68.517 71.692 103.000 1.00 23.56 342 ALA C N 1
ATOM 8076 C CA . ALA C 1 365 ? 68.494 73.124 102.729 1.00 21.14 342 ALA C CA 1
ATOM 8077 C C . ALA C 1 365 ? 68.982 73.909 103.939 1.00 25.70 342 ALA C C 1
ATOM 8078 O O . ALA C 1 365 ? 69.605 74.959 103.798 1.00 27.04 342 ALA C O 1
ATOM 8080 N N . LEU C 1 366 ? 68.690 73.418 105.136 1.00 24.98 343 LEU C N 1
ATOM 8081 C CA . LEU C 1 366 ? 69.181 74.133 106.310 1.00 21.63 343 LEU C CA 1
ATOM 8082 C C . LEU C 1 366 ? 70.659 73.857 106.628 1.00 26.48 343 LEU C C 1
ATOM 8083 O O . LEU C 1 366 ? 71.280 74.575 107.420 1.00 26.92 343 LEU C O 1
ATOM 8088 N N . GLY C 1 367 ? 71.203 72.791 106.050 1.00 27.82 344 GLY C N 1
ATOM 8089 C CA . GLY C 1 367 ? 72.581 72.436 106.315 1.00 30.39 344 GLY C CA 1
ATOM 8090 C C . GLY C 1 367 ? 72.788 71.966 107.743 1.00 28.55 344 GLY C C 1
ATOM 8091 O O . GLY C 1 367 ? 71.903 71.327 108.358 1.00 26.36 344 GLY C O 1
ATOM 8092 N N . GLY C 1 368 ? 73.970 72.286 108.270 1.00 19.44 345 GLY C N 1
ATOM 8093 C CA . GLY C 1 368 ? 74.333 71.901 109.621 1.00 25.17 345 GLY C CA 1
ATOM 8094 C C . GLY C 1 368 ? 73.252 72.226 110.636 1.00 23.40 345 GLY C C 1
ATOM 8095 O O . GLY C 1 368 ? 72.907 71.387 111.470 1.00 24.66 345 GLY C O 1
ATOM 8096 N N . ASN C 1 369 ? 72.705 73.437 110.565 1.00 20.99 346 ASN C N 1
ATOM 8097 C CA . ASN C 1 369 ? 71.609 73.804 111.461 1.00 24.91 346 ASN C CA 1
ATOM 8098 C C . ASN C 1 369 ? 70.430 72.846 111.343 1.00 20.27 346 ASN C C 1
ATOM 8099 O O . ASN C 1 369 ? 69.757 72.562 112.330 1.00 24.40 346 ASN C O 1
ATOM 8104 N N . GLY C 1 370 ? 70.209 72.328 110.140 1.00 17.47 347 GLY C N 1
ATOM 8105 C CA . GLY C 1 370 ? 69.089 71.442 109.883 1.00 18.91 347 GLY C CA 1
ATOM 8106 C C . GLY C 1 370 ? 69.374 70.116 110.535 1.00 22.49 347 GLY C C 1
ATOM 8107 O O . GLY C 1 370 ? 68.459 69.344 110.866 1.00 17.85 347 GLY C O 1
ATOM 8108 N N . TYR C 1 371 ? 70.656 69.853 110.743 1.00 19.73 348 TYR C N 1
ATOM 8109 C CA . TYR C 1 371 ? 71.015 68.631 111.462 1.00 21.84 348 TYR C CA 1
ATOM 8110 C C . TYR C 1 371 ? 70.940 68.756 112.991 1.00 24.43 348 TYR C C 1
ATOM 8111 O O . TYR C 1 371 ? 71.169 67.786 113.705 1.00 20.26 348 TYR C O 1
ATOM 8120 N N . THR C 1 372 ? 70.626 69.935 113.509 1.00 26.51 349 THR C N 1
ATOM 8121 C CA . THR C 1 372 ? 70.533 70.070 114.962 1.00 28.80 349 THR C CA 1
ATOM 8122 C C . THR C 1 372 ? 69.085 70.012 115.423 1.00 26.66 349 THR C C 1
ATOM 8123 O O . THR C 1 372 ? 68.174 70.296 114.650 1.00 28.33 349 THR C O 1
ATOM 8127 N N . ASN C 1 373 ? 68.882 69.630 116.682 1.00 23.34 350 ASN C N 1
ATOM 8128 C CA . ASN C 1 373 ? 67.550 69.557 117.267 1.00 27.22 350 ASN C CA 1
ATOM 8129 C C . ASN C 1 373 ? 67.058 70.941 117.675 1.00 30.34 350 ASN C C 1
ATOM 8130 O O . ASN C 1 373 ? 65.938 71.100 118.153 1.00 32.25 350 ASN C O 1
ATOM 8135 N N . ASP C 1 374 ? 67.901 71.944 117.456 1.00 31.56 351 ASP C N 1
ATOM 8136 C CA . ASP C 1 374 ? 67.496 73.339 117.604 1.00 35.29 351 ASP C CA 1
ATOM 8137 C C . ASP C 1 374 ? 66.523 73.778 116.495 1.00 31.81 351 ASP C C 1
ATOM 8138 O O . ASP C 1 374 ? 65.827 74.773 116.625 1.00 32.15 351 ASP C O 1
ATOM 8143 N N . TYR C 1 375 ? 66.493 73.046 115.391 1.00 23.25 352 TYR C N 1
ATOM 8144 C CA . TYR C 1 375 ? 65.508 73.301 114.343 1.00 26.00 352 TYR C CA 1
ATOM 8145 C C . TYR C 1 375 ? 64.625 72.059 114.213 1.00 24.98 352 TYR C C 1
ATOM 8146 O O . TYR C 1 375 ? 65.029 70.961 114.600 1.00 23.59 352 TYR C O 1
ATOM 8155 N N . PRO C 1 376 ? 63.410 72.230 113.686 1.00 25.97 353 PRO C N 1
ATOM 8156 C CA . PRO C 1 376 ? 62.447 71.119 113.677 1.00 23.10 353 PRO C CA 1
ATOM 8157 C C . PRO C 1 376 ? 62.528 70.199 112.456 1.00 21.76 353 PRO C C 1
ATOM 8158 O O . PRO C 1 376 ? 61.736 69.270 112.357 1.00 18.60 353 PRO C O 1
ATOM 8162 N N . ALA C 1 377 ? 63.476 70.445 111.554 1.00 22.14 354 ALA C N 1
ATOM 8163 C CA . ALA C 1 377 ? 63.603 69.662 110.318 1.00 22.65 354 ALA C CA 1
ATOM 8164 C C . ALA C 1 377 ? 63.784 68.163 110.591 1.00 20.52 354 ALA C C 1
ATOM 8165 O O . ALA C 1 377 ? 63.120 67.319 109.986 1.00 20.51 354 ALA C O 1
ATOM 8167 N N . GLY C 1 378 ? 64.683 67.844 111.522 1.00 22.10 355 GLY C N 1
ATOM 8168 C CA . GLY C 1 378 ? 64.908 66.470 111.932 1.00 21.24 355 GLY C CA 1
ATOM 8169 C C . GLY C 1 378 ? 63.632 65.782 112.410 1.00 21.24 355 GLY C C 1
ATOM 8170 O O . GLY C 1 378 ? 63.376 64.605 112.086 1.00 15.64 355 GLY C O 1
ATOM 8171 N N . ARG C 1 379 ? 62.828 66.518 113.173 1.00 22.52 356 ARG C N 1
ATOM 8172 C CA . ARG C 1 379 ? 61.613 65.949 113.734 1.00 23.81 356 ARG C CA 1
ATOM 8173 C C . ARG C 1 379 ? 60.637 65.695 112.609 1.00 23.89 356 ARG C C 1
ATOM 8174 O O . ARG C 1 379 ? 59.929 64.706 112.639 1.00 25.98 356 ARG C O 1
ATOM 8182 N N . LEU C 1 380 ? 60.600 66.600 111.630 1.00 18.14 357 LEU C N 1
ATOM 8183 C CA . LEU C 1 380 ? 59.755 66.415 110.459 1.00 22.03 357 LEU C CA 1
ATOM 8184 C C . LEU C 1 380 ? 60.135 65.132 109.717 1.00 21.41 357 LEU C C 1
ATOM 8185 O O . LEU C 1 380 ? 59.261 64.382 109.280 1.00 20.48 357 LEU C O 1
ATOM 8190 N N . LEU C 1 381 ? 61.430 64.860 109.593 1.00 22.68 358 LEU C N 1
ATOM 8191 C CA . LEU C 1 381 ? 61.840 63.585 108.990 1.00 19.23 358 LEU C CA 1
ATOM 8192 C C . LEU C 1 381 ? 61.354 62.379 109.818 1.00 17.89 358 LEU C C 1
ATOM 8193 O O . LEU C 1 381 ? 60.693 61.429 109.313 1.00 16.87 358 LEU C O 1
ATOM 8198 N N . ARG C 1 382 ? 61.684 62.422 111.102 1.00 15.65 359 ARG C N 1
ATOM 8199 C CA . ARG C 1 382 ? 61.331 61.318 111.988 1.00 20.21 359 ARG C CA 1
ATOM 8200 C C . ARG C 1 382 ? 59.825 61.054 111.957 1.00 19.93 359 ARG C C 1
ATOM 8201 O O . ARG C 1 382 ? 59.393 59.901 111.854 1.00 17.37 359 ARG C O 1
ATOM 8209 N N . ASP C 1 383 ? 59.030 62.125 111.985 1.00 14.03 360 ASP C N 1
ATOM 8210 C CA . ASP C 1 383 ? 57.569 61.998 111.958 1.00 18.50 360 ASP C CA 1
ATOM 8211 C C . ASP C 1 383 ? 57.080 61.449 110.629 1.00 19.70 360 ASP C C 1
ATOM 8212 O O . ASP C 1 383 ? 56.229 60.561 110.606 1.00 16.68 360 ASP C O 1
ATOM 8217 N N . ALA C 1 384 ? 57.637 61.961 109.531 1.00 17.27 361 ALA C N 1
ATOM 8218 C CA . ALA C 1 384 ? 57.102 61.649 108.207 1.00 19.42 361 ALA C CA 1
ATOM 8219 C C . ALA C 1 384 ? 57.238 60.173 107.932 1.00 24.13 361 ALA C C 1
ATOM 8220 O O . ALA C 1 384 ? 56.348 59.560 107.327 1.00 17.97 361 ALA C O 1
ATOM 8222 N N . LYS C 1 385 ? 58.351 59.590 108.371 1.00 20.54 362 LYS C N 1
ATOM 8223 C CA . LYS C 1 385 ? 58.540 58.172 108.058 1.00 19.84 362 LYS C CA 1
ATOM 8224 C C . LYS C 1 385 ? 57.383 57.255 108.507 1.00 20.72 362 LYS C C 1
ATOM 8225 O O . LYS C 1 385 ? 57.132 56.234 107.878 1.00 21.13 362 LYS C O 1
ATOM 8231 N N . LEU C 1 386 ? 56.688 57.619 109.588 1.00 17.47 363 LEU C N 1
ATOM 8232 C CA . LEU C 1 386 ? 55.612 56.778 110.115 1.00 20.92 363 LEU C CA 1
ATOM 8233 C C . LEU C 1 386 ? 54.568 56.448 109.048 1.00 18.35 363 LEU C C 1
ATOM 8234 O O . LEU C 1 386 ? 54.058 55.316 108.979 1.00 19.31 363 LEU C O 1
ATOM 8239 N N . TYR C 1 387 ? 54.229 57.440 108.232 1.00 15.56 364 TYR C N 1
ATOM 8240 C CA . TYR C 1 387 ? 53.128 57.270 107.291 1.00 15.82 364 TYR C CA 1
ATOM 8241 C C . TYR C 1 387 ? 53.421 56.286 106.159 1.00 20.85 364 TYR C C 1
ATOM 8242 O O . TYR C 1 387 ? 52.502 55.868 105.453 1.00 22.21 364 TYR C O 1
ATOM 8251 N N . GLU C 1 388 ? 54.686 55.913 105.977 1.00 16.00 365 GLU C N 1
ATOM 8252 C CA . GLU C 1 388 ? 54.998 54.854 105.011 1.00 19.47 365 GLU C CA 1
ATOM 8253 C C . GLU C 1 388 ? 54.818 53.452 105.595 1.00 24.44 365 GLU C C 1
ATOM 8254 O O . GLU C 1 388 ? 54.824 52.450 104.866 1.00 18.52 365 GLU C O 1
ATOM 8260 N N . ILE C 1 389 ? 54.669 53.392 106.915 1.00 26.38 366 ILE C N 1
ATOM 8261 C CA . ILE C 1 389 ? 54.335 52.154 107.605 1.00 34.53 366 ILE C CA 1
ATOM 8262 C C . ILE C 1 389 ? 52.893 52.086 108.151 1.00 43.34 366 ILE C C 1
ATOM 8263 O O . ILE C 1 389 ? 52.129 51.183 107.790 1.00 53.74 366 ILE C O 1
ATOM 8268 N N . GLY C 1 390 ? 52.531 53.019 109.031 1.00 38.46 367 GLY C N 1
ATOM 8269 C CA . GLY C 1 390 ? 51.191 53.059 109.612 1.00 31.54 367 GLY C CA 1
ATOM 8270 C C . GLY C 1 390 ? 50.103 53.103 108.553 1.00 37.81 367 GLY C C 1
ATOM 8271 O O . GLY C 1 390 ? 50.347 53.523 107.415 1.00 39.79 367 GLY C O 1
ATOM 8272 N N . ALA C 1 391 ? 48.909 52.647 108.920 1.00 40.64 368 ALA C N 1
ATOM 8273 C CA . ALA C 1 391 ? 47.771 52.581 108.011 1.00 47.24 368 ALA C CA 1
ATOM 8274 C C . ALA C 1 391 ? 48.046 51.643 106.847 1.00 50.82 368 ALA C C 1
ATOM 8275 O O . ALA C 1 391 ? 47.453 51.778 105.780 1.00 53.14 368 ALA C O 1
ATOM 8277 N N . GLY C 1 392 ? 48.936 50.682 107.058 1.00 48.00 369 GLY C N 1
ATOM 8278 C CA . GLY C 1 392 ? 49.311 49.778 105.990 1.00 42.70 369 GLY C CA 1
ATOM 8279 C C . GLY C 1 392 ? 50.544 50.347 105.327 1.00 38.11 369 GLY C C 1
ATOM 8280 O O . GLY C 1 392 ? 50.684 51.553 105.201 1.00 40.47 369 GLY C O 1
ATOM 8281 N N . THR C 1 393 ? 51.449 49.478 104.918 1.00 31.38 370 THR C N 1
ATOM 8282 C CA . THR C 1 393 ? 52.724 49.930 104.416 1.00 30.52 370 THR C CA 1
ATOM 8283 C C . THR C 1 393 ? 52.614 50.355 102.944 1.00 31.03 370 THR C C 1
ATOM 8284 O O . THR C 1 393 ? 51.607 50.089 102.278 1.00 30.89 370 THR C O 1
ATOM 8288 N N . SER C 1 394 ? 53.642 51.037 102.451 1.00 24.93 371 SER C N 1
ATOM 8289 C CA . SER C 1 394 ? 53.732 51.346 101.025 1.00 27.93 371 SER C CA 1
ATOM 8290 C C . SER C 1 394 ? 53.559 50.092 100.168 1.00 28.43 371 SER C C 1
ATOM 8291 O O . SER C 1 394 ? 52.845 50.102 99.175 1.00 32.50 371 SER C O 1
ATOM 8294 N N . GLU C 1 395 ? 54.229 49.016 100.568 1.00 22.54 372 GLU C N 1
ATOM 8295 C CA . GLU C 1 395 ? 54.164 47.743 99.866 1.00 24.23 372 GLU C CA 1
ATOM 8296 C C . GLU C 1 395 ? 52.713 47.232 99.767 1.00 34.65 372 GLU C C 1
ATOM 8297 O O . GLU C 1 395 ? 52.234 46.856 98.681 1.00 33.65 372 GLU C O 1
ATOM 8303 N N . ILE C 1 396 ? 52.009 47.242 100.897 1.00 31.65 373 ILE C N 1
ATOM 8304 C CA . ILE C 1 396 ? 50.626 46.780 100.931 1.00 30.53 373 ILE C CA 1
ATOM 8305 C C . ILE C 1 396 ? 49.715 47.675 100.071 1.00 28.12 373 ILE C C 1
ATOM 8306 O O . ILE C 1 396 ? 48.847 47.175 99.362 1.00 34.72 373 ILE C O 1
ATOM 8311 N N . ARG C 1 397 ? 49.939 48.986 100.103 1.00 23.77 374 ARG C N 1
ATOM 8312 C CA . ARG C 1 397 ? 49.179 49.904 99.251 1.00 24.72 374 ARG C CA 1
ATOM 8313 C C . ARG C 1 397 ? 49.391 49.635 97.755 1.00 29.49 374 ARG C C 1
ATOM 8314 O O . ARG C 1 397 ? 48.418 49.538 96.980 1.00 31.32 374 ARG C O 1
ATOM 8322 N N . ARG C 1 398 ? 50.655 49.492 97.358 1.00 23.65 375 ARG C N 1
ATOM 8323 C CA . ARG C 1 398 ? 50.999 49.209 95.960 1.00 25.25 375 ARG C CA 1
ATOM 8324 C C . ARG C 1 398 ? 50.342 47.931 95.483 1.00 29.49 375 ARG C C 1
ATOM 8325 O O . ARG C 1 398 ? 49.767 47.882 94.381 1.00 27.66 375 ARG C O 1
ATOM 8341 N N . LEU C 1 400 ? 47.628 46.535 96.809 1.00 31.49 377 LEU C N 1
ATOM 8342 C CA . LEU C 1 400 ? 46.177 46.693 96.772 1.00 36.30 377 LEU C CA 1
ATOM 8343 C C . LEU C 1 400 ? 45.764 47.313 95.450 1.00 28.73 377 LEU C C 1
ATOM 8344 O O . LEU C 1 400 ? 44.813 46.862 94.805 1.00 30.01 377 LEU C O 1
ATOM 8349 N N . ILE C 1 401 ? 46.475 48.371 95.074 1.00 32.54 378 ILE C N 1
ATOM 8350 C CA . ILE C 1 401 ? 46.154 49.120 93.868 1.00 30.02 378 ILE C CA 1
ATOM 8351 C C . ILE C 1 401 ? 46.376 48.238 92.644 1.00 31.69 378 ILE C C 1
ATOM 8352 O O . ILE C 1 401 ? 45.528 48.169 91.753 1.00 35.24 378 ILE C O 1
ATOM 8357 N N . GLY C 1 402 ? 47.514 47.556 92.603 1.00 28.95 379 GLY C N 1
ATOM 8358 C CA . GLY C 1 402 ? 47.800 46.644 91.509 1.00 30.62 379 GLY C CA 1
ATOM 8359 C C . GLY C 1 402 ? 46.746 45.561 91.364 1.00 39.73 379 GLY C C 1
ATOM 8360 O O . GLY C 1 402 ? 46.178 45.378 90.280 1.00 41.78 379 GLY C O 1
ATOM 8361 N N . ARG C 1 403 ? 46.473 44.843 92.452 1.00 35.66 380 ARG C N 1
ATOM 8362 C CA . ARG C 1 403 ? 45.520 43.732 92.405 1.00 39.58 380 ARG C CA 1
ATOM 8363 C C . ARG C 1 403 ? 44.138 44.228 92.019 1.00 35.26 380 ARG C C 1
ATOM 8364 O O . ARG C 1 403 ? 43.435 43.575 91.255 1.00 37.56 380 ARG C O 1
ATOM 8372 N N . GLU C 1 404 ? 43.754 45.388 92.538 1.00 36.42 381 GLU C N 1
ATOM 8373 C CA . GLU C 1 404 ? 42.434 45.931 92.245 1.00 44.22 381 GLU C CA 1
ATOM 8374 C C . GLU C 1 404 ? 42.299 46.342 90.786 1.00 40.43 381 GLU C C 1
ATOM 8375 O O . GLU C 1 404 ? 41.313 46.011 90.141 1.00 36.54 381 GLU C O 1
ATOM 8381 N N . LEU C 1 405 ? 43.296 47.062 90.279 1.00 43.28 382 LEU C N 1
ATOM 8382 C CA . LEU C 1 405 ? 43.336 47.437 88.873 1.00 40.01 382 LEU C CA 1
ATOM 8383 C C . LEU C 1 405 ? 43.198 46.199 88.026 1.00 40.61 382 LEU C C 1
ATOM 8384 O O . LEU C 1 405 ? 42.317 46.113 87.175 1.00 46.29 382 LEU C O 1
ATOM 8389 N N . PHE C 1 406 ? 44.064 45.230 88.286 1.00 40.80 383 PHE C N 1
ATOM 8390 C CA . PHE C 1 406 ? 44.090 43.993 87.519 1.00 46.62 383 PHE C CA 1
ATOM 8391 C C . PHE C 1 406 ? 42.750 43.234 87.602 1.00 52.20 383 PHE C C 1
ATOM 8392 O O . PHE C 1 406 ? 42.336 42.574 86.645 1.00 56.01 383 PHE C O 1
ATOM 8400 N N . ALA C 1 407 ? 42.063 43.361 88.736 1.00 54.43 384 ALA C N 1
ATOM 8401 C CA . ALA C 1 407 ? 40.799 42.657 88.968 1.00 56.46 384 ALA C CA 1
ATOM 8402 C C . ALA C 1 407 ? 39.627 43.315 88.265 1.00 57.24 384 ALA C C 1
ATOM 8403 O O . ALA C 1 407 ? 38.720 42.634 87.798 1.00 59.36 384 ALA C O 1
ATOM 8405 N N . GLU C 1 408 ? 39.638 44.641 88.199 1.00 60.60 385 GLU C N 1
ATOM 8406 C CA . GLU C 1 408 ? 38.529 45.363 87.587 1.00 67.98 385 GLU C CA 1
ATOM 8407 C C . GLU C 1 408 ? 38.704 45.570 86.081 1.00 70.56 385 GLU C C 1
ATOM 8408 O O . GLU C 1 408 ? 37.771 45.989 85.393 1.00 74.33 385 GLU C O 1
ATOM 8414 N N . THR C 1 409 ? 39.890 45.270 85.566 1.00 67.21 386 THR C N 1
ATOM 8415 C CA . THR C 1 409 ? 40.166 45.500 84.152 1.00 64.59 386 THR C CA 1
ATOM 8416 C C . THR C 1 409 ? 40.266 44.197 83.355 1.00 66.76 386 THR C C 1
ATOM 8417 O O . THR C 1 409 ? 40.800 44.185 82.242 1.00 67.62 386 THR C O 1
ATOM 8421 N N . LYS C 1 410 ? 39.744 43.110 83.923 1.00 69.38 387 LYS C N 1
ATOM 8422 C CA . LYS C 1 410 ? 39.831 41.788 83.300 1.00 74.74 387 LYS C CA 1
ATOM 8423 C C . LYS C 1 410 ? 38.568 41.409 82.530 1.00 78.26 387 LYS C C 1
ATOM 8424 O O . LYS C 1 410 ? 38.631 40.640 81.568 1.00 77.70 387 LYS C O 1
ATOM 8439 N N . PHE D 1 25 ? 42.233 52.156 78.429 1.00 37.73 2 PHE D N 1
ATOM 8440 C CA . PHE D 1 25 ? 42.061 52.186 79.861 1.00 38.46 2 PHE D CA 1
ATOM 8441 C C . PHE D 1 25 ? 41.299 53.441 80.245 1.00 38.20 2 PHE D C 1
ATOM 8442 O O . PHE D 1 25 ? 41.799 54.555 80.104 1.00 38.34 2 PHE D O 1
ATOM 8450 N N . GLU D 1 26 ? 40.083 53.258 80.736 1.00 44.03 3 GLU D N 1
ATOM 8451 C CA . GLU D 1 26 ? 39.208 54.392 80.996 1.00 51.29 3 GLU D CA 1
ATOM 8452 C C . GLU D 1 26 ? 38.815 54.462 82.459 1.00 52.50 3 GLU D C 1
ATOM 8453 O O . GLU D 1 26 ? 37.840 55.118 82.816 1.00 55.77 3 GLU D O 1
ATOM 8459 N N . ALA D 1 27 ? 39.575 53.780 83.306 1.00 48.88 4 ALA D N 1
ATOM 8460 C CA . ALA D 1 27 ? 39.339 53.874 84.735 1.00 46.39 4 ALA D CA 1
ATOM 8461 C C . ALA D 1 27 ? 40.174 55.017 85.312 1.00 48.77 4 ALA D C 1
ATOM 8462 O O . ALA D 1 27 ? 41.085 55.527 84.657 1.00 44.60 4 ALA D O 1
ATOM 8464 N N . GLY D 1 28 ? 39.841 55.426 86.533 1.00 52.47 5 GLY D N 1
ATOM 8465 C CA . GLY D 1 28 ? 40.523 56.527 87.180 1.00 50.94 5 GLY D CA 1
ATOM 8466 C C . GLY D 1 28 ? 39.611 57.362 88.059 1.00 48.63 5 GLY D C 1
ATOM 8467 O O . GLY D 1 28 ? 38.393 57.202 88.066 1.00 46.28 5 GLY D O 1
ATOM 8468 N N . LEU D 1 29 ? 40.226 58.263 88.809 1.00 44.79 6 LEU D N 1
ATOM 8469 C CA . LEU D 1 29 ? 39.505 59.190 89.659 1.00 37.70 6 LEU D CA 1
ATOM 8470 C C . LEU D 1 29 ? 38.559 60.075 88.852 1.00 36.42 6 LEU D C 1
ATOM 8471 O O . LEU D 1 29 ? 38.943 60.650 87.850 1.00 40.34 6 LEU D O 1
ATOM 8476 N N . ASN D 1 30 ? 37.323 60.207 89.293 1.00 36.54 7 ASN D N 1
ATOM 8477 C CA . ASN D 1 30 ? 36.478 61.225 88.702 1.00 35.18 7 ASN D CA 1
ATOM 8478 C C . ASN D 1 30 ? 36.798 62.592 89.309 1.00 35.83 7 ASN D C 1
ATOM 8479 O O . ASN D 1 30 ? 36.883 62.732 90.533 1.00 34.90 7 ASN D O 1
ATOM 8484 N N . PHE D 1 31 ? 36.960 63.601 88.460 1.00 31.26 8 PHE D N 1
ATOM 8485 C CA . PHE D 1 31 ? 37.252 64.948 88.948 1.00 34.62 8 PHE D CA 1
ATOM 8486 C C . PHE D 1 31 ? 36.035 65.872 88.977 1.00 37.83 8 PHE D C 1
ATOM 8487 O O . PHE D 1 31 ? 36.124 67.009 89.460 1.00 29.07 8 PHE D O 1
ATOM 8495 N N . ALA D 1 32 ? 34.909 65.358 88.477 1.00 33.85 9 ALA D N 1
ATOM 8496 C CA . ALA D 1 32 ? 33.641 66.084 88.463 1.00 33.81 9 ALA D CA 1
ATOM 8497 C C . ALA D 1 32 ? 33.778 67.462 87.808 1.00 35.27 9 ALA D C 1
ATOM 8498 O O . ALA D 1 32 ? 33.471 68.481 88.415 1.00 35.08 9 ALA D O 1
ATOM 8500 N N . LEU D 1 33 ? 34.243 67.482 86.562 1.00 35.09 10 LEU D N 1
ATOM 8501 C CA . LEU D 1 33 ? 34.492 68.739 85.872 1.00 35.46 10 LEU D CA 1
ATOM 8502 C C . LEU D 1 33 ? 33.214 69.409 85.350 1.00 36.79 10 LEU D C 1
ATOM 8503 O O . LEU D 1 33 ? 33.254 70.541 84.890 1.00 36.78 10 LEU D O 1
ATOM 8508 N N . GLY D 1 34 ? 32.092 68.709 85.421 1.00 36.13 11 GLY D N 1
ATOM 8509 C CA . GLY D 1 34 ? 30.826 69.269 84.979 1.00 45.65 11 GLY D CA 1
ATOM 8510 C C . GLY D 1 34 ? 30.340 68.692 83.658 1.00 45.38 11 GLY D C 1
ATOM 8511 O O . GLY D 1 34 ? 31.125 68.179 82.854 1.00 32.40 11 GLY D O 1
ATOM 8512 N N . GLU D 1 35 ? 29.036 68.791 83.439 1.00 43.72 12 GLU D N 1
ATOM 8513 C CA . GLU D 1 35 ? 28.394 68.265 82.234 1.00 45.72 12 GLU D CA 1
ATOM 8514 C C . GLU D 1 35 ? 29.015 68.761 80.912 1.00 42.67 12 GLU D C 1
ATOM 8515 O O . GLU D 1 35 ? 29.257 67.978 79.995 1.00 44.59 12 GLU D O 1
ATOM 8521 N N . GLU D 1 36 ? 29.302 70.050 80.827 1.00 37.68 13 GLU D N 1
ATOM 8522 C CA . GLU D 1 36 ? 29.809 70.610 79.592 1.00 37.65 13 GLU D CA 1
ATOM 8523 C C . GLU D 1 36 ? 31.184 70.064 79.212 1.00 35.56 13 GLU D C 1
ATOM 8524 O O . GLU D 1 36 ? 31.409 69.636 78.080 1.00 38.29 13 GLU D O 1
ATOM 8530 N N . ILE D 1 37 ? 32.103 70.070 80.166 1.00 33.61 14 ILE D N 1
ATOM 8531 C CA . ILE D 1 37 ? 33.444 69.573 79.914 1.00 32.62 14 ILE D CA 1
ATOM 8532 C C . ILE D 1 37 ? 33.440 68.057 79.695 1.00 34.74 14 ILE D C 1
ATOM 8533 O O . ILE D 1 37 ? 34.220 67.540 78.905 1.00 34.54 14 ILE D O 1
ATOM 8538 N N . ASP D 1 38 ? 32.547 67.352 80.381 1.00 36.79 15 ASP D N 1
ATOM 8539 C CA . ASP D 1 38 ? 32.425 65.913 80.193 1.00 29.76 15 ASP D CA 1
ATOM 8540 C C . ASP D 1 38 ? 31.932 65.575 78.776 1.00 30.50 15 ASP D C 1
ATOM 8541 O O . ASP D 1 38 ? 32.448 64.652 78.145 1.00 36.11 15 ASP D O 1
ATOM 8546 N N . ALA D 1 39 ? 30.935 66.313 78.288 1.00 31.94 16 ALA D N 1
ATOM 8547 C CA . ALA D 1 39 ? 30.469 66.130 76.911 1.00 35.35 16 ALA D CA 1
ATOM 8548 C C . ALA D 1 39 ? 31.574 66.490 75.912 1.00 34.51 16 ALA D C 1
ATOM 8549 O O . ALA D 1 39 ? 31.768 65.807 74.903 1.00 36.31 16 ALA D O 1
ATOM 8551 N N . LEU D 1 40 ? 32.321 67.548 76.217 1.00 35.01 17 LEU D N 1
ATOM 8552 C CA . LEU D 1 40 ? 33.453 67.927 75.386 1.00 31.75 17 LEU D CA 1
ATOM 8553 C C . LEU D 1 40 ? 34.469 66.787 75.315 1.00 36.55 17 LEU D C 1
ATOM 8554 O O . LEU D 1 40 ? 34.943 66.439 74.233 1.00 33.40 17 LEU D O 1
ATOM 8559 N N . ARG D 1 41 ? 34.790 66.204 76.470 1.00 36.91 18 ARG D N 1
ATOM 8560 C CA . ARG D 1 41 ? 35.729 65.093 76.534 1.00 33.14 18 ARG D CA 1
ATOM 8561 C C . ARG D 1 41 ? 35.247 63.933 75.685 1.00 32.77 18 ARG D C 1
ATOM 8562 O O . ARG D 1 41 ? 36.013 63.360 74.913 1.00 33.93 18 ARG D O 1
ATOM 8570 N N . ALA D 1 42 ? 33.977 63.584 75.837 1.00 33.40 19 ALA D N 1
ATOM 8571 C CA . ALA D 1 42 ? 33.414 62.512 75.036 1.00 37.00 19 ALA D CA 1
ATOM 8572 C C . ALA D 1 42 ? 33.537 62.774 73.525 1.00 36.71 19 ALA D C 1
ATOM 8573 O O . ALA D 1 42 ? 33.953 61.887 72.772 1.00 34.62 19 ALA D O 1
ATOM 8575 N N . SER D 1 43 ? 33.186 63.980 73.079 1.00 36.83 20 SER D N 1
ATOM 8576 C CA . SER D 1 43 ? 33.199 64.269 71.632 1.00 38.38 20 SER D CA 1
ATOM 8577 C C . SER D 1 43 ? 34.614 64.252 71.100 1.00 34.81 20 SER D C 1
ATOM 8578 O O . SER D 1 43 ? 34.884 63.705 70.019 1.00 31.70 20 SER D O 1
ATOM 8581 N N . VAL D 1 44 ? 35.518 64.857 71.866 1.00 28.90 21 VAL D N 1
ATOM 8582 C CA . VAL D 1 44 ? 36.899 64.925 71.430 1.00 29.64 21 VAL D CA 1
ATOM 8583 C C . VAL D 1 44 ? 37.471 63.526 71.364 1.00 26.55 21 VAL D C 1
ATOM 8584 O O . VAL D 1 44 ? 38.170 63.206 70.425 1.00 30.88 21 VAL D O 1
ATOM 8588 N N . ARG D 1 45 ? 37.128 62.675 72.329 1.00 32.16 22 ARG D N 1
ATOM 8589 C CA . ARG D 1 45 ? 37.641 61.305 72.329 1.00 31.67 22 ARG D CA 1
ATOM 8590 C C . ARG D 1 45 ? 37.098 60.478 71.163 1.00 30.48 22 ARG D C 1
ATOM 8591 O O . ARG D 1 45 ? 37.838 59.706 70.553 1.00 30.04 22 ARG D O 1
ATOM 8599 N N . ARG D 1 46 ? 35.805 60.615 70.876 1.00 30.77 23 ARG D N 1
ATOM 8600 C CA . ARG D 1 46 ? 35.249 59.946 69.708 1.00 37.68 23 ARG D CA 1
ATOM 8601 C C . ARG D 1 46 ? 36.014 60.376 68.446 1.00 39.16 23 ARG D C 1
ATOM 8602 O O . ARG D 1 46 ? 36.474 59.537 67.659 1.00 43.34 23 ARG D O 1
ATOM 8610 N N . PHE D 1 47 ? 36.158 61.687 68.273 1.00 37.00 24 PHE D N 1
ATOM 8611 C CA . PHE D 1 47 ? 36.847 62.232 67.107 1.00 35.07 24 PHE D CA 1
ATOM 8612 C C . PHE D 1 47 ? 38.280 61.719 67.026 1.00 33.27 24 PHE D C 1
ATOM 8613 O O . PHE D 1 47 ? 38.743 61.305 65.969 1.00 32.87 24 PHE D O 1
ATOM 8621 N N . ALA D 1 48 ? 38.964 61.736 68.162 1.00 32.44 25 ALA D N 1
ATOM 8622 C CA . ALA D 1 48 ? 40.365 61.335 68.251 1.00 31.30 25 ALA D CA 1
ATOM 8623 C C . ALA D 1 48 ? 40.562 59.872 67.882 1.00 34.79 25 ALA D C 1
ATOM 8624 O O . ALA D 1 48 ? 41.396 59.545 67.023 1.00 31.14 25 ALA D O 1
ATOM 8626 N N . SER D 1 49 ? 39.796 58.984 68.508 1.00 35.70 26 SER D N 1
ATOM 8627 C CA . SER D 1 49 ? 39.922 57.565 68.156 1.00 45.12 26 SER D CA 1
ATOM 8628 C C . SER D 1 49 ? 39.512 57.271 66.711 1.00 35.13 26 SER D C 1
ATOM 8629 O O . SER D 1 49 ? 40.068 56.380 66.078 1.00 40.68 26 SER D O 1
ATOM 8632 N N . GLU D 1 50 ? 38.564 58.028 66.173 1.00 35.16 27 GLU D N 1
ATOM 8633 C CA . GLU D 1 50 ? 38.072 57.719 64.825 1.00 37.34 27 GLU D CA 1
ATOM 8634 C C . GLU D 1 50 ? 38.944 58.278 63.709 1.00 37.13 27 GLU D C 1
ATOM 8635 O O . GLU D 1 50 ? 39.064 57.681 62.645 1.00 44.73 27 GLU D O 1
ATOM 8641 N N . ARG D 1 51 ? 39.513 59.453 63.928 1.00 31.62 28 ARG D N 1
ATOM 8642 C CA . ARG D 1 51 ? 40.134 60.199 62.834 1.00 31.35 28 ARG D CA 1
ATOM 8643 C C . ARG D 1 51 ? 41.623 60.391 63.031 1.00 29.90 28 ARG D C 1
ATOM 8644 O O . ARG D 1 51 ? 42.387 60.400 62.062 1.00 27.47 28 ARG D O 1
ATOM 8652 N N . ILE D 1 52 ? 42.041 60.548 64.283 1.00 29.01 29 ILE D N 1
ATOM 8653 C CA . ILE D 1 52 ? 43.451 60.795 64.569 1.00 27.18 29 ILE D CA 1
ATOM 8654 C C . ILE D 1 52 ? 44.253 59.499 64.781 1.00 29.03 29 ILE D C 1
ATOM 8655 O O . ILE D 1 52 ? 45.255 59.256 64.101 1.00 29.95 29 ILE D O 1
ATOM 8660 N N . ALA D 1 53 ? 43.801 58.663 65.708 1.00 27.62 30 ALA D N 1
ATOM 8661 C CA . ALA D 1 53 ? 44.522 57.433 66.043 1.00 30.13 30 ALA D CA 1
ATOM 8662 C C . ALA D 1 53 ? 44.917 56.537 64.856 1.00 33.64 30 ALA D C 1
ATOM 8663 O O . ALA D 1 53 ? 46.032 56.021 64.835 1.00 32.75 30 ALA D O 1
ATOM 8665 N N . PRO D 1 54 ? 44.019 56.344 63.869 1.00 30.59 31 PRO D N 1
ATOM 8666 C CA . PRO D 1 54 ? 44.437 55.487 62.753 1.00 28.83 31 PRO D CA 1
ATOM 8667 C C . PRO D 1 54 ? 45.553 56.107 61.920 1.00 30.75 31 PRO D C 1
ATOM 8668 O O . PRO D 1 54 ? 46.169 55.425 61.112 1.00 34.13 31 PRO D O 1
ATOM 8672 N N . LEU D 1 55 ? 45.811 57.392 62.113 1.00 33.51 32 LEU D N 1
ATOM 8673 C CA . LEU D 1 55 ? 46.853 58.068 61.347 1.00 29.64 32 LEU D CA 1
ATOM 8674 C C . LEU D 1 55 ? 48.151 58.306 62.131 1.00 26.75 32 LEU D C 1
ATOM 8675 O O . LEU D 1 55 ? 49.134 58.753 61.553 1.00 29.03 32 LEU D O 1
ATOM 8680 N N . ALA D 1 56 ? 48.165 58.006 63.433 1.00 24.38 33 ALA D N 1
ATOM 8681 C CA . ALA D 1 56 ? 49.322 58.324 64.300 1.00 30.13 33 ALA D CA 1
ATOM 8682 C C . ALA D 1 56 ? 50.679 57.734 63.835 1.00 28.39 33 ALA D C 1
ATOM 8683 O O . ALA D 1 56 ? 51.707 58.444 63.715 1.00 31.96 33 ALA D O 1
ATOM 8685 N N . ASP D 1 57 ? 50.674 56.428 63.586 1.00 28.00 34 ASP D N 1
ATOM 8686 C CA . ASP D 1 57 ? 51.833 55.734 63.040 1.00 25.43 34 ASP D CA 1
ATOM 8687 C C . ASP D 1 57 ? 52.283 56.359 61.727 1.00 31.27 34 ASP D C 1
ATOM 8688 O O . ASP D 1 57 ? 53.479 56.597 61.517 1.00 25.62 34 ASP D O 1
ATOM 8693 N N . ASP D 1 58 ? 51.333 56.609 60.834 1.00 26.37 35 ASP D N 1
ATOM 8694 C CA . ASP D 1 58 ? 51.690 57.120 59.518 1.00 27.83 35 ASP D CA 1
ATOM 8695 C C . ASP D 1 58 ? 52.324 58.494 59.626 1.00 25.80 35 ASP D C 1
ATOM 8696 O O . ASP D 1 58 ? 53.315 58.793 58.949 1.00 26.11 35 ASP D O 1
ATOM 8701 N N . ALA D 1 59 ? 51.765 59.317 60.508 1.00 24.59 36 ALA D N 1
ATOM 8702 C CA . ALA D 1 59 ? 52.311 60.637 60.742 1.00 28.82 36 ALA D CA 1
ATOM 8703 C C . ALA D 1 59 ? 53.766 60.533 61.199 1.00 29.76 36 ALA D C 1
ATOM 8704 O O . ALA D 1 59 ? 54.616 61.312 60.744 1.00 23.10 36 ALA D O 1
ATOM 8706 N N . ASP D 1 60 ? 54.040 59.564 62.078 1.00 23.09 37 ASP D N 1
ATOM 8707 C CA . ASP D 1 60 ? 55.391 59.351 62.627 1.00 22.94 37 ASP D CA 1
ATOM 8708 C C . ASP D 1 60 ? 56.380 58.802 61.576 1.00 24.15 37 ASP D C 1
ATOM 8709 O O . ASP D 1 60 ? 57.549 59.204 61.514 1.00 26.10 37 ASP D O 1
ATOM 8714 N N . ARG D 1 61 ? 55.891 57.896 60.740 1.00 25.34 38 ARG D N 1
ATOM 8715 C CA . ARG D 1 61 ? 56.700 57.233 59.732 1.00 26.80 38 ARG D CA 1
ATOM 8716 C C . ARG D 1 61 ? 57.044 58.172 58.569 1.00 27.96 38 ARG D C 1
ATOM 8717 O O . ARG D 1 61 ? 58.163 58.160 58.057 1.00 27.95 38 ARG D O 1
ATOM 8725 N N . SER D 1 62 ? 56.078 58.994 58.166 1.00 26.81 39 SER D N 1
ATOM 8726 C CA . SER D 1 62 ? 56.267 59.907 57.047 1.00 27.35 39 SER D CA 1
ATOM 8727 C C . SER D 1 62 ? 56.824 61.244 57.510 1.00 28.18 39 SER D C 1
ATOM 8728 O O . SER D 1 62 ? 57.220 62.062 56.690 1.00 29.24 39 SER D O 1
ATOM 8731 N N . ASN D 1 63 ? 56.852 61.459 58.823 1.00 30.96 40 ASN D N 1
ATOM 8732 C CA . ASN D 1 63 ? 57.311 62.725 59.407 1.00 29.71 40 ASN D CA 1
ATOM 8733 C C . ASN D 1 63 ? 56.500 63.902 58.856 1.00 25.77 40 ASN D C 1
ATOM 8734 O O . ASN D 1 63 ? 57.047 64.942 58.498 1.00 28.40 40 ASN D O 1
ATOM 8739 N N . ALA D 1 64 ? 55.185 63.733 58.790 1.00 26.44 41 ALA D N 1
ATOM 8740 C CA . ALA D 1 64 ? 54.332 64.737 58.172 1.00 28.98 41 ALA D CA 1
ATOM 8741 C C . ALA D 1 64 ? 52.991 64.860 58.878 1.00 30.54 41 ALA D C 1
ATOM 8742 O O . ALA D 1 64 ? 52.341 63.859 59.177 1.00 32.09 41 ALA D O 1
ATOM 8744 N N . PHE D 1 65 ? 52.560 66.089 59.123 1.00 28.86 42 PHE D N 1
ATOM 8745 C CA . PHE D 1 65 ? 51.239 66.291 59.688 1.00 30.15 42 PHE D CA 1
ATOM 8746 C C . PHE D 1 65 ? 50.165 65.889 58.676 1.00 29.67 42 PHE D C 1
ATOM 8747 O O . PHE D 1 65 ? 50.255 66.247 57.500 1.00 29.51 42 PHE D O 1
ATOM 8755 N N . PRO D 1 66 ? 49.135 65.158 59.131 1.00 30.73 43 PRO D N 1
ATOM 8756 C CA . PRO D 1 66 ? 47.994 64.828 58.270 1.00 33.47 43 PRO D CA 1
ATOM 8757 C C . PRO D 1 66 ? 47.096 66.058 58.140 1.00 34.59 43 PRO D C 1
ATOM 8758 O O . PRO D 1 66 ? 46.205 66.259 58.972 1.00 34.16 43 PRO D O 1
ATOM 8770 N N . SER D 1 68 ? 44.573 67.191 56.568 1.00 28.76 45 SER D N 1
ATOM 8771 C CA . SER D 1 68 ? 43.113 67.175 56.552 1.00 32.02 45 SER D CA 1
ATOM 8772 C C . SER D 1 68 ? 42.528 67.330 57.955 1.00 30.24 45 SER D C 1
ATOM 8773 O O . SER D 1 68 ? 41.357 67.668 58.102 1.00 31.81 45 SER D O 1
ATOM 8776 N N . LEU D 1 69 ? 43.337 67.070 58.986 1.00 27.27 46 LEU D N 1
ATOM 8777 C CA . LEU D 1 69 ? 42.856 67.204 60.358 1.00 26.45 46 LEU D CA 1
ATOM 8778 C C . LEU D 1 69 ? 42.510 68.648 60.715 1.00 33.39 46 LEU D C 1
ATOM 8779 O O . LEU D 1 69 ? 41.537 68.890 61.446 1.00 34.03 46 LEU D O 1
ATOM 8784 N N . TRP D 1 70 ? 43.264 69.602 60.163 1.00 30.96 47 TRP D N 1
ATOM 8785 C CA . TRP D 1 70 ? 42.967 71.017 60.402 1.00 34.24 47 TRP D CA 1
ATOM 8786 C C . TRP D 1 70 ? 41.478 71.377 60.208 1.00 35.81 47 TRP D C 1
ATOM 8787 O O . TRP D 1 70 ? 40.776 71.720 61.177 1.00 35.69 47 TRP D O 1
ATOM 8798 N N . ARG D 1 71 ? 40.991 71.251 58.979 1.00 35.44 48 ARG D N 1
ATOM 8799 C CA . ARG D 1 71 ? 39.593 71.574 58.687 1.00 39.24 48 ARG D CA 1
ATOM 8800 C C . ARG D 1 71 ? 38.669 70.756 59.560 1.00 41.98 48 ARG D C 1
ATOM 8801 O O . ARG D 1 71 ? 37.658 71.270 60.053 1.00 32.44 48 ARG D O 1
ATOM 8809 N N . GLU D 1 72 ? 39.043 69.499 59.797 1.00 41.13 49 GLU D N 1
ATOM 8810 C CA . GLU D 1 72 ? 38.170 68.641 60.582 1.00 41.09 49 GLU D CA 1
ATOM 8811 C C . GLU D 1 72 ? 38.059 69.194 61.999 1.00 38.89 49 GLU D C 1
ATOM 8812 O O . GLU D 1 72 ? 36.950 69.348 62.538 1.00 37.59 49 GLU D O 1
ATOM 8826 N N . GLY D 1 74 ? 38.633 72.093 62.790 1.00 29.41 51 GLY D N 1
ATOM 8827 C CA . GLY D 1 74 ? 37.988 73.384 62.660 1.00 38.49 51 GLY D CA 1
ATOM 8828 C C . GLY D 1 74 ? 36.478 73.205 62.692 1.00 41.95 51 GLY D C 1
ATOM 8829 O O . GLY D 1 74 ? 35.759 74.015 63.288 1.00 38.05 51 GLY D O 1
ATOM 8830 N N . GLU D 1 75 ? 36.001 72.132 62.060 1.00 40.35 52 GLU D N 1
ATOM 8831 C CA . GLU D 1 75 ? 34.573 71.895 61.962 1.00 45.82 52 GLU D CA 1
ATOM 8832 C C . GLU D 1 75 ? 34.030 71.571 63.343 1.00 42.20 52 GLU D C 1
ATOM 8833 O O . GLU D 1 75 ? 32.903 71.911 63.662 1.00 37.64 52 GLU D O 1
ATOM 8839 N N . LEU D 1 76 ? 34.849 70.946 64.182 1.00 42.20 53 LEU D N 1
ATOM 8840 C CA . LEU D 1 76 ? 34.399 70.588 65.521 1.00 41.46 53 LEU D CA 1
ATOM 8841 C C . LEU D 1 76 ? 34.439 71.746 66.523 1.00 39.55 53 LEU D C 1
ATOM 8842 O O . LEU D 1 76 ? 34.043 71.578 67.673 1.00 38.46 53 LEU D O 1
ATOM 8847 N N . GLY D 1 77 ? 34.921 72.912 66.099 1.00 34.89 54 GLY D N 1
ATOM 8848 C CA . GLY D 1 77 ? 35.084 74.030 67.012 1.00 33.36 54 GLY D CA 1
ATOM 8849 C C . GLY D 1 77 ? 36.287 73.933 67.950 1.00 36.13 54 GLY D C 1
ATOM 8850 O O . GLY D 1 77 ? 36.384 74.691 68.916 1.00 38.98 54 GLY D O 1
ATOM 8851 N N . LEU D 1 78 ? 37.225 73.030 67.669 1.00 35.59 55 LEU D N 1
ATOM 8852 C CA . LEU D 1 78 ? 38.370 72.814 68.569 1.00 34.69 55 LEU D CA 1
ATOM 8853 C C . LEU D 1 78 ? 39.500 73.842 68.440 1.00 35.98 55 LEU D C 1
ATOM 8854 O O . LEU D 1 78 ? 40.191 74.158 69.411 1.00 33.14 55 LEU D O 1
ATOM 8859 N N . LEU D 1 79 ? 39.713 74.341 67.232 1.00 36.71 56 LEU D N 1
ATOM 8860 C CA . LEU D 1 79 ? 40.831 75.235 66.985 1.00 29.15 56 LEU D CA 1
ATOM 8861 C C . LEU D 1 79 ? 40.665 76.579 67.700 1.00 30.10 56 LEU D C 1
ATOM 8862 O O . LEU D 1 79 ? 41.652 77.230 68.040 1.00 31.21 56 LEU D O 1
ATOM 8867 N N . GLY D 1 80 ? 39.421 76.978 67.948 1.00 28.49 57 GLY D N 1
ATOM 8868 C CA . GLY D 1 80 ? 39.140 78.242 68.615 1.00 40.10 57 GLY D CA 1
ATOM 8869 C C . GLY D 1 80 ? 38.491 78.076 69.978 1.00 38.07 57 GLY D C 1
ATOM 8870 O O . GLY D 1 80 ? 37.774 78.956 70.463 1.00 33.65 57 GLY D O 1
ATOM 8871 N N . ILE D 1 81 ? 38.773 76.939 70.600 1.00 36.94 58 ILE D N 1
ATOM 8872 C CA . ILE D 1 81 ? 38.132 76.523 71.844 1.00 35.17 58 ILE D CA 1
ATOM 8873 C C . ILE D 1 81 ? 38.086 77.610 72.930 1.00 33.63 58 ILE D C 1
ATOM 8874 O O . ILE D 1 81 ? 37.083 77.753 73.624 1.00 32.50 58 ILE D O 1
ATOM 8879 N N . THR D 1 82 ? 39.150 78.395 73.050 1.00 29.33 59 THR D N 1
ATOM 8880 C CA . THR D 1 82 ? 39.189 79.463 74.041 1.00 33.76 59 THR D CA 1
ATOM 8881 C C . THR D 1 82 ? 39.067 80.853 73.399 1.00 37.00 59 THR D C 1
ATOM 8882 O O . THR D 1 82 ? 39.214 81.872 74.083 1.00 41.81 59 THR D O 1
ATOM 8886 N N . ALA D 1 83 ? 38.789 80.895 72.095 1.00 35.28 60 ALA D N 1
ATOM 8887 C CA . ALA D 1 83 ? 38.663 82.168 71.379 1.00 33.50 60 ALA D CA 1
ATOM 8888 C C . ALA D 1 83 ? 37.231 82.713 71.433 1.00 35.55 60 ALA D C 1
ATOM 8889 O O . ALA D 1 83 ? 36.296 81.969 71.707 1.00 40.45 60 ALA D O 1
ATOM 8891 N N . ASP D 1 84 ? 37.061 84.002 71.159 1.00 37.23 61 ASP D N 1
ATOM 8892 C CA . ASP D 1 84 ? 35.731 84.622 71.233 1.00 47.06 61 ASP D CA 1
ATOM 8893 C C . ASP D 1 84 ? 34.724 84.020 70.259 1.00 52.20 61 ASP D C 1
ATOM 8894 O O . ASP D 1 84 ? 35.049 83.701 69.105 1.00 49.04 61 ASP D O 1
ATOM 8899 N N . GLU D 1 85 ? 33.491 83.883 70.737 1.00 56.14 62 GLU D N 1
ATOM 8900 C CA . GLU D 1 85 ? 32.417 83.276 69.962 1.00 58.99 62 GLU D CA 1
ATOM 8901 C C . GLU D 1 85 ? 32.077 84.095 68.722 1.00 60.96 62 GLU D C 1
ATOM 8902 O O . GLU D 1 85 ? 31.670 83.540 67.697 1.00 63.63 62 GLU D O 1
ATOM 8908 N N . ALA D 1 86 ? 32.271 85.409 68.811 1.00 56.67 63 ALA D N 1
ATOM 8909 C CA . ALA D 1 86 ? 31.971 86.305 67.698 1.00 58.37 63 ALA D CA 1
ATOM 8910 C C . ALA D 1 86 ? 32.846 86.035 66.479 1.00 60.06 63 ALA D C 1
ATOM 8911 O O . ALA D 1 86 ? 32.556 86.516 65.382 1.00 59.01 63 ALA D O 1
ATOM 8913 N N . HIS D 1 87 ? 33.924 85.279 66.665 1.00 53.26 64 HIS D N 1
ATOM 8914 C CA . HIS D 1 87 ? 34.806 84.978 65.552 1.00 53.80 64 HIS D CA 1
ATOM 8915 C C . HIS D 1 87 ? 34.744 83.499 65.182 1.00 57.44 64 HIS D C 1
ATOM 8916 O O . HIS D 1 87 ? 35.515 83.026 64.342 1.00 58.99 64 HIS D O 1
ATOM 8923 N N . GLY D 1 88 ? 33.813 82.778 65.806 1.00 56.77 65 GLY D N 1
ATOM 8924 C CA . GLY D 1 88 ? 33.628 81.362 65.536 1.00 53.44 65 GLY D CA 1
ATOM 8925 C C . GLY D 1 88 ? 34.193 80.490 66.638 1.00 50.23 65 GLY D C 1
ATOM 8926 O O . GLY D 1 88 ? 34.070 79.261 66.603 1.00 48.63 65 GLY D O 1
ATOM 8927 N N . GLY D 1 89 ? 34.817 81.127 67.625 1.00 48.45 66 GLY D N 1
ATOM 8928 C CA . GLY D 1 89 ? 35.419 80.400 68.733 1.00 45.69 66 GLY D CA 1
ATOM 8929 C C . GLY D 1 89 ? 34.368 79.830 69.674 1.00 46.89 66 GLY D C 1
ATOM 8930 O O . GLY D 1 89 ? 33.194 80.193 69.598 1.00 41.15 66 GLY D O 1
ATOM 8931 N N . ALA D 1 90 ? 34.789 78.938 70.566 1.00 44.45 67 ALA D N 1
ATOM 8932 C CA . ALA D 1 90 ? 33.857 78.284 71.475 1.00 43.18 67 ALA D CA 1
ATOM 8933 C C . ALA D 1 90 ? 33.624 79.100 72.749 1.00 42.41 67 ALA D C 1
ATOM 8934 O O . ALA D 1 90 ? 32.666 78.858 73.482 1.00 38.73 67 ALA D O 1
ATOM 8936 N N . GLY D 1 91 ? 34.498 80.064 73.009 1.00 36.50 68 GLY D N 1
ATOM 8937 C CA . GLY D 1 91 ? 34.375 80.889 74.201 1.00 40.98 68 GLY D CA 1
ATOM 8938 C C . GLY D 1 91 ? 34.530 80.107 75.498 1.00 41.29 68 GLY D C 1
ATOM 8939 O O . GLY D 1 91 ? 33.989 80.486 76.529 1.00 43.14 68 GLY D O 1
ATOM 8940 N N . LEU D 1 92 ? 35.266 79.005 75.450 1.00 37.68 69 LEU D N 1
ATOM 8941 C CA . LEU D 1 92 ? 35.489 78.211 76.650 1.00 41.89 69 LEU D CA 1
ATOM 8942 C C . LEU D 1 92 ? 36.801 78.602 77.313 1.00 38.14 69 LEU D C 1
ATOM 8943 O O . LEU D 1 92 ? 37.494 79.505 76.855 1.00 37.21 69 LEU D O 1
ATOM 8948 N N . GLY D 1 93 ? 37.148 77.910 78.385 1.00 38.67 70 GLY D N 1
ATOM 8949 C CA . GLY D 1 93 ? 38.320 78.277 79.148 1.00 38.68 70 GLY D CA 1
ATOM 8950 C C . GLY D 1 93 ? 39.434 77.259 79.095 1.00 34.97 70 GLY D C 1
ATOM 8951 O O . GLY D 1 93 ? 39.396 76.297 78.317 1.00 32.55 70 GLY D O 1
ATOM 8952 N N . TYR D 1 94 ? 40.435 77.472 79.941 1.00 32.04 71 TYR D N 1
ATOM 8953 C CA . TYR D 1 94 ? 41.660 76.682 79.892 1.00 29.23 71 TYR D CA 1
ATOM 8954 C C . TYR D 1 94 ? 41.484 75.249 80.382 1.00 28.69 71 TYR D C 1
ATOM 8955 O O . TYR D 1 94 ? 42.180 74.351 79.914 1.00 26.79 71 TYR D O 1
ATOM 8964 N N . LEU D 1 95 ? 40.557 75.023 81.305 1.00 28.68 72 LEU D N 1
ATOM 8965 C CA . LEU D 1 95 ? 40.282 73.661 81.742 1.00 33.65 72 LEU D CA 1
ATOM 8966 C C . LEU D 1 95 ? 39.746 72.811 80.579 1.00 27.85 72 LEU D C 1
ATOM 8967 O O . LEU D 1 95 ? 40.214 71.689 80.323 1.00 30.54 72 LEU D O 1
ATOM 8972 N N . ALA D 1 96 ? 38.764 73.358 79.876 1.00 29.04 73 ALA D N 1
ATOM 8973 C CA . ALA D 1 96 ? 38.233 72.718 78.676 1.00 28.90 73 ALA D CA 1
ATOM 8974 C C . ALA D 1 96 ? 39.326 72.485 77.648 1.00 26.70 73 ALA D C 1
ATOM 8975 O O . ALA D 1 96 ? 39.441 71.393 77.090 1.00 28.67 73 ALA D O 1
ATOM 8977 N N . HIS D 1 97 ? 40.132 73.512 77.397 1.00 30.61 74 HIS D N 1
ATOM 8978 C CA . HIS D 1 97 ? 41.218 73.396 76.425 1.00 26.36 74 HIS D CA 1
ATOM 8979 C C . HIS D 1 97 ? 42.197 72.285 76.804 1.00 26.06 74 HIS D C 1
ATOM 8980 O O . HIS D 1 97 ? 42.631 71.534 75.939 1.00 23.02 74 HIS D O 1
ATOM 8987 N N . CYS D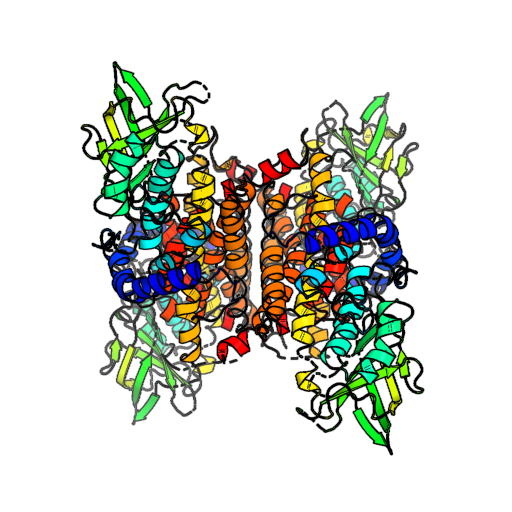 1 98 ? 42.539 72.177 78.092 1.00 28.94 75 CYS D N 1
ATOM 8988 C CA . CYS D 1 98 ? 43.432 71.103 78.564 1.00 26.46 75 CYS D CA 1
ATOM 8989 C C . CYS D 1 98 ? 42.811 69.739 78.301 1.00 28.60 75 CYS D C 1
ATOM 8990 O O . CYS D 1 98 ? 43.487 68.811 77.878 1.00 24.18 75 CYS D O 1
ATOM 8993 N N . VAL D 1 99 ? 41.522 69.606 78.593 1.00 29.99 76 VAL D N 1
ATOM 8994 C CA . VAL D 1 99 ? 40.837 68.339 78.339 1.00 24.49 76 VAL D CA 1
ATOM 8995 C C . VAL D 1 99 ? 40.858 67.975 76.838 1.00 23.89 76 VAL D C 1
ATOM 8996 O O . VAL D 1 99 ? 41.135 66.827 76.453 1.00 23.72 76 VAL D O 1
ATOM 9000 N N . ALA D 1 100 ? 40.575 68.947 75.985 1.00 24.01 77 ALA D N 1
ATOM 9001 C CA . ALA D 1 100 ? 40.617 68.681 74.553 1.00 28.61 77 ALA D CA 1
ATOM 9002 C C . ALA D 1 100 ? 42.037 68.261 74.136 1.00 27.68 77 ALA D C 1
ATOM 9003 O O . ALA D 1 100 ? 42.240 67.259 73.431 1.00 23.99 77 ALA D O 1
ATOM 9013 N N . GLU D 1 102 ? 44.339 66.965 75.922 1.00 21.29 79 GLU D N 1
ATOM 9014 C CA . GLU D 1 102 ? 44.621 65.660 76.520 1.00 21.69 79 GLU D CA 1
ATOM 9015 C C . GLU D 1 102 ? 44.074 64.527 75.652 1.00 21.77 79 GLU D C 1
ATOM 9016 O O . GLU D 1 102 ? 44.780 63.556 75.354 1.00 24.73 79 GLU D O 1
ATOM 9022 N N . GLU D 1 103 ? 42.803 64.644 75.269 1.00 22.05 80 GLU D N 1
ATOM 9023 C CA . GLU D 1 103 ? 42.179 63.595 74.469 1.00 26.20 80 GLU D CA 1
ATOM 9024 C C . GLU D 1 103 ? 42.826 63.532 73.076 1.00 26.20 80 GLU D C 1
ATOM 9025 O O . GLU D 1 103 ? 42.989 62.465 72.499 1.00 23.04 80 GLU D O 1
ATOM 9031 N N . ILE D 1 104 ? 43.218 64.680 72.546 1.00 25.81 81 ILE D N 1
ATOM 9032 C CA . ILE D 1 104 ? 43.896 64.692 71.266 1.00 24.81 81 ILE D CA 1
ATOM 9033 C C . ILE D 1 104 ? 45.269 64.018 71.351 1.00 25.90 81 ILE D C 1
ATOM 9034 O O . ILE D 1 104 ? 45.580 63.121 70.551 1.00 22.12 81 ILE D O 1
ATOM 9039 N N . SER D 1 105 ? 46.074 64.424 72.330 1.00 23.76 82 SER D N 1
ATOM 9040 C CA . SER D 1 105 ? 47.431 63.896 72.470 1.00 21.20 82 SER D CA 1
ATOM 9041 C C . SER D 1 105 ? 47.417 62.408 72.791 1.00 23.20 82 SER D C 1
ATOM 9042 O O . SER D 1 105 ? 48.349 61.690 72.457 1.00 23.24 82 SER D O 1
ATOM 9045 N N . ARG D 1 106 ? 46.348 61.947 73.431 1.00 20.33 83 ARG D N 1
ATOM 9046 C CA . ARG D 1 106 ? 46.192 60.528 73.713 1.00 21.03 83 ARG D CA 1
ATOM 9047 C C . ARG D 1 106 ? 46.080 59.665 72.430 1.00 21.47 83 ARG D C 1
ATOM 9048 O O . ARG D 1 106 ? 46.455 58.493 72.417 1.00 22.95 83 ARG D O 1
ATOM 9056 N N . ALA D 1 107 ? 45.565 60.244 71.357 1.00 21.48 84 ALA D N 1
ATOM 9057 C CA . ALA D 1 107 ? 45.493 59.546 70.075 1.00 25.47 84 ALA D CA 1
ATOM 9058 C C . ALA D 1 107 ? 46.763 59.766 69.225 1.00 25.96 84 ALA D C 1
ATOM 9059 O O . ALA D 1 107 ? 47.212 58.867 68.505 1.00 24.90 84 ALA D O 1
ATOM 9061 N N . SER D 1 108 ? 47.328 60.963 69.307 1.00 20.55 85 SER D N 1
ATOM 9062 C CA . SER D 1 108 ? 48.612 61.254 68.666 1.00 25.61 85 SER D CA 1
ATOM 9063 C C . SER D 1 108 ? 49.246 62.480 69.295 1.00 19.21 85 SER D C 1
ATOM 9064 O O . SER D 1 108 ? 48.745 63.602 69.159 1.00 22.85 85 SER D O 1
ATOM 9067 N N . ALA D 1 109 ? 50.352 62.255 69.975 1.00 18.89 86 ALA D N 1
ATOM 9068 C CA . ALA D 1 109 ? 51.115 63.330 70.597 1.00 24.76 86 ALA D CA 1
ATOM 9069 C C . ALA D 1 109 ? 51.573 64.417 69.608 1.00 21.04 86 ALA D C 1
ATOM 9070 O O . ALA D 1 109 ? 51.587 65.596 69.947 1.00 17.78 86 ALA D O 1
ATOM 9072 N N . SER D 1 110 ? 51.936 64.031 68.386 1.00 21.17 87 SER D N 1
ATOM 9073 C CA . SER D 1 110 ? 52.378 65.022 67.401 1.00 21.77 87 SER D CA 1
ATOM 9074 C C . SER D 1 110 ? 51.217 65.925 66.992 1.00 23.10 87 SER D C 1
ATOM 9075 O O . SER D 1 110 ? 51.352 67.161 66.902 1.00 26.83 87 SER D O 1
ATOM 9078 N N . VAL D 1 111 ? 50.070 65.305 66.759 1.00 18.89 88 VAL D N 1
ATOM 9079 C CA . VAL D 1 111 ? 48.894 66.068 66.409 1.00 19.27 88 VAL D CA 1
ATOM 9080 C C . VAL D 1 111 ? 48.565 67.010 67.558 1.00 23.76 88 VAL D C 1
ATOM 9081 O O . VAL D 1 111 ? 48.306 68.182 67.337 1.00 20.67 88 VAL D O 1
ATOM 9085 N N . GLY D 1 112 ? 48.631 66.499 68.786 1.00 20.42 89 GLY D N 1
ATOM 9086 C CA . GLY D 1 112 ? 48.425 67.314 69.969 1.00 18.63 89 GLY D CA 1
ATOM 9087 C C . GLY D 1 112 ? 49.343 68.516 70.087 1.00 18.81 89 GLY D C 1
ATOM 9088 O O . GLY D 1 112 ? 48.903 69.614 70.421 1.00 21.34 89 GLY D O 1
ATOM 9089 N N . LEU D 1 113 ? 50.627 68.324 69.817 1.00 21.12 90 LEU D N 1
ATOM 9090 C CA . LEU D 1 113 ? 51.572 69.430 69.893 1.00 20.50 90 LEU D CA 1
ATOM 9091 C C . LEU D 1 113 ? 51.249 70.506 68.850 1.00 18.81 90 LEU D C 1
ATOM 9092 O O . LEU D 1 113 ? 51.208 71.705 69.169 1.00 21.02 90 LEU D O 1
ATOM 9097 N N . SER D 1 114 ? 51.021 70.082 67.608 1.00 18.35 91 SER D N 1
ATOM 9098 C CA . SER D 1 114 ? 50.648 71.033 66.561 1.00 19.83 91 SER D CA 1
ATOM 9099 C C . SER D 1 114 ? 49.329 71.749 66.874 1.00 21.42 91 SER D C 1
ATOM 9100 O O . SER D 1 114 ? 49.163 72.946 66.605 1.00 21.00 91 SER D O 1
ATOM 9103 N N . TYR D 1 115 ? 48.378 70.997 67.409 1.00 22.24 92 TYR D N 1
ATOM 9104 C CA . TYR D 1 115 ? 47.087 71.539 67.810 1.00 23.70 92 TYR D CA 1
ATOM 9105 C C . TYR D 1 115 ? 47.230 72.578 68.916 1.00 26.05 92 TYR D C 1
ATOM 9106 O O . TYR D 1 115 ? 46.539 73.593 68.910 1.00 29.55 92 TYR D O 1
ATOM 9115 N N . GLY D 1 116 ? 48.103 72.303 69.882 1.00 26.07 93 GLY D N 1
ATOM 9116 C CA . GLY D 1 116 ? 48.338 73.227 70.975 1.00 19.52 93 GLY D CA 1
ATOM 9117 C C . GLY D 1 116 ? 48.973 74.501 70.458 1.00 29.64 93 GLY D C 1
ATOM 9118 O O . GLY D 1 116 ? 48.582 75.611 70.861 1.00 26.10 93 GLY D O 1
ATOM 9119 N N . ALA D 1 117 ? 49.954 74.349 69.563 1.00 26.26 94 ALA D N 1
ATOM 9120 C CA . ALA D 1 117 ? 50.623 75.527 69.015 1.00 26.98 94 ALA D CA 1
ATOM 9121 C C . ALA D 1 117 ? 49.639 76.390 68.218 1.00 25.82 94 ALA D C 1
ATOM 9122 O O . ALA D 1 117 ? 49.610 77.616 68.360 1.00 31.64 94 ALA D O 1
ATOM 9124 N N . HIS D 1 118 ? 48.809 75.755 67.407 1.00 22.54 95 HIS D N 1
ATOM 9125 C CA . HIS D 1 118 ? 47.798 76.507 66.653 1.00 24.40 95 HIS D CA 1
ATOM 9126 C C . HIS D 1 118 ? 46.755 77.186 67.557 1.00 29.51 95 HIS D C 1
ATOM 9127 O O . HIS D 1 118 ? 46.497 78.386 67.452 1.00 29.13 95 HIS D O 1
ATOM 9134 N N . SER D 1 119 ? 46.163 76.408 68.453 1.00 26.89 96 SER D N 1
ATOM 9135 C CA . SER D 1 119 ? 44.981 76.853 69.189 1.00 26.43 96 SER D CA 1
ATOM 9136 C C . SER D 1 119 ? 45.330 77.677 70.412 1.00 29.89 96 SER D C 1
ATOM 9137 O O . SER D 1 119 ? 44.565 78.538 70.813 1.00 30.80 96 SER D O 1
ATOM 9140 N N . ASN D 1 120 ? 46.474 77.409 71.030 1.00 30.37 97 ASN D N 1
ATOM 9141 C CA . ASN D 1 120 ? 46.816 78.181 72.199 1.00 30.08 97 ASN D CA 1
ATOM 9142 C C . ASN D 1 120 ? 47.923 79.192 71.945 1.00 30.28 97 ASN D C 1
ATOM 9143 O O . ASN D 1 120 ? 47.759 80.371 72.240 1.00 29.40 97 ASN D O 1
ATOM 9148 N N . LEU D 1 121 ? 49.064 78.737 71.434 1.00 30.71 98 LEU D N 1
ATOM 9149 C CA . LEU D 1 121 ? 50.200 79.641 71.281 1.00 31.56 98 LEU D CA 1
ATOM 9150 C C . LEU D 1 121 ? 49.882 80.747 70.277 1.00 32.51 98 LEU D C 1
ATOM 9151 O O . LEU D 1 121 ? 50.323 81.887 70.442 1.00 35.20 98 LEU D O 1
ATOM 9156 N N . CYS D 1 122 ? 49.124 80.415 69.232 1.00 28.48 99 CYS D N 1
ATOM 9157 C CA . CYS D 1 122 ? 48.780 81.415 68.224 1.00 29.17 99 CYS D CA 1
ATOM 9158 C C . CYS D 1 122 ? 47.397 82.031 68.464 1.00 33.35 99 CYS D C 1
ATOM 9159 O O . CYS D 1 122 ? 47.288 83.200 68.814 1.00 34.37 99 CYS D O 1
ATOM 9162 N N . VAL D 1 123 ? 46.350 81.240 68.264 1.00 36.91 100 VAL D N 1
ATOM 9163 C CA . VAL D 1 123 ? 44.985 81.742 68.352 1.00 27.52 100 VAL D CA 1
ATOM 9164 C C . VAL D 1 123 ? 44.664 82.456 69.678 1.00 31.04 100 VAL D C 1
ATOM 9165 O O . VAL D 1 123 ? 44.098 83.546 69.667 1.00 31.08 100 VAL D O 1
ATOM 9169 N N . ASN D 1 124 ? 45.042 81.860 70.810 1.00 32.10 101 ASN D N 1
ATOM 9170 C CA . ASN D 1 124 ? 44.724 82.452 72.112 1.00 33.01 101 ASN D CA 1
ATOM 9171 C C . ASN D 1 124 ? 45.450 83.772 72.352 1.00 32.96 101 ASN D C 1
ATOM 9172 O O . ASN D 1 124 ? 44.911 84.656 73.009 1.00 37.67 101 ASN D O 1
ATOM 9177 N N . GLN D 1 125 ? 46.667 83.895 71.820 1.00 35.45 102 GLN D N 1
ATOM 9178 C CA . GLN D 1 125 ? 47.464 85.119 71.947 1.00 34.89 102 GLN D CA 1
ATOM 9179 C C . GLN D 1 125 ? 46.833 86.243 71.162 1.00 34.55 102 GLN D C 1
ATOM 9180 O O . GLN D 1 125 ? 46.796 87.392 71.614 1.00 33.65 102 GLN D O 1
ATOM 9186 N N . ILE D 1 126 ? 46.338 85.912 69.975 1.00 34.48 103 ILE D N 1
ATOM 9187 C CA . ILE D 1 126 ? 45.601 86.892 69.187 1.00 35.81 103 ILE D CA 1
ATOM 9188 C C . ILE D 1 126 ? 44.296 87.275 69.907 1.00 38.39 103 ILE D C 1
ATOM 9189 O O . ILE D 1 126 ? 43.959 88.453 69.991 1.00 39.06 103 ILE D O 1
ATOM 9194 N N . ASN D 1 127 ? 43.588 86.285 70.452 1.00 37.85 104 ASN D N 1
ATOM 9195 C CA . ASN D 1 127 ? 42.305 86.540 71.121 1.00 41.80 104 ASN D CA 1
ATOM 9196 C C . ASN D 1 127 ? 42.465 87.419 72.356 1.00 41.94 104 ASN D C 1
ATOM 9197 O O . ASN D 1 127 ? 41.626 88.263 72.631 1.00 39.82 104 ASN D O 1
ATOM 9202 N N . ARG D 1 128 ? 43.555 87.221 73.089 1.00 48.05 105 ARG D N 1
ATOM 9203 C CA . ARG D 1 128 ? 43.824 88.019 74.281 1.00 47.67 105 ARG D CA 1
ATOM 9204 C C . ARG D 1 128 ? 44.404 89.405 73.984 1.00 48.27 105 ARG D C 1
ATOM 9205 O O . ARG D 1 128 ? 44.025 90.381 74.617 1.00 53.24 105 ARG D O 1
ATOM 9213 N N . ASN D 1 129 ? 45.348 89.484 73.050 1.00 47.45 106 ASN D N 1
ATOM 9214 C CA . ASN D 1 129 ? 46.085 90.728 72.844 1.00 45.89 106 ASN D CA 1
ATOM 9215 C C . ASN D 1 129 ? 45.758 91.433 71.538 1.00 48.03 106 ASN D C 1
ATOM 9216 O O . ASN D 1 129 ? 46.318 92.486 71.247 1.00 52.92 106 ASN D O 1
ATOM 9221 N N . GLY D 1 130 ? 44.855 90.860 70.753 1.00 47.56 107 GLY D N 1
ATOM 9222 C CA . GLY D 1 130 ? 44.539 91.425 69.453 1.00 49.40 107 GLY D CA 1
ATOM 9223 C C . GLY D 1 130 ? 43.462 92.483 69.515 1.00 51.78 107 GLY D C 1
ATOM 9224 O O . GLY D 1 130 ? 42.463 92.319 70.210 1.00 54.27 107 GLY D O 1
ATOM 9225 N N . LYS D 1 131 ? 43.662 93.578 68.794 1.00 53.86 108 LYS D N 1
ATOM 9226 C CA . LYS D 1 131 ? 42.605 94.568 68.645 1.00 57.21 108 LYS D CA 1
ATOM 9227 C C . LYS D 1 131 ? 41.483 93.881 67.893 1.00 55.23 108 LYS D C 1
ATOM 9228 O O . LYS D 1 131 ? 41.734 92.970 67.118 1.00 51.56 108 LYS D O 1
ATOM 9234 N N . PRO D 1 132 ? 40.236 94.296 68.141 1.00 60.68 109 PRO D N 1
ATOM 9235 C CA . PRO D 1 132 ? 39.076 93.727 67.446 1.00 59.87 109 PRO D CA 1
ATOM 9236 C C . PRO D 1 132 ? 39.225 93.642 65.921 1.00 56.36 109 PRO D C 1
ATOM 9237 O O . PRO D 1 132 ? 38.784 92.651 65.328 1.00 52.08 109 PRO D O 1
ATOM 9241 N N . ALA D 1 133 ? 39.842 94.646 65.304 1.00 57.59 110 ALA D N 1
ATOM 9242 C CA . ALA D 1 133 ? 40.088 94.604 63.861 1.00 58.39 110 ALA D CA 1
ATOM 9243 C C . ALA D 1 133 ? 41.005 93.438 63.505 1.00 55.01 110 ALA D C 1
ATOM 9244 O O . ALA D 1 133 ? 40.735 92.693 62.564 1.00 56.99 110 ALA D O 1
ATOM 9246 N N . GLN D 1 134 ? 42.086 93.288 64.265 1.00 51.39 111 GLN D N 1
ATOM 9247 C CA . GLN D 1 134 ? 43.050 92.216 64.043 1.00 48.39 111 GLN D CA 1
ATOM 9248 C C . GLN D 1 134 ? 42.419 90.836 64.182 1.00 45.40 111 GLN D C 1
ATOM 9249 O O . GLN D 1 134 ? 42.634 89.955 63.351 1.00 41.99 111 GLN D O 1
ATOM 9255 N N . LYS D 1 135 ? 41.642 90.654 65.240 1.00 46.39 112 LYS D N 1
ATOM 9256 C CA . LYS D 1 135 ? 40.938 89.395 65.465 1.00 48.95 112 LYS D CA 1
ATOM 9257 C C . LYS D 1 135 ? 39.954 89.115 64.336 1.00 48.80 112 LYS D C 1
ATOM 9258 O O . LYS D 1 135 ? 39.782 87.971 63.913 1.00 48.01 112 LYS D O 1
ATOM 9264 N N . SER D 1 136 ? 39.320 90.175 63.847 1.00 49.10 113 SER D N 1
ATOM 9265 C CA . SER D 1 136 ? 38.402 90.070 62.721 1.00 52.84 113 SER D CA 1
ATOM 9266 C C . SER D 1 136 ? 39.127 89.628 61.441 1.00 51.69 113 SER D C 1
ATOM 9267 O O . SER D 1 136 ? 38.611 88.818 60.665 1.00 45.80 113 SER D O 1
ATOM 9270 N N . ARG D 1 137 ? 40.330 90.151 61.234 1.00 52.80 114 ARG D N 1
ATOM 9271 C CA . ARG D 1 137 ? 41.117 89.815 60.047 1.00 52.83 114 ARG D CA 1
ATOM 9272 C C . ARG D 1 137 ? 41.702 88.399 60.110 1.00 52.42 114 ARG D C 1
ATOM 9273 O O . ARG D 1 137 ? 41.686 87.675 59.116 1.00 53.42 114 ARG D O 1
ATOM 9281 N N . TYR D 1 138 ? 42.209 88.002 61.276 1.00 51.02 115 TYR D N 1
ATOM 9282 C CA . TYR D 1 138 ? 42.999 86.763 61.387 1.00 45.03 115 TYR D CA 1
ATOM 9283 C C . TYR D 1 138 ? 42.301 85.541 62.013 1.00 41.98 115 TYR D C 1
ATOM 9284 O O . TYR D 1 138 ? 42.510 84.416 61.569 1.00 41.16 115 TYR D O 1
ATOM 9293 N N . LEU D 1 139 ? 41.467 85.748 63.024 1.00 39.23 116 LEU D N 1
ATOM 9294 C CA . LEU D 1 139 ? 40.828 84.609 63.685 1.00 35.84 116 LEU D CA 1
ATOM 9295 C C . LEU D 1 139 ? 39.910 83.667 62.868 1.00 36.18 116 LEU D C 1
ATOM 9296 O O . LEU D 1 139 ? 40.031 82.456 63.004 1.00 39.37 116 LEU D O 1
ATOM 9301 N N . PRO D 1 140 ? 38.998 84.205 62.028 1.00 38.62 117 PRO D N 1
ATOM 9302 C CA . PRO D 1 140 ? 38.028 83.305 61.384 1.00 41.53 117 PRO D CA 1
ATOM 9303 C C . PRO D 1 140 ? 38.627 82.108 60.634 1.00 42.15 117 PRO D C 1
ATOM 9304 O O . PRO D 1 140 ? 38.122 80.998 60.789 1.00 42.89 117 PRO D O 1
ATOM 9308 N N . LYS D 1 141 ? 39.674 82.322 59.845 1.00 37.16 118 LYS D N 1
ATOM 9309 C CA . LYS D 1 141 ? 40.277 81.220 59.090 1.00 36.08 118 LYS D CA 1
ATOM 9310 C C . LYS D 1 141 ? 41.093 80.303 59.997 1.00 33.65 118 LYS D C 1
ATOM 9311 O O . LYS D 1 141 ? 41.154 79.097 59.772 1.00 38.99 118 LYS D O 1
ATOM 9317 N N . LEU D 1 142 ? 41.713 80.887 61.019 1.00 32.78 119 LEU D N 1
ATOM 9318 C CA . LEU D 1 142 ? 42.453 80.115 62.013 1.00 33.73 119 LEU D CA 1
ATOM 9319 C C . LEU D 1 142 ? 41.497 79.204 62.759 1.00 34.08 119 LEU D C 1
ATOM 9320 O O . LEU D 1 142 ? 41.825 78.070 63.075 1.00 34.09 119 LEU D O 1
ATOM 9325 N N . ILE D 1 143 ? 40.294 79.702 63.015 1.00 31.81 120 ILE D N 1
ATOM 9326 C CA . ILE D 1 143 ? 39.332 78.953 63.803 1.00 34.86 120 ILE D CA 1
ATOM 9327 C C . ILE D 1 143 ? 38.687 77.858 62.963 1.00 32.88 120 ILE D C 1
ATOM 9328 O O . ILE D 1 143 ? 38.446 76.751 63.454 1.00 35.20 120 ILE D O 1
ATOM 9333 N N . SER D 1 144 ? 38.459 78.155 61.684 1.00 34.27 121 SER D N 1
ATOM 9334 C CA . SER D 1 144 ? 37.886 77.181 60.752 1.00 34.23 121 SER D CA 1
ATOM 9335 C C . SER D 1 144 ? 38.897 76.117 60.352 1.00 37.65 121 SER D C 1
ATOM 9336 O O . SER D 1 144 ? 38.532 75.017 59.933 1.00 38.30 121 SER D O 1
ATOM 9339 N N . GLY D 1 145 ? 40.175 76.451 60.480 1.00 31.39 122 GLY D N 1
ATOM 9340 C CA . GLY D 1 145 ? 41.227 75.542 60.091 1.00 32.44 122 GLY D CA 1
ATOM 9341 C C . GLY D 1 145 ? 41.633 75.737 58.652 1.00 36.98 122 GLY D C 1
ATOM 9342 O O . GLY D 1 145 ? 42.402 74.945 58.117 1.00 30.48 122 GLY D O 1
ATOM 9343 N N . GLU D 1 146 ? 41.108 76.789 58.025 1.00 35.93 123 GLU D N 1
ATOM 9344 C CA . GLU D 1 146 ? 41.479 77.114 56.660 1.00 40.38 123 GLU D CA 1
ATOM 9345 C C . GLU D 1 146 ? 42.897 77.636 56.660 1.00 33.03 123 GLU D C 1
ATOM 9346 O O . GLU D 1 146 ? 43.617 77.499 55.690 1.00 36.77 123 GLU D O 1
ATOM 9352 N N . HIS D 1 147 ? 43.279 78.245 57.775 1.00 33.64 124 HIS D N 1
ATOM 9353 C CA . HIS D 1 147 ? 44.629 78.738 57.987 1.00 31.07 124 HIS D CA 1
ATOM 9354 C C . HIS D 1 147 ? 45.247 78.025 59.190 1.00 31.97 124 HIS D C 1
ATOM 9355 O O . HIS D 1 147 ? 44.535 77.622 60.117 1.00 32.99 124 HIS D O 1
ATOM 9362 N N . VAL D 1 148 ? 46.568 77.862 59.164 1.00 28.09 125 VAL D N 1
ATOM 9363 C CA . VAL D 1 148 ? 47.314 77.263 60.259 1.00 26.39 125 VAL D CA 1
ATOM 9364 C C . VAL D 1 148 ? 48.064 78.369 60.999 1.00 27.95 125 VAL D C 1
ATOM 9365 O O . VAL D 1 148 ? 48.565 79.318 60.379 1.00 27.13 125 VAL D O 1
ATOM 9369 N N . GLY D 1 149 ? 48.155 78.238 62.320 1.00 25.19 126 GLY D N 1
ATOM 9370 C CA . GLY D 1 149 ? 48.798 79.243 63.140 1.00 25.91 126 GLY D CA 1
ATOM 9371 C C . GLY D 1 149 ? 50.098 78.802 63.791 1.00 30.35 126 GLY D C 1
ATOM 9372 O O . GLY D 1 149 ? 50.311 77.616 64.063 1.00 24.65 126 GLY D O 1
ATOM 9373 N N . ALA D 1 150 ? 50.975 79.767 64.055 1.00 29.05 127 ALA D N 1
ATOM 9374 C CA . ALA D 1 150 ? 52.202 79.460 64.771 1.00 28.20 127 ALA D CA 1
ATOM 9375 C C . ALA D 1 150 ? 52.697 80.632 65.614 1.00 37.08 127 ALA D C 1
ATOM 9376 O O . ALA D 1 150 ? 52.251 81.773 65.443 1.00 35.60 127 ALA D O 1
ATOM 9378 N N . LEU D 1 151 ? 53.618 80.317 66.523 1.00 30.36 128 LEU D N 1
ATOM 9379 C CA . LEU D 1 151 ? 54.263 81.285 67.396 1.00 32.07 128 LEU D CA 1
ATOM 9380 C C . LEU D 1 151 ? 55.771 81.176 67.216 1.00 27.50 128 LEU D C 1
ATOM 9381 O O . LEU D 1 151 ? 56.332 80.097 67.316 1.00 24.42 128 LEU D O 1
ATOM 9386 N N . ALA D 1 152 ? 56.418 82.296 66.940 1.00 34.85 129 ALA D N 1
ATOM 9387 C CA . ALA D 1 152 ? 57.855 82.333 66.706 1.00 36.65 129 ALA D CA 1
ATOM 9388 C C . ALA D 1 152 ? 58.518 83.294 67.681 1.00 34.94 129 ALA D C 1
ATOM 9389 O O . ALA D 1 152 ? 58.491 84.530 67.518 1.00 35.65 129 ALA D O 1
ATOM 9399 N N . SER D 1 154 ? 61.487 81.647 69.809 1.00 37.02 131 SER D N 1
ATOM 9400 C CA . SER D 1 154 ? 62.830 81.076 69.986 1.00 39.73 131 SER D CA 1
ATOM 9401 C C . SER D 1 154 ? 63.799 81.384 68.844 1.00 42.40 131 SER D C 1
ATOM 9402 O O . SER D 1 154 ? 63.414 81.377 67.676 1.00 37.08 131 SER D O 1
ATOM 9405 N N . GLU D 1 155 ? 65.057 81.644 69.200 1.00 46.96 132 GLU D N 1
ATOM 9406 C CA . GLU D 1 155 ? 66.119 81.913 68.229 1.00 52.79 132 GLU D CA 1
ATOM 9407 C C . GLU D 1 155 ? 67.362 81.097 68.546 1.00 61.04 132 GLU D C 1
ATOM 9408 O O . GLU D 1 155 ? 67.651 80.847 69.720 1.00 60.49 132 GLU D O 1
ATOM 9414 N N . PRO D 1 156 ? 68.115 80.706 67.498 1.00 64.82 133 PRO D N 1
ATOM 9415 C CA . PRO D 1 156 ? 69.319 79.872 67.597 1.00 65.20 133 PRO D CA 1
ATOM 9416 C C . PRO D 1 156 ? 70.274 80.281 68.708 1.00 69.31 133 PRO D C 1
ATOM 9417 O O . PRO D 1 156 ? 70.784 79.410 69.413 1.00 74.54 133 PRO D O 1
ATOM 9421 N N . GLY D 1 157 ? 70.492 81.580 68.875 1.00 69.34 134 GLY D N 1
ATOM 9422 C CA . GLY D 1 157 ? 71.377 82.070 69.915 1.00 70.72 134 GLY D CA 1
ATOM 9423 C C . GLY D 1 157 ? 70.889 81.715 71.304 1.00 67.88 134 GLY D C 1
ATOM 9424 O O . GLY D 1 157 ? 69.764 82.040 71.683 1.00 66.77 134 GLY D O 1
ATOM 9425 N N . VAL D 1 163 ? 65.096 86.899 75.821 1.00 61.25 140 VAL D N 1
ATOM 9426 C CA . VAL D 1 163 ? 65.192 88.359 75.744 1.00 64.07 140 VAL D CA 1
ATOM 9427 C C . VAL D 1 163 ? 66.470 88.820 75.040 1.00 63.78 140 VAL D C 1
ATOM 9428 O O . VAL D 1 163 ? 66.715 90.017 74.878 1.00 61.87 140 VAL D O 1
ATOM 9432 N N . SER D 1 164 ? 67.285 87.853 74.629 1.00 65.24 141 SER D N 1
ATOM 9433 C CA . SER D 1 164 ? 68.518 88.133 73.904 1.00 61.63 141 SER D CA 1
ATOM 9434 C C . SER D 1 164 ? 68.317 87.831 72.425 1.00 60.22 141 SER D C 1
ATOM 9435 O O . SER D 1 164 ? 69.275 87.534 71.707 1.00 58.74 141 SER D O 1
ATOM 9446 N N . LYS D 1 166 ? 67.568 88.252 68.426 1.00 50.18 143 LYS D N 1
ATOM 9447 C CA . LYS D 1 166 ? 68.282 89.109 67.489 1.00 53.96 143 LYS D CA 1
ATOM 9448 C C . LYS D 1 166 ? 67.479 89.502 66.257 1.00 52.80 143 LYS D C 1
ATOM 9449 O O . LYS D 1 166 ? 67.936 90.313 65.453 1.00 59.89 143 LYS D O 1
ATOM 9455 N N . LEU D 1 167 ? 66.292 88.930 66.102 1.00 46.68 144 LEU D N 1
ATOM 9456 C CA . LEU D 1 167 ? 65.423 89.319 65.003 1.00 44.25 144 LEU D CA 1
ATOM 9457 C C . LEU D 1 167 ? 65.098 90.806 65.139 1.00 44.49 144 LEU D C 1
ATOM 9458 O O . LEU D 1 167 ? 64.557 91.250 66.156 1.00 43.39 144 LEU D O 1
ATOM 9463 N N . LYS D 1 168 ? 65.453 91.595 64.136 1.00 43.54 145 LYS D N 1
ATOM 9464 C CA . LYS D 1 168 ? 65.216 93.020 64.273 1.00 49.19 145 LYS D CA 1
ATOM 9465 C C . LYS D 1 168 ? 64.068 93.488 63.389 1.00 54.45 145 LYS D C 1
ATOM 9466 O O . LYS D 1 168 ? 63.886 93.002 62.271 1.00 57.47 145 LYS D O 1
ATOM 9472 N N . ALA D 1 169 ? 63.278 94.413 63.919 1.00 54.86 146 ALA D N 1
ATOM 9473 C CA . ALA D 1 169 ? 62.194 95.027 63.170 1.00 57.14 146 ALA D CA 1
ATOM 9474 C C . ALA D 1 169 ? 62.449 96.529 63.077 1.00 62.24 146 ALA D C 1
ATOM 9475 O O . ALA D 1 169 ? 62.303 97.253 64.065 1.00 65.78 146 ALA D O 1
ATOM 9477 N N . ASP D 1 170 ? 62.847 96.991 61.895 1.00 60.14 147 ASP D N 1
ATOM 9478 C CA . ASP D 1 170 ? 63.178 98.401 61.704 1.00 62.65 147 ASP D CA 1
ATOM 9479 C C . ASP D 1 170 ? 62.022 99.205 61.126 1.00 63.55 147 ASP D C 1
ATOM 9480 O O . ASP D 1 170 ? 61.514 98.892 60.058 1.00 61.98 147 ASP D O 1
ATOM 9485 N N . LYS D 1 171 ? 61.616 100.251 61.836 1.00 63.40 148 LYS D N 1
ATOM 9486 C CA . LYS D 1 171 ? 60.554 101.117 61.359 1.00 65.34 148 LYS D CA 1
ATOM 9487 C C . LYS D 1 171 ? 61.026 101.919 60.151 1.00 66.20 148 LYS D C 1
ATOM 9488 O O . LYS D 1 171 ? 61.857 102.814 60.284 1.00 68.57 148 LYS D O 1
ATOM 9494 N N . ARG D 1 172 ? 60.512 101.589 58.971 1.00 65.45 149 ARG D N 1
ATOM 9495 C CA . ARG D 1 172 ? 60.761 102.413 57.791 1.00 68.78 149 ARG D CA 1
ATOM 9496 C C . ARG D 1 172 ? 59.431 102.887 57.208 1.00 71.45 149 ARG D C 1
ATOM 9497 O O . ARG D 1 172 ? 58.882 102.256 56.310 1.00 71.92 149 ARG D O 1
ATOM 9505 N N . GLY D 1 173 ? 58.910 103.993 57.731 1.00 75.43 150 GLY D N 1
ATOM 9506 C CA . GLY D 1 173 ? 57.676 104.567 57.224 1.00 79.70 150 GLY D CA 1
ATOM 9507 C C . GLY D 1 173 ? 56.449 103.988 57.896 1.00 80.39 150 GLY D C 1
ATOM 9508 O O . GLY D 1 173 ? 56.368 103.945 59.122 1.00 80.42 150 GLY D O 1
ATOM 9509 N N . ASP D 1 174 ? 55.489 103.541 57.092 1.00 82.85 151 ASP D N 1
ATOM 9510 C CA . ASP D 1 174 ? 54.299 102.879 57.619 1.00 86.38 151 ASP D CA 1
ATOM 9511 C C . ASP D 1 174 ? 54.531 101.373 57.712 1.00 83.03 151 ASP D C 1
ATOM 9512 O O . ASP D 1 174 ? 53.585 100.585 57.775 1.00 81.77 151 ASP D O 1
ATOM 9517 N N . ARG D 1 175 ? 55.803 100.984 57.721 1.00 81.62 152 ARG D N 1
ATOM 9518 C CA . ARG D 1 175 ? 56.181 99.578 57.702 1.00 76.81 152 ARG D CA 1
ATOM 9519 C C . ARG D 1 175 ? 57.297 99.263 58.695 1.00 68.44 152 ARG D C 1
ATOM 9520 O O . ARG D 1 175 ? 58.221 100.059 58.889 1.00 65.87 152 ARG D O 1
ATOM 9528 N N . TYR D 1 176 ? 57.194 98.098 59.327 1.00 60.60 153 TYR D N 1
ATOM 9529 C CA . TYR D 1 176 ? 58.309 97.521 60.064 1.00 56.02 153 TYR D CA 1
ATOM 9530 C C . TYR D 1 176 ? 58.967 96.467 59.186 1.00 54.19 153 TYR D C 1
ATOM 9531 O O . TYR D 1 176 ? 58.295 95.601 58.640 1.00 50.70 153 TYR D O 1
ATOM 9540 N N . VAL D 1 177 ? 60.283 96.543 59.049 1.00 55.47 154 VAL D N 1
ATOM 9541 C CA . VAL D 1 177 ? 61.024 95.612 58.207 1.00 51.59 154 VAL D CA 1
ATOM 9542 C C . VAL D 1 177 ? 61.754 94.592 59.066 1.00 49.06 154 VAL D C 1
ATOM 9543 O O . VAL D 1 177 ? 62.642 94.942 59.842 1.00 49.96 154 VAL D O 1
ATOM 9547 N N . LEU D 1 178 ? 61.361 93.330 58.923 1.00 47.33 155 LEU D N 1
ATOM 9548 C CA . LEU D 1 178 ? 61.893 92.247 59.737 1.00 45.85 155 LEU D CA 1
ATOM 9549 C C . LEU D 1 178 ? 63.079 91.556 59.069 1.00 48.42 155 LEU D C 1
ATOM 9550 O O . LEU D 1 178 ? 62.987 91.105 57.923 1.00 47.91 155 LEU D O 1
ATOM 9555 N N . ASN D 1 179 ? 64.193 91.490 59.794 1.00 49.35 156 ASN D N 1
ATOM 9556 C CA . ASN D 1 179 ? 65.376 90.764 59.347 1.00 43.46 156 ASN D CA 1
ATOM 9557 C C . ASN D 1 179 ? 65.964 89.900 60.459 1.00 47.35 156 ASN D C 1
ATOM 9558 O O . ASN D 1 179 ? 66.240 90.383 61.570 1.00 44.52 156 ASN D O 1
ATOM 9563 N N . GLY D 1 180 ? 66.144 88.620 60.149 1.00 40.42 157 GLY D N 1
ATOM 9564 C CA . GLY D 1 180 ? 66.708 87.678 61.090 1.00 42.74 157 GLY D CA 1
ATOM 9565 C C . GLY D 1 180 ? 66.101 86.301 60.926 1.00 42.62 157 GLY D C 1
ATOM 9566 O O . GLY D 1 180 ? 65.617 85.954 59.850 1.00 41.56 157 GLY D O 1
ATOM 9567 N N . SER D 1 181 ? 66.114 85.515 61.997 1.00 41.02 158 SER D N 1
ATOM 9568 C CA . SER D 1 181 ? 65.578 84.171 61.930 1.00 41.07 158 SER D CA 1
ATOM 9569 C C . SER D 1 181 ? 64.969 83.754 63.255 1.00 39.55 158 SER D C 1
ATOM 9570 O O . SER D 1 181 ? 65.278 84.331 64.298 1.00 38.02 158 SER D O 1
ATOM 9573 N N . LYS D 1 182 ? 64.081 82.763 63.185 1.00 32.95 159 LYS D N 1
ATOM 9574 C CA . LYS D 1 182 ? 63.541 82.099 64.356 1.00 28.83 159 LYS D CA 1
ATOM 9575 C C . LYS D 1 182 ? 63.775 80.603 64.190 1.00 30.88 159 LYS D C 1
ATOM 9576 O O . LYS D 1 182 ? 63.933 80.115 63.077 1.00 33.12 159 LYS D O 1
ATOM 9590 N N . TRP D 1 184 ? 62.971 76.352 65.573 1.00 27.14 161 TRP D N 1
ATOM 9591 C CA . TRP D 1 184 ? 62.147 75.358 66.227 1.00 28.54 161 TRP D CA 1
ATOM 9592 C C . TRP D 1 184 ? 60.700 75.761 66.284 1.00 31.82 161 TRP D C 1
ATOM 9593 O O . TRP D 1 184 ? 60.115 75.710 67.327 1.00 21.39 161 TRP D O 1
ATOM 9604 N N . ILE D 1 185 ? 60.114 76.151 65.167 1.00 28.11 162 ILE D N 1
ATOM 9605 C CA . ILE D 1 185 ? 58.748 76.655 65.200 1.00 25.01 162 ILE D CA 1
ATOM 9606 C C . ILE D 1 185 ? 57.754 75.565 64.829 1.00 25.13 162 ILE D C 1
ATOM 9607 O O . ILE D 1 185 ? 57.756 75.076 63.705 1.00 24.39 162 ILE D O 1
ATOM 9612 N N . THR D 1 186 ? 56.904 75.188 65.779 1.00 22.55 163 THR D N 1
ATOM 9613 C CA . THR D 1 186 ? 55.855 74.205 65.527 1.00 22.21 163 THR D CA 1
ATOM 9614 C C . THR D 1 186 ? 54.850 74.772 64.527 1.00 25.95 163 THR D C 1
ATOM 9615 O O . THR D 1 186 ? 54.345 75.885 64.714 1.00 28.69 163 THR D O 1
ATOM 9619 N N . ASN D 1 187 ? 54.588 73.994 63.474 1.00 28.12 164 ASN D N 1
ATOM 9620 C CA . ASN D 1 187 ? 53.770 74.384 62.316 1.00 24.49 164 ASN D CA 1
ATOM 9621 C C . ASN D 1 187 ? 54.481 75.373 61.402 1.00 26.27 164 ASN D C 1
ATOM 9622 O O . ASN D 1 187 ? 53.855 75.949 60.515 1.00 24.06 164 ASN D O 1
ATOM 9627 N N . GLY D 1 188 ? 55.777 75.577 61.640 1.00 30.18 165 GLY D N 1
ATOM 9628 C CA . GLY D 1 188 ? 56.610 76.454 60.821 1.00 29.38 165 GLY D CA 1
ATOM 9629 C C . GLY D 1 188 ? 56.409 76.403 59.307 1.00 34.20 165 GLY D C 1
ATOM 9630 O O . GLY D 1 188 ? 56.196 77.432 58.661 1.00 34.86 165 GLY D O 1
ATOM 9631 N N . PRO D 1 189 ? 56.493 75.203 58.718 1.00 32.52 166 PRO D N 1
ATOM 9632 C CA . PRO D 1 189 ? 56.377 75.130 57.254 1.00 32.05 166 PRO D CA 1
ATOM 9633 C C . PRO D 1 189 ? 54.972 75.388 56.709 1.00 30.89 166 PRO D C 1
ATOM 9634 O O . PRO D 1 189 ? 54.833 75.707 55.535 1.00 37.15 166 PRO D O 1
ATOM 9638 N N . ASP D 1 190 ? 53.946 75.263 57.543 1.00 32.02 167 ASP D N 1
ATOM 9639 C CA . ASP D 1 190 ? 52.559 75.348 57.075 1.00 35.06 167 ASP D CA 1
ATOM 9640 C C . ASP D 1 190 ? 51.827 76.615 57.526 1.00 37.73 167 ASP D C 1
ATOM 9641 O O . ASP D 1 190 ? 50.750 76.922 57.022 1.00 34.95 167 ASP D O 1
ATOM 9646 N N . ALA D 1 191 ? 52.379 77.316 58.510 1.00 39.33 168 ALA D N 1
ATOM 9647 C CA . ALA D 1 191 ? 51.650 78.409 59.143 1.00 35.97 168 ALA D CA 1
ATOM 9648 C C . ALA D 1 191 ? 51.319 79.545 58.171 1.00 32.31 168 ALA D C 1
ATOM 9649 O O . ALA D 1 191 ? 52.185 80.034 57.439 1.00 33.27 168 ALA D O 1
ATOM 9651 N N . ASP D 1 192 ? 50.051 79.942 58.165 1.00 28.84 169 ASP D N 1
ATOM 9652 C CA . ASP D 1 192 ? 49.594 81.080 57.383 1.00 34.22 169 ASP D CA 1
ATOM 9653 C C . ASP D 1 192 ? 49.673 82.365 58.201 1.00 33.35 169 ASP D C 1
ATOM 9654 O O . ASP D 1 192 ? 49.861 83.459 57.657 1.00 32.63 169 ASP D O 1
ATOM 9659 N N . VAL D 1 193 ? 49.506 82.220 59.513 1.00 33.72 170 VAL D N 1
ATOM 9660 C CA . VAL D 1 193 ? 49.513 83.356 60.418 1.00 34.24 170 VAL D CA 1
ATOM 9661 C C . VAL D 1 193 ? 50.436 83.058 61.582 1.00 32.42 170 VAL D C 1
ATOM 9662 O O . VAL D 1 193 ? 50.310 82.020 62.247 1.00 35.92 170 VAL D O 1
ATOM 9666 N N . LEU D 1 194 ? 51.381 83.961 61.817 1.00 33.13 171 LEU D N 1
ATOM 9667 C CA . LEU D 1 194 ? 52.363 83.761 62.875 1.00 35.73 171 LEU D CA 1
ATOM 9668 C C . LEU D 1 194 ? 52.448 84.945 63.843 1.00 39.64 171 LEU D C 1
ATOM 9669 O O . LEU D 1 194 ? 52.505 86.105 63.425 1.00 45.15 171 LEU D O 1
ATOM 9674 N N . VAL D 1 195 ? 52.440 84.649 65.138 1.00 37.83 172 VAL D N 1
ATOM 9675 C CA . VAL D 1 195 ? 52.769 85.657 66.138 1.00 40.01 172 VAL D CA 1
ATOM 9676 C C . VAL D 1 195 ? 54.275 85.612 66.284 1.00 36.39 172 VAL D C 1
ATOM 9677 O O . VAL D 1 195 ? 54.824 84.575 66.591 1.00 37.64 172 VAL D O 1
ATOM 9681 N N . VAL D 1 196 ? 54.946 86.727 66.025 1.00 34.56 173 VAL D N 1
ATOM 9682 C CA . VAL D 1 196 ? 56.396 86.727 65.908 1.00 32.47 173 VAL D CA 1
ATOM 9683 C C . VAL D 1 196 ? 57.002 87.834 66.759 1.00 38.45 173 VAL D C 1
ATOM 9684 O O . VAL D 1 196 ? 56.660 89.008 66.583 1.00 38.92 173 VAL D O 1
ATOM 9688 N N . TYR D 1 197 ? 57.896 87.480 67.683 1.00 41.72 174 TYR D N 1
ATOM 9689 C CA . TYR D 1 197 ? 58.516 88.521 68.522 1.00 38.89 174 TYR D CA 1
ATOM 9690 C C . TYR D 1 197 ? 59.808 89.026 67.914 1.00 36.10 174 TYR D C 1
ATOM 9691 O O . TYR D 1 197 ? 60.613 88.234 67.437 1.00 39.94 174 TYR D O 1
ATOM 9700 N N . ALA D 1 198 ? 60.010 90.340 67.938 1.00 38.25 175 ALA D N 1
ATOM 9701 C CA . ALA D 1 198 ? 61.224 90.933 67.380 1.00 37.96 175 ALA D CA 1
ATOM 9702 C C . ALA D 1 198 ? 61.715 92.137 68.192 1.00 43.81 175 ALA D C 1
ATOM 9703 O O . ALA D 1 198 ? 60.950 92.740 68.950 1.00 46.01 175 ALA D O 1
ATOM 9705 N N . LYS D 1 199 ? 62.989 92.484 68.028 1.00 41.40 176 LYS D N 1
ATOM 9706 C CA . LYS D 1 199 ? 63.559 93.651 68.704 1.00 51.36 176 LYS D CA 1
ATOM 9707 C C . LYS D 1 199 ? 63.377 94.926 67.889 1.00 52.31 176 LYS D C 1
ATOM 9708 O O . LYS D 1 199 ? 63.940 95.063 66.804 1.00 53.61 176 LYS D O 1
ATOM 9714 N N . THR D 1 200 ? 62.597 95.859 68.420 1.00 54.01 177 THR D N 1
ATOM 9715 C CA . THR D 1 200 ? 62.396 97.149 67.764 1.00 57.35 177 THR D CA 1
ATOM 9716 C C . THR D 1 200 ? 63.403 98.202 68.235 1.00 62.24 177 THR D C 1
ATOM 9717 O O . THR D 1 200 ? 63.560 99.249 67.602 1.00 54.83 177 THR D O 1
ATOM 9721 N N . ASP D 1 201 ? 64.089 97.903 69.336 1.00 66.04 178 ASP D N 1
ATOM 9722 C CA . ASP D 1 201 ? 65.104 98.790 69.901 1.00 71.58 178 ASP D CA 1
ATOM 9723 C C . ASP D 1 201 ? 65.866 98.105 71.031 1.00 74.51 178 ASP D C 1
ATOM 9724 O O . ASP D 1 201 ? 65.284 97.761 72.055 1.00 74.55 178 ASP D O 1
ATOM 9729 N N . PRO D 1 202 ? 67.178 97.912 70.850 1.00 78.03 179 PRO D N 1
ATOM 9730 C CA . PRO D 1 202 ? 68.041 97.380 71.908 1.00 76.81 179 PRO D CA 1
ATOM 9731 C C . PRO D 1 202 ? 68.766 98.493 72.668 1.00 74.71 179 PRO D C 1
ATOM 9732 O O . PRO D 1 202 ? 68.166 99.117 73.545 1.00 73.90 179 PRO D O 1
ATOM 9736 N N . GLY D 1 208 ? 61.851 97.213 74.676 1.00 58.13 185 GLY D N 1
ATOM 9737 C CA . GLY D 1 208 ? 62.592 96.940 73.454 1.00 58.59 185 GLY D CA 1
ATOM 9738 C C . GLY D 1 208 ? 62.010 95.892 72.503 1.00 57.38 185 GLY D C 1
ATOM 9739 O O . GLY D 1 208 ? 62.350 95.870 71.317 1.00 57.41 185 GLY D O 1
ATOM 9740 N N . ILE D 1 209 ? 61.134 95.030 73.010 1.00 49.49 186 ILE D N 1
ATOM 9741 C CA . ILE D 1 209 ? 60.570 93.945 72.208 1.00 49.07 186 ILE D CA 1
ATOM 9742 C C . ILE D 1 209 ? 59.117 94.218 71.796 1.00 49.72 186 ILE D C 1
ATOM 9743 O O . ILE D 1 209 ? 58.359 94.866 72.527 1.00 44.67 186 ILE D O 1
ATOM 9748 N N . THR D 1 210 ? 58.751 93.738 70.609 1.00 46.47 187 THR D N 1
ATOM 9749 C CA . THR D 1 210 ? 57.421 93.941 70.056 1.00 43.61 187 THR D CA 1
ATOM 9750 C C . THR D 1 210 ? 56.947 92.652 69.399 1.00 43.96 187 THR D C 1
ATOM 9751 O O . THR D 1 210 ? 57.732 91.947 68.769 1.00 45.57 187 THR D O 1
ATOM 9755 N N . ALA D 1 211 ? 55.666 92.338 69.562 1.00 44.49 188 ALA D N 1
ATOM 9756 C CA . ALA D 1 211 ? 55.060 91.198 68.889 1.00 40.30 188 ALA D CA 1
ATOM 9757 C C . ALA D 1 211 ? 54.325 91.642 67.625 1.00 45.23 188 ALA D C 1
ATOM 9758 O O . ALA D 1 211 ? 53.697 92.706 67.594 1.00 52.82 188 ALA D O 1
ATOM 9760 N N . PHE D 1 212 ? 54.401 90.811 66.593 1.00 40.60 189 PHE D N 1
ATOM 9761 C CA . PHE D 1 212 ? 53.801 91.122 65.310 1.00 42.07 189 PHE D CA 1
ATOM 9762 C C . PHE D 1 212 ? 52.922 89.987 64.794 1.00 40.09 189 PHE D C 1
ATOM 9763 O O . PHE D 1 212 ? 53.149 88.823 65.096 1.00 36.39 189 PHE D O 1
ATOM 9771 N N . LEU D 1 213 ? 51.921 90.345 64.002 1.00 42.89 190 LEU D N 1
ATOM 9772 C CA . LEU D 1 213 ? 51.189 89.369 63.219 1.00 42.58 190 LEU D CA 1
ATOM 9773 C C . LEU D 1 213 ? 51.823 89.347 61.834 1.00 40.16 190 LEU D C 1
ATOM 9774 O O . LEU D 1 213 ? 51.858 90.367 61.152 1.00 38.39 190 LEU D O 1
ATOM 9779 N N . VAL D 1 214 ? 52.348 88.190 61.438 1.00 37.08 191 VAL D N 1
ATOM 9780 C CA . VAL D 1 214 ? 52.992 88.038 60.137 1.00 38.35 191 VAL D CA 1
ATOM 9781 C C . VAL D 1 214 ? 52.215 87.052 59.269 1.00 41.62 191 VAL D C 1
ATOM 9782 O O . VAL D 1 214 ? 51.748 86.011 59.753 1.00 41.60 191 VAL D O 1
ATOM 9786 N N . GLU D 1 215 ? 52.068 87.392 57.992 1.00 41.36 192 GLU D N 1
ATOM 9787 C CA . GLU D 1 215 ? 51.437 86.495 57.036 1.00 43.02 192 GLU D CA 1
ATOM 9788 C C . GLU D 1 215 ? 52.475 85.736 56.222 1.00 40.31 192 GLU D C 1
ATOM 9789 O O . GLU D 1 215 ? 53.480 86.307 55.789 1.00 43.10 192 GLU D O 1
ATOM 9795 N N . LYS D 1 216 ? 52.219 84.446 56.023 1.00 42.29 193 LYS D N 1
ATOM 9796 C CA . LYS D 1 216 ? 52.984 83.628 55.086 1.00 47.32 193 LYS D CA 1
ATOM 9797 C C . LYS D 1 216 ? 53.183 84.357 53.755 1.00 47.45 193 LYS D C 1
ATOM 9798 O O . LYS D 1 216 ? 54.253 84.292 53.151 1.00 45.70 193 LYS D O 1
ATOM 9804 N N . ALA D 1 217 ? 52.143 85.061 53.316 1.00 50.69 194 ALA D N 1
ATOM 9805 C CA . ALA D 1 217 ? 52.162 85.768 52.037 1.00 52.77 194 ALA D CA 1
ATOM 9806 C C . ALA D 1 217 ? 53.016 87.039 52.026 1.00 50.93 194 ALA D C 1
ATOM 9807 O O . ALA D 1 217 ? 53.310 87.565 50.958 1.00 53.83 194 ALA D O 1
ATOM 9809 N N . PHE D 1 218 ? 53.396 87.546 53.196 1.00 47.57 195 PHE D N 1
ATOM 9810 C CA . PHE D 1 218 ? 54.274 88.716 53.245 1.00 48.19 195 PHE D CA 1
ATOM 9811 C C . PHE D 1 218 ? 55.592 88.388 52.556 1.00 50.11 195 PHE D C 1
ATOM 9812 O O . PHE D 1 218 ? 56.242 87.409 52.903 1.00 52.54 195 PHE D O 1
ATOM 9820 N N . PRO D 1 219 ? 55.987 89.199 51.566 1.00 48.57 196 PRO D N 1
ATOM 9821 C CA . PRO D 1 219 ? 57.269 88.948 50.901 1.00 46.65 196 PRO D CA 1
ATOM 9822 C C . PRO D 1 219 ? 58.430 89.031 51.895 1.00 47.22 196 PRO D C 1
ATOM 9823 O O . PRO D 1 219 ? 58.372 89.801 52.852 1.00 49.53 196 PRO D O 1
ATOM 9827 N N . GLY D 1 220 ? 59.463 88.226 51.681 1.00 47.80 197 GLY D N 1
ATOM 9828 C CA . GLY D 1 220 ? 60.611 88.213 52.570 1.00 48.80 197 GLY D CA 1
ATOM 9829 C C . GLY D 1 220 ? 60.475 87.212 53.703 1.00 47.41 197 GLY D C 1
ATOM 9830 O O . GLY D 1 220 ? 61.404 87.016 54.490 1.00 48.61 197 GLY D O 1
ATOM 9831 N N . PHE D 1 221 ? 59.314 86.572 53.791 1.00 47.90 198 PHE D N 1
ATOM 9832 C CA . PHE D 1 221 ? 59.092 85.550 54.810 1.00 42.76 198 PHE D CA 1
ATOM 9833 C C . PHE D 1 221 ? 59.266 84.169 54.213 1.00 37.94 198 PHE D C 1
ATOM 9834 O O . PHE D 1 221 ? 58.623 83.833 53.223 1.00 37.78 198 PHE D O 1
ATOM 9842 N N . SER D 1 222 ? 60.114 83.346 54.813 1.00 36.67 199 SER D N 1
ATOM 9843 C CA . SER D 1 222 ? 60.260 81.997 54.287 1.00 35.95 199 SER D CA 1
ATOM 9844 C C . SER D 1 222 ? 60.467 80.983 55.392 1.00 38.47 199 SER D C 1
ATOM 9845 O O . SER D 1 222 ? 61.101 81.261 56.406 1.00 37.17 199 SER D O 1
ATOM 9848 N N . ALA D 1 223 ? 59.916 79.798 55.199 1.00 43.99 200 ALA D N 1
ATOM 9849 C CA . ALA D 1 223 ? 60.061 78.745 56.183 1.00 38.51 200 ALA D CA 1
ATOM 9850 C C . ALA D 1 223 ? 61.153 77.796 55.702 1.00 38.90 200 ALA D C 1
ATOM 9851 O O . ALA D 1 223 ? 61.318 77.604 54.508 1.00 40.04 200 ALA D O 1
ATOM 9853 N N . GLY D 1 224 ? 61.907 77.216 56.624 1.00 35.60 201 GLY D N 1
ATOM 9854 C CA . GLY D 1 224 ? 62.929 76.256 56.247 1.00 34.68 201 GLY D CA 1
ATOM 9855 C C . GLY D 1 224 ? 62.328 74.864 56.155 1.00 33.25 201 GLY D C 1
ATOM 9856 O O . GLY D 1 224 ? 61.145 74.686 56.420 1.00 32.78 201 GLY D O 1
ATOM 9857 N N . GLN D 1 225 ? 63.125 73.874 55.774 1.00 36.02 202 GLN D N 1
ATOM 9858 C CA . GLN D 1 225 ? 62.604 72.515 55.687 1.00 42.89 202 GLN D CA 1
ATOM 9859 C C . GLN D 1 225 ? 62.349 71.937 57.085 1.00 39.31 202 GLN D C 1
ATOM 9860 O O . GLN D 1 225 ? 62.990 72.340 58.074 1.00 31.90 202 GLN D O 1
ATOM 9866 N N . LYS D 1 226 ? 61.405 71.006 57.165 1.00 34.16 203 LYS D N 1
ATOM 9867 C CA . LYS D 1 226 ? 61.025 70.426 58.444 1.00 32.69 203 LYS D CA 1
ATOM 9868 C C . LYS D 1 226 ? 62.190 69.675 59.071 1.00 32.31 203 LYS D C 1
ATOM 9869 O O . LYS D 1 226 ? 62.997 69.063 58.369 1.00 32.39 203 LYS D O 1
ATOM 9875 N N . LEU D 1 227 ? 62.279 69.744 60.396 1.00 30.94 204 LEU D N 1
ATOM 9876 C CA . LEU D 1 227 ? 63.318 69.043 61.147 1.00 27.78 204 LEU D CA 1
ATOM 9877 C C . LEU D 1 227 ? 63.063 67.552 61.177 1.00 23.14 204 LEU D C 1
ATOM 9878 O O . LEU D 1 227 ? 61.936 67.104 60.995 1.00 21.75 204 LEU D O 1
ATOM 9883 N N . ASP D 1 228 ? 64.127 66.802 61.448 1.00 24.99 205 ASP D N 1
ATOM 9884 C CA . ASP D 1 228 ? 64.094 65.351 61.584 1.00 22.56 205 ASP D CA 1
ATOM 9885 C C . ASP D 1 228 ? 64.313 65.004 63.072 1.00 24.50 205 ASP D C 1
ATOM 9886 O O . ASP D 1 228 ? 65.452 64.872 63.528 1.00 23.17 205 ASP D O 1
ATOM 9891 N N . LYS D 1 229 ? 63.212 64.848 63.802 1.00 25.65 206 LYS D N 1
ATOM 9892 C CA . LYS D 1 229 ? 63.228 64.764 65.265 1.00 28.40 206 LYS D CA 1
ATOM 9893 C C . LYS D 1 229 ? 63.045 63.351 65.814 1.00 26.24 206 LYS D C 1
ATOM 9894 O O . LYS D 1 229 ? 62.486 62.477 65.144 1.00 22.76 206 LYS D O 1
ATOM 9900 N N . LEU D 1 230 ? 63.532 63.145 67.039 1.00 25.76 207 LEU D N 1
ATOM 9901 C CA . LEU D 1 230 ? 63.399 61.873 67.742 1.00 20.64 207 LEU D CA 1
ATOM 9902 C C . LEU D 1 230 ? 61.942 61.439 67.826 1.00 19.76 207 LEU D C 1
ATOM 9903 O O . LEU D 1 230 ? 61.598 60.272 67.588 1.00 20.26 207 LEU D O 1
ATOM 9908 N N . GLY D 1 231 ? 61.089 62.380 68.201 1.00 17.89 208 GLY D N 1
ATOM 9909 C CA . GLY D 1 231 ? 59.665 62.113 68.295 1.00 16.23 208 GLY D CA 1
ATOM 9910 C C . GLY D 1 231 ? 58.932 63.369 67.899 1.00 16.76 208 GLY D C 1
ATOM 9911 O O . GLY D 1 231 ? 59.558 64.298 67.385 1.00 19.52 208 GLY D O 1
ATOM 9920 N N . ARG D 1 233 ? 57.166 63.455 65.488 1.00 22.29 210 ARG D N 1
ATOM 9921 C CA . ARG D 1 233 ? 57.476 63.418 64.066 1.00 23.77 210 ARG D CA 1
ATOM 9922 C C . ARG D 1 233 ? 56.310 63.857 63.175 1.00 27.63 210 ARG D C 1
ATOM 9923 O O . ARG D 1 233 ? 56.516 64.465 62.127 1.00 41.11 210 ARG D O 1
ATOM 9931 N N . GLY D 1 234 ? 55.082 63.603 63.575 1.00 21.69 211 GLY D N 1
ATOM 9932 C CA . GLY D 1 234 ? 53.990 64.182 62.788 1.00 32.91 211 GLY D CA 1
ATOM 9933 C C . GLY D 1 234 ? 53.768 65.69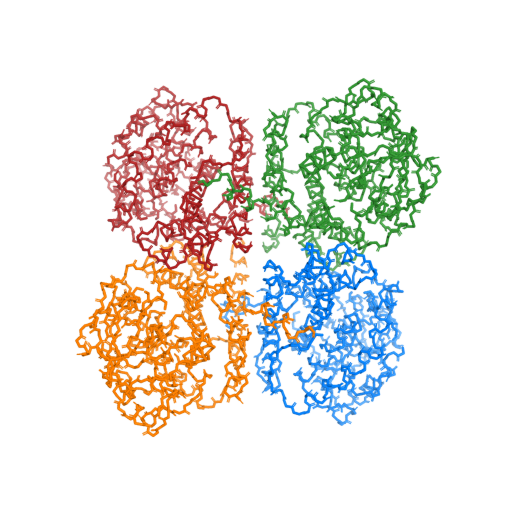3 62.969 1.00 32.69 211 GLY D C 1
ATOM 9934 O O . GLY D 1 234 ? 52.824 66.271 62.443 1.00 26.98 211 GLY D O 1
ATOM 9935 N N . SER D 1 235 ? 54.633 66.347 63.730 1.00 31.40 212 SER D N 1
ATOM 9936 C CA . SER D 1 235 ? 54.445 67.753 64.015 1.00 29.20 212 SER D CA 1
ATOM 9937 C C . SER D 1 235 ? 55.521 68.565 63.293 1.00 28.78 212 SER D C 1
ATOM 9938 O O . SER D 1 235 ? 56.706 68.468 63.613 1.00 28.00 212 SER D O 1
ATOM 9941 N N . ASN D 1 236 ? 55.098 69.365 62.320 1.00 24.22 213 ASN D N 1
ATOM 9942 C CA . ASN D 1 236 ? 56.033 70.014 61.400 1.00 28.18 213 ASN D CA 1
ATOM 9943 C C . ASN D 1 236 ? 56.743 71.208 62.013 1.00 30.46 213 ASN D C 1
ATOM 9944 O O . ASN D 1 236 ? 56.171 72.293 62.168 1.00 31.13 213 ASN D O 1
ATOM 9949 N N . THR D 1 237 ? 58.006 71.004 62.342 1.00 24.77 214 THR D N 1
ATOM 9950 C CA . THR D 1 237 ? 58.794 72.032 62.982 1.00 25.61 214 THR D CA 1
ATOM 9951 C C . THR D 1 237 ? 59.818 72.528 61.994 1.00 25.46 214 THR D C 1
ATOM 9952 O O . THR D 1 237 ? 60.443 71.721 61.311 1.00 21.63 214 THR D O 1
ATOM 9956 N N . SER D 1 238 ? 60.008 73.843 61.927 1.00 25.88 215 SER D N 1
ATOM 9957 C CA . SER D 1 238 ? 61.081 74.400 61.102 1.00 29.77 215 SER D CA 1
ATOM 9958 C C . SER D 1 238 ? 61.687 75.680 61.671 1.00 32.19 215 SER D C 1
ATOM 9959 O O . SER D 1 238 ? 61.193 76.250 62.647 1.00 30.24 215 SER D O 1
ATOM 9962 N N . GLU D 1 239 ? 62.766 76.132 61.044 1.00 30.38 216 GLU D N 1
ATOM 9963 C CA . GLU D 1 239 ? 63.225 77.490 61.264 1.00 31.92 216 GLU D CA 1
ATOM 9964 C C . GLU D 1 239 ? 62.404 78.437 60.390 1.00 31.37 216 GLU D C 1
ATOM 9965 O O . GLU D 1 239 ? 61.726 78.015 59.449 1.00 30.13 216 GLU D O 1
ATOM 9971 N N . LEU D 1 240 ? 62.463 79.718 60.721 1.00 32.43 217 LEU D N 1
ATOM 9972 C CA . LEU D 1 240 ? 61.894 80.754 59.880 1.00 37.55 217 LEU D CA 1
ATOM 9973 C C . LEU D 1 240 ? 62.995 81.737 59.538 1.00 40.77 217 LEU D C 1
ATOM 9974 O O . LEU D 1 240 ? 63.916 81.953 60.329 1.00 44.71 217 LEU D O 1
ATOM 9979 N N . ILE D 1 241 ? 62.892 82.332 58.359 1.00 36.22 218 ILE D N 1
ATOM 9980 C CA . ILE D 1 241 ? 63.853 83.321 57.898 1.00 38.32 218 ILE D CA 1
ATOM 9981 C C . ILE D 1 241 ? 63.110 84.553 57.394 1.00 34.56 218 ILE D C 1
ATOM 9982 O O . ILE D 1 241 ? 62.189 84.448 56.586 1.00 34.56 218 ILE D O 1
ATOM 9987 N N . PHE D 1 242 ? 63.520 85.710 57.892 1.00 35.44 219 PHE D N 1
ATOM 9988 C CA . PHE D 1 242 ? 62.952 86.982 57.502 1.00 36.78 219 PHE D CA 1
ATOM 9989 C C . PHE D 1 242 ? 64.058 87.798 56.832 1.00 48.51 219 PHE D C 1
ATOM 9990 O O . PHE D 1 242 ? 65.071 88.129 57.460 1.00 48.21 219 PHE D O 1
ATOM 9998 N N . THR D 1 243 ? 63.881 88.095 55.549 1.00 46.77 220 THR D N 1
ATOM 9999 C CA . THR D 1 243 ? 64.823 88.946 54.847 1.00 48.35 220 THR D CA 1
ATOM 10000 C C . THR D 1 243 ? 64.049 90.117 54.264 1.00 51.45 220 THR D C 1
ATOM 10001 O O . THR D 1 243 ? 63.337 89.975 53.265 1.00 52.97 220 THR D O 1
ATOM 10005 N N . ASP D 1 244 ? 64.179 91.270 54.913 1.00 50.82 221 ASP D N 1
ATOM 10006 C CA . ASP D 1 244 ? 63.439 92.466 54.531 1.00 49.63 221 ASP D CA 1
ATOM 10007 C C . ASP D 1 244 ? 61.933 92.202 54.439 1.00 49.24 221 ASP D C 1
ATOM 10008 O O . ASP D 1 244 ? 61.272 92.587 53.475 1.00 46.67 221 ASP D O 1
ATOM 10013 N N . CYS D 1 245 ? 61.399 91.539 55.459 1.00 45.96 222 CYS D N 1
ATOM 10014 C CA . CYS D 1 245 ? 59.985 91.196 55.490 1.00 44.23 222 CYS D CA 1
ATOM 10015 C C . CYS D 1 245 ? 59.168 92.371 56.017 1.00 47.86 222 CYS D C 1
ATOM 10016 O O . CYS D 1 245 ? 59.291 92.750 57.184 1.00 48.02 222 CYS D O 1
ATOM 10019 N N . GLU D 1 246 ? 58.331 92.944 55.157 1.00 45.64 223 GLU D N 1
ATOM 10020 C CA . GLU D 1 246 ? 57.526 94.093 55.540 1.00 45.88 223 GLU D CA 1
ATOM 10021 C C . GLU D 1 246 ? 56.236 93.710 56.265 1.00 51.16 223 GLU D C 1
ATOM 10022 O O . GLU D 1 246 ? 55.411 92.953 55.758 1.00 50.71 223 GLU D O 1
ATOM 10028 N N . VAL D 1 247 ? 56.085 94.247 57.468 1.00 53.10 224 VAL D N 1
ATOM 10029 C CA . VAL D 1 247 ? 54.890 94.065 58.275 1.00 50.88 224 VAL D CA 1
ATOM 10030 C C . VAL D 1 247 ? 54.253 95.434 58.481 1.00 47.83 224 VAL D C 1
ATOM 10031 O O . VAL D 1 247 ? 54.908 96.359 58.951 1.00 49.37 224 VAL D O 1
ATOM 10035 N N . PRO D 1 248 ? 52.978 95.582 58.107 1.00 50.27 225 PRO D N 1
ATOM 10036 C CA . PRO D 1 248 ? 52.328 96.885 58.295 1.00 51.56 225 PRO D CA 1
ATOM 10037 C C . PRO D 1 248 ? 52.189 97.209 59.781 1.00 54.56 225 PRO D C 1
ATOM 10038 O O . PRO D 1 248 ? 52.228 96.292 60.610 1.00 50.85 225 PRO D O 1
ATOM 10042 N N . GLU D 1 249 ? 52.041 98.486 60.121 1.00 56.86 226 GLU D N 1
ATOM 10043 C CA . GLU D 1 249 ? 52.043 98.870 61.527 1.00 57.99 226 GLU D CA 1
ATOM 10044 C C . GLU D 1 249 ? 50.763 98.458 62.244 1.00 56.47 226 GLU D C 1
ATOM 10045 O O . GLU D 1 249 ? 50.745 98.337 63.467 1.00 57.92 226 GLU D O 1
ATOM 10051 N N . GLU D 1 250 ? 49.697 98.227 61.484 1.00 53.68 227 GLU D N 1
ATOM 10052 C CA . GLU D 1 250 ? 48.459 97.747 62.082 1.00 53.91 227 GLU D CA 1
ATOM 10053 C C . GLU D 1 250 ? 48.555 96.266 62.461 1.00 52.14 227 GLU D C 1
ATOM 10054 O O . GLU D 1 250 ? 47.599 95.694 62.982 1.00 53.22 227 GLU D O 1
ATOM 10060 N N . ASN D 1 251 ? 49.709 95.654 62.200 1.00 50.01 228 ASN D N 1
ATOM 10061 C CA . ASN D 1 251 ? 49.956 94.266 62.599 1.00 51.26 228 ASN D CA 1
ATOM 10062 C C . ASN D 1 251 ? 50.826 94.134 63.850 1.00 51.04 228 ASN D C 1
ATOM 10063 O O . ASN D 1 251 ? 51.276 93.043 64.192 1.00 56.60 228 ASN D O 1
ATOM 10068 N N . VAL D 1 252 ? 51.075 95.251 64.520 1.00 51.46 229 VAL D N 1
ATOM 10069 C CA . VAL D 1 252 ? 51.727 95.219 65.819 1.00 50.59 229 VAL D CA 1
ATOM 10070 C C . VAL D 1 252 ? 50.750 94.626 66.818 1.00 52.76 229 VAL D C 1
ATOM 10071 O O . VAL D 1 252 ? 49.592 95.040 66.882 1.00 58.84 229 VAL D O 1
ATOM 10075 N N . LEU D 1 253 ? 51.210 93.648 67.589 1.00 53.53 230 LEU D N 1
ATOM 10076 C CA . LEU D 1 253 ? 50.340 92.968 68.539 1.00 56.37 230 LEU D CA 1
ATOM 10077 C C . LEU D 1 253 ? 50.650 93.363 69.984 1.00 57.71 230 LEU D C 1
ATOM 10078 O O . LEU D 1 253 ? 51.663 92.950 70.547 1.00 57.58 230 LEU D O 1
ATOM 10083 N N . GLY D 1 254 ? 49.775 94.172 70.574 1.00 57.36 231 GLY D N 1
ATOM 10084 C CA . GLY D 1 254 ? 49.883 94.491 71.985 1.00 57.14 231 GLY D CA 1
ATOM 10085 C C . GLY D 1 254 ? 50.618 95.778 72.300 1.00 61.09 231 GLY D C 1
ATOM 10086 O O . GLY D 1 254 ? 50.720 96.170 73.465 1.00 70.30 231 GLY D O 1
ATOM 10087 N N . GLY D 1 255 ? 51.137 96.438 71.272 1.00 58.24 232 GLY D N 1
ATOM 10088 C CA . GLY D 1 255 ? 51.787 97.722 71.460 1.00 59.76 232 GLY D CA 1
ATOM 10089 C C . GLY D 1 255 ? 53.296 97.678 71.333 1.00 57.95 232 GLY D C 1
ATOM 10090 O O . GLY D 1 255 ? 53.943 96.787 71.875 1.00 57.86 232 GLY D O 1
ATOM 10091 N N . VAL D 1 256 ? 53.854 98.649 70.615 1.00 57.31 233 VAL D N 1
ATOM 10092 C CA . VAL D 1 256 ? 55.298 98.730 70.405 1.00 57.07 233 VAL D CA 1
ATOM 10093 C C . VAL D 1 256 ? 56.090 98.768 71.717 1.00 60.38 233 VAL D C 1
ATOM 10094 O O . VAL D 1 256 ? 55.813 99.579 72.600 1.00 62.88 233 VAL D O 1
ATOM 10098 N N . GLY D 1 257 ? 57.070 97.877 71.845 1.00 56.45 234 GLY D N 1
ATOM 10099 C CA . GLY D 1 257 ? 57.899 97.839 73.036 1.00 57.71 234 GLY D CA 1
ATOM 10100 C C . GLY D 1 257 ? 57.254 97.095 74.194 1.00 57.66 234 GLY D C 1
ATOM 10101 O O . GLY D 1 257 ? 57.823 97.026 75.282 1.00 59.02 234 GLY D O 1
ATOM 10102 N N . GLU D 1 258 ? 56.068 96.537 73.962 1.00 55.07 235 GLU D N 1
ATOM 10103 C CA . GLU D 1 258 ? 55.330 95.828 75.010 1.00 57.75 235 GLU D CA 1
ATOM 10104 C C . GLU D 1 258 ? 55.260 94.326 74.747 1.00 54.06 235 GLU D C 1
ATOM 10105 O O . GLU D 1 258 ? 54.444 93.616 75.338 1.00 52.37 235 GLU D O 1
ATOM 10111 N N . GLY D 1 259 ? 56.122 93.847 73.854 1.00 51.58 236 GLY D N 1
ATOM 10112 C CA . GLY D 1 259 ? 56.129 92.451 73.472 1.00 40.58 236 GLY D CA 1
ATOM 10113 C C . GLY D 1 259 ? 56.387 91.528 74.645 1.00 43.39 236 GLY D C 1
ATOM 10114 O O . GLY D 1 259 ? 55.893 90.413 74.662 1.00 38.70 236 GLY D O 1
ATOM 10115 N N . VAL D 1 260 ? 57.154 91.989 75.632 1.00 47.87 237 VAL D N 1
ATOM 10116 C CA . VAL D 1 260 ? 57.542 91.131 76.749 1.00 48.12 237 VAL D CA 1
ATOM 10117 C C . VAL D 1 260 ? 56.381 90.880 77.726 1.00 50.46 237 VAL D C 1
ATOM 10118 O O . VAL D 1 260 ? 56.257 89.785 78.286 1.00 49.20 237 VAL D O 1
ATOM 10122 N N . LYS D 1 261 ? 55.512 91.874 77.896 1.00 53.50 238 LYS D N 1
ATOM 10123 C CA . LYS D 1 261 ? 54.266 91.675 78.637 1.00 57.79 238 LYS D CA 1
ATOM 10124 C C . LYS D 1 261 ? 53.372 90.669 77.906 1.00 58.13 238 LYS D C 1
ATOM 10125 O O . LYS D 1 261 ? 52.873 89.705 78.506 1.00 64.07 238 LYS D O 1
ATOM 10131 N N . VAL D 1 262 ? 53.202 90.892 76.603 1.00 51.31 239 VAL D N 1
ATOM 10132 C CA . VAL D 1 262 ? 52.445 89.994 75.728 1.00 46.67 239 VAL D CA 1
ATOM 10133 C C . VAL D 1 262 ? 52.940 88.546 75.769 1.00 46.64 239 VAL D C 1
ATOM 10134 O O . VAL D 1 262 ? 52.146 87.610 75.802 1.00 51.09 239 VAL D O 1
ATOM 10138 N N . LEU D 1 263 ? 54.254 88.373 75.768 1.00 45.66 240 LEU D N 1
ATOM 10139 C CA . LEU D 1 263 ? 54.877 87.055 75.791 1.00 47.05 240 LEU D CA 1
ATOM 10140 C C . LEU D 1 263 ? 54.673 86.386 77.156 1.00 57.21 240 LEU D C 1
ATOM 10141 O O . LEU D 1 263 ? 54.198 85.229 77.257 1.00 59.91 240 LEU D O 1
ATOM 10154 N N . SER D 1 265 ? 52.614 86.956 79.549 1.00 62.70 242 SER D N 1
ATOM 10155 C CA . SER D 1 265 ? 51.244 86.504 79.536 1.00 61.93 242 SER D CA 1
ATOM 10156 C C . SER D 1 265 ? 51.111 85.355 78.544 1.00 60.26 242 SER D C 1
ATOM 10157 O O . SER D 1 265 ? 51.457 85.484 77.363 1.00 57.42 242 SER D O 1
ATOM 10160 N N . GLY D 1 266 ? 50.637 84.213 79.018 1.00 58.40 243 GLY D N 1
ATOM 10161 C CA . GLY D 1 266 ? 50.377 83.129 78.100 1.00 60.32 243 GLY D CA 1
ATOM 10162 C C . GLY D 1 266 ? 51.606 82.320 77.752 1.00 61.88 243 GLY D C 1
ATOM 10163 O O . GLY D 1 266 ? 51.505 81.340 77.012 1.00 57.90 243 GLY D O 1
ATOM 10164 N N . LEU D 1 267 ? 52.774 82.722 78.249 1.00 64.02 244 LEU D N 1
ATOM 10165 C CA . LEU D 1 267 ? 53.743 81.680 78.541 1.00 58.86 244 LEU D CA 1
ATOM 10166 C C . LEU D 1 267 ? 53.032 80.830 79.597 1.00 50.90 244 LEU D C 1
ATOM 10167 O O . LEU D 1 267 ? 53.058 79.603 79.536 1.00 47.44 244 LEU D O 1
ATOM 10172 N N . ASP D 1 268 ? 52.358 81.501 80.533 1.00 46.61 245 ASP D N 1
ATOM 10173 C CA . ASP D 1 268 ? 51.588 80.828 81.582 1.00 46.46 245 ASP D CA 1
ATOM 10174 C C . ASP D 1 268 ? 50.496 79.906 81.029 1.00 50.33 245 ASP D C 1
ATOM 10175 O O . ASP D 1 268 ? 50.515 78.685 81.252 1.00 48.77 245 ASP D O 1
ATOM 10180 N N . TYR D 1 269 ? 49.541 80.505 80.316 1.00 50.13 246 TYR D N 1
ATOM 10181 C CA . TYR D 1 269 ? 48.448 79.756 79.712 1.00 43.54 246 TYR D CA 1
ATOM 10182 C C . TYR D 1 269 ? 48.979 78.693 78.771 1.00 36.31 246 TYR D C 1
ATOM 10183 O O . TYR D 1 269 ? 48.437 77.580 78.725 1.00 36.58 246 TYR D O 1
ATOM 10192 N N . GLU D 1 270 ? 50.043 79.019 78.035 1.00 32.84 247 GLU D N 1
ATOM 10193 C CA . GLU D 1 270 ? 50.710 78.001 77.240 1.00 28.81 247 GLU D CA 1
ATOM 10194 C C . GLU D 1 270 ? 51.120 76.815 78.098 1.00 27.17 247 GLU D C 1
ATOM 10195 O O . GLU D 1 270 ? 50.949 75.672 77.696 1.00 31.37 247 GLU D O 1
ATOM 10201 N N . ARG D 1 271 ? 51.693 77.086 79.265 1.00 25.93 248 ARG D N 1
ATOM 10202 C CA . ARG D 1 271 ? 52.238 76.015 80.092 1.00 30.90 248 ARG D CA 1
ATOM 10203 C C . ARG D 1 271 ? 51.120 75.130 80.588 1.00 24.61 248 ARG D C 1
ATOM 10204 O O . ARG D 1 271 ? 51.225 73.897 80.568 1.00 25.05 248 ARG D O 1
ATOM 10212 N N . VAL D 1 272 ? 50.032 75.767 80.991 1.00 26.09 249 VAL D N 1
ATOM 10213 C CA . VAL D 1 272 ? 48.886 75.029 81.462 1.00 29.23 249 VAL D CA 1
ATOM 10214 C C . VAL D 1 272 ? 48.351 74.119 80.356 1.00 27.08 249 VAL D C 1
ATOM 10215 O O . VAL D 1 272 ? 48.227 72.910 80.531 1.00 24.59 249 VAL D O 1
ATOM 10219 N N . VAL D 1 273 ? 48.052 74.703 79.205 1.00 25.75 250 VAL D N 1
ATOM 10220 C CA . VAL D 1 273 ? 47.467 73.919 78.137 1.00 25.65 250 VAL D CA 1
ATOM 10221 C C . VAL D 1 273 ? 48.422 72.836 77.617 1.00 26.89 250 VAL D C 1
ATOM 10222 O O . VAL D 1 273 ? 48.022 71.700 77.364 1.00 29.70 250 VAL D O 1
ATOM 10226 N N . LEU D 1 274 ? 49.695 73.176 77.492 1.00 22.47 251 LEU D N 1
ATOM 10227 C CA . LEU D 1 274 ? 50.658 72.226 76.962 1.00 25.00 251 LEU D CA 1
ATOM 10228 C C . LEU D 1 274 ? 50.869 71.056 77.919 1.00 25.28 251 LEU D C 1
ATOM 10229 O O . LEU D 1 274 ? 51.106 69.933 77.473 1.00 18.98 251 LEU D O 1
ATOM 10234 N N . SER D 1 275 ? 50.758 71.312 79.224 1.00 22.60 252 SER D N 1
ATOM 10235 C CA . SER D 1 275 ? 50.948 70.237 80.195 1.00 25.38 252 SER D CA 1
ATOM 10236 C C . SER D 1 275 ? 49.941 69.090 79.979 1.00 25.17 252 SER D C 1
ATOM 10237 O O . SER D 1 275 ? 50.153 67.972 80.433 1.00 21.14 252 SER D O 1
ATOM 10240 N N . ALA D 1 276 ? 48.862 69.356 79.251 1.00 22.42 253 ALA D N 1
ATOM 10241 C CA . ALA D 1 276 ? 47.918 68.294 78.896 1.00 21.05 253 ALA D CA 1
ATOM 10242 C C . ALA D 1 276 ? 48.426 67.386 77.767 1.00 23.18 253 ALA D C 1
ATOM 10243 O O . ALA D 1 276 ? 47.817 66.362 77.468 1.00 27.27 253 ALA D O 1
ATOM 10245 N N . GLY D 1 277 ? 49.526 67.768 77.130 1.00 23.05 254 GLY D N 1
ATOM 10246 C CA . GLY D 1 277 ? 50.214 66.875 76.200 1.00 17.72 254 GLY D CA 1
ATOM 10247 C C . GLY D 1 277 ? 50.724 65.629 76.898 1.00 17.33 254 GLY D C 1
ATOM 10248 O O . GLY D 1 277 ? 50.326 64.503 76.566 1.00 17.29 254 GLY D O 1
ATOM 10249 N N . PRO D 1 278 ? 51.614 65.821 77.882 1.00 19.37 255 PRO D N 1
ATOM 10250 C CA . PRO D 1 278 ? 52.075 64.729 78.759 1.00 20.95 255 PRO D CA 1
ATOM 10251 C C . PRO D 1 278 ? 50.914 63.946 79.401 1.00 23.75 255 PRO D C 1
ATOM 10252 O O . PRO D 1 278 ? 50.991 62.727 79.517 1.00 24.59 255 PRO D O 1
ATOM 10256 N N . LEU D 1 279 ? 49.851 64.630 79.806 1.00 18.96 256 LEU D N 1
ATOM 10257 C CA . LEU D 1 279 ? 48.659 63.938 80.291 1.00 19.90 256 LEU D CA 1
ATOM 10258 C C . LEU D 1 279 ? 48.100 62.939 79.254 1.00 24.21 256 LEU D C 1
ATOM 10259 O O . LEU D 1 279 ? 47.815 61.779 79.588 1.00 22.55 256 LEU D O 1
ATOM 10264 N N . GLY D 1 280 ? 47.940 63.380 78.003 1.00 22.79 257 GLY D N 1
ATOM 10265 C CA . GLY D 1 280 ? 47.442 62.499 76.946 1.00 19.19 257 GLY D CA 1
ATOM 10266 C C . GLY D 1 280 ? 48.355 61.296 76.756 1.00 28.68 257 GLY D C 1
ATOM 10267 O O . GLY D 1 280 ? 47.897 60.155 76.620 1.00 18.74 257 GLY D O 1
ATOM 10268 N N . ILE D 1 281 ? 49.665 61.556 76.748 1.00 17.40 258 ILE D N 1
ATOM 10269 C CA . ILE D 1 281 ? 50.644 60.493 76.593 1.00 16.80 258 ILE D CA 1
ATOM 10270 C C . ILE D 1 281 ? 50.541 59.460 77.722 1.00 25.11 258 ILE D C 1
ATOM 10271 O O . ILE D 1 281 ? 50.528 58.250 77.474 1.00 27.02 258 ILE D O 1
ATOM 10284 N N . ALA D 1 283 ? 47.958 58.818 79.580 1.00 19.78 260 ALA D N 1
ATOM 10285 C CA . ALA D 1 283 ? 46.735 58.072 79.349 1.00 24.54 260 ALA D CA 1
ATOM 10286 C C . ALA D 1 283 ? 47.001 56.992 78.295 1.00 26.10 260 ALA D C 1
ATOM 10287 O O . ALA D 1 283 ? 46.538 55.860 78.418 1.00 24.68 260 ALA D O 1
ATOM 10289 N N . ALA D 1 284 ? 47.766 57.345 77.270 1.00 19.42 261 ALA D N 1
ATOM 10290 C CA . ALA D 1 284 ? 48.093 56.396 76.211 1.00 22.32 261 ALA D CA 1
ATOM 10291 C C . ALA D 1 284 ? 48.942 55.240 76.739 1.00 22.43 261 ALA D C 1
ATOM 10292 O O . ALA D 1 284 ? 48.788 54.105 76.310 1.00 20.87 261 ALA D O 1
ATOM 10294 N N . CYS D 1 285 ? 49.835 55.525 77.675 1.00 20.58 262 CYS D N 1
ATOM 10295 C CA . CYS D 1 285 ? 50.676 54.470 78.247 1.00 22.77 262 CYS D CA 1
ATOM 10296 C C . CYS D 1 285 ? 49.809 53.408 78.931 1.00 24.04 262 CYS D C 1
ATOM 10297 O O . CYS D 1 285 ? 49.992 52.206 78.744 1.00 26.23 262 CYS D O 1
ATOM 10300 N N . LEU D 1 286 ? 48.856 53.861 79.728 1.00 23.57 263 LEU D N 1
ATOM 10301 C CA . LEU D 1 286 ? 47.948 52.937 80.385 1.00 24.87 263 LEU D CA 1
ATOM 10302 C C . LEU D 1 286 ? 47.072 52.235 79.354 1.00 27.48 263 LEU D C 1
ATOM 10303 O O . LEU D 1 286 ? 46.753 51.053 79.508 1.00 26.63 263 LEU D O 1
ATOM 10308 N N . ASP D 1 287 ? 46.690 52.961 78.304 1.00 23.60 264 ASP D N 1
ATOM 10309 C CA . ASP D 1 287 ? 45.924 52.358 77.215 1.00 25.22 264 ASP D CA 1
ATOM 10310 C C . ASP D 1 287 ? 46.644 51.147 76.626 1.00 25.28 264 ASP D C 1
ATOM 10311 O O . ASP D 1 287 ? 46.010 50.145 76.334 1.00 31.35 264 ASP D O 1
ATOM 10316 N N . VAL D 1 288 ? 47.962 51.221 76.442 1.00 21.66 265 VAL D N 1
ATOM 10317 C CA . VAL D 1 288 ? 48.656 50.032 75.946 1.00 33.38 265 VAL D CA 1
ATOM 10318 C C . VAL D 1 288 ? 49.008 48.998 77.029 1.00 32.24 265 VAL D C 1
ATOM 10319 O O . VAL D 1 288 ? 48.911 47.799 76.790 1.00 38.37 265 VAL D O 1
ATOM 10323 N N . VAL D 1 289 ? 49.398 49.441 78.219 1.00 21.85 266 VAL D N 1
ATOM 10324 C CA . VAL D 1 289 ? 49.884 48.497 79.219 1.00 22.36 266 VAL D CA 1
ATOM 10325 C C . VAL D 1 289 ? 48.800 47.599 79.816 1.00 23.89 266 VAL D C 1
ATOM 10326 O O . VAL D 1 289 ? 48.977 46.383 79.885 1.00 24.97 266 VAL D O 1
ATOM 10330 N N . VAL D 1 290 ? 47.672 48.183 80.220 1.00 24.48 267 VAL D N 1
ATOM 10331 C CA . VAL D 1 290 ? 46.664 47.418 80.955 1.00 26.16 267 VAL D CA 1
ATOM 10332 C C . VAL D 1 290 ? 46.164 46.163 80.213 1.00 34.90 267 VAL D C 1
ATOM 10333 O O . VAL D 1 290 ? 46.115 45.082 80.803 1.00 30.37 267 VAL D O 1
ATOM 10337 N N . PRO D 1 291 ? 45.811 46.291 78.924 1.00 38.25 268 PRO D N 1
ATOM 10338 C CA . PRO D 1 291 ? 45.337 45.074 78.249 1.00 45.45 268 PRO D CA 1
ATOM 10339 C C . PRO D 1 291 ? 46.411 43.995 78.173 1.00 45.43 268 PRO D C 1
ATOM 10340 O O . PRO D 1 291 ? 46.141 42.813 78.420 1.00 47.63 268 PRO D O 1
ATOM 10344 N N . TYR D 1 292 ? 47.628 44.415 77.856 1.00 40.56 269 TYR D N 1
ATOM 10345 C CA . TYR D 1 292 ? 48.748 43.502 77.729 1.00 38.26 269 TYR D CA 1
ATOM 10346 C C . TYR D 1 292 ? 48.999 42.722 79.018 1.00 38.61 269 TYR D C 1
ATOM 10347 O O . TYR D 1 292 ? 49.445 41.573 78.992 1.00 37.95 269 TYR D O 1
ATOM 10356 N N . LEU D 1 293 ? 48.728 43.347 80.156 1.00 37.26 270 LEU D N 1
ATOM 10357 C CA . LEU D 1 293 ? 49.000 42.701 81.433 1.00 46.42 270 LEU D CA 1
ATOM 10358 C C . LEU D 1 293 ? 48.032 41.554 81.718 1.00 53.20 270 LEU D C 1
ATOM 10359 O O . LEU D 1 293 ? 48.242 40.771 82.648 1.00 54.25 270 LEU D O 1
ATOM 10364 N N . HIS D 1 294 ? 46.969 41.454 80.928 1.00 51.01 271 HIS D N 1
ATOM 10365 C CA . HIS D 1 294 ? 46.050 40.340 81.091 1.00 59.01 271 HIS D CA 1
ATOM 10366 C C . HIS D 1 294 ? 46.417 39.236 80.118 1.00 61.82 271 HIS D C 1
ATOM 10367 O O . HIS D 1 294 ? 46.423 38.054 80.468 1.00 63.66 271 HIS D O 1
ATOM 10374 N N . GLU D 1 295 ? 46.758 39.640 78.901 1.00 56.91 272 GLU D N 1
ATOM 10375 C CA . GLU D 1 295 ? 46.945 38.700 77.815 1.00 53.90 272 GLU D CA 1
ATOM 10376 C C . GLU D 1 295 ? 48.255 37.934 77.921 1.00 58.35 272 GLU D C 1
ATOM 10377 O O . GLU D 1 295 ? 48.288 36.728 77.687 1.00 63.03 272 GLU D O 1
ATOM 10383 N N . ARG D 1 296 ? 49.332 38.629 78.272 1.00 69.62 273 ARG D N 1
ATOM 10384 C CA . ARG D 1 296 ? 50.632 37.979 78.406 1.00 70.65 273 ARG D CA 1
ATOM 10385 C C . ARG D 1 296 ? 50.664 37.055 79.627 1.00 73.43 273 ARG D C 1
ATOM 10386 O O . ARG D 1 296 ? 50.285 37.455 80.730 1.00 75.52 273 ARG D O 1
ATOM 10394 N N . LYS D 1 297 ? 51.109 35.817 79.418 1.00 72.76 274 LYS D N 1
ATOM 10395 C CA . LYS D 1 297 ? 51.218 34.838 80.501 1.00 73.75 274 LYS D CA 1
ATOM 10396 C C . LYS D 1 297 ? 52.606 34.197 80.567 1.00 70.94 274 LYS D C 1
ATOM 10397 O O . LYS D 1 297 ? 53.112 33.681 79.574 1.00 73.07 274 LYS D O 1
ATOM 10403 N N . GLN D 1 298 ? 53.223 34.256 81.742 1.00 67.68 275 GLN D N 1
ATOM 10404 C CA . GLN D 1 298 ? 54.506 33.602 81.985 1.00 64.97 275 GLN D CA 1
ATOM 10405 C C . GLN D 1 298 ? 54.463 32.895 83.345 1.00 65.81 275 GLN D C 1
ATOM 10406 O O . GLN D 1 298 ? 53.850 33.397 84.294 1.00 60.09 275 GLN D O 1
ATOM 10412 N N . PHE D 1 299 ? 55.104 31.727 83.424 1.00 69.23 276 PHE D N 1
ATOM 10413 C CA . PHE D 1 299 ? 55.117 30.907 84.639 1.00 72.23 276 PHE D CA 1
ATOM 10414 C C . PHE D 1 299 ? 53.714 30.462 85.073 1.00 76.20 276 PHE D C 1
ATOM 10415 O O . PHE D 1 299 ? 53.464 30.243 86.262 1.00 77.19 276 PHE D O 1
ATOM 10423 N N . GLY D 1 300 ? 52.804 30.335 84.108 1.00 76.75 277 GLY D N 1
ATOM 10424 C CA . GLY D 1 300 ? 51.467 29.820 84.369 1.00 76.58 277 GLY D CA 1
ATOM 10425 C C . GLY D 1 300 ? 50.430 30.858 84.777 1.00 72.73 277 GLY D C 1
ATOM 10426 O O . GLY D 1 300 ? 49.299 30.501 85.120 1.00 71.80 277 GLY D O 1
ATOM 10427 N N . GLN D 1 301 ? 50.804 32.138 84.739 1.00 65.66 278 GLN D N 1
ATOM 10428 C CA . GLN D 1 301 ? 49.904 33.214 85.159 1.00 64.97 278 GLN D CA 1
ATOM 10429 C C . GLN D 1 301 ? 50.027 34.443 84.270 1.00 67.70 278 GLN D C 1
ATOM 10430 O O . GLN D 1 301 ? 51.104 34.714 83.730 1.00 66.08 278 GLN D O 1
ATOM 10436 N N . PRO D 1 302 ? 48.927 35.207 84.131 1.00 69.08 279 PRO D N 1
ATOM 10437 C CA . PRO D 1 302 ? 49.047 36.535 83.517 1.00 64.02 279 PRO D CA 1
ATOM 10438 C C . PRO D 1 302 ? 50.095 37.327 84.290 1.00 64.72 279 PRO D C 1
ATOM 10439 O O . PRO D 1 302 ? 50.094 37.268 85.522 1.00 63.72 279 PRO D O 1
ATOM 10443 N N . ILE D 1 303 ? 50.982 38.027 83.586 1.00 63.13 280 ILE D N 1
ATOM 10444 C CA . ILE D 1 303 ? 52.084 38.746 84.231 1.00 64.29 280 ILE D CA 1
ATOM 10445 C C . ILE D 1 303 ? 51.613 39.802 85.236 1.00 65.53 280 ILE D C 1
ATOM 10446 O O . ILE D 1 303 ? 52.365 40.205 86.122 1.00 67.29 280 ILE D O 1
ATOM 10451 N N . GLY D 1 304 ? 50.365 40.235 85.091 1.00 61.20 281 GLY D N 1
ATOM 10452 C CA . GLY D 1 304 ? 49.766 41.181 86.010 1.00 57.00 281 GLY D CA 1
ATOM 10453 C C . GLY D 1 304 ? 49.602 40.649 87.423 1.00 55.20 281 GLY D C 1
ATOM 10454 O O . GLY D 1 304 ? 49.338 41.426 88.341 1.00 53.22 281 GLY D O 1
ATOM 10455 N N . GLU D 1 305 ? 49.743 39.335 87.610 1.00 50.56 282 GLU D N 1
ATOM 10456 C CA . GLU D 1 305 ? 49.653 38.760 88.953 1.00 57.21 282 GLU D CA 1
ATOM 10457 C C . GLU D 1 305 ? 50.991 38.776 89.694 1.00 61.52 282 GLU D C 1
ATOM 10458 O O . GLU D 1 305 ? 51.045 38.485 90.893 1.00 69.76 282 GLU D O 1
ATOM 10464 N N . PHE D 1 306 ? 52.067 39.104 88.985 1.00 57.86 283 PHE D N 1
ATOM 10465 C CA . PHE D 1 306 ? 53.379 39.214 89.623 1.00 58.90 283 PHE D CA 1
ATOM 10466 C C . PHE D 1 306 ? 53.531 40.508 90.416 1.00 50.92 283 PHE D C 1
ATOM 10467 O O . PHE D 1 306 ? 53.251 41.603 89.923 1.00 53.43 283 PHE D O 1
ATOM 10475 N N . GLN D 1 307 ? 53.990 40.350 91.647 1.00 45.12 284 GLN D N 1
ATOM 10476 C CA . GLN D 1 307 ? 54.012 41.416 92.637 1.00 46.39 284 GLN D CA 1
ATOM 10477 C C . GLN D 1 307 ? 54.762 42.680 92.166 1.00 45.49 284 GLN D C 1
ATOM 10478 O O . GLN D 1 307 ? 54.268 43.806 92.345 1.00 39.12 284 GLN D O 1
ATOM 10484 N N . LEU D 1 308 ? 55.914 42.510 91.515 1.00 38.61 285 LEU D N 1
ATOM 10485 C CA . LEU D 1 308 ? 56.640 43.677 90.993 1.00 35.72 285 LEU D CA 1
ATOM 10486 C C . LEU D 1 308 ? 55.854 44.393 89.882 1.00 33.85 285 LEU D C 1
ATOM 10487 O O . LEU D 1 308 ? 55.901 45.624 89.753 1.00 31.56 285 LEU D O 1
ATOM 10500 N N . GLN D 1 310 ? 52.431 44.367 89.608 1.00 35.26 287 GLN D N 1
ATOM 10501 C CA . GLN D 1 310 ? 51.394 45.102 90.323 1.00 47.44 287 GLN D CA 1
ATOM 10502 C C . GLN D 1 310 ? 51.938 46.416 90.908 1.00 43.45 287 GLN D C 1
ATOM 10503 O O . GLN D 1 310 ? 51.277 47.449 90.827 1.00 39.49 287 GLN D O 1
ATOM 10509 N N . GLY D 1 311 ? 53.145 46.370 91.476 1.00 32.44 288 GLY D N 1
ATOM 10510 C CA . GLY D 1 311 ? 53.795 47.557 91.994 1.00 30.53 288 GLY D CA 1
ATOM 10511 C C . GLY D 1 311 ? 53.933 48.626 90.937 1.00 28.12 288 GLY D C 1
ATOM 10512 O O . GLY D 1 311 ? 53.548 49.788 91.137 1.00 26.69 288 GLY D O 1
ATOM 10513 N N . LYS D 1 312 ? 54.495 48.221 89.798 1.00 34.90 289 LYS D N 1
ATOM 10514 C CA . LYS D 1 312 ? 54.724 49.122 88.676 1.00 29.79 289 LYS D CA 1
ATOM 10515 C C . LYS D 1 312 ? 53.401 49.740 88.172 1.00 26.73 289 LYS D C 1
ATOM 10516 O O . LYS D 1 312 ? 53.297 50.955 87.933 1.00 23.58 289 LYS D O 1
ATOM 10522 N N . LEU D 1 313 ? 52.387 48.896 88.018 1.00 26.88 290 LEU D N 1
ATOM 10523 C CA . LEU D 1 313 ? 51.111 49.361 87.483 1.00 34.68 290 LEU D CA 1
ATOM 10524 C C . LEU D 1 313 ? 50.460 50.344 88.461 1.00 30.83 290 LEU D C 1
ATOM 10525 O O . LEU D 1 313 ? 49.843 51.335 88.055 1.00 25.06 290 LEU D O 1
ATOM 10530 N N . ALA D 1 314 ? 50.627 50.059 89.753 1.00 30.34 291 ALA D N 1
ATOM 10531 C CA . ALA D 1 314 ? 50.146 50.939 90.805 1.00 26.64 291 ALA D CA 1
ATOM 10532 C C . ALA D 1 314 ? 50.792 52.305 90.689 1.00 24.44 291 ALA D C 1
ATOM 10533 O O . ALA D 1 314 ? 50.096 53.331 90.719 1.00 24.62 291 ALA D O 1
ATOM 10535 N N . ASP D 1 315 ? 52.118 52.322 90.537 1.00 25.56 292 ASP D N 1
ATOM 10536 C CA . ASP D 1 315 ? 52.852 53.599 90.410 1.00 24.83 292 ASP D CA 1
ATOM 10537 C C . ASP D 1 315 ? 52.432 54.413 89.186 1.00 25.25 292 ASP D C 1
ATOM 10538 O O . ASP D 1 315 ? 52.280 55.635 89.261 1.00 24.74 292 ASP D O 1
ATOM 10551 N N . TYR D 1 317 ? 49.377 54.232 87.734 1.00 21.89 294 TYR D N 1
ATOM 10552 C CA . TYR D 1 317 ? 48.012 54.700 87.968 1.00 27.97 294 TYR D CA 1
ATOM 10553 C C . TYR D 1 317 ? 47.979 55.936 88.879 1.00 27.94 294 TYR D C 1
ATOM 10554 O O . TYR D 1 317 ? 47.282 56.944 88.606 1.00 24.12 294 TYR D O 1
ATOM 10563 N N . VAL D 1 318 ? 48.751 55.847 89.957 1.00 25.79 295 VAL D N 1
ATOM 10564 C CA . VAL D 1 318 ? 48.820 56.917 90.934 1.00 24.02 295 VAL D CA 1
ATOM 10565 C C . VAL D 1 318 ? 49.403 58.170 90.283 1.00 19.78 295 VAL D C 1
ATOM 10566 O O . VAL D 1 318 ? 48.877 59.269 90.449 1.00 19.43 295 VAL D O 1
ATOM 10570 N N . THR D 1 319 ? 50.472 57.991 89.514 1.00 20.77 296 THR D N 1
ATOM 10571 C CA . THR D 1 319 ? 51.105 59.108 88.816 1.00 20.93 296 THR D CA 1
ATOM 10572 C C . THR D 1 319 ? 50.148 59.815 87.846 1.00 25.92 296 THR D C 1
ATOM 10573 O O . THR D 1 319 ? 50.054 61.061 87.807 1.00 26.71 296 THR D O 1
ATOM 10585 N N . ASN D 1 321 ? 46.856 59.865 88.029 1.00 23.83 298 ASN D N 1
ATOM 10586 C CA . ASN D 1 321 ? 45.832 60.610 88.768 1.00 25.97 298 ASN D CA 1
ATOM 10587 C C . ASN D 1 321 ? 46.346 61.896 89.445 1.00 24.73 298 ASN D C 1
ATOM 10588 O O . ASN D 1 321 ? 45.661 62.935 89.449 1.00 22.28 298 ASN D O 1
ATOM 10593 N N . ALA D 1 322 ? 47.558 61.833 89.991 1.00 20.70 299 ALA D N 1
ATOM 10594 C CA . ALA D 1 322 ? 48.147 62.995 90.652 1.00 20.16 299 ALA D CA 1
ATOM 10595 C C . ALA D 1 322 ? 48.410 64.107 89.639 1.00 24.89 299 ALA D C 1
ATOM 10596 O O . ALA D 1 322 ? 48.101 65.276 89.893 1.00 25.68 299 ALA D O 1
ATOM 10598 N N . ALA D 1 323 ? 48.988 63.729 88.497 1.00 21.44 300 ALA D N 1
ATOM 10599 C CA . ALA D 1 323 ? 49.260 64.672 87.419 1.00 19.95 300 ALA D CA 1
ATOM 10600 C C . ALA D 1 323 ? 47.984 65.331 86.910 1.00 21.28 300 ALA D C 1
ATOM 10601 O O . ALA D 1 323 ? 47.931 66.563 86.757 1.00 21.74 300 ALA D O 1
ATOM 10603 N N . ARG D 1 324 ? 46.956 64.523 86.643 1.00 19.87 301 ARG D N 1
ATOM 10604 C CA . ARG D 1 324 ? 45.668 65.096 86.230 1.00 24.49 301 ARG D CA 1
ATOM 10605 C C . ARG D 1 324 ? 45.130 66.079 87.264 1.00 25.59 301 ARG D C 1
ATOM 10606 O O . ARG D 1 324 ? 44.732 67.189 86.920 1.00 21.61 301 ARG D O 1
ATOM 10614 N N . ALA D 1 325 ? 45.117 65.655 88.525 1.00 22.36 302 ALA D N 1
ATOM 10615 C CA . ALA D 1 325 ? 44.639 66.489 89.624 1.00 20.61 302 ALA D CA 1
ATOM 10616 C C . ALA D 1 325 ? 45.317 67.855 89.606 1.00 19.20 302 ALA D C 1
ATOM 10617 O O . ALA D 1 325 ? 44.653 68.900 89.711 1.00 23.27 302 ALA D O 1
ATOM 10619 N N . TYR D 1 326 ? 46.638 67.836 89.453 1.00 19.69 303 TYR D N 1
ATOM 10620 C CA . TYR D 1 326 ? 47.432 69.063 89.523 1.00 20.80 303 TYR D CA 1
ATOM 10621 C C . TYR D 1 326 ? 47.179 69.986 88.312 1.00 19.62 303 TYR D C 1
ATOM 10622 O O . TYR D 1 326 ? 46.876 71.178 88.479 1.00 22.78 303 TYR D O 1
ATOM 10631 N N . VAL D 1 327 ? 47.296 69.442 87.102 1.00 20.41 304 VAL D N 1
ATOM 10632 C CA . VAL D 1 327 ? 46.965 70.212 85.883 1.00 20.05 304 VAL D CA 1
ATOM 10633 C C . VAL D 1 327 ? 45.535 70.788 85.897 1.00 21.07 304 VAL D C 1
ATOM 10634 O O . VAL D 1 327 ? 45.321 71.969 85.608 1.00 22.99 304 VAL D O 1
ATOM 10638 N N . TYR D 1 328 ? 44.552 69.981 86.265 1.00 21.44 305 TYR D N 1
ATOM 10639 C CA . TYR D 1 328 ? 43.171 70.489 86.298 1.00 22.62 305 TYR D CA 1
ATOM 10640 C C . TYR D 1 328 ? 42.995 71.586 87.343 1.00 26.78 305 TYR D C 1
ATOM 10641 O O . TYR D 1 328 ? 42.244 72.546 87.120 1.00 22.44 305 TYR D O 1
ATOM 10650 N N . ALA D 1 329 ? 43.677 71.444 88.480 1.00 20.73 306 ALA D N 1
ATOM 10651 C CA . ALA D 1 329 ? 43.600 72.488 89.499 1.00 29.26 306 ALA D CA 1
ATOM 10652 C C . ALA D 1 329 ? 44.236 73.793 89.011 1.00 21.51 306 ALA D C 1
ATOM 10653 O O . ALA D 1 329 ? 43.707 74.874 89.265 1.00 22.87 306 ALA D O 1
ATOM 10655 N N . VAL D 1 330 ? 45.361 73.698 88.299 1.00 23.71 307 VAL D N 1
ATOM 10656 C CA . VAL D 1 330 ? 46.005 74.910 87.796 1.00 23.65 307 VAL D CA 1
ATOM 10657 C C . VAL D 1 330 ? 45.117 75.574 86.730 1.00 25.45 307 VAL D C 1
ATOM 10658 O O . VAL D 1 330 ? 44.913 76.793 86.743 1.00 26.93 307 VAL D O 1
ATOM 10662 N N . ALA D 1 331 ? 44.555 74.760 85.839 1.00 21.98 308 ALA D N 1
ATOM 10663 C CA . ALA D 1 331 ? 43.718 75.264 84.750 1.00 29.58 308 ALA D CA 1
ATOM 10664 C C . ALA D 1 331 ? 42.475 75.939 85.307 1.00 32.14 308 ALA D C 1
ATOM 10665 O O . ALA D 1 331 ? 42.036 77.003 84.823 1.00 26.05 308 ALA D O 1
ATOM 10667 N N . ALA D 1 332 ? 41.899 75.319 86.330 1.00 25.62 309 ALA D N 1
ATOM 10668 C CA . ALA D 1 332 ? 40.731 75.916 86.972 1.00 28.97 309 ALA D CA 1
ATOM 10669 C C . ALA D 1 332 ? 41.148 77.199 87.671 1.00 31.08 309 ALA D C 1
ATOM 10670 O O . ALA D 1 332 ? 40.377 78.146 87.727 1.00 28.18 309 ALA D O 1
ATOM 10672 N N . ALA D 1 333 ? 42.375 77.249 88.198 1.00 25.53 310 ALA D N 1
ATOM 10673 C CA . ALA D 1 333 ? 42.785 78.501 88.825 1.00 30.48 310 ALA D CA 1
ATOM 10674 C C . ALA D 1 333 ? 42.882 79.620 87.785 1.00 32.08 310 ALA D C 1
ATOM 10675 O O . ALA D 1 333 ? 42.401 80.731 88.013 1.00 29.17 310 ALA D O 1
ATOM 10677 N N . CYS D 1 334 ? 43.481 79.312 86.635 1.00 34.26 311 CYS D N 1
ATOM 10678 C CA . CYS D 1 334 ? 43.525 80.253 85.513 1.00 34.91 311 CYS D CA 1
ATOM 10679 C C . CYS D 1 334 ? 42.134 80.712 85.055 1.00 33.01 311 CYS D C 1
ATOM 10680 O O . CYS D 1 334 ? 41.931 81.894 84.779 1.00 34.41 311 CYS D O 1
ATOM 10683 N N . ASP D 1 335 ? 41.182 79.787 84.974 1.00 32.28 312 ASP D N 1
ATOM 10684 C CA . ASP D 1 335 ? 39.818 80.142 84.560 1.00 38.25 312 ASP D CA 1
ATOM 10685 C C . ASP D 1 335 ? 39.110 81.073 85.563 1.00 39.58 312 ASP D C 1
ATOM 10686 O O . ASP D 1 335 ? 38.245 81.854 85.184 1.00 40.25 312 ASP D O 1
ATOM 10691 N N . ARG D 1 336 ? 39.490 80.994 86.835 1.00 42.08 313 ARG D N 1
ATOM 10692 C CA . ARG D 1 336 ? 38.970 81.929 87.837 1.00 43.45 313 ARG D CA 1
ATOM 10693 C C . ARG D 1 336 ? 39.705 83.269 87.773 1.00 43.21 313 ARG D C 1
ATOM 10694 O O . ARG D 1 336 ? 39.449 84.166 88.574 1.00 42.40 313 ARG D O 1
ATOM 10702 N N . GLY D 1 337 ? 40.617 83.398 86.813 1.00 41.63 314 GLY D N 1
ATOM 10703 C CA . GLY D 1 337 ? 41.389 84.615 86.665 1.00 44.44 314 GLY D CA 1
ATOM 10704 C C . GLY D 1 337 ? 42.429 84.843 87.749 1.00 47.23 314 GLY D C 1
ATOM 10705 O O . GLY D 1 337 ? 42.831 85.975 87.996 1.00 51.27 314 GLY D O 1
ATOM 10706 N N . GLU D 1 338 ? 42.869 83.773 88.399 1.00 45.22 315 GLU D N 1
ATOM 10707 C CA . GLU D 1 338 ? 43.928 83.878 89.394 1.00 47.23 315 GLU D CA 1
ATOM 10708 C C . GLU D 1 338 ? 45.292 83.834 88.718 1.00 52.78 315 GLU D C 1
ATOM 10709 O O . GLU D 1 338 ? 45.455 83.221 87.663 1.00 47.97 315 GLU D O 1
ATOM 10715 N N . THR D 1 339 ? 46.272 84.490 89.329 1.00 62.11 316 THR D N 1
ATOM 10716 C CA . THR D 1 339 ? 47.640 84.418 88.840 1.00 65.01 316 THR D CA 1
ATOM 10717 C C . THR D 1 339 ? 48.195 83.042 89.171 1.00 58.99 316 THR D C 1
ATOM 10718 O O . THR D 1 339 ? 47.901 82.487 90.235 1.00 58.59 316 THR D O 1
ATOM 10722 N N . ALA D 1 340 ? 48.998 82.486 88.270 1.00 51.06 317 ALA D N 1
ATOM 10723 C CA . ALA D 1 340 ? 49.559 81.158 88.509 1.00 44.92 317 ALA D CA 1
ATOM 10724 C C . ALA D 1 340 ? 50.898 80.924 87.818 1.00 38.25 317 ALA D C 1
ATOM 10725 O O . ALA D 1 340 ? 51.131 79.842 87.282 1.00 40.93 317 ALA D O 1
ATOM 10727 N N . ARG D 1 341 ? 51.773 81.923 87.835 1.00 34.37 318 ARG D N 1
ATOM 10728 C CA . ARG D 1 341 ? 53.088 81.792 87.202 1.00 44.07 318 ARG D CA 1
ATOM 10729 C C . ARG D 1 341 ? 53.842 80.509 87.644 1.00 32.71 318 ARG D C 1
ATOM 10730 O O . ARG D 1 341 ? 54.212 79.651 86.807 1.00 31.03 318 ARG D O 1
ATOM 10738 N N . LYS D 1 342 ? 54.013 80.378 88.962 1.00 34.34 319 LYS D N 1
ATOM 10739 C CA . LYS D 1 342 ? 54.752 79.279 89.576 1.00 32.44 319 LYS D CA 1
ATOM 10740 C C . LYS D 1 342 ? 54.044 77.970 89.356 1.00 31.79 319 LYS D C 1
ATOM 10741 O O . LYS D 1 342 ? 54.665 76.943 89.125 1.00 32.26 319 LYS D O 1
ATOM 10747 N N . ASP D 1 343 ? 52.727 77.999 89.453 1.00 33.36 320 ASP D N 1
ATOM 10748 C CA . ASP D 1 343 ? 51.971 76.767 89.377 1.00 28.76 320 ASP D CA 1
ATOM 10749 C C . ASP D 1 343 ? 51.805 76.264 87.939 1.00 24.62 320 ASP D C 1
ATOM 10750 O O . ASP D 1 343 ? 51.736 75.062 87.727 1.00 26.57 320 ASP D O 1
ATOM 10755 N N . ALA D 1 344 ? 51.739 77.173 86.963 1.00 20.78 321 ALA D N 1
ATOM 10756 C CA . ALA D 1 344 ? 51.722 76.776 85.547 1.00 21.01 321 ALA D CA 1
ATOM 10757 C C . ALA D 1 344 ? 53.068 76.163 85.162 1.00 24.21 321 ALA D C 1
ATOM 10758 O O . ALA D 1 344 ? 53.141 75.075 84.521 1.00 27.10 321 ALA D O 1
ATOM 10760 N N . ALA D 1 345 ? 54.141 76.858 85.551 1.00 20.24 322 ALA D N 1
ATOM 10761 C CA . ALA D 1 345 ? 55.462 76.288 85.305 1.00 24.34 322 ALA D CA 1
ATOM 10762 C C . ALA D 1 345 ? 55.590 74.935 86.038 1.00 20.42 322 ALA D C 1
ATOM 10763 O O . ALA D 1 345 ? 56.132 73.968 85.508 1.00 23.25 322 ALA D O 1
ATOM 10765 N N . GLY D 1 346 ? 55.059 74.875 87.255 1.00 20.38 323 GLY D N 1
ATOM 10766 C CA . GLY D 1 346 ? 55.116 73.667 88.052 1.00 17.47 323 GLY D CA 1
ATOM 10767 C C . GLY D 1 346 ? 54.390 72.496 87.429 1.00 19.55 323 GLY D C 1
ATOM 10768 O O . GLY D 1 346 ? 54.932 71.392 87.371 1.00 17.25 323 GLY D O 1
ATOM 10769 N N . CYS D 1 347 ? 53.177 72.724 86.925 1.00 22.78 324 CYS D N 1
ATOM 10770 C CA . CYS D 1 347 ? 52.408 71.600 86.406 1.00 24.97 324 CYS D CA 1
ATOM 10771 C C . CYS D 1 347 ? 52.973 71.088 85.097 1.00 23.72 324 CYS D C 1
ATOM 10772 O O . CYS D 1 347 ? 52.909 69.867 84.834 1.00 20.14 324 CYS D O 1
ATOM 10775 N N . ILE D 1 348 ? 53.555 71.966 84.275 1.00 24.35 325 ILE D N 1
ATOM 10776 C CA . ILE D 1 348 ? 54.222 71.366 83.108 1.00 25.24 325 ILE D CA 1
ATOM 10777 C C . ILE D 1 348 ? 55.553 70.675 83.462 1.00 24.19 325 ILE D C 1
ATOM 10778 O O . ILE D 1 348 ? 55.900 69.631 82.890 1.00 20.66 325 ILE D O 1
ATOM 10783 N N . LEU D 1 349 ? 56.275 71.223 84.435 1.00 25.81 326 LEU D N 1
ATOM 10784 C CA . LEU D 1 349 ? 57.507 70.580 84.900 1.00 20.50 326 LEU D CA 1
ATOM 10785 C C . LEU D 1 349 ? 57.200 69.135 85.315 1.00 19.22 326 LEU D C 1
ATOM 10786 O O . LEU D 1 349 ? 57.774 68.129 84.810 1.00 21.36 326 LEU D O 1
ATOM 10791 N N . TYR D 1 350 ? 56.246 69.065 86.229 1.00 21.55 327 TYR D N 1
ATOM 10792 C CA . TYR D 1 350 ? 55.795 67.820 86.815 1.00 22.15 327 TYR D CA 1
ATOM 10793 C C . TYR D 1 350 ? 55.312 66.847 85.731 1.00 23.37 327 TYR D C 1
ATOM 10794 O O . TYR D 1 350 ? 55.843 65.742 85.565 1.00 24.71 327 TYR D O 1
ATOM 10803 N N . ALA D 1 351 ? 54.312 67.273 84.976 1.00 20.11 328 ALA D N 1
ATOM 10804 C CA . ALA D 1 351 ? 53.665 66.351 84.052 1.00 19.86 328 ALA D CA 1
ATOM 10805 C C . ALA D 1 351 ? 54.620 65.877 82.948 1.00 20.18 328 ALA D C 1
ATOM 10806 O O . ALA D 1 351 ? 54.576 64.709 82.556 1.00 22.19 328 ALA D O 1
ATOM 10808 N N . ALA D 1 352 ? 55.524 66.748 82.485 1.00 19.72 329 ALA D N 1
ATOM 10809 C CA . ALA D 1 352 ? 56.466 66.327 81.434 1.00 21.62 329 ALA D CA 1
ATOM 10810 C C . ALA D 1 352 ? 57.434 65.226 81.908 1.00 22.13 329 ALA D C 1
ATOM 10811 O O . ALA D 1 352 ? 57.699 64.208 81.185 1.00 18.80 329 ALA D O 1
ATOM 10813 N N . GLU D 1 353 ? 57.950 65.422 83.125 1.00 17.66 330 GLU D N 1
ATOM 10814 C CA . GLU D 1 353 ? 58.872 64.411 83.662 1.00 21.85 330 GLU D CA 1
ATOM 10815 C C . GLU D 1 353 ? 58.167 63.084 83.936 1.00 21.51 330 GLU D C 1
ATOM 10816 O O . GLU D 1 353 ? 58.710 61.992 83.647 1.00 25.83 330 GLU D O 1
ATOM 10822 N N . LYS D 1 354 ? 56.947 63.177 84.465 1.00 16.73 331 LYS D N 1
ATOM 10823 C CA . LYS D 1 354 ? 56.174 61.965 84.737 1.00 19.63 331 LYS D CA 1
ATOM 10824 C C . LYS D 1 354 ? 55.822 61.200 83.453 1.00 17.95 331 LYS D C 1
ATOM 10825 O O . LYS D 1 354 ? 55.848 59.976 83.435 1.00 22.04 331 LYS D O 1
ATOM 10831 N N . ALA D 1 355 ? 55.454 61.911 82.395 1.00 16.13 332 ALA D N 1
ATOM 10832 C CA . ALA D 1 355 ? 55.071 61.229 81.155 1.00 16.36 332 ALA D CA 1
ATOM 10833 C C . ALA D 1 355 ? 56.239 60.455 80.583 1.00 21.54 332 ALA D C 1
ATOM 10834 O O . ALA D 1 355 ? 56.086 59.278 80.188 1.00 19.01 332 ALA D O 1
ATOM 10836 N N . THR D 1 356 ? 57.414 61.089 80.555 1.00 19.46 333 THR D N 1
ATOM 10837 C CA . THR D 1 356 ? 58.577 60.341 80.081 1.00 18.65 333 THR D CA 1
ATOM 10838 C C . THR D 1 356 ? 58.871 59.078 80.921 1.00 25.23 333 THR D C 1
ATOM 10839 O O . THR D 1 356 ? 59.121 57.968 80.352 1.00 23.09 333 THR D O 1
ATOM 10843 N N . ALA D 1 357 ? 58.813 59.229 82.256 1.00 18.25 334 ALA D N 1
ATOM 10844 C CA . ALA D 1 357 ? 59.091 58.071 83.110 1.00 25.00 334 ALA D CA 1
ATOM 10845 C C . ALA D 1 357 ? 58.062 56.942 82.895 1.00 15.44 334 ALA D C 1
ATOM 10846 O O . ALA D 1 357 ? 58.382 55.734 82.932 1.00 21.16 334 ALA D O 1
ATOM 10856 N N . ALA D 1 359 ? 56.330 56.366 80.092 1.00 17.41 336 ALA D N 1
ATOM 10857 C CA . ALA D 1 359 ? 56.522 55.713 78.796 1.00 16.49 336 ALA D CA 1
ATOM 10858 C C . ALA D 1 359 ? 57.610 54.647 78.895 1.00 18.30 336 ALA D C 1
ATOM 10859 O O . ALA D 1 359 ? 57.480 53.541 78.331 1.00 19.09 336 ALA D O 1
ATOM 10861 N N . LEU D 1 360 ? 58.682 54.987 79.619 1.00 21.25 337 LEU D N 1
ATOM 10862 C CA . LEU D 1 360 ? 59.718 54.005 79.925 1.00 17.26 337 LEU D CA 1
ATOM 10863 C C . LEU D 1 360 ? 59.150 52.744 80.608 1.00 22.58 337 LEU D C 1
ATOM 10864 O O . LEU D 1 360 ? 59.471 51.599 80.224 1.00 20.35 337 LEU D O 1
ATOM 10869 N N . GLU D 1 361 ? 58.340 52.948 81.650 1.00 20.50 338 GLU D N 1
ATOM 10870 C CA . GLU D 1 361 ? 57.734 51.791 82.315 1.00 19.70 338 GLU D CA 1
ATOM 10871 C C . GLU D 1 361 ? 56.813 51.017 81.372 1.00 20.77 338 GLU D C 1
ATOM 10872 O O . GLU D 1 361 ? 56.667 49.813 81.510 1.00 22.12 338 GLU D O 1
ATOM 10878 N N . ALA D 1 362 ? 56.204 51.713 80.415 1.00 20.00 339 ALA D N 1
ATOM 10879 C CA . ALA D 1 362 ? 55.281 51.075 79.477 1.00 25.76 339 ALA D CA 1
ATOM 10880 C C . ALA D 1 362 ? 56.025 50.076 78.603 1.00 25.80 339 ALA D C 1
ATOM 10881 O O . ALA D 1 362 ? 55.591 48.905 78.420 1.00 23.58 339 ALA D O 1
ATOM 10883 N N . ILE D 1 363 ? 57.159 50.543 78.087 1.00 21.76 340 ILE D N 1
ATOM 10884 C CA . ILE D 1 363 ? 58.049 49.665 77.338 1.00 22.65 340 ILE D CA 1
ATOM 10885 C C . ILE D 1 363 ? 58.476 48.480 78.214 1.00 24.33 340 ILE D C 1
ATOM 10886 O O . ILE D 1 363 ? 58.435 47.333 77.775 1.00 24.80 340 ILE D O 1
ATOM 10891 N N . GLN D 1 364 ? 58.857 48.773 79.455 1.00 22.78 341 GLN D N 1
ATOM 10892 C CA . GLN D 1 364 ? 59.251 47.738 80.409 1.00 24.16 341 GLN D CA 1
ATOM 10893 C C . GLN D 1 364 ? 58.183 46.660 80.586 1.00 26.67 341 GLN D C 1
ATOM 10894 O O . GLN D 1 364 ? 58.473 45.470 80.577 1.00 27.68 341 GLN D O 1
ATOM 10900 N N . ALA D 1 365 ? 56.940 47.099 80.747 1.00 27.62 342 ALA D N 1
ATOM 10901 C CA . ALA D 1 365 ? 55.840 46.202 81.051 1.00 27.42 342 ALA D CA 1
ATOM 10902 C C . ALA D 1 365 ? 55.553 45.303 79.851 1.00 28.87 342 ALA D C 1
ATOM 10903 O O . ALA D 1 365 ? 55.172 44.149 80.008 1.00 31.01 342 ALA D O 1
ATOM 10905 N N . LEU D 1 366 ? 55.760 45.826 78.646 1.00 27.91 343 LEU D N 1
ATOM 10906 C CA . LEU D 1 366 ? 55.526 44.992 77.454 1.00 29.41 343 LEU D CA 1
ATOM 10907 C C . LEU D 1 366 ? 56.658 44.021 77.066 1.00 30.53 343 LEU D C 1
ATOM 10908 O O . LEU D 1 366 ? 56.458 43.110 76.262 1.00 32.27 343 LEU D O 1
ATOM 10913 N N . GLY D 1 367 ? 57.844 44.212 77.634 1.00 29.74 344 GLY D N 1
ATOM 10914 C CA . GLY D 1 367 ? 58.967 43.349 77.307 1.00 30.87 344 GLY D CA 1
ATOM 10915 C C . GLY D 1 367 ? 59.478 43.537 75.884 1.00 30.50 344 GLY D C 1
ATOM 10916 O O . GLY D 1 367 ? 59.458 44.646 75.345 1.00 32.52 344 GLY D O 1
ATOM 10917 N N . GLY D 1 368 ? 59.935 42.449 75.280 1.00 32.32 345 GLY D N 1
ATOM 10918 C CA . GLY D 1 368 ? 60.418 42.475 73.912 1.00 46.27 345 GLY D CA 1
ATOM 10919 C C . GLY D 1 368 ? 59.468 43.194 72.971 1.00 45.41 345 GLY D C 1
ATOM 10920 O O . GLY D 1 368 ? 59.888 44.059 72.197 1.00 30.27 345 GLY D O 1
ATOM 10921 N N . ASN D 1 369 ? 58.186 42.845 73.041 1.00 32.58 346 ASN D N 1
ATOM 10922 C CA . ASN D 1 369 ? 57.167 43.528 72.237 1.00 32.08 346 ASN D CA 1
ATOM 10923 C C . ASN D 1 369 ? 57.146 45.036 72.424 1.00 29.61 346 ASN D C 1
ATOM 10924 O O . ASN D 1 369 ? 56.970 45.773 71.468 1.00 30.82 346 ASN D O 1
ATOM 10929 N N . GLY D 1 370 ? 57.314 45.496 73.660 1.00 28.62 347 GLY D N 1
ATOM 10930 C CA . GLY D 1 370 ? 57.397 46.923 73.920 1.00 26.29 347 GLY D CA 1
ATOM 10931 C C . GLY D 1 370 ? 58.574 47.560 73.203 1.00 29.48 347 GLY D C 1
ATOM 10932 O O . GLY D 1 370 ? 58.571 48.757 72.933 1.00 23.85 347 GLY D O 1
ATOM 10933 N N . TYR D 1 371 ? 59.579 46.753 72.878 1.00 28.93 348 TYR D N 1
ATOM 10934 C CA . TYR D 1 371 ? 60.766 47.265 72.203 1.00 33.25 348 TYR D CA 1
ATOM 10935 C C . TYR D 1 371 ? 60.627 47.285 70.667 1.00 32.93 348 TYR D C 1
ATOM 10936 O O . TYR D 1 371 ? 61.534 47.724 69.971 1.00 31.52 348 TYR D O 1
ATOM 10945 N N . THR D 1 372 ? 59.502 46.805 70.142 1.00 27.16 349 THR D N 1
ATOM 10946 C CA . THR D 1 372 ? 59.273 46.825 68.697 1.00 27.91 349 THR D CA 1
ATOM 10947 C C . THR D 1 372 ? 58.379 47.987 68.273 1.00 29.40 349 THR D C 1
ATOM 10948 O O . THR D 1 372 ? 57.578 48.508 69.059 1.00 28.75 349 THR D O 1
ATOM 10952 N N . ASN D 1 373 ? 58.513 48.376 67.011 1.00 29.43 350 ASN D N 1
ATOM 10953 C CA . ASN D 1 373 ? 57.746 49.482 66.458 1.00 35.12 350 ASN D CA 1
ATOM 10954 C C . ASN D 1 373 ? 56.354 49.016 66.064 1.00 34.77 350 ASN D C 1
ATOM 10955 O O . ASN D 1 373 ? 55.524 49.811 65.660 1.00 40.87 350 ASN D O 1
ATOM 10960 N N . ASP D 1 374 ? 56.121 47.716 66.198 1.00 32.89 351 ASP D N 1
ATOM 10961 C CA . ASP D 1 374 ? 54.793 47.117 66.084 1.00 39.65 351 ASP D CA 1
ATOM 10962 C C . ASP D 1 374 ? 53.816 47.653 67.141 1.00 37.80 351 ASP D C 1
ATOM 10963 O O . ASP D 1 374 ? 52.611 47.739 66.908 1.00 37.74 351 ASP D O 1
ATOM 10968 N N . TYR D 1 375 ? 54.346 47.978 68.314 1.00 30.94 352 TYR D N 1
ATOM 10969 C CA . TYR D 1 375 ? 53.554 48.553 69.392 1.00 34.73 352 TYR D CA 1
ATOM 10970 C C . TYR D 1 375 ? 53.914 50.043 69.492 1.00 35.79 352 TYR D C 1
ATOM 10971 O O . TYR D 1 375 ? 54.994 50.446 69.058 1.00 34.84 352 TYR D O 1
ATOM 10980 N N . PRO D 1 376 ? 53.009 50.865 70.050 1.00 30.56 353 PRO D N 1
ATOM 10981 C CA . PRO D 1 376 ? 53.205 52.319 70.159 1.00 30.13 353 PRO D CA 1
ATOM 10982 C C . PRO D 1 376 ? 54.093 52.808 71.321 1.00 25.93 353 PRO D C 1
ATOM 10983 O O . PRO D 1 376 ? 54.406 53.993 71.352 1.00 23.45 353 PRO D O 1
ATOM 10987 N N . ALA D 1 377 ? 54.491 51.935 72.245 1.00 24.59 354 ALA D N 1
ATOM 10988 C CA . ALA D 1 377 ? 55.228 52.384 73.439 1.00 22.99 354 ALA D CA 1
ATOM 10989 C C . ALA D 1 377 ? 56.499 53.184 73.122 1.00 19.91 354 ALA D C 1
ATOM 10990 O O . ALA D 1 377 ? 56.751 54.227 73.723 1.00 19.94 354 ALA D O 1
ATOM 10992 N N . GLY D 1 378 ? 57.294 52.696 72.175 1.00 24.80 355 GLY D N 1
ATOM 10993 C CA . GLY D 1 378 ? 58.503 53.398 71.781 1.00 24.48 355 GLY D CA 1
ATOM 10994 C C . GLY D 1 378 ? 58.201 54.813 71.312 1.00 22.31 355 GLY D C 1
ATOM 10995 O O . GLY D 1 378 ? 58.888 55.765 71.694 1.00 22.04 355 GLY D O 1
ATOM 10996 N N . ARG D 1 379 ? 57.151 54.944 70.504 1.00 19.67 356 ARG D N 1
ATOM 10997 C CA . ARG D 1 379 ? 56.719 56.252 70.017 1.00 25.79 356 ARG D CA 1
ATOM 10998 C C . ARG D 1 379 ? 56.315 57.157 71.179 1.00 25.75 356 ARG D C 1
ATOM 10999 O O . ARG D 1 379 ? 56.586 58.346 71.157 1.00 26.48 356 ARG D O 1
ATOM 11007 N N . LEU D 1 380 ? 55.687 56.584 72.198 1.00 23.26 357 LEU D N 1
ATOM 11008 C CA . LEU D 1 380 ? 55.223 57.378 73.323 1.00 22.74 357 LEU D CA 1
ATOM 11009 C C . LEU D 1 380 ? 56.413 57.930 74.082 1.00 21.38 357 LEU D C 1
ATOM 11010 O O . LEU D 1 380 ? 56.418 59.094 74.484 1.00 20.93 357 LEU D O 1
ATOM 11015 N N . LEU D 1 381 ? 57.427 57.098 74.284 1.00 19.94 358 LEU D N 1
ATOM 11016 C CA . LEU D 1 381 ? 58.662 57.592 74.896 1.00 15.94 358 LEU D CA 1
ATOM 11017 C C . LEU D 1 381 ? 59.324 58.726 74.079 1.00 22.07 358 LEU D C 1
ATOM 11018 O O . LEU D 1 381 ? 59.712 59.809 74.624 1.00 18.61 358 LEU D O 1
ATOM 11023 N N . ARG D 1 382 ? 59.460 58.468 72.777 1.00 16.90 359 ARG D N 1
ATOM 11024 C CA . ARG D 1 382 ? 60.074 59.451 71.890 1.00 24.01 359 ARG D CA 1
ATOM 11025 C C . ARG D 1 382 ? 59.324 60.780 71.926 1.00 22.99 359 ARG D C 1
ATOM 11026 O O . ARG D 1 382 ? 59.936 61.840 72.069 1.00 21.13 359 ARG D O 1
ATOM 11034 N N . ASP D 1 383 ? 58.000 60.716 71.835 1.00 24.59 360 ASP D N 1
ATOM 11035 C CA . ASP D 1 383 ? 57.152 61.906 71.905 1.00 23.37 360 ASP D CA 1
ATOM 11036 C C . ASP D 1 383 ? 57.238 62.622 73.254 1.00 21.81 360 ASP D C 1
ATOM 11037 O O . ASP D 1 383 ? 57.340 63.857 73.307 1.00 23.60 360 ASP D O 1
ATOM 11042 N N . ALA D 1 384 ? 57.193 61.855 74.340 1.00 16.60 361 ALA D N 1
ATOM 11043 C CA . ALA D 1 384 ? 57.127 62.443 75.683 1.00 20.01 361 ALA D CA 1
ATOM 11044 C C . ALA D 1 384 ? 58.364 63.279 75.968 1.00 21.35 361 ALA D C 1
ATOM 11045 O O . ALA D 1 384 ? 58.248 64.384 76.518 1.00 20.07 361 ALA D O 1
ATOM 11047 N N . LYS D 1 385 ? 59.540 62.769 75.597 1.00 22.75 362 LYS D N 1
ATOM 11048 C CA . LYS D 1 385 ? 60.759 63.539 75.890 1.00 19.15 362 LYS D CA 1
ATOM 11049 C C . LYS D 1 385 ? 60.712 65.004 75.409 1.00 19.80 362 LYS D C 1
ATOM 11050 O O . LYS D 1 385 ? 61.283 65.878 76.047 1.00 25.25 362 LYS D O 1
ATOM 11056 N N . LEU D 1 386 ? 60.018 65.271 74.304 1.00 18.12 363 LEU D N 1
ATOM 11057 C CA . LEU D 1 386 ? 59.884 66.640 73.782 1.00 18.90 363 LEU D CA 1
ATOM 11058 C C . LEU D 1 386 ? 59.457 67.688 74.842 1.00 22.20 363 LEU D C 1
ATOM 11059 O O . LEU D 1 386 ? 59.981 68.805 74.874 1.00 17.92 363 LEU D O 1
ATOM 11064 N N . TYR D 1 387 ? 58.485 67.342 75.677 1.00 18.45 364 TYR D N 1
ATOM 11065 C CA . TYR D 1 387 ? 57.965 68.300 76.660 1.00 23.64 364 TYR D CA 1
ATOM 11066 C C . TYR D 1 387 ? 58.928 68.701 77.800 1.00 20.48 364 TYR D C 1
ATOM 11067 O O . TYR D 1 387 ? 58.672 69.669 78.510 1.00 19.74 364 TYR D O 1
ATOM 11076 N N . GLU D 1 388 ? 60.025 67.973 77.975 1.00 24.82 365 GLU D N 1
ATOM 11077 C CA . GLU D 1 388 ? 61.025 68.373 78.967 1.00 21.59 365 GLU D CA 1
ATOM 11078 C C . GLU D 1 388 ? 62.062 69.301 78.363 1.00 23.02 365 GLU D C 1
ATOM 11079 O O . GLU D 1 388 ? 62.911 69.846 79.061 1.00 24.25 365 GLU D O 1
ATOM 11085 N N . ILE D 1 389 ? 61.978 69.490 77.057 1.00 30.29 366 ILE D N 1
ATOM 11086 C CA . ILE D 1 389 ? 63.091 70.039 76.316 1.00 36.36 366 ILE D CA 1
ATOM 11087 C C . ILE D 1 389 ? 62.608 71.056 75.293 1.00 43.15 366 ILE D C 1
ATOM 11088 O O . ILE D 1 389 ? 63.366 71.917 74.851 1.00 43.36 366 ILE D O 1
ATOM 11093 N N . GLY D 1 390 ? 61.334 70.945 74.926 1.00 49.06 367 GLY D N 1
ATOM 11094 C CA . GLY D 1 390 ? 60.703 71.861 73.992 1.00 53.35 367 GLY D CA 1
ATOM 11095 C C . GLY D 1 390 ? 59.650 72.671 74.714 1.00 56.46 367 GLY D C 1
ATOM 11096 O O . GLY D 1 390 ? 59.124 72.235 75.737 1.00 60.89 367 GLY D O 1
ATOM 11097 N N . ALA D 1 391 ? 59.336 73.843 74.177 1.00 60.25 368 ALA D N 1
ATOM 11098 C CA . ALA D 1 391 ? 58.432 74.774 74.840 1.00 59.80 368 ALA D CA 1
ATOM 11099 C C . ALA D 1 391 ? 58.898 74.956 76.271 1.00 56.22 368 ALA D C 1
ATOM 11100 O O . ALA D 1 391 ? 58.176 74.642 77.220 1.00 58.12 368 ALA D O 1
ATOM 11102 N N . GLY D 1 392 ? 60.126 75.444 76.412 1.00 48.66 369 GLY D N 1
ATOM 11103 C CA . GLY D 1 392 ? 60.771 75.542 77.706 1.00 41.10 369 GLY D CA 1
ATOM 11104 C C . GLY D 1 392 ? 61.509 74.258 78.035 1.00 37.40 369 GLY D C 1
ATOM 11105 O O . GLY D 1 392 ? 61.438 73.273 77.285 1.00 38.24 369 GLY D O 1
ATOM 11106 N N . THR D 1 393 ? 62.243 74.280 79.144 1.00 29.38 370 THR D N 1
ATOM 11107 C CA . THR D 1 393 ? 62.974 73.115 79.617 1.00 24.49 370 THR D CA 1
ATOM 11108 C C . THR D 1 393 ? 62.719 72.968 81.114 1.00 26.74 370 THR D C 1
ATOM 11109 O O . THR D 1 393 ? 62.383 73.942 81.796 1.00 26.26 370 THR D O 1
ATOM 11113 N N . SER D 1 394 ? 62.878 71.750 81.618 1.00 17.74 371 SER D N 1
ATOM 11114 C CA . SER D 1 394 ? 62.715 71.490 83.043 1.00 24.19 371 SER D CA 1
ATOM 11115 C C . SER D 1 394 ? 63.601 72.410 83.882 1.00 23.27 371 SER D C 1
ATOM 11116 O O . SER D 1 394 ? 63.189 72.872 84.943 1.00 22.46 371 SER D O 1
ATOM 11119 N N . GLU D 1 395 ? 64.816 72.671 83.394 1.00 21.06 372 GLU D N 1
ATOM 11120 C CA . GLU D 1 395 ? 65.781 73.477 84.136 1.00 26.57 372 GLU D CA 1
ATOM 11121 C C . GLU D 1 395 ? 65.309 74.921 84.243 1.00 26.91 372 GLU D C 1
ATOM 11122 O O . GLU D 1 395 ? 65.389 75.538 85.310 1.00 28.23 372 GLU D O 1
ATOM 11128 N N . ILE D 1 396 ? 64.800 75.446 83.133 1.00 26.71 373 ILE D N 1
ATOM 11129 C CA . ILE D 1 396 ? 64.241 76.789 83.104 1.00 23.50 373 ILE D CA 1
ATOM 11130 C C . ILE D 1 396 ? 63.021 76.912 84.031 1.00 23.30 373 ILE D C 1
ATOM 11131 O O . ILE D 1 396 ? 62.915 77.872 84.795 1.00 24.78 373 ILE D O 1
ATOM 11136 N N . ARG D 1 397 ? 62.126 75.928 83.975 1.00 21.21 374 ARG D N 1
ATOM 11137 C CA . ARG D 1 397 ? 60.959 75.882 84.849 1.00 24.25 374 ARG D CA 1
ATOM 11138 C C . ARG D 1 397 ? 61.337 75.840 86.342 1.00 26.37 374 ARG D C 1
ATOM 11139 O O . ARG D 1 397 ? 60.734 76.550 87.165 1.00 32.03 374 ARG D O 1
ATOM 11147 N N . ARG D 1 398 ? 62.351 75.046 86.688 1.00 20.57 375 ARG D N 1
ATOM 11148 C CA . ARG D 1 398 ? 62.824 75.000 88.081 1.00 26.17 375 ARG D CA 1
ATOM 11149 C C . ARG D 1 398 ? 63.407 76.328 88.522 1.00 24.34 375 ARG D C 1
ATOM 11150 O O . ARG D 1 398 ? 63.101 76.802 89.611 1.00 23.62 375 ARG D O 1
ATOM 11166 N N . LEU D 1 400 ? 62.753 79.271 87.303 1.00 25.93 377 LEU D N 1
ATOM 11167 C CA . LEU D 1 400 ? 61.703 80.270 87.312 1.00 27.59 377 LEU D CA 1
ATOM 11168 C C . LEU D 1 400 ? 60.922 80.164 88.615 1.00 26.28 377 LEU D C 1
ATOM 11169 O O . LEU D 1 400 ? 60.693 81.161 89.316 1.00 30.25 377 LEU D O 1
ATOM 11174 N N . ILE D 1 401 ? 60.528 78.942 88.947 1.00 24.48 378 ILE D N 1
ATOM 11175 C CA . ILE D 1 401 ? 59.758 78.717 90.168 1.00 25.83 378 ILE D CA 1
ATOM 11176 C C . ILE D 1 401 ? 60.594 79.100 91.383 1.00 25.38 378 ILE D C 1
ATOM 11177 O O . ILE D 1 401 ? 60.139 79.813 92.279 1.00 26.38 378 ILE D O 1
ATOM 11182 N N . GLY D 1 402 ? 61.839 78.649 91.372 1.00 30.38 379 GLY D N 1
ATOM 11183 C CA . GLY D 1 402 ? 62.736 78.846 92.493 1.00 28.71 379 GLY D CA 1
ATOM 11184 C C . GLY D 1 402 ? 63.116 80.293 92.697 1.00 35.86 379 GLY D C 1
ATOM 11185 O O . GLY D 1 402 ? 63.396 80.689 93.814 1.00 42.81 379 GLY D O 1
ATOM 11186 N N . ARG D 1 403 ? 63.163 81.074 91.624 1.00 29.85 380 ARG D N 1
ATOM 11187 C CA . ARG D 1 403 ? 63.493 82.494 91.731 1.00 35.70 380 ARG D CA 1
ATOM 11188 C C . ARG D 1 403 ? 62.282 83.273 92.202 1.00 36.22 380 ARG D C 1
ATOM 11189 O O . ARG D 1 403 ? 62.415 84.198 92.995 1.00 34.82 380 ARG D O 1
ATOM 11197 N N . GLU D 1 404 ? 61.105 82.907 91.697 1.00 38.82 381 GLU D N 1
ATOM 11198 C CA . GLU D 1 404 ? 59.902 83.663 92.023 1.00 49.37 381 GLU D CA 1
ATOM 11199 C C . GLU D 1 404 ? 59.462 83.391 93.456 1.00 53.07 381 GLU D C 1
ATOM 11200 O O . GLU D 1 404 ? 59.117 84.312 94.194 1.00 50.77 381 GLU D O 1
ATOM 11206 N N . LEU D 1 405 ? 59.458 82.121 93.844 1.00 59.17 382 LEU D N 1
ATOM 11207 C CA . LEU D 1 405 ? 59.525 81.808 95.255 1.00 61.50 382 LEU D CA 1
ATOM 11208 C C . LEU D 1 405 ? 60.844 82.412 95.531 1.00 68.95 382 LEU D C 1
ATOM 11209 O O . LEU D 1 405 ? 61.772 82.144 94.811 1.00 75.78 382 LEU D O 1
ATOM 11214 N N . PHE D 1 406 ? 60.976 83.253 96.530 1.00 74.41 383 PHE D N 1
ATOM 11215 C CA . PHE D 1 406 ? 62.329 83.647 96.836 1.00 80.64 383 PHE D CA 1
ATOM 11216 C C . PHE D 1 406 ? 62.867 82.489 97.666 1.00 82.08 383 PHE D C 1
ATOM 11217 O O . PHE D 1 406 ? 62.060 81.861 98.359 1.00 83.06 383 PHE D O 1
ATOM 11225 N N . ALA D 1 407 ? 64.164 82.142 97.626 1.00 79.78 384 ALA D N 1
ATOM 11226 C CA . ALA D 1 407 ? 65.343 82.929 97.207 1.00 80.05 384 ALA D CA 1
ATOM 11227 C C . ALA D 1 407 ? 65.698 84.021 98.207 1.00 79.28 384 ALA D C 1
ATOM 11228 O O . ALA D 1 407 ? 66.024 83.718 99.358 1.00 76.55 384 ALA D O 1
#

Secondary structure (DSSP, 8-state):
----------HHHHHHHHHHHHHIIIIIHHHHHHHHHHTS---TTT--TTS-TTTTS-GGGT-----HHHHHH--HHHHH-HHHHHHHHIIIIIIHHHHHHH--HHHHHHHHHHHHHTSS-EEE---------EEEEETTEEEEEEE--EETTTT-SEEEEEEES-----EEEEEEETTSTTEEE-PPP-B----S-EE-EEEEEEEEEGGGEES-TT-HHHH--HHHHHHHHHHHHHHH--HHHHHHHHHHHH-EETTEEGGGS---HHHH-----HHHHHHHHHHHHHHHT---HHHHHHHHHHHHHHHH--HHHHHHHGGGGGBTTSSHHHHHHHHTHHHHSSS-HHHH--HHHHHHH-/----------HHHHHHHHHHHHHIIIIIGGGHHHHHHHTS---TTT--TTS-TTTTS-GGGT-----HHHHHH--HHHHH-HHHHHHHHIIIIIIHHHHHHH--HHHHHHHHHHHHHTSS-EEE---------EEEEETTEEEEEEE--EETTTT-SEEEEEEES-----EEEEEEETTSTTEEE-PPP-B----S-EE-EEEEEEEEEGGGEES-TT-HHHH--HHHHHHHHHTHHHHH--HHHHHHHHHHHH----TTT--HHHH-----HHHHHHHHHHHHHHTT---HHHHHHHHHHHHHHHH--HHHHHHHHHHHTBTTSSHHHHHHHHGGGGTTTS-HHHH--HHHHHHHHT-/----------HHHHHHHHHHHHHIIIIIHHHHHHHHHHT----TTT--TTS-TTTTS-GGGT-----HHHHHH--HHHHH-HHHHHHHHIIIIIIHHHHHHH--HHHHHHHHHHHHHTSS-EEE--BTTBSSSTT---EEEE-SSEEEEEEE--EETTTT-SEEEEEEES---EEEEEEETTSTTEEE-PPP-B----S-EE-EEEEEEEEEGGGEES-TT-HHHH--HHHHHHHHHTHHHHH--HHHHHHHHHHHH------HHHH-----HHHHHHHHHHHHHHHT---HHHHHHHHHHHHHHHH--HHHHHHHGGGGGBTTSSHHHHHHHHHGGGTTTS-HHHH--HHHHHHHHT-/---S------HHHHHHHHHHHHHIIIIIGGGHHHHHHHT----TTT--TTS-TTTTS-GGGT-----HHHHHH--HHHHH-HHHHHHHHIIIIIIIIHHHHH--HHHHHHHHHHHHHTSS-EEE---------EEEE-SSEEEEEEE--EETTTT-SEEEEEEES---EEEEEEETTSTTEEE-PPP-B----S-EE-EEEEEEEEEGGGEES-TT-HHHH---HHHHHHHHHHHHHH--HHHHHHHHHHHH-EETTEEGGGS---HHHH-----HHHHHHHHHHHHHHTT---HHHHHHHHHHHHHHHH--HHHHHHHGGGGGBTTSSHHHHHHHHHGGGTSSS-HHHH--HHHHS--